Protein AF-0000000078267651 (afdb_homodimer)

Sequence (854 aa):
MSHHSHRSGYSELTDRLNRCPQGAPPSESLYRILKILFSEREAELIAVLPIKPFTAEKAAEIWKMDLARTRNILDDLAGRAMLVDIEGEDGQTTYVLPPPMAGFFEFSMMRTRGDIDQKALGELFYQYLNVEEDFIKALFVDGETQLGRVFVQEPMLSRENAVHVLDYERASEVIRTASHRAISTCYCRHKMEHVGRDCDAPKDICMTFNTSAAALARHGHARPVDTAECLDLLDQAQEHGLVQFGENVRERVNFICNCCGCCCEAMIAARKFGNLHPVHTTNFLPVVDEGVCNGCGKCAAACPVEAMSIVSANDPKQPKRKKARVDENICLGCGVCVRACPEKAMLLKSREKRVITPLNSVHRTVVMALERGKLQHLFFDNRVLWNHRALAAVLGVILKLPPVKQIMATDQVKSRFMEYLVRKFPVMSHHSHRSGYSELTDRLNRCPQGAPPSESLYRILKILFSEREAELIAVLPIKPFTAEKAAEIWKMDLARTRNILDDLAGRAMLVDIEGEDGQTTYVLPPPMAGFFEFSMMRTRGDIDQKALGELFYQYLNVEEDFIKALFVDGETQLGRVFVQEPMLSRENAVHVLDYERASEVIRTASHRAISTCYCRHKMEHVGRDCDAPKDICMTFNTSAAALARHGHARPVDTAECLDLLDQAQEHGLVQFGENVRERVNFICNCCGCCCEAMIAARKFGNLHPVHTTNFLPVVDEGVCNGCGKCAAACPVEAMSIVSANDPKQPKRKKARVDENICLGCGVCVRACPEKAMLLKSREKRVITPLNSVHRTVVMALERGKLQHLFFDNRVLWNHRALAAVLGVILKLPPVKQIMATDQVKSRFMEYLVRKFPV

Solvent-accessible surface area (backbone atoms only — not comparable to full-atom values): 44038 Å² total; per-residue (Å²): 129,84,76,70,76,73,75,50,31,59,55,46,26,42,54,44,42,51,44,41,63,44,41,54,71,86,47,73,46,49,54,52,47,48,57,68,76,35,54,57,67,54,26,44,57,57,34,72,51,50,70,54,72,40,38,51,64,57,50,9,61,75,69,71,45,57,56,69,61,35,41,53,53,53,49,50,39,30,53,65,40,55,27,44,50,44,77,44,94,88,66,49,55,31,35,29,62,53,39,49,65,88,27,34,59,45,52,64,40,17,50,91,66,85,88,52,65,59,52,62,46,20,45,37,47,46,44,39,44,70,66,66,32,59,43,45,43,55,56,35,47,49,62,87,64,40,64,30,23,38,28,40,45,67,89,58,45,46,76,78,54,51,74,69,56,53,62,65,51,32,61,67,47,54,54,66,70,40,85,26,41,18,39,21,34,28,31,40,44,49,33,26,48,52,68,73,49,32,51,85,68,82,41,82,56,25,36,29,14,27,69,56,16,49,33,33,35,75,52,66,53,22,46,71,52,54,58,67,59,52,52,50,49,50,52,52,35,50,74,70,53,30,43,43,36,24,46,36,28,53,40,82,47,41,36,38,37,60,36,43,30,52,43,23,66,66,32,41,44,29,44,76,41,18,92,60,53,24,51,36,52,34,59,32,36,73,43,72,39,71,91,60,36,72,34,85,42,52,27,10,23,48,25,48,45,51,23,28,25,25,21,28,53,50,34,38,90,41,61,72,40,30,24,68,44,71,42,76,78,51,43,46,25,37,45,50,33,48,73,48,34,89,73,61,27,46,44,58,39,78,47,80,81,80,75,88,70,30,57,24,67,66,50,36,51,50,53,38,8,47,66,67,75,28,44,42,40,74,69,59,26,54,92,61,86,80,59,71,64,64,52,45,54,53,47,50,50,44,70,67,39,57,67,74,54,30,50,52,44,43,52,46,35,46,54,46,47,49,45,46,45,39,68,73,50,69,127,128,84,78,70,76,74,72,50,30,58,54,46,26,44,54,44,43,50,43,41,63,44,43,53,68,88,47,72,46,50,54,54,47,48,58,68,76,34,53,58,68,54,25,44,56,57,32,73,50,58,70,56,72,40,39,50,65,56,50,10,62,74,69,71,44,56,54,70,60,35,42,52,52,51,47,49,37,28,52,65,41,56,26,43,49,43,78,43,94,85,67,51,56,31,34,29,62,53,39,49,67,87,27,33,58,41,53,65,40,15,50,92,67,85,89,51,63,58,52,63,46,19,45,36,47,46,45,38,45,70,67,66,32,59,42,47,43,54,57,34,47,49,62,89,65,39,64,31,24,38,28,40,45,69,90,58,44,45,76,78,54,51,74,70,56,54,62,64,52,30,60,68,47,52,55,66,69,41,84,27,41,17,40,22,34,27,32,40,44,49,31,26,48,52,68,73,48,32,52,84,67,83,41,82,56,24,36,29,13,28,71,55,14,48,34,34,35,72,50,66,54,22,46,72,50,54,58,68,59,52,52,50,50,51,51,51,36,50,74,69,54,29,43,43,36,24,45,36,28,53,40,80,49,41,37,38,38,61,37,45,28,54,41,24,65,68,32,40,43,29,44,76,40,17,91,60,53,25,51,37,53,34,60,32,34,75,44,70,38,71,90,61,38,73,35,85,42,52,27,10,23,48,25,48,44,51,24,28,23,26,21,28,52,51,33,37,89,40,61,73,39,30,23,67,45,71,40,76,77,50,44,45,27,37,44,51,33,48,72,48,33,88,73,62,26,46,44,58,39,77,47,79,84,82,75,88,70,30,58,24,67,67,49,36,49,50,54,38,8,47,64,66,74,29,43,42,43,74,64,52,32,45,94,56,89,71,59,71,64,63,51,46,54,52,45,50,49,44,72,67,39,58,68,72,52,30,50,51,44,43,50,48,37,43,54,45,44,46,46,46,44,38,68,74,50,69,125

Radius of gyration: 34.77 Å; Cα contacts (8 Å, |Δi|>4): 1629; chains: 2; bounding box: 72×106×83 Å

Foldseek 3Di:
DPPPVPQFLQNLLLVQLVLFLLHADDDPLSSVLCVQLDPSVLSNLVSQDFQDWDALVVSCVRVVHDSVVSVVSQVVCLLQQQWFWFQDPVRGIIIHGDHCPVGDVLLNQQDDDDSGDLLSNLVSCCCRCPVVVPSLCSQQQFFDFAFKAFAAPLVQADPVVNVVDDLLSHPLSLLQPFPWKWWTFGSQQRSVVSVPQHDDQDGRQWIFTHRLRVSCVVSPSTHTDHSVVNVVSVVSLLVVLFIWMFGQARPNTTTTGGHALRGDSQNVCLQVVLLSPRHHADQKDKDFQFVQFQQPCQLQVSQSNNQKDKDAPCDPVDRRTIGIDGNPSSDRQRCSSCVRDPSNRIGIDGHPDDDDGHHDDLLSRLNSCLSSLSNQCQQCVDPPDDDPVSVVVSVVSLVPDPPVSVVSSCCSNCVVVVVVCCVVPPD/DPPPVPQFLQNLLLVQLVLFLLHADDDPLSSVLCVQLDPSVLSNLVSQDFQDWDALVRSCVRVVHDSVVSVVSQVVCLLQQQWFWFQDPVRGIIIHGDHCPVGDVLLNQQDDDDSGDLLSNLVSCCCRCPVVPPSLCSQQQFFDFAFKAFAAPLVQADPVVNVVDDLLSHPLSLLQPFPWKWWTFGSQQRSVVSVPQHDDQDGRQWMFTHRLRVSCVVSPSTHTDHSVVNVVSVVSLLVVLFIWMFGQARPNTTTTGGHALRGDSQNVCLQVVLLSPRHHADQKDKDFQFVQFQQPCQLQVSQSNNQKDKDAPCDPVDRRTIGIDGNPSSDRQRCSSCVRDPSNRIGIDGHPDDDDGHHDDLLSSLNSCLSSLSNQCQQPRPCPDDDPVSNVVSVVSLVPDPPVSVVSSCCSNCVVVVVVCCVVPPD

Nearest PDB structures (foldseek):
  3fm5-assembly3_D  TM=4.710E-01  e=2.000E-01  Rhodococcus jostii RHA1
  3eco-assembly1_A  TM=4.041E-01  e=2.701E-01  Staphylococcus aureus subsp. aureus Mu50
  2xub-assembly1_A  TM=2.617E-01  e=3.471E-01  Homo sapiens
  5afq-assembly2_B  TM=2.357E-01  e=3.837E-01  Homo sapiens
  7ast-assembly1_X  TM=2.630E-01  e=8.140E-01  Homo sapiens

Structure (mmCIF, N/CA/C/O backbone):
data_AF-0000000078267651-model_v1
#
loop_
_entity.id
_entity.type
_entity.pdbx_description
1 polymer '4Fe-4S dicluster domain-containing protein'
#
loop_
_atom_site.group_PDB
_atom_site.id
_atom_site.type_symbol
_atom_site.label_atom_id
_atom_site.label_alt_id
_atom_site.label_comp_id
_atom_site.label_asym_id
_atom_site.label_entity_id
_atom_site.label_seq_id
_atom_site.pdbx_PDB_ins_code
_atom_site.Cartn_x
_atom_site.Cartn_y
_atom_site.Cartn_z
_atom_site.occupancy
_atom_site.B_iso_or_equiv
_atom_site.auth_seq_id
_atom_site.auth_comp_id
_atom_site.auth_asym_id
_atom_site.auth_atom_id
_atom_site.pdbx_PDB_model_num
ATOM 1 N N . MET A 1 1 ? 36.781 -22.281 -41.531 1 25.05 1 MET A N 1
ATOM 2 C CA . MET A 1 1 ? 36.125 -23.453 -40.969 1 25.05 1 MET A CA 1
ATOM 3 C C . MET A 1 1 ? 34.969 -23.031 -40.062 1 25.05 1 MET A C 1
ATOM 5 O O . MET A 1 1 ? 35.156 -22.281 -39.125 1 25.05 1 MET A O 1
ATOM 9 N N . SER A 1 2 ? 33.844 -22.578 -40.594 1 29.52 2 SER A N 1
ATOM 10 C CA . SER A 1 2 ? 32.719 -21.812 -40.062 1 29.52 2 SER A CA 1
ATOM 11 C C . SER A 1 2 ? 32.125 -22.469 -38.812 1 29.52 2 SER A C 1
ATOM 13 O O . SER A 1 2 ? 31.766 -23.641 -38.844 1 29.52 2 SER A O 1
ATOM 15 N N . HIS A 1 3 ? 32.875 -22.375 -37.719 1 29.8 3 HIS A N 1
ATOM 16 C CA . HIS A 1 3 ? 32.5 -22.859 -36.406 1 29.8 3 HIS A CA 1
ATOM 17 C C . HIS A 1 3 ? 31.031 -22.641 -36.125 1 29.8 3 HIS A C 1
ATOM 19 O O . HIS A 1 3 ? 30.609 -21.531 -35.75 1 29.8 3 HIS A O 1
ATOM 25 N N . HIS A 1 4 ? 30.109 -23.062 -36.938 1 38.09 4 HIS A N 1
ATOM 26 C CA . HIS A 1 4 ? 28.688 -23.141 -36.625 1 38.09 4 HIS A CA 1
ATOM 27 C C . HIS A 1 4 ? 28.484 -23.641 -35.188 1 38.09 4 HIS A C 1
ATOM 29 O O . HIS A 1 4 ? 28.844 -24.781 -34.875 1 38.09 4 HIS A O 1
ATOM 35 N N . SER A 1 5 ? 28.75 -22.922 -34.156 1 43.56 5 SER A N 1
ATOM 36 C CA . SER A 1 5 ? 28.531 -23.188 -32.75 1 43.56 5 SER A CA 1
ATOM 37 C C . SER A 1 5 ? 27.281 -24.016 -32.5 1 43.56 5 SER A C 1
ATOM 39 O O . SER A 1 5 ? 26.188 -23.609 -32.906 1 43.56 5 SER A O 1
ATOM 41 N N . HIS A 1 6 ? 27.234 -25.266 -32.781 1 49.44 6 HIS A N 1
ATOM 42 C CA . HIS A 1 6 ? 26.172 -26.266 -32.656 1 49.44 6 HIS A CA 1
ATOM 43 C C . HIS A 1 6 ? 25.344 -26.016 -31.391 1 49.44 6 HIS A C 1
ATOM 45 O O . HIS A 1 6 ? 25.859 -26.094 -30.281 1 49.44 6 HIS A O 1
ATOM 51 N N . ARG A 1 7 ? 24.375 -25.359 -31.5 1 70.81 7 ARG A N 1
ATOM 52 C CA . ARG A 1 7 ? 23.422 -25.141 -30.406 1 70.81 7 ARG A CA 1
ATOM 53 C C . ARG A 1 7 ? 23.016 -26.469 -29.781 1 70.81 7 ARG A C 1
ATOM 55 O O . ARG A 1 7 ? 22.656 -27.422 -30.484 1 70.81 7 ARG A O 1
ATOM 62 N N . SER A 1 8 ? 23.203 -26.812 -28.531 1 87.5 8 SER A N 1
ATOM 63 C CA . SER A 1 8 ? 22.859 -28.031 -27.812 1 87.5 8 SER A CA 1
ATOM 64 C C . SER A 1 8 ? 21.375 -28.312 -27.891 1 87.5 8 SER A C 1
ATOM 66 O O . SER A 1 8 ? 20.578 -27.422 -28.172 1 87.5 8 SER A O 1
ATOM 68 N N . GLY A 1 9 ? 20.922 -29.625 -27.953 1 93.94 9 GLY A N 1
ATOM 69 C CA . GLY A 1 9 ? 19.531 -30.031 -27.875 1 93.94 9 GLY A CA 1
ATOM 70 C C . GLY A 1 9 ? 18.75 -29.281 -26.812 1 93.94 9 GLY A C 1
ATOM 71 O O . GLY A 1 9 ? 17.578 -28.938 -27.016 1 93.94 9 GLY A O 1
ATOM 72 N N . TYR A 1 10 ? 19.469 -28.922 -25.812 1 96.81 10 TYR A N 1
ATOM 73 C CA . TYR A 1 10 ? 18.812 -28.219 -24.703 1 96.81 10 TYR A CA 1
ATOM 74 C C . TYR A 1 10 ? 18.531 -26.766 -25.062 1 96.81 10 TYR A C 1
ATOM 76 O O . TYR A 1 10 ? 17.531 -26.203 -24.641 1 96.81 10 TYR A O 1
ATOM 84 N N . SER A 1 11 ? 19.375 -26.156 -25.828 1 96 11 SER A N 1
ATOM 85 C CA . SER A 1 11 ? 19.125 -24.812 -26.312 1 96 11 SER A CA 1
ATOM 86 C C . SER A 1 11 ? 17.938 -24.766 -27.25 1 96 11 SER A C 1
ATOM 88 O O . SER A 1 11 ? 17.109 -23.844 -27.188 1 96 11 SER A O 1
ATOM 90 N N . GLU A 1 12 ? 17.891 -25.766 -28.094 1 95 12 GLU A N 1
ATOM 91 C CA . GLU A 1 12 ? 16.75 -25.844 -29.016 1 95 12 GLU A CA 1
ATOM 92 C C . GLU A 1 12 ? 15.445 -26.047 -28.266 1 95 12 GLU A C 1
ATOM 94 O O . GLU A 1 12 ? 14.414 -25.469 -28.625 1 95 12 GLU A O 1
ATOM 99 N N . LEU A 1 13 ? 15.5 -26.875 -27.281 1 96.88 13 LEU A N 1
ATOM 100 C CA . LEU A 1 13 ? 14.305 -27.094 -26.469 1 96.88 13 LEU A CA 1
ATOM 101 C C . LEU A 1 13 ? 13.891 -25.812 -25.75 1 96.88 13 LEU A C 1
ATOM 103 O O . LEU A 1 13 ? 12.703 -25.484 -25.688 1 96.88 13 LEU A O 1
ATOM 107 N N . THR A 1 14 ? 14.875 -25.078 -25.203 1 97.12 14 THR A N 1
ATOM 108 C CA . THR A 1 14 ? 14.578 -23.828 -24.531 1 97.12 14 THR A CA 1
ATOM 109 C C . THR A 1 14 ? 13.891 -22.859 -25.5 1 97.12 14 THR A C 1
ATOM 111 O O . THR A 1 14 ? 12.922 -22.188 -25.125 1 97.12 14 THR A O 1
ATOM 114 N N . ASP A 1 15 ? 14.383 -22.797 -26.688 1 94.31 15 ASP A N 1
ATOM 115 C CA . ASP A 1 15 ? 13.766 -21.953 -27.703 1 94.31 15 ASP A CA 1
ATOM 116 C C . ASP A 1 15 ? 12.32 -22.391 -27.953 1 94.31 15 ASP A C 1
ATOM 118 O O . ASP A 1 15 ? 11.43 -21.547 -28.078 1 94.31 15 ASP A O 1
ATOM 122 N N . ARG A 1 16 ? 12.141 -23.672 -28.031 1 94.06 16 ARG A N 1
ATOM 123 C CA . ARG A 1 16 ? 10.805 -24.219 -28.25 1 94.06 16 ARG A CA 1
ATOM 124 C C . ARG A 1 16 ? 9.875 -23.859 -27.094 1 94.06 16 ARG A C 1
ATOM 126 O O . ARG A 1 16 ? 8.711 -23.5 -27.328 1 94.06 16 ARG A O 1
ATOM 133 N N . LEU A 1 17 ? 10.32 -23.984 -25.922 1 95.75 17 LEU A N 1
ATOM 134 C CA . LEU A 1 17 ? 9.531 -23.656 -24.734 1 95.75 17 LEU A CA 1
ATOM 135 C C . LEU A 1 17 ? 9.102 -22.188 -24.766 1 95.75 17 LEU A C 1
ATOM 137 O O . LEU A 1 17 ? 7.98 -21.859 -24.359 1 95.75 17 LEU A O 1
ATOM 141 N N . ASN A 1 18 ? 9.922 -21.344 -25.266 1 94.88 18 ASN A N 1
ATOM 142 C CA . ASN A 1 18 ? 9.688 -19.906 -25.203 1 94.88 18 ASN A CA 1
ATOM 143 C C . ASN A 1 18 ? 8.82 -19.422 -26.359 1 94.88 18 ASN A C 1
ATOM 145 O O . ASN A 1 18 ? 8.516 -18.234 -26.469 1 94.88 18 ASN A O 1
ATOM 149 N N . ARG A 1 19 ? 8.383 -20.344 -27.141 1 90.06 19 ARG A N 1
ATOM 150 C CA . ARG A 1 19 ? 7.355 -20.031 -28.125 1 90.06 19 ARG A CA 1
ATOM 151 C C . ARG A 1 19 ? 5.965 -20.031 -27.5 1 90.06 19 ARG A C 1
ATOM 153 O O . ARG A 1 19 ? 5.023 -19.453 -28.047 1 90.06 19 ARG A O 1
ATOM 160 N N . CYS A 1 20 ? 5.836 -20.672 -26.391 1 90.62 20 CYS A N 1
ATOM 161 C CA . CYS A 1 20 ? 4.605 -20.656 -25.609 1 90.62 20 CYS A CA 1
ATOM 162 C C . CYS A 1 20 ? 4.566 -19.438 -24.688 1 90.62 20 CYS A C 1
ATOM 164 O O . CYS A 1 20 ? 5.609 -18.969 -24.219 1 90.62 20 CYS A O 1
ATOM 166 N N . PRO A 1 21 ? 3.365 -18.906 -24.453 1 90.38 21 PRO A N 1
ATOM 167 C CA . PRO A 1 21 ? 3.285 -17.75 -23.562 1 90.38 21 PRO A CA 1
ATOM 168 C C . PRO A 1 21 ? 3.793 -18.047 -22.156 1 90.38 21 PRO A C 1
ATOM 170 O O . PRO A 1 21 ? 4.328 -17.156 -21.484 1 90.38 21 PRO A O 1
ATOM 173 N N . GLN A 1 22 ? 3.633 -19.234 -21.75 1 94 22 GLN A N 1
ATOM 174 C CA . GLN A 1 22 ? 4.227 -19.672 -20.484 1 94 22 GLN A CA 1
ATOM 175 C C . GLN A 1 22 ? 5.598 -20.297 -20.719 1 94 22 GLN A C 1
ATOM 177 O O . GLN A 1 22 ? 5.781 -21.5 -20.484 1 94 22 GLN A O 1
ATOM 182 N N . GLY A 1 23 ? 6.527 -19.469 -21.078 1 94.88 23 GLY A N 1
ATOM 183 C CA . GLY A 1 23 ? 7.859 -19.938 -21.422 1 94.88 23 GLY A CA 1
ATOM 184 C C . GLY A 1 23 ? 8.773 -20.094 -20.219 1 94.88 23 GLY A C 1
ATOM 185 O O . GLY A 1 23 ? 8.312 -20.25 -19.094 1 94.88 23 GLY A O 1
ATOM 186 N N . ALA A 1 24 ? 10.102 -20.203 -20.531 1 97.19 24 ALA A N 1
ATOM 187 C CA . ALA A 1 24 ? 11.156 -20.359 -19.531 1 97.19 24 ALA A CA 1
ATOM 188 C C . ALA A 1 24 ? 12.406 -19.578 -19.922 1 97.19 24 ALA A C 1
ATOM 190 O O . ALA A 1 24 ? 13.211 -20.047 -20.734 1 97.19 24 ALA A O 1
ATOM 191 N N . PRO A 1 25 ? 12.586 -18.453 -19.281 1 96.81 25 PRO A N 1
ATOM 192 C CA . PRO A 1 25 ? 13.789 -17.688 -19.609 1 96.81 25 PRO A CA 1
ATOM 193 C C . PRO A 1 25 ? 15.07 -18.484 -19.438 1 96.81 25 PRO A C 1
ATOM 195 O O . PRO A 1 25 ? 15.211 -19.219 -18.438 1 96.81 25 PRO A O 1
ATOM 198 N N . PRO A 1 26 ? 15.992 -18.297 -20.359 1 97.12 26 PRO A N 1
ATOM 199 C CA . PRO A 1 26 ? 17.219 -19.109 -20.297 1 97.12 26 PRO A CA 1
ATOM 200 C C . PRO A 1 26 ? 18.109 -18.734 -19.109 1 97.12 26 PRO A C 1
ATOM 202 O O . PRO A 1 26 ? 18.172 -17.562 -18.734 1 97.12 26 PRO A O 1
ATOM 205 N N . SER A 1 27 ? 18.719 -19.719 -18.578 1 97.56 27 SER A N 1
ATOM 206 C CA . SER A 1 27 ? 19.672 -19.609 -17.469 1 97.56 27 SER A CA 1
ATOM 207 C C . SER A 1 27 ? 20.5 -20.891 -17.328 1 97.56 27 SER A C 1
ATOM 209 O O . SER A 1 27 ? 20.141 -21.922 -17.891 1 97.56 27 SER A O 1
ATOM 211 N N . GLU A 1 28 ? 21.594 -20.766 -16.625 1 97.69 28 GLU A N 1
ATOM 212 C CA . GLU A 1 28 ? 22.375 -21.953 -16.328 1 97.69 28 GLU A CA 1
ATOM 213 C C . GLU A 1 28 ? 21.547 -22.969 -15.516 1 97.69 28 GLU A C 1
ATOM 215 O O . GLU A 1 28 ? 21.656 -24.172 -15.727 1 97.69 28 GLU A O 1
ATOM 220 N N . SER A 1 29 ? 20.766 -22.469 -14.633 1 98.19 29 SER A N 1
ATOM 221 C CA . SER A 1 29 ? 19.922 -23.344 -13.828 1 98.19 29 SER A CA 1
ATOM 222 C C . SER A 1 29 ? 18.906 -24.094 -14.703 1 98.19 29 SER A C 1
ATOM 224 O O . SER A 1 29 ? 18.688 -25.281 -14.508 1 98.19 29 SER A O 1
ATOM 226 N N . LEU A 1 30 ? 18.312 -23.406 -15.656 1 98.31 30 LEU A N 1
ATOM 227 C CA . LEU A 1 30 ? 17.375 -24.078 -16.547 1 98.31 30 LEU A CA 1
ATOM 228 C C . LEU A 1 30 ? 18.078 -25.172 -17.344 1 98.31 30 LEU A C 1
ATOM 230 O O . LEU A 1 30 ? 17.531 -26.266 -17.516 1 98.31 30 LEU A O 1
ATOM 234 N N . TYR A 1 31 ? 19.281 -24.812 -17.828 1 98 31 TYR A N 1
ATOM 235 C CA . TYR A 1 31 ? 20.062 -25.797 -18.578 1 98 31 TYR A CA 1
ATOM 236 C C . TYR A 1 31 ? 20.266 -27.062 -17.766 1 98 31 TYR A C 1
ATOM 238 O O . TYR A 1 31 ? 20.047 -28.172 -18.266 1 98 31 TYR A O 1
ATOM 246 N N . ARG A 1 32 ? 20.578 -26.906 -16.547 1 98.19 32 ARG A N 1
ATOM 247 C CA . ARG A 1 32 ? 20.844 -28.047 -15.656 1 98.19 32 ARG A CA 1
ATOM 248 C C . ARG A 1 32 ? 19.547 -28.781 -15.328 1 98.19 32 ARG A C 1
ATOM 250 O O . ARG A 1 32 ? 19.547 -30 -15.195 1 98.19 32 ARG A O 1
ATOM 257 N N . ILE A 1 33 ? 18.469 -28.109 -15.164 1 98.44 33 ILE A N 1
ATOM 258 C CA . ILE A 1 33 ? 17.172 -28.703 -14.93 1 98.44 33 ILE A CA 1
ATOM 259 C C . ILE A 1 33 ? 16.797 -29.594 -16.109 1 98.44 33 ILE A C 1
ATOM 261 O O . ILE A 1 33 ? 16.422 -30.766 -15.922 1 98.44 33 ILE A O 1
ATOM 265 N N . LEU A 1 34 ? 16.922 -29.062 -17.328 1 98.12 34 LEU A N 1
ATOM 266 C CA . LEU A 1 34 ? 16.562 -29.812 -18.531 1 98.12 34 LEU A CA 1
ATOM 267 C C . LEU A 1 34 ? 17.453 -31.047 -18.688 1 98.12 34 LEU A C 1
ATOM 269 O O . LEU A 1 34 ? 16.984 -32.094 -19.141 1 98.12 34 LEU A O 1
ATOM 273 N N . LYS A 1 35 ? 18.641 -30.953 -18.281 1 97.44 35 LYS A N 1
ATOM 274 C CA . LYS A 1 35 ? 19.578 -32.062 -18.375 1 97.44 35 LYS A CA 1
ATOM 275 C C . LYS A 1 35 ? 19.172 -33.219 -17.453 1 97.44 35 LYS A C 1
ATOM 277 O O . LYS A 1 35 ? 19.438 -34.375 -17.75 1 97.44 35 LYS A O 1
ATOM 282 N N . ILE A 1 36 ? 18.547 -32.875 -16.375 1 97.38 36 ILE A N 1
ATOM 283 C CA . ILE A 1 36 ? 18.078 -33.906 -15.438 1 97.38 36 ILE A CA 1
ATOM 284 C C . ILE A 1 36 ? 16.797 -34.531 -15.984 1 97.38 36 ILE A C 1
ATOM 286 O O . ILE A 1 36 ? 16.609 -35.75 -15.867 1 97.38 36 ILE A O 1
ATOM 290 N N . LEU A 1 37 ? 15.992 -33.812 -16.672 1 96.81 37 LEU A N 1
ATOM 291 C CA . LEU A 1 37 ? 14.641 -34.25 -17.031 1 96.81 37 LEU A CA 1
ATOM 292 C C . LEU A 1 37 ? 14.641 -34.938 -18.375 1 96.81 37 LEU A C 1
ATOM 294 O O . LEU A 1 37 ? 13.789 -35.812 -18.641 1 96.81 37 LEU A O 1
ATOM 298 N N . PHE A 1 38 ? 15.625 -34.562 -19.219 1 96.44 38 PHE A N 1
ATOM 299 C CA . PHE A 1 38 ? 15.664 -35.094 -20.578 1 96.44 38 PHE A CA 1
ATOM 300 C C . PHE A 1 38 ? 17.078 -35.531 -20.938 1 96.44 38 PHE A C 1
ATOM 302 O O . PHE A 1 38 ? 18.062 -34.906 -20.531 1 96.44 38 PHE A O 1
ATOM 309 N N . SER A 1 39 ? 17.125 -36.531 -21.766 1 96.31 39 SER A N 1
ATOM 310 C CA . SER A 1 39 ? 18.375 -36.75 -22.5 1 96.31 39 SER A CA 1
ATOM 311 C C . SER A 1 39 ? 18.531 -35.688 -23.609 1 96.31 39 SER A C 1
ATOM 313 O O . SER A 1 39 ? 17.562 -35.062 -24.031 1 96.31 39 SER A O 1
ATOM 315 N N . GLU A 1 40 ? 19.719 -35.531 -24.047 1 96.5 40 GLU A N 1
ATOM 316 C CA . GLU A 1 40 ? 19.938 -34.562 -25.109 1 96.5 40 GLU A CA 1
ATOM 317 C C . GLU A 1 40 ? 19.172 -34.938 -26.375 1 96.5 40 GLU A C 1
ATOM 319 O O . GLU A 1 40 ? 18.641 -34.062 -27.062 1 96.5 40 GLU A O 1
ATOM 324 N N . ARG A 1 41 ? 19.156 -36.188 -26.656 1 96.5 41 ARG A N 1
ATOM 325 C CA . ARG A 1 41 ? 18.422 -36.656 -27.812 1 96.5 41 ARG A CA 1
ATOM 326 C C . ARG A 1 41 ? 16.922 -36.344 -27.672 1 96.5 41 ARG A C 1
ATOM 328 O O . ARG A 1 41 ? 16.281 -35.906 -28.641 1 96.5 41 ARG A O 1
ATOM 335 N N . GLU A 1 42 ? 16.391 -36.656 -26.562 1 96.88 42 GLU A N 1
ATOM 336 C CA . GLU A 1 42 ? 14.984 -36.344 -26.312 1 96.88 42 GLU A CA 1
ATOM 337 C C . GLU A 1 42 ? 14.711 -34.844 -26.484 1 96.88 42 GLU A C 1
ATOM 339 O O . GLU A 1 42 ? 13.695 -34.438 -27.062 1 96.88 42 GLU A O 1
ATOM 344 N N . ALA A 1 43 ? 15.625 -34.062 -25.922 1 97.56 43 ALA A N 1
ATOM 345 C CA . ALA A 1 43 ? 15.484 -32.625 -26.047 1 97.56 43 ALA A CA 1
ATOM 346 C C . ALA A 1 43 ? 15.422 -32.188 -27.5 1 97.56 43 ALA A C 1
ATOM 348 O O . ALA A 1 43 ? 14.602 -31.359 -27.891 1 97.56 43 ALA A O 1
ATOM 349 N N . GLU A 1 44 ? 16.25 -32.75 -28.297 1 96.38 44 GLU A N 1
ATOM 350 C CA . GLU A 1 44 ? 16.281 -32.469 -29.719 1 96.38 44 GLU A CA 1
ATOM 351 C C . GLU A 1 44 ? 14.969 -32.844 -30.406 1 96.38 44 GLU A C 1
ATOM 353 O O . GLU A 1 44 ? 14.445 -32.125 -31.234 1 96.38 44 GLU A O 1
ATOM 358 N N . LEU A 1 45 ? 14.492 -33.969 -30.031 1 96.88 45 LEU A N 1
ATOM 359 C CA . LEU A 1 45 ? 13.273 -34.5 -30.641 1 96.88 45 LEU A CA 1
ATOM 360 C C . LEU A 1 45 ? 12.07 -33.625 -30.281 1 96.88 45 LEU A C 1
ATOM 362 O O . LEU A 1 45 ? 11.266 -33.281 -31.141 1 96.88 45 LEU A O 1
ATOM 366 N N . ILE A 1 46 ? 11.953 -33.25 -29.031 1 96.44 46 ILE A N 1
ATOM 367 C CA . ILE A 1 46 ? 10.812 -32.5 -28.547 1 96.44 46 ILE A CA 1
ATOM 368 C C . ILE A 1 46 ? 10.844 -31.094 -29.109 1 96.44 46 ILE A C 1
ATOM 370 O O . ILE A 1 46 ? 9.797 -30.516 -29.422 1 96.44 46 ILE A O 1
ATOM 374 N N . ALA A 1 47 ? 11.992 -30.594 -29.328 1 95.25 47 ALA A N 1
ATOM 375 C CA . ALA A 1 47 ? 12.188 -29.203 -29.766 1 95.25 47 ALA A CA 1
ATOM 376 C C . ALA A 1 47 ? 11.516 -28.953 -31.109 1 95.25 47 ALA A C 1
ATOM 378 O O . ALA A 1 47 ? 11.148 -27.828 -31.438 1 95.25 47 ALA A O 1
ATOM 379 N N . VAL A 1 48 ? 11.344 -30 -31.844 1 93 48 VAL A N 1
ATOM 380 C CA . VAL A 1 48 ? 10.859 -29.781 -33.219 1 93 48 VAL A CA 1
ATOM 381 C C . VAL A 1 48 ? 9.398 -30.188 -33.312 1 93 48 VAL A C 1
ATOM 383 O O . VAL A 1 48 ? 8.789 -30.125 -34.375 1 93 48 VAL A O 1
ATOM 386 N N . LEU A 1 49 ? 8.828 -30.625 -32.219 1 92.56 49 LEU A N 1
ATOM 387 C CA . LEU A 1 49 ? 7.422 -31.016 -32.219 1 92.56 49 LEU A CA 1
ATOM 388 C C . LEU A 1 49 ? 6.523 -29.781 -32.156 1 92.56 49 LEU A C 1
ATOM 390 O O . LEU A 1 49 ? 6.945 -28.719 -31.703 1 92.56 49 LEU A O 1
ATOM 394 N N . PRO A 1 50 ? 5.254 -29.891 -32.5 1 86.62 50 PRO A N 1
ATOM 395 C CA . PRO A 1 50 ? 4.312 -28.766 -32.5 1 86.62 50 PRO A CA 1
ATOM 396 C C . PRO A 1 50 ? 3.973 -28.297 -31.094 1 86.62 50 PRO A C 1
ATOM 398 O O . PRO A 1 50 ? 4.031 -29.078 -30.141 1 86.62 50 PRO A O 1
ATOM 401 N N . ILE A 1 51 ? 3.566 -27.078 -31.031 1 85.94 51 ILE A N 1
ATOM 402 C CA . ILE A 1 51 ? 3.107 -26.516 -29.766 1 85.94 51 ILE A CA 1
ATOM 403 C C . ILE A 1 51 ? 1.728 -27.062 -29.422 1 85.94 51 ILE A C 1
ATOM 405 O O . ILE A 1 51 ? 1.439 -27.344 -28.25 1 85.94 51 ILE A O 1
ATOM 409 N N . LYS A 1 52 ? 0.931 -27.266 -30.469 1 83.19 52 LYS A N 1
ATOM 410 C CA . LYS A 1 52 ? -0.408 -27.828 -30.328 1 83.19 52 LYS A CA 1
ATOM 411 C C . LYS A 1 52 ? -0.35 -29.344 -30.141 1 83.19 52 LYS A C 1
ATOM 413 O O . LYS A 1 52 ? 0.654 -29.969 -30.469 1 83.19 52 LYS A O 1
ATOM 418 N N . PRO A 1 53 ? -1.42 -29.844 -29.609 1 88.44 53 PRO A N 1
ATOM 419 C CA . PRO A 1 53 ? -1.448 -31.312 -29.531 1 88.44 53 PRO A CA 1
ATOM 420 C C . PRO A 1 53 ? -1.229 -31.969 -30.891 1 88.44 53 PRO A C 1
ATOM 422 O O . PRO A 1 53 ? -1.722 -31.484 -31.906 1 88.44 53 PRO A O 1
ATOM 425 N N . PHE A 1 54 ? -0.527 -33.094 -30.938 1 91.06 54 PHE A N 1
ATOM 426 C CA . PHE A 1 54 ? -0.152 -33.812 -32.156 1 91.06 54 PHE A CA 1
ATOM 427 C C . PHE A 1 54 ? -0.324 -35.312 -32 1 91.06 54 PHE A C 1
ATOM 429 O O . PHE A 1 54 ? -0.319 -35.812 -30.891 1 91.06 54 PHE A O 1
ATOM 436 N N . THR A 1 55 ? -0.404 -35.938 -33.125 1 94.12 55 THR A N 1
ATOM 437 C CA . THR A 1 55 ? -0.544 -37.406 -33.125 1 94.12 55 THR A CA 1
ATOM 438 C C . THR A 1 55 ? 0.821 -38.062 -33.219 1 94.12 55 THR A C 1
ATOM 440 O O . THR A 1 55 ? 1.819 -37.438 -33.531 1 94.12 55 THR A O 1
ATOM 443 N N . ALA A 1 56 ? 0.763 -39.375 -32.969 1 96.69 56 ALA A N 1
ATOM 444 C CA . ALA A 1 56 ? 1.986 -40.156 -33.156 1 96.69 56 ALA A CA 1
ATOM 445 C C . ALA A 1 56 ? 2.426 -40.125 -34.625 1 96.69 56 ALA A C 1
ATOM 447 O O . ALA A 1 56 ? 3.623 -40.125 -34.906 1 96.69 56 ALA A O 1
ATOM 448 N N . GLU A 1 57 ? 1.475 -40.094 -35.5 1 95.62 57 GLU A N 1
ATOM 449 C CA . GLU A 1 57 ? 1.769 -40.031 -36.938 1 95.62 57 GLU A CA 1
ATOM 450 C C . GLU A 1 57 ? 2.492 -38.75 -37.312 1 95.62 57 GLU A C 1
ATOM 452 O O . GLU A 1 57 ? 3.479 -38.781 -38.062 1 95.62 57 GLU A O 1
ATOM 457 N N . LYS A 1 58 ? 1.997 -37.688 -36.781 1 93.62 58 LYS A N 1
ATOM 458 C CA . LYS A 1 58 ? 2.617 -36.406 -37.062 1 93.62 58 LYS A CA 1
ATOM 459 C C . LYS A 1 58 ? 4.043 -36.344 -36.531 1 93.62 58 LYS A C 1
ATOM 461 O O . LYS A 1 58 ? 4.949 -35.844 -37.188 1 93.62 58 LYS A O 1
ATOM 466 N N . ALA A 1 59 ? 4.23 -36.844 -35.375 1 96.69 59 ALA A N 1
ATOM 467 C CA . ALA A 1 59 ? 5.574 -36.875 -34.781 1 96.69 59 ALA A CA 1
ATOM 468 C C . ALA A 1 59 ? 6.504 -37.75 -35.625 1 96.69 59 ALA A C 1
ATOM 470 O O . ALA A 1 59 ? 7.668 -37.406 -35.844 1 96.69 59 ALA A O 1
ATOM 471 N N . ALA A 1 60 ? 5.973 -38.844 -36.031 1 97.25 60 ALA A N 1
ATOM 472 C CA . ALA A 1 60 ? 6.758 -39.781 -36.875 1 97.25 60 ALA A CA 1
ATOM 473 C C . ALA A 1 60 ? 7.219 -39.094 -38.156 1 97.25 60 ALA A C 1
ATOM 475 O O . ALA A 1 60 ? 8.352 -39.281 -38.594 1 97.25 60 ALA A O 1
ATOM 476 N N . GLU A 1 61 ? 6.355 -38.344 -38.719 1 95.5 61 GLU A N 1
ATOM 477 C CA . GLU A 1 61 ? 6.684 -37.594 -39.938 1 95.5 61 GLU A CA 1
ATOM 478 C C . GLU A 1 61 ? 7.785 -36.594 -39.656 1 95.5 61 GLU A C 1
ATOM 480 O O . GLU A 1 61 ? 8.75 -36.469 -40.438 1 95.5 61 GLU A O 1
ATOM 485 N N . ILE A 1 62 ? 7.695 -35.844 -38.594 1 93.88 62 ILE A N 1
ATOM 486 C CA . ILE A 1 62 ? 8.633 -34.781 -38.25 1 93.88 62 ILE A CA 1
ATOM 487 C C . ILE A 1 62 ? 9.992 -35.406 -37.906 1 93.88 62 ILE A C 1
ATOM 489 O O . ILE A 1 62 ? 11.031 -34.875 -38.344 1 93.88 62 ILE A O 1
ATOM 493 N N . TRP A 1 63 ? 9.945 -36.469 -37.188 1 96.38 63 TRP A N 1
ATOM 494 C CA . TRP A 1 63 ? 11.172 -37.094 -36.688 1 96.38 63 TRP A CA 1
ATOM 495 C C . TRP A 1 63 ? 11.773 -38 -37.781 1 96.38 63 TRP A C 1
ATOM 497 O O . TRP A 1 63 ? 12.906 -38.469 -37.625 1 96.38 63 TRP A O 1
ATOM 507 N N . LYS A 1 64 ? 11.023 -38.25 -38.844 1 95.94 64 LYS A N 1
ATOM 508 C CA . LYS A 1 64 ? 11.438 -39.188 -39.875 1 95.94 64 LYS A CA 1
ATOM 509 C C . LYS A 1 64 ? 11.781 -40.562 -39.281 1 95.94 64 LYS A C 1
ATOM 511 O O . LYS A 1 64 ? 12.852 -41.094 -39.562 1 95.94 64 LYS A O 1
ATOM 516 N N . MET A 1 65 ? 10.844 -41 -38.5 1 96.94 65 MET A N 1
ATOM 517 C CA . MET A 1 65 ? 10.977 -42.281 -37.781 1 96.94 65 MET A CA 1
ATOM 518 C C . MET A 1 65 ? 9.742 -43.156 -38.031 1 96.94 65 MET A C 1
ATOM 520 O O . MET A 1 65 ? 8.688 -42.656 -38.406 1 96.94 65 MET A O 1
ATOM 524 N N . ASP A 1 66 ? 9.953 -44.406 -37.875 1 97.06 66 ASP A N 1
ATOM 525 C CA . ASP A 1 66 ? 8.797 -45.281 -38 1 97.06 66 ASP A CA 1
ATOM 526 C C . ASP A 1 66 ? 7.816 -45.062 -36.844 1 97.06 66 ASP A C 1
ATOM 528 O O . ASP A 1 66 ? 8.211 -44.656 -35.75 1 97.06 66 ASP A O 1
ATOM 532 N N . LEU A 1 67 ? 6.609 -45.438 -37.156 1 97.5 67 LEU A N 1
ATOM 533 C CA . LEU A 1 67 ? 5.512 -45.125 -36.25 1 97.5 67 LEU A CA 1
ATOM 534 C C . LEU A 1 67 ? 5.668 -45.875 -34.906 1 97.5 67 LEU A C 1
ATOM 536 O O . LEU A 1 67 ? 5.367 -45.344 -33.844 1 97.5 67 LEU A O 1
ATOM 540 N N . ALA A 1 68 ? 6.086 -47.094 -34.969 1 97.5 68 ALA A N 1
ATOM 541 C CA . ALA A 1 68 ? 6.223 -47.906 -33.781 1 97.5 68 ALA A CA 1
ATOM 542 C C . ALA A 1 68 ? 7.273 -47.312 -32.844 1 97.5 68 ALA A C 1
ATOM 544 O O . ALA A 1 68 ? 7.043 -47.219 -31.625 1 97.5 68 ALA A O 1
ATOM 545 N N . ARG A 1 69 ? 8.328 -46.969 -33.406 1 97.38 69 ARG A N 1
ATOM 546 C CA . ARG A 1 69 ? 9.398 -46.375 -32.625 1 97.38 69 ARG A CA 1
ATOM 547 C C . ARG A 1 69 ? 8.969 -45.031 -32.062 1 97.38 69 ARG A C 1
ATOM 549 O O . ARG A 1 69 ? 9.258 -44.719 -30.922 1 97.38 69 ARG A O 1
ATOM 556 N N . THR A 1 70 ? 8.336 -44.281 -32.906 1 98.06 70 THR A N 1
ATOM 557 C CA . THR A 1 70 ? 7.824 -43 -32.5 1 98.06 70 THR A CA 1
ATOM 558 C C . THR A 1 70 ? 6.883 -43.125 -31.297 1 98.06 70 THR A C 1
ATOM 560 O O . THR A 1 70 ? 7.012 -42.406 -30.312 1 98.06 70 THR A O 1
ATOM 563 N N . ARG A 1 71 ? 5.996 -44 -31.359 1 97.38 71 ARG A N 1
ATOM 564 C CA . ARG A 1 71 ? 5.027 -44.219 -30.281 1 97.38 71 ARG A CA 1
ATOM 565 C C . ARG A 1 71 ? 5.723 -44.625 -28.984 1 97.38 71 ARG A C 1
ATOM 567 O O . ARG A 1 71 ? 5.312 -44.219 -27.906 1 97.38 71 ARG A O 1
ATOM 574 N N . ASN A 1 72 ? 6.711 -45.438 -29.141 1 97.5 72 ASN A N 1
ATOM 575 C CA . ASN A 1 72 ? 7.453 -45.875 -27.953 1 97.5 72 ASN A CA 1
ATOM 576 C C . ASN A 1 72 ? 8.102 -44.688 -27.25 1 97.5 72 ASN A C 1
ATOM 578 O O . ASN A 1 72 ? 8.078 -44.594 -26.016 1 97.5 72 ASN A O 1
ATOM 582 N N . ILE A 1 73 ? 8.688 -43.812 -28.016 1 97.56 73 ILE A N 1
ATOM 583 C CA . ILE A 1 73 ? 9.344 -42.625 -27.453 1 97.56 73 ILE A CA 1
ATOM 584 C C . ILE A 1 73 ? 8.297 -41.719 -26.797 1 97.56 73 ILE A C 1
ATOM 586 O O . ILE A 1 73 ? 8.484 -41.25 -25.672 1 97.56 73 ILE A O 1
ATOM 590 N N . LEU A 1 74 ? 7.191 -41.5 -27.516 1 97.88 74 LEU A N 1
ATOM 591 C CA . LEU A 1 74 ? 6.129 -40.656 -27 1 97.88 74 LEU A CA 1
ATOM 592 C C . LEU A 1 74 ? 5.527 -41.219 -25.719 1 97.88 74 LEU A C 1
ATOM 594 O O . LEU A 1 74 ? 5.277 -40.5 -24.766 1 97.88 74 LEU A O 1
ATOM 598 N N . ASP A 1 75 ? 5.367 -42.5 -25.703 1 95.88 75 ASP A N 1
ATOM 599 C CA . ASP A 1 75 ? 4.797 -43.156 -24.547 1 95.88 75 ASP A CA 1
ATOM 600 C C . ASP A 1 75 ? 5.754 -43.094 -23.344 1 95.88 75 ASP A C 1
ATOM 602 O O . ASP A 1 75 ? 5.32 -42.969 -22.203 1 95.88 75 ASP A O 1
ATOM 606 N N . ASP A 1 76 ? 6.945 -43.219 -23.641 1 95.94 76 ASP A N 1
ATOM 607 C CA . ASP A 1 76 ? 7.941 -43.094 -22.578 1 95.94 76 ASP A CA 1
ATOM 608 C C . ASP A 1 76 ? 7.93 -41.688 -21.984 1 95.94 76 ASP A C 1
ATOM 610 O O . ASP A 1 76 ? 7.949 -41.531 -20.75 1 95.94 76 ASP A O 1
ATOM 614 N N . LEU A 1 77 ? 7.945 -40.719 -22.859 1 96.56 77 LEU A N 1
ATOM 615 C CA . LEU A 1 77 ? 7.91 -39.344 -22.406 1 96.56 77 LEU A CA 1
ATOM 616 C C . LEU A 1 77 ? 6.629 -39.031 -21.625 1 96.56 77 LEU A C 1
ATOM 618 O O . LEU A 1 77 ? 6.656 -38.344 -20.609 1 96.56 77 LEU A O 1
ATOM 622 N N . ALA A 1 78 ? 5.508 -39.562 -22.062 1 95.44 78 ALA A N 1
ATOM 623 C CA . ALA A 1 78 ? 4.238 -39.406 -21.359 1 95.44 78 ALA A CA 1
ATOM 624 C C . ALA A 1 78 ? 4.262 -40.188 -20.031 1 95.44 78 ALA A C 1
ATOM 626 O O . ALA A 1 78 ? 3.723 -39.688 -19.031 1 95.44 78 ALA A O 1
ATOM 627 N N . GLY A 1 79 ? 4.871 -41.344 -20.031 1 94.06 79 GLY A N 1
ATOM 628 C CA . GLY A 1 79 ? 4.988 -42.156 -18.828 1 94.06 79 GLY A CA 1
ATOM 629 C C . GLY A 1 79 ? 5.77 -41.469 -17.719 1 94.06 79 GLY A C 1
ATOM 630 O O . GLY A 1 79 ? 5.559 -41.75 -16.547 1 94.06 79 GLY A O 1
ATOM 631 N N . ARG A 1 80 ? 6.605 -40.562 -18.109 1 94.12 80 ARG A N 1
ATOM 632 C CA . ARG A 1 80 ? 7.391 -39.812 -17.125 1 94.12 80 ARG A CA 1
ATOM 633 C C . ARG A 1 80 ? 6.785 -38.438 -16.906 1 94.12 80 ARG A C 1
ATOM 635 O O . ARG A 1 80 ? 7.398 -37.594 -16.25 1 94.12 80 ARG A O 1
ATOM 642 N N . ALA A 1 81 ? 5.656 -38.156 -17.484 1 93.19 81 ALA A N 1
ATOM 643 C CA . ALA A 1 81 ? 4.871 -36.938 -17.344 1 93.19 81 ALA A C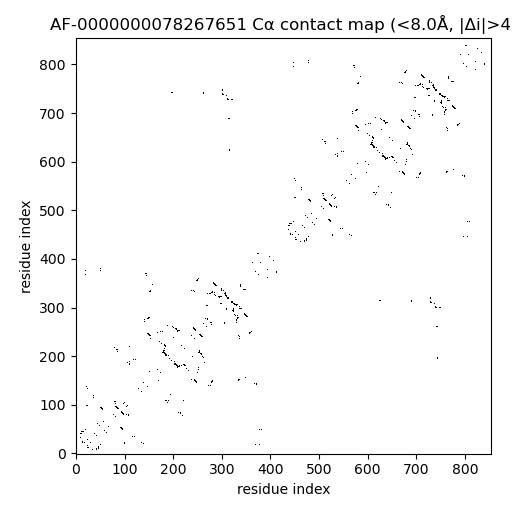A 1
ATOM 644 C C . ALA A 1 81 ? 5.609 -35.719 -17.953 1 93.19 81 ALA A C 1
ATOM 646 O O . ALA A 1 81 ? 5.465 -34.594 -17.469 1 93.19 81 ALA A O 1
ATOM 647 N N . MET A 1 82 ? 6.449 -36 -18.938 1 94.62 82 MET A N 1
ATOM 648 C CA . MET A 1 82 ? 7.086 -34.938 -19.688 1 94.62 82 MET A CA 1
ATOM 649 C C . MET A 1 82 ? 6.18 -34.438 -20.812 1 94.62 82 MET A C 1
ATOM 651 O O . MET A 1 82 ? 6.254 -33.281 -21.219 1 94.62 82 MET A O 1
ATOM 655 N N . LEU A 1 83 ? 5.391 -35.344 -21.281 1 95.69 83 LEU A N 1
ATOM 656 C CA . LEU A 1 83 ? 4.277 -35.062 -22.188 1 95.69 83 LEU A CA 1
ATOM 657 C C . LEU A 1 83 ? 2.949 -35.469 -21.547 1 95.69 83 LEU A C 1
ATOM 659 O O . LEU A 1 83 ? 2.924 -36.25 -20.609 1 95.69 83 LEU A O 1
ATOM 663 N N . VAL A 1 84 ? 1.926 -34.844 -22.016 1 95.06 84 VAL A N 1
ATOM 664 C CA . VAL A 1 84 ? 0.575 -35.25 -21.641 1 95.06 84 VAL A CA 1
ATOM 665 C C . VAL A 1 84 ? -0.097 -35.969 -22.828 1 95.06 84 VAL A C 1
ATOM 667 O O . VAL A 1 84 ? -0.175 -35.375 -23.922 1 95.06 84 VAL A O 1
ATOM 670 N N . ASP A 1 85 ? -0.433 -37.125 -22.609 1 95.25 85 ASP A N 1
ATOM 671 C CA . ASP A 1 85 ? -1.185 -37.844 -23.641 1 95.25 85 ASP A CA 1
ATOM 672 C C . ASP A 1 85 ? -2.689 -37.719 -23.422 1 95.25 85 ASP A C 1
ATOM 674 O O . ASP A 1 85 ? -3.168 -37.875 -22.297 1 95.25 85 ASP A O 1
ATOM 678 N N . ILE A 1 86 ? -3.387 -37.438 -24.391 1 93.56 86 ILE A N 1
ATOM 679 C CA . ILE A 1 86 ? -4.824 -37.188 -24.328 1 93.56 86 ILE A CA 1
ATOM 680 C C . ILE A 1 86 ? -5.551 -38.219 -25.188 1 93.56 86 ILE A C 1
ATOM 682 O O . ILE A 1 86 ? -5.32 -38.312 -26.406 1 93.56 86 ILE A O 1
ATOM 686 N N . GLU A 1 87 ? -6.379 -38.906 -24.578 1 91.19 87 GLU A N 1
ATOM 687 C CA . GLU A 1 87 ? -7.176 -39.906 -25.312 1 91.19 87 GLU A CA 1
ATOM 688 C C . GLU A 1 87 ? -8.469 -39.281 -25.828 1 91.19 87 GLU A C 1
ATOM 690 O O . GLU A 1 87 ? -9.312 -38.844 -25.031 1 91.19 87 GLU A O 1
ATOM 695 N N . GLY A 1 88 ? -8.609 -39.281 -27.141 1 86.81 88 GLY A N 1
ATOM 696 C CA . GLY A 1 88 ? -9.812 -38.75 -27.75 1 86.81 88 GLY A CA 1
ATOM 697 C C . GLY A 1 88 ? -10.977 -39.719 -27.734 1 86.81 88 GLY A C 1
ATOM 698 O O . GLY A 1 88 ? -10.805 -40.906 -27.438 1 86.81 88 GLY A O 1
ATOM 699 N N . GLU A 1 89 ? -12.148 -39.25 -28.062 1 83.12 89 GLU A N 1
ATOM 700 C CA . GLU A 1 89 ? -13.352 -40.062 -28.141 1 83.12 89 GLU A CA 1
ATOM 701 C C . GLU A 1 89 ? -13.234 -41.094 -29.281 1 83.12 89 GLU A C 1
ATOM 703 O O . GLU A 1 89 ? -13.828 -42.188 -29.203 1 83.12 89 GLU A O 1
ATOM 708 N N . ASP A 1 90 ? -12.5 -40.75 -30.25 1 85.62 90 ASP A N 1
ATOM 709 C CA . ASP A 1 90 ? -12.328 -41.625 -31.406 1 85.62 90 ASP A CA 1
ATOM 710 C C . ASP A 1 90 ? -11.281 -42.688 -31.141 1 85.62 90 ASP A C 1
ATOM 712 O O . ASP A 1 90 ? -10.984 -43.5 -32.031 1 85.62 90 ASP A O 1
ATOM 716 N N . GLY A 1 91 ? -10.727 -42.625 -30 1 85.06 91 GLY A N 1
ATOM 717 C CA . GLY A 1 91 ? -9.727 -43.594 -29.656 1 85.06 91 GLY A CA 1
ATOM 718 C C . GLY A 1 91 ? -8.312 -43.188 -30.016 1 85.06 91 GLY A C 1
ATOM 719 O O . GLY A 1 91 ? -7.344 -43.844 -29.672 1 85.06 91 GLY A O 1
ATOM 720 N N . GLN A 1 92 ? -8.227 -42.125 -30.672 1 90.19 92 GLN A N 1
ATOM 721 C CA . GLN A 1 92 ? -6.906 -41.625 -31.047 1 90.19 92 GLN A CA 1
ATOM 722 C C . GLN A 1 92 ? -6.258 -40.844 -29.906 1 90.19 92 GLN A C 1
ATOM 724 O O . GLN A 1 92 ? -6.914 -40.031 -29.25 1 90.19 92 GLN A O 1
ATOM 729 N N . THR A 1 93 ? -5.004 -41.188 -29.719 1 94.06 93 THR A N 1
ATOM 730 C CA . THR A 1 93 ? -4.246 -40.469 -28.688 1 94.06 93 THR A CA 1
ATOM 731 C C . THR A 1 93 ? -3.453 -39.312 -29.281 1 94.06 93 THR A C 1
ATOM 733 O O . THR A 1 93 ? -2.795 -39.469 -30.312 1 94.06 93 THR A O 1
ATOM 736 N N . THR A 1 94 ? -3.594 -38.188 -28.672 1 94.44 94 THR A N 1
ATOM 737 C CA . THR A 1 94 ? -2.744 -37.031 -29 1 94.44 94 THR A CA 1
ATOM 738 C C . THR A 1 94 ? -1.821 -36.688 -27.844 1 94.44 94 THR A C 1
ATOM 740 O O . THR A 1 94 ? -2.045 -37.156 -26.703 1 94.44 94 THR A O 1
ATOM 743 N N . TYR A 1 95 ? -0.736 -36.031 -28.172 1 95.19 95 TYR A N 1
ATOM 744 C CA . TYR A 1 95 ? 0.272 -35.656 -27.203 1 95.19 95 TYR A CA 1
ATOM 745 C C . TYR A 1 95 ? 0.489 -34.156 -27.188 1 95.19 95 TYR A C 1
ATOM 747 O O . TYR A 1 95 ? 0.302 -33.5 -28.203 1 95.19 95 TYR A O 1
ATOM 755 N N . VAL A 1 96 ? 0.84 -33.656 -26.047 1 93.5 96 VAL A N 1
ATOM 756 C CA . VAL A 1 96 ? 1.181 -32.219 -25.953 1 93.5 96 VAL A CA 1
ATOM 757 C C . VAL A 1 96 ? 2.293 -32.031 -24.922 1 93.5 96 VAL A C 1
ATOM 759 O O . VAL A 1 96 ? 2.342 -32.719 -23.906 1 93.5 96 VAL A O 1
ATOM 762 N N . LEU A 1 97 ? 3.223 -31.172 -25.281 1 94.31 97 LEU A N 1
ATOM 763 C CA . LEU A 1 97 ? 4.188 -30.719 -24.297 1 94.31 97 LEU A CA 1
ATOM 764 C C . LEU A 1 97 ? 3.578 -29.641 -23.391 1 94.31 97 LEU A C 1
ATOM 766 O O . LEU A 1 97 ? 3.293 -28.531 -23.844 1 94.31 97 LEU A O 1
ATOM 770 N N . PRO A 1 98 ? 3.367 -30.031 -22.141 1 94.62 98 PRO A N 1
ATOM 771 C CA . PRO A 1 98 ? 2.873 -28.969 -21.25 1 94.62 98 PRO A CA 1
ATOM 772 C C . PRO A 1 98 ? 3.908 -27.875 -21 1 94.62 98 PRO A C 1
ATOM 774 O O . PRO A 1 98 ? 5.105 -28.094 -21.203 1 94.62 98 PRO A O 1
ATOM 777 N N . PRO A 1 99 ? 3.414 -26.672 -20.672 1 95.06 99 PRO A N 1
ATOM 778 C CA . PRO A 1 99 ? 4.387 -25.641 -20.312 1 95.06 99 PRO A CA 1
ATOM 779 C C . PRO A 1 99 ? 5.242 -26.031 -19.109 1 95.06 99 PRO A C 1
ATOM 781 O O . PRO A 1 99 ? 4.934 -27 -18.422 1 95.06 99 PRO A O 1
ATOM 784 N N . PRO A 1 100 ? 6.336 -25.281 -18.922 1 96.81 100 PRO A N 1
ATOM 785 C CA . PRO A 1 100 ? 7.113 -25.562 -17.719 1 96.81 100 PRO A CA 1
ATOM 786 C C . PRO A 1 100 ? 6.285 -25.453 -16.438 1 96.81 100 PRO A C 1
ATOM 788 O O . PRO A 1 100 ? 6.23 -26.391 -15.648 1 96.81 100 PRO A O 1
ATOM 791 N N . MET A 1 101 ? 5.59 -24.359 -16.297 1 94.31 101 MET A N 1
ATOM 792 C CA . MET A 1 101 ? 4.66 -24.125 -15.195 1 94.31 101 MET A CA 1
ATOM 793 C C . MET A 1 101 ? 3.428 -23.359 -15.672 1 94.31 101 MET A C 1
ATOM 795 O O . MET A 1 101 ? 3.549 -22.281 -16.25 1 94.31 101 MET A O 1
ATOM 799 N N . ALA A 1 102 ? 2.396 -24.031 -15.383 1 89.62 102 ALA A N 1
ATOM 800 C CA . ALA A 1 102 ? 1.951 -25.25 -14.703 1 89.62 102 ALA A CA 1
ATOM 801 C C . ALA A 1 102 ? 2.035 -26.453 -15.633 1 89.62 102 ALA A C 1
ATOM 803 O O . ALA A 1 102 ? 1.185 -26.641 -16.516 1 89.62 102 ALA A O 1
ATOM 804 N N . GLY A 1 103 ? 3.02 -27.219 -15.406 1 94.56 103 GLY A N 1
ATOM 805 C CA . GLY A 1 103 ? 3.24 -28.359 -16.281 1 94.56 103 GLY A CA 1
ATOM 806 C C . GLY A 1 103 ? 4.344 -29.281 -15.797 1 94.56 103 GLY A C 1
ATOM 807 O O . GLY A 1 103 ? 4.309 -29.75 -14.656 1 94.56 103 GLY A O 1
ATOM 808 N N . PHE A 1 104 ? 5.289 -29.453 -16.703 1 94.81 104 PHE A N 1
ATOM 809 C CA . PHE A 1 104 ? 6.168 -30.594 -16.484 1 94.81 104 PHE A CA 1
ATOM 810 C C . PHE A 1 104 ? 7.152 -30.312 -15.352 1 94.81 104 PHE A C 1
ATOM 812 O O . PHE A 1 104 ? 7.734 -31.234 -14.781 1 94.81 104 PHE A O 1
ATOM 819 N N . PHE A 1 105 ? 7.344 -28.969 -14.922 1 96.44 105 PHE A N 1
ATOM 820 C CA . PHE A 1 105 ? 8.109 -28.703 -13.711 1 96.44 105 PHE A CA 1
ATOM 821 C C . PHE A 1 105 ? 7.418 -29.312 -12.492 1 96.44 105 PHE A C 1
ATOM 823 O O . PHE A 1 105 ? 8.031 -30.078 -11.75 1 96.44 105 PHE A O 1
ATOM 830 N N . GLU A 1 106 ? 6.184 -29.031 -12.367 1 95 106 GLU A N 1
ATOM 831 C CA . GLU A 1 106 ? 5.43 -29.531 -11.227 1 95 106 GLU A CA 1
ATOM 832 C C . GLU A 1 106 ? 5.277 -31.047 -11.281 1 95 106 GLU A C 1
ATOM 834 O O . GLU A 1 106 ? 5.461 -31.734 -10.273 1 95 106 GLU A O 1
ATOM 839 N N . PHE A 1 107 ? 5.02 -31.547 -12.453 1 95.19 107 PHE A N 1
ATOM 840 C CA . PHE A 1 107 ? 4.789 -32.969 -12.617 1 95.19 107 PHE A CA 1
ATOM 841 C C . PHE A 1 107 ? 6.02 -33.781 -12.195 1 95.19 107 PHE A C 1
ATOM 843 O O . PHE A 1 107 ? 5.902 -34.906 -11.711 1 95.19 107 PHE A O 1
ATOM 850 N N . SER A 1 108 ? 7.109 -33.188 -12.352 1 93.44 108 SER A N 1
ATOM 851 C CA . SER A 1 108 ? 8.352 -33.906 -12.055 1 93.44 108 SER A CA 1
ATOM 852 C C . SER A 1 108 ? 8.539 -34.094 -10.555 1 93.44 108 SER A C 1
ATOM 854 O O . SER A 1 108 ? 9.328 -34.938 -10.133 1 93.44 108 SER A O 1
ATOM 856 N N . MET A 1 109 ? 7.793 -33.312 -9.766 1 93.56 109 MET A N 1
ATOM 857 C CA . MET A 1 109 ? 8.016 -33.344 -8.328 1 93.56 109 MET A CA 1
ATOM 858 C C . MET A 1 109 ? 6.75 -33.781 -7.59 1 93.56 109 MET A C 1
ATOM 860 O O . MET A 1 109 ? 6.73 -33.812 -6.359 1 93.56 109 MET A O 1
ATOM 864 N N . MET A 1 110 ? 5.703 -34.094 -8.289 1 93.31 110 MET A N 1
ATOM 865 C CA . MET A 1 110 ? 4.414 -34.344 -7.664 1 93.31 110 MET A CA 1
ATOM 866 C C . MET A 1 110 ? 4.324 -35.812 -7.219 1 93.31 110 MET A C 1
ATOM 868 O O . MET A 1 110 ? 3.23 -36.375 -7.148 1 93.31 110 MET A O 1
ATOM 872 N N . ARG A 1 111 ? 5.43 -36.406 -7.102 1 89.75 111 ARG A N 1
ATOM 873 C CA . ARG A 1 111 ? 5.613 -37.75 -6.57 1 89.75 111 ARG A CA 1
ATOM 874 C C . ARG A 1 111 ? 7.074 -38.031 -6.219 1 89.75 111 ARG A C 1
ATOM 876 O O . ARG A 1 111 ? 7.961 -37.281 -6.637 1 89.75 111 ARG A O 1
ATOM 883 N N . THR A 1 112 ? 7.199 -39.125 -5.426 1 85.5 112 THR A N 1
ATOM 884 C CA . THR A 1 112 ? 8.562 -39.594 -5.254 1 85.5 112 THR A CA 1
ATOM 885 C C . THR A 1 112 ? 8.945 -40.562 -6.375 1 85.5 112 THR A C 1
ATOM 887 O O . THR A 1 112 ? 8.18 -41.469 -6.699 1 85.5 112 THR A O 1
ATOM 890 N N . ARG A 1 113 ? 10.016 -40.25 -6.938 1 83.81 113 ARG A N 1
ATOM 891 C CA . ARG A 1 113 ? 10.445 -41.094 -8.055 1 83.81 113 ARG A CA 1
ATOM 892 C C . ARG A 1 113 ? 11.914 -41.469 -7.906 1 83.81 113 ARG A C 1
ATOM 894 O O . ARG A 1 113 ? 12.672 -40.812 -7.215 1 83.81 113 ARG A O 1
ATOM 901 N N . GLY A 1 114 ? 12.273 -42.562 -8.477 1 81.25 114 GLY A N 1
ATOM 902 C CA . GLY A 1 114 ? 13.617 -43.062 -8.328 1 81.25 114 GLY A CA 1
ATOM 903 C C . GLY A 1 114 ? 14.461 -42.906 -9.578 1 81.25 114 GLY A C 1
ATOM 904 O O . GLY A 1 114 ? 15.672 -43.156 -9.547 1 81.25 114 GLY A O 1
ATOM 905 N N . ASP A 1 115 ? 13.844 -42.344 -10.602 1 87.12 115 ASP A N 1
ATOM 906 C CA . ASP A 1 115 ? 14.555 -42.344 -11.883 1 87.12 115 ASP A CA 1
ATOM 907 C C . ASP A 1 115 ? 15.391 -41.062 -12.031 1 87.12 115 ASP A C 1
ATOM 909 O O . ASP A 1 115 ? 16.25 -41 -12.914 1 87.12 115 ASP A O 1
ATOM 913 N N . ILE A 1 116 ? 15.117 -40.094 -11.203 1 91.56 116 ILE A N 1
ATOM 914 C CA . ILE A 1 116 ? 15.898 -38.844 -11.273 1 91.56 116 ILE A CA 1
ATOM 915 C C . ILE A 1 116 ? 16.297 -38.406 -9.867 1 91.56 116 ILE A C 1
ATOM 917 O O . ILE A 1 116 ? 15.711 -38.844 -8.875 1 91.56 116 ILE A O 1
ATOM 921 N N . ASP A 1 117 ? 17.344 -37.594 -9.797 1 95.12 117 ASP A N 1
ATOM 922 C CA . ASP A 1 117 ? 17.781 -36.969 -8.547 1 95.12 117 ASP A CA 1
ATOM 923 C C . ASP A 1 117 ? 16.875 -35.812 -8.164 1 95.12 117 ASP A C 1
ATOM 925 O O . ASP A 1 117 ? 17.156 -34.656 -8.516 1 95.12 117 ASP A O 1
ATOM 929 N N . GLN A 1 118 ? 15.906 -36.094 -7.355 1 95.06 118 GLN A N 1
ATOM 930 C CA . GLN A 1 118 ? 14.906 -35.062 -7.035 1 95.06 118 GLN A CA 1
ATOM 931 C C . GLN A 1 118 ? 15.469 -34.031 -6.059 1 95.06 118 GLN A C 1
ATOM 933 O O . GLN A 1 118 ? 14.992 -32.906 -6.016 1 95.06 118 GLN A O 1
ATOM 938 N N . LYS A 1 119 ? 16.453 -34.5 -5.273 1 96.88 119 LYS A N 1
ATOM 939 C CA . LYS A 1 119 ? 17.109 -33.531 -4.422 1 96.88 119 LYS A CA 1
ATOM 940 C C . LYS A 1 119 ? 17.797 -32.438 -5.254 1 96.88 119 LYS A C 1
ATOM 942 O O . LYS A 1 119 ? 17.578 -31.25 -5.047 1 96.88 119 LYS A O 1
ATOM 947 N N . ALA A 1 120 ? 18.609 -32.938 -6.23 1 97.81 120 ALA A N 1
ATOM 948 C CA . ALA A 1 120 ? 19.297 -32 -7.117 1 97.81 120 ALA A CA 1
ATOM 949 C C . ALA A 1 120 ? 18.312 -31.141 -7.895 1 97.81 120 ALA A C 1
ATOM 951 O O . ALA A 1 120 ? 18.5 -29.938 -8.055 1 97.81 120 ALA A O 1
ATOM 952 N N . LEU A 1 121 ? 17.266 -31.734 -8.328 1 97.94 121 LEU A N 1
ATOM 953 C CA . LEU A 1 121 ? 16.25 -31.031 -9.094 1 97.94 121 LEU A CA 1
ATOM 954 C C . LEU A 1 121 ? 15.57 -29.969 -8.234 1 97.94 121 LEU A C 1
ATOM 956 O O . LEU A 1 121 ? 15.367 -28.844 -8.68 1 97.94 121 LEU A O 1
ATOM 960 N N . GLY A 1 122 ? 15.188 -30.344 -7.004 1 97.88 122 GLY A N 1
ATOM 961 C CA . GLY A 1 122 ? 14.578 -29.391 -6.082 1 97.88 122 GLY A CA 1
ATOM 962 C C . GLY A 1 122 ? 15.445 -28.172 -5.812 1 97.88 122 GLY A C 1
ATOM 963 O O . GLY A 1 122 ? 14.953 -27.047 -5.793 1 97.88 122 GLY A O 1
ATOM 964 N N . GLU A 1 123 ? 16.719 -28.391 -5.645 1 98.44 123 GLU A N 1
ATOM 965 C CA . GLU A 1 123 ? 17.656 -27.297 -5.418 1 98.44 123 GLU A CA 1
ATOM 966 C C . GLU A 1 123 ? 17.75 -26.391 -6.637 1 98.44 123 GLU A C 1
ATOM 968 O O . GLU A 1 123 ? 17.812 -25.156 -6.5 1 98.44 123 GLU A O 1
ATOM 973 N N . LEU A 1 124 ? 17.75 -27.016 -7.785 1 98.5 124 LEU A N 1
ATOM 974 C CA . LEU A 1 124 ? 17.828 -26.234 -9.016 1 98.5 124 LEU A CA 1
ATOM 975 C C . LEU A 1 124 ? 16.547 -25.438 -9.234 1 98.5 124 LEU A C 1
ATOM 977 O O . LEU A 1 124 ? 16.594 -24.297 -9.695 1 98.5 124 LEU A O 1
ATOM 981 N N . PHE A 1 125 ? 15.422 -26.062 -8.922 1 98.5 125 PHE A N 1
ATOM 982 C CA . PHE A 1 125 ? 14.164 -25.328 -9.008 1 98.5 125 PHE A CA 1
ATOM 983 C C . PHE A 1 125 ? 14.172 -24.125 -8.078 1 98.5 125 PHE A C 1
ATOM 985 O O . PHE A 1 125 ? 13.766 -23.031 -8.461 1 98.5 125 PHE A O 1
ATOM 992 N N . TYR A 1 126 ? 14.648 -24.328 -6.859 1 98.31 126 TYR A N 1
ATOM 993 C CA . TYR A 1 126 ? 14.727 -23.234 -5.91 1 98.31 126 TYR A CA 1
ATOM 994 C C . TYR A 1 126 ? 15.602 -22.109 -6.457 1 98.31 126 TYR A C 1
ATOM 996 O O . TYR A 1 126 ? 15.219 -20.938 -6.391 1 98.31 126 TYR A O 1
ATOM 1004 N N . GLN A 1 127 ? 16.734 -22.453 -7.047 1 98.25 127 GLN A N 1
ATOM 1005 C CA . GLN A 1 127 ? 17.641 -21.469 -7.633 1 98.25 127 GLN A CA 1
ATOM 1006 C C . GLN A 1 127 ? 16.984 -20.719 -8.781 1 98.25 127 GLN A C 1
ATOM 1008 O O . GLN A 1 127 ? 17 -19.484 -8.82 1 98.25 127 GLN A O 1
ATOM 1013 N N . TYR A 1 128 ? 16.328 -21.391 -9.633 1 98.06 128 TYR A N 1
ATOM 1014 C CA . TYR A 1 128 ? 15.781 -20.859 -10.867 1 98.06 128 TYR A CA 1
ATOM 1015 C C . TYR A 1 128 ? 14.531 -20.016 -10.586 1 98.06 128 TYR A C 1
ATOM 1017 O O . TYR A 1 128 ? 14.352 -18.953 -11.172 1 98.06 128 TYR A O 1
ATOM 1025 N N . LEU A 1 129 ? 13.695 -20.484 -9.68 1 97.88 129 LEU A N 1
ATOM 1026 C CA . LEU A 1 129 ? 12.383 -19.875 -9.477 1 97.88 129 LEU A CA 1
ATOM 1027 C C . LEU A 1 129 ? 12.43 -18.844 -8.359 1 97.88 129 LEU A C 1
ATOM 1029 O O . LEU A 1 129 ? 11.812 -17.781 -8.469 1 97.88 129 LEU A O 1
ATOM 1033 N N . ASN A 1 130 ? 13.242 -19.047 -7.293 1 97.06 130 ASN A N 1
ATOM 1034 C CA . ASN A 1 130 ? 13.109 -18.25 -6.074 1 97.06 130 ASN A CA 1
ATOM 1035 C C . ASN A 1 130 ? 14.312 -17.328 -5.871 1 97.06 130 ASN A C 1
ATOM 1037 O O . ASN A 1 130 ? 14.195 -16.281 -5.242 1 97.06 130 ASN A O 1
ATOM 1041 N N . VAL A 1 131 ? 15.43 -17.719 -6.418 1 97.12 131 VAL A N 1
ATOM 1042 C CA . VAL A 1 131 ? 16.625 -16.891 -6.258 1 97.12 131 VAL A CA 1
ATOM 1043 C C . VAL A 1 131 ? 16.766 -15.969 -7.469 1 97.12 131 VAL A C 1
ATOM 1045 O O . VAL A 1 131 ? 16.828 -14.75 -7.324 1 97.12 131 VAL A O 1
ATOM 1048 N N . GLU A 1 132 ? 16.75 -16.547 -8.727 1 96.12 132 GLU A N 1
ATOM 1049 C CA . GLU A 1 132 ? 16.891 -15.75 -9.938 1 96.12 132 GLU A CA 1
ATOM 1050 C C . GLU A 1 132 ? 15.633 -14.945 -10.219 1 96.12 132 GLU A C 1
ATOM 1052 O O . GLU A 1 132 ? 15.711 -13.773 -10.586 1 96.12 132 GLU A O 1
ATOM 1057 N N . GLU A 1 133 ? 14.5 -15.406 -10.086 1 91.69 133 GLU A N 1
ATOM 1058 C CA . GLU A 1 133 ? 13.148 -14.844 -10.055 1 91.69 133 GLU A CA 1
ATOM 1059 C C . GLU A 1 133 ? 12.695 -14.43 -11.453 1 91.69 133 GLU A C 1
ATOM 1061 O O . GLU A 1 133 ? 11.555 -14.008 -11.633 1 91.69 133 GLU A O 1
ATOM 1066 N N . ASP A 1 134 ? 13.594 -14.492 -12.516 1 94.94 134 ASP A N 1
ATOM 1067 C CA . ASP A 1 134 ? 13.18 -14.102 -13.867 1 94.94 134 ASP A CA 1
ATOM 1068 C C . ASP A 1 134 ? 12.016 -14.961 -14.352 1 94.94 134 ASP A C 1
ATOM 1070 O O . ASP A 1 134 ? 11.102 -14.453 -15.008 1 94.94 134 ASP A O 1
ATOM 1074 N N . PHE A 1 135 ? 12.109 -16.203 -14.078 1 97.12 135 PHE A N 1
ATOM 1075 C CA . PHE A 1 135 ? 11.062 -17.125 -14.5 1 97.12 135 PHE A CA 1
ATOM 1076 C C . PHE A 1 135 ? 9.727 -16.75 -13.859 1 97.12 135 PHE A C 1
ATOM 1078 O O . PHE A 1 135 ? 8.711 -16.641 -14.555 1 97.12 135 PHE A O 1
ATOM 1085 N N . ILE A 1 136 ? 9.734 -16.547 -12.586 1 96.25 136 ILE A N 1
ATOM 1086 C CA . ILE A 1 136 ? 8.508 -16.266 -11.844 1 96.25 136 ILE A CA 1
ATOM 1087 C C . ILE A 1 136 ? 7.93 -14.93 -12.289 1 96.25 136 ILE A C 1
ATOM 1089 O O . ILE A 1 136 ? 6.711 -14.789 -12.422 1 96.25 136 ILE A O 1
ATOM 1093 N N . LYS A 1 137 ? 8.766 -13.961 -12.508 1 94.44 137 LYS A N 1
ATOM 1094 C CA . LYS A 1 137 ? 8.305 -12.664 -12.984 1 94.44 137 LYS A CA 1
ATOM 1095 C C . LYS A 1 137 ? 7.652 -12.781 -14.359 1 94.44 137 LYS A C 1
ATOM 1097 O O . LYS A 1 137 ? 6.574 -12.234 -14.594 1 94.44 137 LYS A O 1
ATOM 1102 N N . ALA A 1 138 ? 8.258 -13.539 -15.195 1 94.38 138 ALA A N 1
ATOM 1103 C CA . ALA A 1 138 ? 7.719 -13.734 -16.547 1 94.38 138 ALA A CA 1
ATOM 1104 C C . ALA A 1 138 ? 6.371 -14.445 -16.484 1 9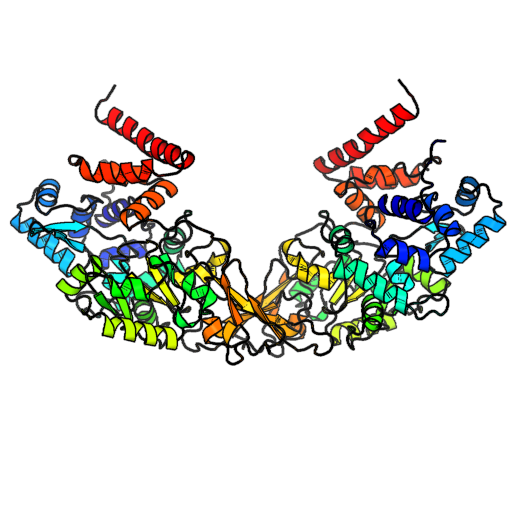4.38 138 ALA A C 1
ATOM 1106 O O . ALA A 1 138 ? 5.469 -14.141 -17.281 1 94.38 138 ALA A O 1
ATOM 1107 N N . LEU A 1 139 ? 6.266 -15.312 -15.625 1 95.06 139 LEU A N 1
ATOM 1108 C CA . LEU A 1 139 ? 5.074 -16.156 -15.539 1 95.06 139 LEU A CA 1
ATOM 1109 C C . LEU A 1 139 ? 3.92 -15.398 -14.891 1 95.06 139 LEU A C 1
ATOM 1111 O O . LEU A 1 139 ? 2.789 -15.438 -15.383 1 95.06 139 LEU A O 1
ATOM 1115 N N . PHE A 1 140 ? 4.215 -14.609 -13.859 1 94.06 140 PHE A N 1
ATOM 1116 C CA . PHE A 1 140 ? 3.133 -14.125 -13.008 1 94.06 140 PHE A CA 1
ATOM 1117 C C . PHE A 1 140 ? 2.92 -12.625 -13.211 1 94.06 140 PHE A C 1
ATOM 1119 O O . PHE A 1 140 ? 1.859 -12.094 -12.875 1 94.06 140 PHE A O 1
ATOM 1126 N N . VAL A 1 141 ? 3.871 -11.953 -13.688 1 90.88 141 VAL A N 1
ATOM 1127 C CA . VAL A 1 141 ? 3.807 -10.492 -13.656 1 90.88 141 VAL A CA 1
ATOM 1128 C C . VAL A 1 141 ? 3.59 -9.961 -15.07 1 90.88 141 VAL A C 1
ATOM 1130 O O . VAL A 1 141 ? 3.012 -8.883 -15.25 1 90.88 141 VAL A O 1
ATOM 1133 N N . ASP A 1 142 ? 3.932 -10.688 -16.016 1 88.25 142 ASP A N 1
ATOM 1134 C CA . ASP A 1 142 ? 3.826 -10.211 -17.391 1 88.25 142 ASP A CA 1
ATOM 1135 C C . ASP A 1 142 ? 2.41 -10.398 -17.922 1 88.25 142 ASP A C 1
ATOM 1137 O O . ASP A 1 142 ? 1.816 -11.469 -17.766 1 88.25 142 ASP A O 1
ATOM 1141 N N . GLY A 1 143 ? 1.885 -9.305 -18.453 1 83.44 143 GLY A N 1
ATOM 1142 C CA . GLY A 1 143 ? 0.565 -9.359 -19.062 1 83.44 143 GLY A CA 1
ATOM 1143 C C . GLY A 1 143 ? -0.557 -9.078 -18.078 1 83.44 143 GLY A C 1
ATOM 1144 O O . GLY A 1 143 ? -0.322 -8.961 -16.875 1 83.44 143 GLY A O 1
ATOM 1145 N N . GLU A 1 144 ? -1.788 -9.094 -18.641 1 83.69 144 GLU A N 1
ATOM 1146 C CA . GLU A 1 144 ? -2.957 -8.758 -17.844 1 83.69 144 GLU A CA 1
ATOM 1147 C C . GLU A 1 144 ? -3.707 -10.016 -17.406 1 83.69 144 GLU A C 1
ATOM 1149 O O . GLU A 1 144 ? -4.438 -9.992 -16.406 1 83.69 144 GLU A O 1
ATOM 1154 N N . THR A 1 145 ? -3.525 -11.055 -18.172 1 88.31 145 THR A N 1
ATOM 1155 C CA . THR A 1 145 ? -4.215 -12.297 -17.844 1 88.31 145 THR A CA 1
ATOM 1156 C C . THR A 1 145 ? -3.338 -13.188 -16.969 1 88.31 145 THR A C 1
ATOM 1158 O O . THR A 1 145 ? -2.246 -13.586 -17.375 1 88.31 145 THR A O 1
ATOM 1161 N N . GLN A 1 146 ? -3.896 -13.477 -15.844 1 93.19 146 GLN A N 1
ATOM 1162 C CA . GLN A 1 146 ? -3.145 -14.297 -14.898 1 93.19 146 GLN A CA 1
ATOM 1163 C C . GLN A 1 146 ? -3.305 -15.781 -15.203 1 93.19 146 GLN A C 1
ATOM 1165 O O . GLN A 1 146 ? -4.359 -16.219 -15.68 1 93.19 146 GLN A O 1
ATOM 1170 N N . LEU A 1 147 ? -2.26 -16.5 -14.867 1 93.88 147 LEU A N 1
ATOM 1171 C CA . LEU A 1 147 ? -2.26 -17.938 -15.062 1 93.88 147 LEU A CA 1
ATOM 1172 C C . LEU A 1 147 ? -3.264 -18.625 -14.141 1 93.88 147 LEU A C 1
ATOM 1174 O O . LEU A 1 147 ? -3.908 -19.594 -14.523 1 93.88 147 LEU A O 1
ATOM 1178 N N . GLY A 1 148 ? -3.262 -18.094 -12.992 1 96.5 148 GLY A N 1
ATOM 1179 C CA . GLY A 1 148 ? -4.105 -18.719 -11.984 1 96.5 148 GLY A CA 1
ATOM 1180 C C . GLY A 1 148 ? -4.961 -17.719 -11.227 1 96.5 148 GLY A C 1
ATOM 1181 O O . GLY A 1 148 ? -4.73 -16.516 -11.305 1 96.5 148 GLY A O 1
ATOM 1182 N N . ARG A 1 149 ? -5.941 -18.297 -10.555 1 96.38 149 ARG A N 1
ATOM 1183 C CA . ARG A 1 149 ? -6.859 -17.5 -9.75 1 96.38 149 ARG A CA 1
ATOM 1184 C C . ARG A 1 149 ? -7.059 -18.109 -8.375 1 96.38 149 ARG A C 1
ATOM 1186 O O . ARG A 1 149 ? -6.836 -19.312 -8.188 1 96.38 149 ARG A O 1
ATOM 1193 N N . VAL A 1 150 ? -7.52 -17.234 -7.5 1 97.5 150 VAL A N 1
ATOM 1194 C CA . VAL A 1 150 ? -7.875 -17.688 -6.16 1 97.5 150 VAL A CA 1
ATOM 1195 C C . VAL A 1 150 ? -9.375 -17.953 -6.09 1 97.5 150 VAL A C 1
ATOM 1197 O O . VAL A 1 150 ? -10.172 -17.219 -6.668 1 97.5 150 VAL A O 1
ATOM 1200 N N . PHE A 1 151 ? -9.711 -19.031 -5.398 1 97.31 151 PHE A N 1
ATOM 1201 C CA . PHE A 1 151 ? -11.109 -19.328 -5.105 1 97.31 151 PHE A CA 1
ATOM 1202 C C . PHE A 1 151 ? -11.477 -18.891 -3.695 1 97.31 151 PHE A C 1
ATOM 1204 O O . PHE A 1 151 ? -10.688 -19.047 -2.762 1 97.31 151 PHE A O 1
ATOM 1211 N N . VAL A 1 152 ? -12.633 -18.328 -3.58 1 95.75 152 VAL A N 1
ATOM 1212 C CA . VAL A 1 152 ? -13.102 -17.906 -2.264 1 95.75 152 VAL A CA 1
ATOM 1213 C C . VAL A 1 152 ? -13.438 -19.141 -1.421 1 95.75 152 VAL A C 1
ATOM 1215 O O . VAL A 1 152 ? -13.938 -20.125 -1.94 1 95.75 152 VAL A O 1
ATOM 1218 N N . GLN A 1 153 ? -13.102 -19.078 -0.143 1 96.94 153 GLN A N 1
ATOM 1219 C CA . GLN A 1 153 ? -13.562 -20.141 0.755 1 96.94 153 GLN A CA 1
ATOM 1220 C C . GLN A 1 153 ? -15.055 -20.016 1.026 1 96.94 153 GLN A C 1
ATOM 1222 O O . GLN A 1 153 ? -15.477 -19.219 1.872 1 96.94 153 GLN A O 1
ATOM 1227 N N . GLU A 1 154 ? -15.766 -20.859 0.44 1 94.5 154 GLU A N 1
ATOM 1228 C CA . GLU A 1 154 ? -17.219 -20.766 0.345 1 94.5 154 GLU A CA 1
ATOM 1229 C C . GLU A 1 154 ? -17.859 -20.719 1.729 1 94.5 154 GLU A C 1
ATOM 1231 O O . GLU A 1 154 ? -18.797 -19.953 1.965 1 94.5 154 GLU A O 1
ATOM 1236 N N . PRO A 1 155 ? -17.359 -21.453 2.736 1 94.5 155 PRO A N 1
ATOM 1237 C CA . PRO A 1 155 ? -18.016 -21.438 4.047 1 94.5 155 PRO A CA 1
ATOM 1238 C C . PRO A 1 155 ? -17.906 -20.078 4.746 1 94.5 155 PRO A C 1
ATOM 1240 O O . PRO A 1 155 ? -18.625 -19.828 5.719 1 94.5 155 PRO A O 1
ATOM 1243 N N . MET A 1 156 ? -17.031 -19.188 4.254 1 94 156 MET A N 1
ATOM 1244 C CA . MET A 1 156 ? -16.828 -17.891 4.906 1 94 156 MET A CA 1
ATOM 1245 C C . MET A 1 156 ? -17.734 -16.828 4.312 1 94 156 MET A C 1
ATOM 1247 O O . MET A 1 156 ? -17.781 -15.703 4.801 1 94 156 MET A O 1
ATOM 1251 N N . LEU A 1 157 ? -18.484 -17.172 3.32 1 93.94 157 LEU A N 1
ATOM 1252 C CA . LEU A 1 157 ? -19.422 -16.25 2.713 1 93.94 157 LEU A CA 1
ATOM 1253 C C . LEU A 1 157 ? -20.719 -16.172 3.533 1 93.94 157 LEU A C 1
ATOM 1255 O O . LEU A 1 157 ? -21.188 -17.188 4.055 1 93.94 157 LEU A O 1
ATOM 1259 N N . SER A 1 158 ? -21.188 -14.945 3.609 1 91.12 158 SER A N 1
ATOM 1260 C CA . SER A 1 158 ? -22.531 -14.836 4.148 1 91.12 158 SER A CA 1
ATOM 1261 C C . SER A 1 158 ? -23.562 -15.453 3.205 1 91.12 158 SER A C 1
ATOM 1263 O O . SER A 1 158 ? -23.266 -15.727 2.041 1 91.12 158 SER A O 1
ATOM 1265 N N . ARG A 1 159 ? -24.797 -15.648 3.662 1 87.75 159 ARG A N 1
ATOM 1266 C CA . ARG A 1 159 ? -25.875 -16.188 2.834 1 87.75 159 ARG A CA 1
ATOM 1267 C C . ARG A 1 159 ? -26.188 -15.258 1.664 1 87.75 159 ARG A C 1
ATOM 1269 O O . ARG A 1 159 ? -26.406 -15.719 0.543 1 87.75 159 ARG A O 1
ATOM 1276 N N . GLU A 1 160 ? -26.094 -13.969 1.956 1 86.06 160 GLU A N 1
ATOM 1277 C CA . GLU A 1 160 ? -26.391 -12.969 0.938 1 86.06 160 GLU A CA 1
ATOM 1278 C C . GLU A 1 160 ? -25.328 -12.977 -0.161 1 86.06 160 GLU A C 1
ATOM 1280 O O . GLU A 1 160 ? -25.656 -12.883 -1.347 1 86.06 160 GLU A O 1
ATOM 1285 N N . ASN A 1 161 ? -24.156 -13.18 0.244 1 86.19 161 ASN A N 1
ATOM 1286 C CA . ASN A 1 161 ? -23.062 -13.148 -0.719 1 86.19 161 ASN A CA 1
ATOM 1287 C C . ASN A 1 161 ? -22.922 -14.469 -1.466 1 86.19 161 ASN A C 1
ATOM 1289 O O . ASN A 1 161 ? -22.5 -14.492 -2.621 1 86.19 161 ASN A O 1
ATOM 1293 N N . ALA A 1 162 ? -23.328 -15.547 -0.843 1 86.38 162 ALA A N 1
ATOM 1294 C CA . ALA A 1 162 ? -23.156 -16.891 -1.416 1 86.38 162 ALA A CA 1
ATOM 1295 C C . ALA A 1 162 ? -24 -17.047 -2.678 1 86.38 162 ALA A C 1
ATOM 1297 O O . ALA A 1 162 ? -23.625 -17.766 -3.604 1 86.38 162 ALA A O 1
ATOM 1298 N N . VAL A 1 163 ? -25.109 -16.359 -2.742 1 82.88 163 VAL A N 1
ATOM 1299 C CA . VAL A 1 163 ? -26.016 -16.5 -3.871 1 82.88 163 VAL A CA 1
ATOM 1300 C C . VAL A 1 163 ? -25.438 -15.797 -5.094 1 82.88 163 VAL A C 1
ATOM 1302 O O . VAL A 1 163 ? -25.844 -16.078 -6.227 1 82.88 163 VAL A O 1
ATOM 1305 N N . HIS A 1 164 ? -24.5 -14.938 -4.836 1 81 164 HIS A N 1
ATOM 1306 C CA . HIS A 1 164 ? -23.969 -14.141 -5.934 1 81 164 HIS A CA 1
ATOM 1307 C C . HIS A 1 164 ? -22.688 -14.75 -6.484 1 81 164 HIS A C 1
ATOM 1309 O O . HIS A 1 164 ? -22.141 -14.258 -7.477 1 81 164 HIS A O 1
ATOM 1315 N N . VAL A 1 165 ? -22.297 -15.828 -5.902 1 86.12 165 VAL A N 1
ATOM 1316 C CA . VAL A 1 165 ? -21.078 -16.469 -6.379 1 86.12 165 VAL A CA 1
ATOM 1317 C C . VAL A 1 165 ? -21.406 -17.359 -7.582 1 86.12 165 VAL A C 1
ATOM 1319 O O . VAL A 1 165 ? -22.266 -18.234 -7.504 1 86.12 165 VAL A O 1
ATOM 1322 N N . LEU A 1 166 ? -20.688 -17.109 -8.664 1 85.56 166 LEU A N 1
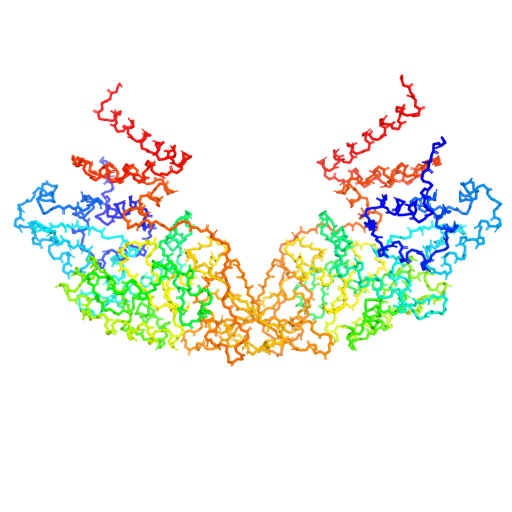ATOM 1323 C CA . LEU A 1 166 ? -20.891 -17.906 -9.867 1 85.56 166 LEU A CA 1
ATOM 1324 C C . LEU A 1 166 ? -20.312 -19.312 -9.703 1 85.56 166 LEU A C 1
ATOM 1326 O O . LEU A 1 166 ? -19.391 -19.5 -8.906 1 85.56 166 LEU A O 1
ATOM 1330 N N . ASP A 1 167 ? -20.734 -20.25 -10.422 1 88.62 167 ASP A N 1
ATOM 1331 C CA . ASP A 1 167 ? -20.328 -21.656 -10.312 1 88.62 167 ASP A CA 1
ATOM 1332 C C . ASP 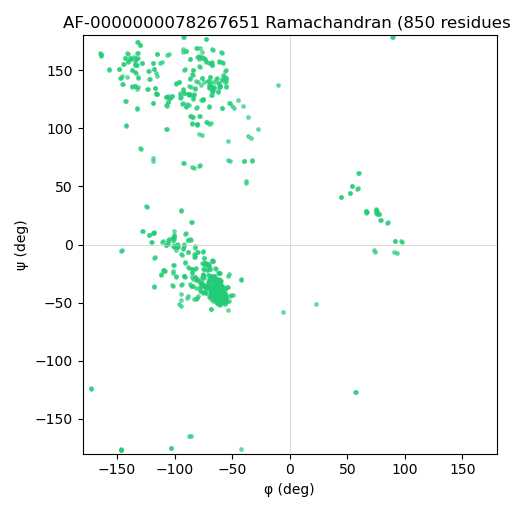A 1 167 ? -18.828 -21.812 -10.531 1 88.62 167 ASP A C 1
ATOM 1334 O O . ASP A 1 167 ? -18.156 -22.5 -9.766 1 88.62 167 ASP A O 1
ATOM 1338 N N . TYR A 1 168 ? -18.344 -21.141 -11.484 1 90.38 168 TYR A N 1
ATOM 1339 C CA . TYR A 1 168 ? -16.938 -21.344 -11.812 1 90.38 168 TYR A CA 1
ATOM 1340 C C . TYR A 1 168 ? -16.031 -20.672 -10.789 1 90.38 168 TYR A C 1
ATOM 1342 O O . TYR A 1 168 ? -14.82 -20.875 -10.805 1 90.38 168 TYR A O 1
ATOM 1350 N N . GLU A 1 169 ? -16.656 -19.922 -9.859 1 91.62 169 GLU A N 1
ATOM 1351 C CA . GLU A 1 169 ? -15.898 -19.281 -8.797 1 91.62 169 GLU A CA 1
ATOM 1352 C C . GLU A 1 169 ? -15.812 -20.172 -7.559 1 91.62 169 GLU A C 1
ATOM 1354 O O . GLU A 1 169 ? -15.148 -19.812 -6.578 1 91.62 169 GLU A O 1
ATOM 1359 N N . ARG A 1 170 ? -16.438 -21.344 -7.641 1 95 170 ARG A N 1
ATOM 1360 C CA . ARG A 1 170 ? -16.5 -22.266 -6.52 1 95 170 ARG A CA 1
ATOM 1361 C C . ARG A 1 170 ? -15.555 -23.453 -6.734 1 95 170 ARG A C 1
ATOM 1363 O O . ARG A 1 170 ? -15.711 -24.203 -7.699 1 95 170 ARG A O 1
ATOM 1370 N N . ALA A 1 171 ? -14.664 -23.594 -5.75 1 98.12 171 ALA A N 1
ATOM 1371 C CA . ALA A 1 171 ? -13.789 -24.75 -5.812 1 98.12 171 ALA A CA 1
ATOM 1372 C C . ALA A 1 171 ? -14.602 -26.047 -5.762 1 98.12 171 ALA A C 1
ATOM 1374 O O . ALA A 1 171 ? -14.281 -27.016 -6.457 1 98.12 171 ALA A O 1
ATOM 1375 N N . SER A 1 172 ? -15.641 -26.047 -4.984 1 97.94 172 SER A N 1
ATOM 1376 C CA . SER A 1 172 ? -16.484 -27.219 -4.855 1 97.94 172 SER A CA 1
ATOM 1377 C C . SER A 1 172 ? -17.125 -27.594 -6.191 1 97.94 172 SER A C 1
ATOM 1379 O O . SER A 1 172 ? -17.219 -28.781 -6.52 1 97.94 172 SER A O 1
ATOM 1381 N N . GLU A 1 173 ? -17.516 -26.578 -6.926 1 97.19 173 GLU A N 1
ATOM 1382 C CA . GLU A 1 173 ? -18.125 -26.844 -8.227 1 97.19 173 GLU A CA 1
ATOM 1383 C C . GLU A 1 173 ? -17.109 -27.406 -9.211 1 97.19 173 GLU A C 1
ATOM 1385 O O . GLU A 1 173 ? -17.438 -28.281 -10.016 1 97.19 173 GLU A O 1
ATOM 1390 N N . VAL A 1 174 ? -15.906 -26.922 -9.18 1 97.94 174 VAL A N 1
ATOM 1391 C CA . VAL A 1 174 ? -14.844 -27.484 -10.016 1 97.94 174 VAL A CA 1
ATOM 1392 C C . VAL A 1 174 ? -14.664 -28.969 -9.719 1 97.94 174 VAL A C 1
ATOM 1394 O O . VAL A 1 174 ? -14.586 -29.781 -10.633 1 97.94 174 VAL A O 1
ATOM 1397 N N . ILE A 1 175 ? -14.664 -29.328 -8.469 1 98.62 175 ILE A N 1
ATOM 1398 C CA . ILE A 1 175 ? -14.484 -30.703 -8.023 1 98.62 175 ILE A CA 1
ATOM 1399 C C . ILE A 1 175 ? -15.656 -31.562 -8.5 1 98.62 175 ILE A C 1
ATOM 1401 O O . ILE A 1 175 ? -15.461 -32.625 -9.07 1 98.62 175 ILE A O 1
ATOM 1405 N N . ARG A 1 176 ? -16.828 -31.078 -8.359 1 98.25 176 ARG A N 1
ATOM 1406 C CA . ARG A 1 176 ? -18.031 -31.859 -8.641 1 98.25 176 ARG A CA 1
ATOM 1407 C C . ARG A 1 176 ? -18.188 -32.094 -10.133 1 98.25 176 ARG A C 1
ATOM 1409 O O . ARG A 1 176 ? -18.688 -33.156 -10.547 1 98.25 176 ARG A O 1
ATOM 1416 N N . THR A 1 177 ? -17.734 -31.141 -10.945 1 97.19 177 THR A N 1
ATOM 1417 C CA . THR A 1 177 ? -18.062 -31.219 -12.367 1 97.19 177 THR A CA 1
ATOM 1418 C C . THR A 1 177 ? -16.875 -31.781 -13.156 1 97.19 177 THR A C 1
ATOM 1420 O O . THR A 1 177 ? -17 -32.031 -14.359 1 97.19 177 THR A O 1
ATOM 1423 N N . ALA A 1 178 ? -15.781 -32.062 -12.523 1 98 178 ALA A N 1
ATOM 1424 C CA . ALA A 1 178 ? -14.609 -32.594 -13.211 1 98 178 ALA A CA 1
ATOM 1425 C C . ALA A 1 178 ? -14.867 -34 -13.711 1 98 178 ALA A C 1
ATOM 1427 O O . ALA A 1 178 ? -15.492 -34.812 -13.023 1 98 178 ALA A O 1
ATOM 1428 N N . SER A 1 179 ? -14.383 -34.312 -14.914 1 97.06 179 SER A N 1
ATOM 1429 C CA . SER A 1 179 ? -14.508 -35.656 -15.469 1 97.06 179 SER A CA 1
ATOM 1430 C C . SER A 1 179 ? -13.562 -36.625 -14.773 1 97.06 179 SER A C 1
ATOM 1432 O O . SER A 1 179 ? -13.883 -37.812 -14.617 1 97.06 179 SER A O 1
ATOM 1434 N N . HIS A 1 180 ? -12.438 -36.188 -14.438 1 97.88 180 HIS A N 1
ATOM 1435 C CA . HIS A 1 180 ? -11.43 -36.938 -13.695 1 97.88 180 HIS A CA 1
ATOM 1436 C C . HIS A 1 180 ? -10.867 -36.125 -12.539 1 97.88 180 HIS A C 1
ATOM 1438 O O . HIS A 1 180 ? -10.789 -34.906 -12.633 1 97.88 180 HIS A O 1
ATOM 1444 N N . ARG A 1 181 ? -10.594 -36.781 -11.461 1 98.62 181 ARG A N 1
ATOM 1445 C CA . ARG A 1 181 ? -9.977 -36.188 -10.281 1 98.62 181 ARG A CA 1
ATOM 1446 C C . ARG A 1 181 ? -8.812 -37.062 -9.789 1 98.62 181 ARG A C 1
ATOM 1448 O O . ARG A 1 181 ? -8.906 -38.281 -9.734 1 98.62 181 ARG A O 1
ATOM 1455 N N . ALA A 1 182 ? -7.727 -36.406 -9.477 1 98.56 182 ALA A N 1
ATOM 1456 C CA . ALA A 1 182 ? -6.578 -37.125 -8.938 1 98.56 182 ALA A CA 1
ATOM 1457 C C . ALA A 1 182 ? -5.781 -36.281 -7.973 1 98.56 182 ALA A C 1
ATOM 1459 O O . ALA A 1 182 ? -5.824 -35.031 -8.055 1 98.56 182 ALA A O 1
ATOM 1460 N N . ILE A 1 183 ? -5.137 -36.906 -7.012 1 98.56 183 ILE A N 1
ATOM 1461 C CA . ILE A 1 183 ? -4.391 -36.219 -5.965 1 98.56 183 ILE A CA 1
ATOM 1462 C C . ILE A 1 183 ? -2.912 -36.594 -6.055 1 98.56 183 ILE A C 1
ATOM 1464 O O . ILE A 1 183 ? -2.568 -37.75 -6.25 1 98.56 183 ILE A O 1
ATOM 1468 N N . SER A 1 184 ? -2.084 -35.625 -5.953 1 97.56 184 SER A N 1
ATOM 1469 C CA . SER A 1 184 ? -0.639 -35.844 -5.949 1 97.56 184 SER A CA 1
ATOM 1470 C C . SER A 1 184 ? 0.025 -35.062 -4.812 1 97.56 184 SER A C 1
ATOM 1472 O O . SER A 1 184 ? -0.644 -34.344 -4.074 1 97.56 184 SER A O 1
ATOM 1474 N N . THR A 1 185 ? 1.313 -35.281 -4.648 1 97.25 185 THR A N 1
ATOM 1475 C CA . THR A 1 185 ? 2.119 -34.531 -3.689 1 97.25 185 THR A CA 1
ATOM 1476 C C . THR A 1 185 ? 2.26 -33.094 -4.117 1 97.25 185 THR A C 1
ATOM 1478 O O . THR A 1 185 ? 2.457 -32.781 -5.301 1 97.25 185 THR A O 1
ATOM 1481 N N . CYS A 1 186 ? 2.092 -32.219 -3.168 1 97.12 186 CYS A N 1
ATOM 1482 C CA . CYS A 1 186 ? 2.271 -30.812 -3.447 1 97.12 186 CYS A CA 1
ATOM 1483 C C . CYS A 1 186 ? 3.682 -30.531 -3.951 1 97.12 186 CYS A C 1
ATOM 1485 O O . CYS A 1 186 ? 4.656 -30.703 -3.217 1 97.12 186 CYS A O 1
ATOM 1487 N N . TYR A 1 187 ? 3.791 -30.062 -5.16 1 96.62 187 TYR A N 1
ATOM 1488 C CA . TYR A 1 187 ? 5.074 -29.766 -5.789 1 96.62 187 TYR A CA 1
ATOM 1489 C C . TYR A 1 187 ? 5.855 -28.734 -4.973 1 96.62 187 TYR A C 1
ATOM 1491 O O . TYR A 1 187 ? 7.047 -28.922 -4.707 1 96.62 187 TYR A O 1
ATOM 1499 N N . CYS A 1 188 ? 5.211 -27.703 -4.559 1 97.75 188 CYS A N 1
ATOM 1500 C CA . CYS A 1 188 ? 5.887 -26.578 -3.926 1 97.75 188 CYS A CA 1
ATOM 1501 C C . CYS A 1 188 ? 6.5 -26.984 -2.594 1 97.75 188 CYS A C 1
ATOM 1503 O O . CYS A 1 188 ? 7.672 -26.703 -2.33 1 97.75 188 CYS A O 1
ATOM 1505 N N . ARG A 1 189 ? 5.723 -27.688 -1.788 1 97.94 189 ARG A N 1
ATOM 1506 C CA . ARG A 1 189 ? 6.234 -28.094 -0.486 1 97.94 189 ARG A CA 1
ATOM 1507 C C . ARG A 1 189 ? 7.297 -29.188 -0.635 1 97.94 189 ARG A C 1
ATOM 1509 O O . ARG A 1 189 ? 8.25 -29.234 0.143 1 97.94 189 ARG A O 1
ATOM 1516 N N . HIS A 1 190 ? 7.094 -30.047 -1.608 1 97.69 190 HIS A N 1
ATOM 1517 C CA . HIS A 1 190 ? 8.094 -31.062 -1.883 1 97.69 190 HIS A CA 1
ATOM 1518 C C . HIS A 1 190 ? 9.406 -30.438 -2.346 1 97.69 190 HIS A C 1
ATOM 1520 O O . HIS A 1 190 ? 10.484 -30.828 -1.885 1 97.69 190 HIS A O 1
ATOM 1526 N N . LYS A 1 191 ? 9.336 -29.516 -3.254 1 97.69 191 LYS A N 1
ATOM 1527 C CA . LYS A 1 191 ? 10.523 -28.781 -3.689 1 97.69 191 LYS A CA 1
ATOM 1528 C C . LYS A 1 191 ? 11.227 -28.125 -2.508 1 97.69 191 LYS A C 1
ATOM 1530 O O . LYS A 1 191 ? 12.438 -28.266 -2.338 1 97.69 191 LYS A O 1
ATOM 1535 N N . MET A 1 192 ? 10.453 -27.516 -1.692 1 98.06 192 MET A N 1
ATOM 1536 C CA . MET A 1 192 ? 11.023 -26.781 -0.563 1 98.06 192 MET A CA 1
ATOM 1537 C C . MET A 1 192 ? 11.609 -27.734 0.467 1 98.06 192 MET A C 1
ATOM 1539 O O . MET A 1 192 ? 12.562 -27.406 1.173 1 98.06 192 MET A O 1
ATOM 1543 N N . GLU A 1 193 ? 11.07 -28.922 0.586 1 97.31 193 GLU A N 1
ATOM 1544 C CA . GLU A 1 193 ? 11.617 -29.953 1.461 1 97.31 193 GLU A CA 1
ATOM 1545 C C . GLU A 1 193 ? 13.078 -30.234 1.121 1 97.31 193 GLU A C 1
ATOM 1547 O O . GLU A 1 193 ? 13.906 -30.438 2.018 1 97.31 193 GLU A O 1
ATOM 1552 N N . HIS A 1 194 ? 13.398 -30.219 -0.114 1 97.12 194 HIS A N 1
ATOM 1553 C CA . HIS A 1 194 ? 14.734 -30.578 -0.578 1 97.12 194 HIS A CA 1
ATOM 1554 C C . HIS A 1 194 ? 15.734 -29.469 -0.269 1 97.12 194 HIS A C 1
ATOM 1556 O O . HIS A 1 194 ? 16.953 -29.672 -0.363 1 97.12 194 HIS A O 1
ATOM 1562 N N . VAL A 1 195 ? 15.258 -28.297 0.124 1 97 195 VAL A N 1
ATOM 1563 C CA . VAL A 1 195 ? 16.156 -27.234 0.531 1 97 195 VAL A CA 1
ATOM 1564 C C . VAL A 1 195 ? 15.914 -26.875 1.994 1 97 195 VAL A C 1
ATOM 1566 O O . VAL A 1 195 ? 16.359 -25.828 2.465 1 97 195 VAL A O 1
ATOM 1569 N N . GLY A 1 196 ? 15.148 -27.672 2.639 1 96.62 196 GLY A N 1
ATOM 1570 C CA . GLY A 1 196 ? 14.953 -27.531 4.07 1 96.62 196 GLY A CA 1
ATOM 1571 C C . GLY A 1 196 ? 14.055 -26.359 4.438 1 96.62 196 GLY A C 1
ATOM 1572 O O . GLY A 1 196 ? 14.195 -25.781 5.516 1 96.62 196 GLY A O 1
ATOM 1573 N N . ARG A 1 197 ? 13.07 -25.969 3.58 1 96.75 197 ARG A N 1
ATOM 1574 C CA . ARG A 1 197 ? 12.266 -24.781 3.807 1 96.75 197 ARG A CA 1
ATOM 1575 C C . ARG A 1 197 ? 10.773 -25.109 3.73 1 96.75 197 ARG A C 1
ATOM 1577 O O . ARG A 1 197 ? 9.945 -24.203 3.633 1 96.75 197 ARG A O 1
ATOM 1584 N N . ASP A 1 198 ? 10.406 -26.391 3.721 1 97.31 198 ASP A N 1
ATOM 1585 C CA . ASP A 1 198 ? 8.992 -26.75 3.641 1 97.31 198 ASP A CA 1
ATOM 1586 C C . ASP A 1 198 ? 8.297 -26.547 4.984 1 97.31 198 ASP A C 1
ATOM 1588 O O . ASP A 1 198 ? 8.961 -26.391 6.016 1 97.31 198 ASP A O 1
ATOM 1592 N N . CYS A 1 199 ? 7.02 -26.453 4.973 1 97.44 199 CYS A N 1
ATOM 1593 C CA . CYS A 1 199 ? 6.195 -26.422 6.176 1 97.44 199 CYS A CA 1
ATOM 1594 C C . CYS A 1 199 ? 5.52 -27.75 6.426 1 97.44 199 CYS A C 1
ATOM 1596 O O . CYS A 1 199 ? 5.738 -28.719 5.68 1 97.44 199 CYS A O 1
ATOM 1598 N N . ASP A 1 200 ? 4.648 -27.797 7.465 1 96.44 200 ASP A N 1
ATOM 1599 C CA . ASP A 1 200 ? 4.07 -29.062 7.891 1 96.44 200 ASP A CA 1
ATOM 1600 C C . ASP A 1 200 ? 2.652 -29.234 7.344 1 96.44 200 ASP A C 1
ATOM 1602 O O . ASP A 1 200 ? 1.925 -30.141 7.758 1 96.44 200 ASP A O 1
ATOM 1606 N N . ALA A 1 201 ? 2.252 -28.328 6.484 1 97.12 201 ALA A N 1
ATOM 1607 C CA . ALA A 1 201 ? 0.943 -28.531 5.863 1 97.12 201 ALA A CA 1
ATOM 1608 C C . ALA A 1 201 ? 0.903 -29.828 5.055 1 97.12 201 ALA A C 1
ATOM 1610 O O . ALA A 1 201 ? 1.943 -30.328 4.629 1 97.12 201 ALA A O 1
ATOM 1611 N N . PRO A 1 202 ? -0.273 -30.328 4.848 1 97.56 202 PRO A N 1
ATOM 1612 C CA . PRO A 1 202 ? -0.373 -31.594 4.129 1 97.56 202 PRO A CA 1
ATOM 1613 C C . PRO A 1 202 ? 0.231 -31.531 2.729 1 97.56 202 PRO A C 1
ATOM 1615 O O . PRO A 1 202 ? 0.083 -30.531 2.035 1 97.56 202 PRO A O 1
ATOM 1618 N N . LYS A 1 203 ? 0.875 -32.625 2.377 1 97.06 203 LYS A N 1
ATOM 1619 C CA . LYS A 1 203 ? 1.51 -32.656 1.062 1 97.06 203 LYS A CA 1
ATOM 1620 C C . LYS A 1 203 ? 0.665 -33.438 0.063 1 97.06 203 LYS A C 1
ATOM 1622 O O . LYS A 1 203 ? 0.658 -33.156 -1.13 1 97.06 203 LYS A O 1
ATOM 1627 N N . ASP A 1 204 ? -0.01 -34.5 0.466 1 96.69 204 ASP A N 1
ATOM 1628 C CA . ASP A 1 204 ? -0.891 -35.25 -0.424 1 96.69 204 ASP A CA 1
ATOM 1629 C C . ASP A 1 204 ? -2.225 -34.531 -0.613 1 96.69 204 ASP A C 1
ATOM 1631 O O . ASP A 1 204 ? -3.271 -35.031 -0.209 1 96.69 204 ASP A O 1
ATOM 1635 N N . ILE A 1 205 ? -2.152 -33.375 -1.312 1 97.5 205 ILE A N 1
ATOM 1636 C CA . ILE A 1 205 ? -3.324 -32.5 -1.267 1 97.5 205 ILE A CA 1
ATOM 1637 C C . ILE A 1 205 ? -3.479 -31.766 -2.602 1 97.5 205 ILE A C 1
ATOM 1639 O O . ILE A 1 205 ? -4.457 -31.047 -2.814 1 97.5 205 ILE A O 1
ATOM 1643 N N . CYS A 1 206 ? -2.51 -31.922 -3.551 1 97.44 206 CYS A N 1
ATOM 1644 C CA . CYS A 1 206 ? -2.562 -31.219 -4.828 1 97.44 206 CYS A CA 1
ATOM 1645 C C . CYS A 1 206 ? -3.594 -31.844 -5.754 1 97.44 206 CYS A C 1
ATOM 1647 O O . CYS A 1 206 ? -3.516 -33.031 -6.059 1 97.44 206 CYS A O 1
ATOM 1649 N N . MET A 1 207 ? -4.504 -31.047 -6.211 1 98.62 207 MET A N 1
ATOM 1650 C CA . MET A 1 207 ? -5.633 -31.578 -6.969 1 98.62 207 MET A CA 1
ATOM 1651 C C . MET A 1 207 ? -5.461 -31.312 -8.461 1 98.62 207 MET A C 1
ATOM 1653 O O . MET A 1 207 ? -5.207 -30.172 -8.867 1 98.62 207 MET A O 1
ATOM 1657 N N . THR A 1 208 ? -5.543 -32.312 -9.203 1 98.12 208 THR A N 1
ATOM 1658 C CA . THR A 1 208 ? -5.574 -32.25 -10.664 1 98.12 208 THR A CA 1
ATOM 1659 C C . THR A 1 208 ? -6.906 -32.75 -11.203 1 98.12 208 THR A C 1
ATOM 1661 O O . THR A 1 208 ? -7.488 -33.688 -10.656 1 98.12 208 THR A O 1
ATOM 1664 N N . PHE A 1 209 ? -7.355 -32.094 -12.328 1 98.25 209 PHE A N 1
ATOM 1665 C CA . PHE A 1 209 ? -8.688 -32.406 -12.828 1 98.25 209 PHE A CA 1
ATOM 1666 C C . PHE A 1 209 ? -8.664 -32.656 -14.336 1 98.25 209 PHE A C 1
ATOM 1668 O O . PHE A 1 209 ? -7.664 -32.344 -14.992 1 98.25 209 PHE A O 1
ATOM 1675 N N . ASN A 1 210 ? -9.695 -33.312 -14.82 1 96.44 210 ASN A N 1
ATOM 1676 C CA . ASN A 1 210 ? -10.016 -33.438 -16.234 1 96.44 210 ASN A CA 1
ATOM 1677 C C . ASN A 1 210 ? -8.852 -34.062 -17.016 1 96.44 210 ASN A C 1
ATOM 1679 O O . ASN A 1 210 ? -8.359 -35.125 -16.641 1 96.44 210 ASN A O 1
ATOM 1683 N N . THR A 1 211 ? -8.438 -33.406 -18.062 1 92.75 211 THR A N 1
ATOM 1684 C CA . THR A 1 211 ? -7.48 -34 -18.984 1 92.75 211 THR A CA 1
ATOM 1685 C C . THR A 1 211 ? -6.156 -34.281 -18.281 1 92.75 211 THR A C 1
ATOM 1687 O O . THR A 1 211 ? -5.562 -35.344 -18.453 1 92.75 211 THR A O 1
ATOM 1690 N N . SER A 1 212 ? -5.773 -33.375 -17.516 1 94.25 212 SER A N 1
ATOM 1691 C CA . SER A 1 212 ? -4.512 -33.562 -16.812 1 94.25 212 SER A CA 1
ATOM 1692 C C . SER A 1 212 ? -4.59 -34.719 -15.805 1 94.25 212 SER A C 1
ATOM 1694 O O . SER A 1 212 ? -3.668 -35.531 -15.719 1 94.25 212 SER A O 1
ATOM 1696 N N . ALA A 1 213 ? -5.668 -34.781 -15.117 1 97.06 213 ALA A N 1
ATOM 1697 C CA . ALA A 1 213 ? -5.852 -35.844 -14.133 1 97.06 213 ALA A CA 1
ATOM 1698 C C . ALA A 1 213 ? -5.875 -37.219 -14.805 1 97.06 213 ALA A C 1
ATOM 1700 O O . ALA A 1 213 ? -5.277 -38.156 -14.305 1 97.06 213 ALA A O 1
ATOM 1701 N N . ALA A 1 214 ? -6.566 -37.281 -15.906 1 96.25 214 ALA A N 1
ATOM 1702 C CA . ALA A 1 214 ? -6.645 -38.562 -16.641 1 96.25 214 ALA A CA 1
ATOM 1703 C C . ALA A 1 214 ? -5.254 -39.031 -17.047 1 96.25 214 ALA A C 1
ATOM 1705 O O . ALA A 1 214 ? -4.914 -40.188 -16.844 1 96.25 214 ALA A O 1
ATOM 1706 N N . ALA A 1 215 ? -4.508 -38.125 -17.562 1 94.69 215 ALA A N 1
ATOM 1707 C CA . ALA A 1 215 ? -3.178 -38.469 -18.047 1 94.69 215 ALA A CA 1
ATOM 1708 C C . ALA A 1 215 ? -2.254 -38.875 -16.891 1 94.69 215 ALA A C 1
ATOM 1710 O O . ALA A 1 215 ? -1.591 -39.906 -16.953 1 94.69 215 ALA A O 1
ATOM 1711 N N . LEU A 1 216 ? -2.229 -38.094 -15.859 1 95.25 216 LEU A N 1
ATOM 1712 C CA . LEU A 1 216 ? -1.333 -38.344 -14.734 1 95.25 216 LEU A CA 1
ATOM 1713 C C . LEU A 1 216 ? -1.722 -39.625 -14.008 1 95.25 216 LEU A C 1
ATOM 1715 O O . LEU A 1 216 ? -0.853 -40.406 -13.57 1 95.25 216 LEU A O 1
ATOM 1719 N N . ALA A 1 217 ? -2.979 -39.844 -13.859 1 95.88 217 ALA A N 1
ATOM 1720 C CA . ALA A 1 217 ? -3.455 -41.062 -13.203 1 95.88 217 ALA A CA 1
ATOM 1721 C C . ALA A 1 217 ? -3.115 -42.281 -14.031 1 95.88 217 ALA A C 1
ATOM 1723 O O . ALA A 1 217 ? -2.746 -43.344 -13.477 1 95.88 217 ALA A O 1
ATOM 1724 N N . ARG A 1 218 ? -3.221 -42.156 -15.305 1 94.44 218 ARG A N 1
ATOM 1725 C CA . ARG A 1 218 ? -2.949 -43.281 -16.203 1 94.44 218 ARG A CA 1
ATOM 1726 C C . ARG A 1 218 ? -1.522 -43.781 -16.031 1 94.44 218 ARG A C 1
ATOM 1728 O O . ARG A 1 218 ? -1.275 -45 -16.109 1 94.44 218 ARG A O 1
ATOM 1735 N N . HIS A 1 219 ? -0.66 -42.875 -15.82 1 92.44 219 HIS A N 1
ATOM 1736 C CA . HIS A 1 219 ? 0.75 -43.25 -15.75 1 92.44 219 HIS A CA 1
ATOM 1737 C C . HIS A 1 219 ? 1.226 -43.344 -14.305 1 92.44 219 HIS A C 1
ATOM 1739 O O . HIS A 1 219 ? 2.43 -43.406 -14.047 1 92.44 219 HIS A O 1
ATOM 1745 N N . GLY A 1 220 ? 0.31 -43.219 -13.359 1 90.12 220 GLY A N 1
ATOM 1746 C CA . GLY A 1 220 ? 0.629 -43.469 -11.961 1 90.12 220 GLY A CA 1
ATOM 1747 C C . GLY A 1 220 ? 1.242 -42.25 -11.266 1 90.12 220 GLY A C 1
ATOM 1748 O O . GLY A 1 220 ? 1.895 -42.406 -10.227 1 90.12 220 GLY A O 1
ATOM 1749 N N . HIS A 1 221 ? 1.085 -41.094 -11.797 1 91.31 221 HIS A N 1
ATOM 1750 C CA . HIS A 1 221 ? 1.679 -39.906 -11.219 1 91.31 221 HIS A CA 1
ATOM 1751 C C . HIS A 1 221 ? 0.699 -39.188 -10.289 1 91.31 221 HIS A C 1
ATOM 1753 O O . HIS A 1 221 ? 1.074 -38.25 -9.578 1 91.31 221 HIS A O 1
ATOM 1759 N N . ALA A 1 222 ? -0.514 -39.594 -10.266 1 95.94 222 ALA A N 1
ATOM 1760 C CA . ALA A 1 222 ? -1.562 -39.062 -9.398 1 95.94 222 ALA A CA 1
ATOM 1761 C C . ALA A 1 222 ? -2.545 -40.156 -9 1 95.94 222 ALA A C 1
ATOM 1763 O O . ALA A 1 222 ? -2.811 -41.094 -9.773 1 95.94 222 ALA A O 1
ATOM 1764 N N . ARG A 1 223 ? -3 -40.125 -7.875 1 97.69 223 ARG A N 1
ATOM 1765 C CA . ARG A 1 223 ? -3.953 -41.125 -7.371 1 97.69 223 ARG A CA 1
ATOM 1766 C C . ARG A 1 223 ? -5.387 -40.688 -7.672 1 97.69 223 ARG A C 1
ATOM 1768 O O . ARG A 1 223 ? -5.848 -39.656 -7.18 1 97.69 223 ARG A O 1
ATOM 1775 N N . PRO A 1 224 ? -6.086 -41.531 -8.406 1 98.25 224 PRO A N 1
ATOM 1776 C CA . PRO A 1 224 ? -7.488 -41.188 -8.648 1 98.25 224 PRO A CA 1
ATOM 1777 C C . PRO A 1 224 ? -8.32 -41.156 -7.371 1 98.25 224 PRO A C 1
ATOM 1779 O O . PRO A 1 224 ? -8.109 -41.969 -6.477 1 98.25 224 PRO A O 1
ATOM 1782 N N . VAL A 1 225 ? -9.242 -40.219 -7.312 1 98.56 225 VAL A N 1
ATOM 1783 C CA . VAL A 1 225 ? -10.156 -40.094 -6.18 1 98.56 225 VAL A CA 1
ATOM 1784 C C . VAL A 1 225 ? -11.562 -39.781 -6.68 1 98.56 225 VAL A C 1
ATOM 1786 O O . VAL A 1 225 ? -11.734 -39.312 -7.809 1 98.56 225 VAL A O 1
ATOM 1789 N N . ASP A 1 226 ? -12.539 -40.031 -5.891 1 98.25 226 ASP A N 1
ATOM 1790 C CA . ASP A 1 226 ? -13.898 -39.656 -6.246 1 98.25 226 ASP A CA 1
ATOM 1791 C C . ASP A 1 226 ? -14.242 -38.25 -5.707 1 98.25 226 ASP A C 1
ATOM 1793 O O . ASP A 1 226 ? -13.398 -37.594 -5.094 1 98.25 226 ASP A O 1
ATOM 1797 N N . THR A 1 227 ? -15.438 -37.844 -6.012 1 98.56 227 THR A N 1
ATOM 1798 C CA . THR A 1 227 ? -15.875 -36.5 -5.648 1 98.56 227 THR A CA 1
ATOM 1799 C C . THR A 1 227 ? -15.852 -36.312 -4.137 1 98.56 227 THR A C 1
ATOM 1801 O O . THR A 1 227 ? -15.367 -35.312 -3.635 1 98.56 227 THR A O 1
ATOM 1804 N N . ALA A 1 228 ? -16.312 -37.281 -3.393 1 98.56 228 ALA A N 1
ATOM 1805 C CA . ALA A 1 228 ? -16.422 -37.156 -1.938 1 98.56 228 ALA A CA 1
ATOM 1806 C C . ALA A 1 228 ? -15.047 -37 -1.294 1 98.56 228 ALA A C 1
ATOM 1808 O O . ALA A 1 228 ? -14.852 -36.125 -0.445 1 98.56 228 ALA A O 1
ATOM 1809 N N . GLU A 1 229 ? -14.172 -37.875 -1.683 1 98.56 229 GLU A N 1
ATOM 1810 C CA . GLU A 1 229 ? -12.828 -37.781 -1.126 1 98.56 229 GLU A CA 1
ATOM 1811 C C . GLU A 1 229 ? -12.18 -36.438 -1.464 1 98.56 229 GLU A C 1
ATOM 1813 O O . GLU A 1 229 ? -11.492 -35.844 -0.625 1 98.56 229 GLU A O 1
ATOM 1818 N N . CYS A 1 230 ? -12.352 -36 -2.67 1 98.69 230 CYS A N 1
ATOM 1819 C CA . CYS A 1 230 ? -11.75 -34.719 -3.08 1 98.69 230 CYS A CA 1
ATOM 1820 C C . CYS A 1 230 ? -12.328 -33.562 -2.279 1 98.69 230 CYS A C 1
ATOM 1822 O O . CYS A 1 230 ? -11.602 -32.656 -1.883 1 98.69 230 CYS A O 1
ATOM 1824 N N . LEU A 1 231 ? -13.594 -33.562 -2.02 1 98.69 231 LEU A N 1
ATOM 1825 C CA . LEU A 1 231 ? -14.234 -32.531 -1.213 1 98.69 231 LEU A CA 1
ATOM 1826 C C . LEU A 1 231 ? -13.734 -32.594 0.228 1 98.69 231 LEU A C 1
ATOM 1828 O O . LEU A 1 231 ? -13.578 -31.547 0.873 1 98.69 231 LEU A O 1
ATOM 1832 N N . ASP A 1 232 ? -13.5 -33.75 0.739 1 98.5 232 ASP A N 1
ATOM 1833 C CA . ASP A 1 232 ? -12.93 -33.906 2.074 1 98.5 232 ASP A CA 1
ATOM 1834 C C . ASP A 1 232 ? -11.539 -33.25 2.154 1 98.5 232 ASP A C 1
ATOM 1836 O O . ASP A 1 232 ? -11.203 -32.625 3.152 1 98.5 232 ASP A O 1
ATOM 1840 N N . LEU A 1 233 ? -10.766 -33.5 1.134 1 98.56 233 LEU A N 1
ATOM 1841 C CA . LEU A 1 233 ? -9.43 -32.906 1.089 1 98.56 233 LEU A CA 1
ATOM 1842 C C . LEU A 1 233 ? -9.5 -31.391 1.001 1 98.56 233 LEU A C 1
ATOM 1844 O O . LEU A 1 233 ? -8.656 -30.703 1.568 1 98.56 233 LEU A O 1
ATOM 1848 N N . LEU A 1 234 ? -10.508 -30.891 0.285 1 98.56 234 LEU A N 1
ATOM 1849 C CA . LEU A 1 234 ? -10.734 -29.438 0.255 1 98.56 234 LEU A CA 1
ATOM 1850 C C . LEU A 1 234 ? -11.008 -28.906 1.656 1 98.56 234 LEU A C 1
ATOM 1852 O O . LEU A 1 234 ? -10.43 -27.906 2.066 1 98.56 234 LEU A O 1
ATOM 1856 N N . ASP A 1 235 ? -11.828 -29.578 2.363 1 98.12 235 ASP A N 1
ATOM 1857 C CA . ASP A 1 235 ? -12.156 -29.188 3.73 1 98.12 235 ASP A CA 1
ATOM 1858 C C . ASP A 1 235 ? -10.914 -29.219 4.621 1 98.12 235 ASP A C 1
ATOM 1860 O O . ASP A 1 235 ? -10.688 -28.312 5.418 1 98.12 235 ASP A O 1
ATOM 1864 N N . GLN A 1 236 ? -10.172 -30.266 4.465 1 98.12 236 GLN A N 1
ATOM 1865 C CA . GLN A 1 236 ? -8.93 -30.391 5.227 1 98.12 236 GLN A CA 1
ATOM 1866 C C . GLN A 1 236 ? -7.984 -29.234 4.934 1 98.12 236 GLN A C 1
ATOM 1868 O O . GLN A 1 236 ? -7.379 -28.672 5.848 1 98.12 236 GLN A O 1
ATOM 1873 N N . ALA A 1 237 ? -7.824 -28.922 3.67 1 98.5 237 ALA A N 1
ATOM 1874 C CA . ALA A 1 237 ? -6.953 -27.828 3.26 1 98.5 237 ALA A CA 1
ATOM 1875 C C . ALA A 1 237 ? -7.402 -26.5 3.879 1 98.5 237 ALA A C 1
ATOM 1877 O O . ALA A 1 237 ? -6.582 -25.75 4.422 1 98.5 237 ALA A O 1
ATOM 1878 N N . GLN A 1 238 ? -8.664 -26.234 3.811 1 97.81 238 GLN A N 1
ATOM 1879 C CA . GLN A 1 238 ? -9.211 -24.984 4.344 1 97.81 238 GLN A CA 1
ATOM 1880 C C . GLN A 1 238 ? -9.047 -24.922 5.859 1 97.81 238 GLN A C 1
ATOM 1882 O O . GLN A 1 238 ? -8.758 -23.859 6.414 1 97.81 238 GLN A O 1
ATOM 1887 N N . GLU A 1 239 ? -9.18 -26.047 6.551 1 96.5 239 GLU A N 1
ATOM 1888 C CA . GLU A 1 239 ? -8.992 -26.109 7.996 1 96.5 239 GLU A CA 1
ATOM 1889 C C . GLU A 1 239 ? -7.547 -25.828 8.383 1 96.5 239 GLU A C 1
ATOM 1891 O O . GLU A 1 239 ? -7.277 -25.312 9.477 1 96.5 239 GLU A O 1
ATOM 1896 N N . HIS A 1 240 ? -6.672 -26.141 7.441 1 96.88 240 HIS A N 1
ATOM 1897 C CA . HIS A 1 240 ? -5.258 -25.875 7.691 1 96.88 240 HIS A CA 1
ATOM 1898 C C . HIS A 1 240 ? -4.867 -24.469 7.266 1 96.88 240 HIS A C 1
ATOM 1900 O O . HIS A 1 240 ? -3.682 -24.125 7.238 1 96.88 240 HIS A O 1
ATOM 1906 N N . GLY A 1 241 ? -5.844 -23.672 6.816 1 96.75 241 GLY A N 1
ATOM 1907 C CA . GLY A 1 241 ? -5.586 -22.281 6.445 1 96.75 241 GLY A CA 1
ATOM 1908 C C . GLY A 1 241 ? -4.957 -22.141 5.074 1 96.75 241 GLY A C 1
ATOM 1909 O O . GLY A 1 241 ? -4.297 -21.141 4.789 1 96.75 241 GLY A O 1
ATOM 1910 N N . LEU A 1 242 ? -5.102 -23.156 4.219 1 98.44 242 LEU A N 1
ATOM 1911 C CA . LEU A 1 242 ? -4.512 -23.109 2.885 1 98.44 242 LEU A CA 1
ATOM 1912 C C . LEU A 1 242 ? -5.453 -22.422 1.9 1 98.44 242 LEU A C 1
ATOM 1914 O O . LEU A 1 242 ? -6.672 -22.578 1.985 1 98.44 242 LEU A O 1
ATOM 1918 N N . VAL A 1 243 ? -4.879 -21.641 0.988 1 98.62 243 VAL A N 1
ATOM 1919 C CA . VAL A 1 243 ? -5.625 -20.938 -0.048 1 98.62 243 VAL A CA 1
ATOM 1920 C C . VAL A 1 243 ? -5.832 -21.844 -1.253 1 98.62 243 VAL A C 1
ATOM 1922 O O . VAL A 1 243 ? -4.918 -22.578 -1.654 1 98.62 243 VAL A O 1
ATOM 1925 N N . GLN A 1 244 ? -7.027 -21.859 -1.785 1 98.75 244 GLN A N 1
ATOM 1926 C CA . GLN A 1 244 ? -7.285 -22.562 -3.033 1 98.75 244 GLN A CA 1
ATOM 1927 C C . GLN A 1 244 ? -6.93 -21.703 -4.242 1 98.75 244 GLN A C 1
ATOM 1929 O O . GLN A 1 244 ? -7.582 -20.688 -4.504 1 98.75 244 GLN A O 1
ATOM 1934 N N . PHE A 1 245 ? -5.914 -22.094 -4.875 1 98.44 245 PHE A N 1
ATOM 1935 C CA . PHE A 1 245 ? -5.41 -21.453 -6.094 1 98.44 245 PHE A CA 1
ATOM 1936 C C . PHE A 1 245 ? -5.52 -22.406 -7.281 1 98.44 245 PHE A C 1
ATOM 1938 O O . PHE A 1 245 ? -5.047 -23.547 -7.219 1 98.44 245 PHE A O 1
ATOM 1945 N N . GLY A 1 246 ? -6.105 -21.938 -8.398 1 97.94 246 GLY A N 1
ATOM 1946 C CA . GLY A 1 246 ? -6.297 -22.828 -9.531 1 97.94 246 GLY A CA 1
ATOM 1947 C C . GLY A 1 246 ? -6.188 -22.125 -10.867 1 97.94 246 GLY A C 1
ATOM 1948 O O . GLY A 1 246 ? -5.863 -20.938 -10.93 1 97.94 246 GLY A O 1
ATOM 1949 N N . GLU A 1 247 ? -6.422 -22.938 -11.844 1 97 247 GLU A N 1
ATOM 1950 C CA . GLU A 1 247 ? -6.355 -22.422 -13.211 1 97 247 GLU A CA 1
ATOM 1951 C C . GLU A 1 247 ? -7.383 -21.312 -13.43 1 97 247 GLU A C 1
ATOM 1953 O O . GLU A 1 247 ? -8.531 -21.438 -13 1 97 247 GLU A O 1
ATOM 1958 N N . ASN A 1 248 ? -6.941 -20.25 -14.094 1 95.06 248 ASN A N 1
ATOM 1959 C CA . ASN A 1 248 ? -7.789 -19.078 -14.32 1 95.06 248 ASN A CA 1
ATOM 1960 C C . ASN A 1 248 ? -8.672 -19.266 -15.555 1 95.06 248 ASN A C 1
ATOM 1962 O O . ASN A 1 248 ? -8.523 -18.547 -16.547 1 95.06 248 ASN A O 1
ATOM 1966 N N . VAL A 1 249 ? -9.617 -20.219 -15.461 1 93.31 249 VAL A N 1
ATOM 1967 C CA . VAL A 1 249 ? -10.57 -20.453 -16.547 1 93.31 249 VAL A CA 1
ATOM 1968 C C . VAL A 1 249 ? -11.93 -20.812 -15.961 1 93.31 249 VAL A C 1
ATOM 1970 O O . VAL A 1 249 ? -12.023 -21.297 -14.836 1 93.31 249 VAL A O 1
ATOM 1973 N N . ARG A 1 250 ? -12.969 -20.672 -16.719 1 91.19 250 ARG A N 1
ATOM 1974 C CA . ARG A 1 250 ? -14.336 -20.922 -16.25 1 91.19 250 ARG A CA 1
ATOM 1975 C C . ARG A 1 250 ? -14.695 -22.391 -16.359 1 91.19 250 ARG A C 1
ATOM 1977 O O . ARG A 1 250 ? -15.367 -22.938 -15.484 1 91.19 250 ARG A O 1
ATOM 1984 N N . GLU A 1 251 ? -14.18 -23.016 -17.406 1 92.88 251 GLU A N 1
ATOM 1985 C CA . GLU A 1 251 ? -14.594 -24.391 -17.688 1 92.88 251 GLU A CA 1
ATOM 1986 C C . GLU A 1 251 ? -13.391 -25.328 -17.719 1 92.88 251 GLU A C 1
ATOM 1988 O O . GLU A 1 251 ? -12.312 -24.938 -18.172 1 92.88 251 GLU A O 1
ATOM 1993 N N . ARG A 1 252 ? -13.594 -26.516 -17.203 1 93.88 252 ARG A N 1
ATOM 1994 C CA . ARG A 1 252 ? -12.633 -27.609 -17.281 1 93.88 252 ARG A CA 1
ATOM 1995 C C . ARG A 1 252 ? -11.312 -27.234 -16.641 1 93.88 252 ARG A C 1
ATOM 1997 O O . ARG A 1 252 ? -10.25 -27.359 -17.25 1 93.88 252 ARG A O 1
ATOM 2004 N N . VAL A 1 253 ? -11.484 -26.719 -15.5 1 96.56 253 VAL A N 1
ATOM 2005 C CA . VAL A 1 253 ? -10.32 -26.375 -14.688 1 96.56 253 VAL A CA 1
ATOM 2006 C C . VAL A 1 253 ? -9.43 -27.609 -14.508 1 96.56 253 VAL A C 1
ATOM 2008 O O . VAL A 1 253 ? -9.922 -28.688 -14.18 1 96.56 253 VAL A O 1
ATOM 2011 N N . ASN A 1 254 ? -8.117 -27.422 -14.664 1 96.62 254 ASN A N 1
ATOM 2012 C CA . ASN A 1 254 ? -7.234 -28.578 -14.672 1 96.62 254 ASN A CA 1
ATOM 2013 C C . ASN A 1 254 ? -6.543 -28.766 -13.328 1 96.62 254 ASN A C 1
ATOM 2015 O O . ASN A 1 254 ? -5.992 -29.828 -13.047 1 96.62 254 ASN A O 1
ATOM 2019 N N . PHE A 1 255 ? -6.555 -27.75 -12.555 1 97.5 255 PHE A N 1
ATOM 2020 C CA . PHE A 1 255 ? -5.887 -27.953 -11.273 1 97.5 255 PHE A CA 1
ATOM 2021 C C . PHE A 1 255 ? -6.402 -26.969 -10.227 1 97.5 255 PHE A C 1
ATOM 2023 O O . PHE A 1 255 ? -6.871 -25.891 -10.57 1 97.5 255 PHE A O 1
ATOM 2030 N N . ILE A 1 256 ? -6.41 -27.297 -9.008 1 98.38 256 ILE A N 1
ATOM 2031 C CA . ILE A 1 256 ? -6.523 -26.469 -7.812 1 98.38 256 ILE A CA 1
ATOM 2032 C C . ILE A 1 256 ? -5.457 -26.875 -6.801 1 98.38 256 ILE A C 1
ATOM 2034 O O . ILE A 1 256 ? -5.449 -28 -6.316 1 98.38 256 ILE A O 1
ATOM 2038 N N . CYS A 1 257 ? -4.637 -25.953 -6.559 1 97.31 257 CYS A N 1
ATOM 2039 C CA . CYS A 1 257 ? -3.629 -26.141 -5.523 1 97.31 257 CYS A CA 1
ATOM 2040 C C . CYS A 1 257 ? -4.129 -25.641 -4.176 1 97.31 257 CYS A C 1
ATOM 2042 O O . CYS A 1 257 ? -5.031 -24.797 -4.121 1 97.31 257 CYS A O 1
ATOM 2044 N N . ASN A 1 258 ? -3.666 -26.219 -3.148 1 98.56 258 ASN A N 1
ATOM 2045 C CA . ASN A 1 258 ? -3.912 -25.781 -1.779 1 98.56 258 ASN A CA 1
ATOM 2046 C C . ASN A 1 258 ? -2.664 -25.156 -1.161 1 98.56 258 ASN A C 1
ATOM 2048 O O . ASN A 1 258 ? -1.807 -25.859 -0.631 1 98.56 258 ASN A O 1
ATOM 2052 N N . CYS A 1 259 ? -2.645 -23.875 -1.168 1 98.31 259 CYS A N 1
ATOM 2053 C CA . CYS A 1 259 ? -1.392 -23.125 -1.17 1 98.31 259 CYS A CA 1
ATOM 2054 C C . CYS A 1 259 ? -1.122 -22.516 0.197 1 98.31 259 CYS A C 1
ATOM 2056 O O . CYS A 1 259 ? -1.995 -21.859 0.77 1 98.31 259 CYS A O 1
ATOM 2058 N N . CYS A 1 260 ? 0.045 -22.766 0.731 1 98.06 260 CYS A N 1
ATOM 2059 C CA . CYS A 1 260 ? 0.585 -22.031 1.865 1 98.06 260 CYS A CA 1
ATOM 2060 C C . CYS A 1 260 ? 1.336 -20.781 1.397 1 98.06 260 CYS A C 1
ATOM 2062 O O . CYS A 1 260 ? 1.742 -20.703 0.238 1 98.06 260 CYS A O 1
ATOM 2064 N N . GLY A 1 261 ? 1.503 -19.859 2.287 1 97.06 261 GLY A N 1
ATOM 2065 C CA . GLY A 1 261 ? 2.229 -18.656 1.958 1 97.06 261 GLY A CA 1
ATOM 2066 C C . GLY A 1 261 ? 3.73 -18.859 1.877 1 97.06 261 GLY A C 1
ATOM 2067 O O . GLY A 1 261 ? 4.422 -18.125 1.156 1 97.06 261 GLY A O 1
ATOM 2068 N N . CYS A 1 262 ? 4.289 -19.844 2.457 1 97.06 262 CYS A N 1
ATOM 2069 C CA . CYS A 1 262 ? 5.727 -19.984 2.66 1 97.06 262 CYS A CA 1
ATOM 2070 C C . CYS A 1 262 ? 6.363 -20.75 1.505 1 97.06 262 CYS A C 1
ATOM 2072 O O . CYS A 1 262 ? 7.523 -20.516 1.165 1 97.06 262 CYS A O 1
ATOM 2074 N N . CYS A 1 263 ? 5.598 -21.641 0.821 1 97.94 263 CYS A N 1
ATOM 2075 C CA . CYS A 1 263 ? 6.23 -22.547 -0.139 1 97.94 263 CYS A CA 1
ATOM 2076 C C . CYS A 1 263 ? 5.695 -22.297 -1.545 1 97.94 263 CYS A C 1
ATOM 2078 O O . CYS A 1 263 ? 6.434 -22.422 -2.523 1 97.94 263 CYS A O 1
ATOM 2080 N N . CYS A 1 264 ? 4.461 -21.984 -1.674 1 97.5 264 CYS A N 1
ATOM 2081 C CA . CYS A 1 264 ? 3.779 -21.938 -2.963 1 97.5 264 CYS A CA 1
ATOM 2082 C C . CYS A 1 264 ? 4.332 -20.812 -3.832 1 97.5 264 CYS A C 1
ATOM 2084 O O . CYS A 1 264 ? 4.422 -19.672 -3.389 1 97.5 264 CYS A O 1
ATOM 2086 N N . GLU A 1 265 ? 4.613 -21.156 -5.047 1 97.62 265 GLU A N 1
ATOM 2087 C CA . GLU A 1 265 ? 5.195 -20.172 -5.969 1 97.62 265 GLU A CA 1
ATOM 2088 C C . GLU A 1 265 ? 4.25 -19 -6.188 1 97.62 265 GLU A C 1
ATOM 2090 O O . GLU A 1 265 ? 4.684 -17.844 -6.195 1 97.62 265 GLU A O 1
ATOM 2095 N N . ALA A 1 266 ? 3.004 -19.266 -6.324 1 97.5 266 ALA A N 1
ATOM 2096 C CA . ALA A 1 266 ? 2.029 -18.219 -6.605 1 97.5 266 ALA A CA 1
ATOM 2097 C C . ALA A 1 266 ? 1.876 -17.281 -5.414 1 97.5 266 ALA A C 1
ATOM 2099 O O . ALA A 1 266 ? 1.791 -16.062 -5.578 1 97.5 266 ALA A O 1
ATOM 2100 N N . MET A 1 267 ? 1.834 -17.812 -4.227 1 98 267 MET A N 1
ATOM 2101 C CA . MET A 1 267 ? 1.679 -16.984 -3.037 1 98 267 MET A CA 1
ATOM 2102 C C . MET A 1 267 ? 2.932 -16.141 -2.791 1 98 267 MET A C 1
ATOM 2104 O O . MET A 1 267 ? 2.838 -14.977 -2.402 1 98 267 MET A O 1
ATOM 2108 N N . ILE A 1 268 ? 4.059 -16.766 -3 1 97.44 268 ILE A N 1
ATOM 2109 C CA . ILE A 1 268 ? 5.305 -16.016 -2.871 1 97.44 268 ILE A CA 1
ATOM 2110 C C . ILE A 1 268 ? 5.324 -14.883 -3.889 1 97.44 268 ILE A C 1
ATOM 2112 O O . ILE A 1 268 ? 5.688 -13.75 -3.555 1 97.44 268 ILE A O 1
ATOM 2116 N N . ALA A 1 269 ? 4.926 -15.172 -5.121 1 96.5 269 ALA A N 1
ATOM 2117 C CA . ALA A 1 269 ? 4.848 -14.133 -6.145 1 96.5 269 ALA A CA 1
ATOM 2118 C C . ALA A 1 269 ? 3.871 -13.031 -5.738 1 96.5 269 ALA A C 1
ATOM 2120 O O . ALA A 1 269 ? 4.16 -11.844 -5.902 1 96.5 269 ALA A O 1
ATOM 2121 N N . ALA A 1 270 ? 2.768 -13.43 -5.199 1 96.56 270 ALA A N 1
ATOM 2122 C CA . ALA A 1 270 ? 1.754 -12.469 -4.773 1 96.56 270 ALA A CA 1
ATOM 2123 C C . ALA A 1 270 ? 2.275 -11.586 -3.641 1 96.56 270 ALA A C 1
ATOM 2125 O O . ALA A 1 270 ? 1.947 -10.398 -3.566 1 96.56 270 ALA A O 1
ATOM 2126 N N . ARG A 1 271 ? 2.992 -12.141 -2.801 1 94.44 271 ARG A N 1
ATOM 2127 C CA . ARG A 1 271 ? 3.559 -11.391 -1.688 1 94.44 271 ARG A CA 1
ATOM 2128 C C . ARG A 1 271 ? 4.637 -10.422 -2.172 1 94.44 271 ARG A C 1
ATOM 2130 O O . ARG A 1 271 ? 4.66 -9.258 -1.77 1 94.44 271 ARG A O 1
ATOM 2137 N N . LYS A 1 272 ? 5.5 -10.867 -3.02 1 93.31 272 LYS A N 1
ATOM 2138 C CA . LYS A 1 272 ? 6.652 -10.086 -3.467 1 93.31 272 LYS A CA 1
ATOM 2139 C C . LYS A 1 272 ? 6.238 -9.031 -4.488 1 93.31 272 LYS A C 1
ATOM 2141 O O . LYS A 1 272 ? 6.773 -7.918 -4.488 1 93.31 272 LYS A O 1
ATOM 2146 N N . PHE A 1 273 ? 5.273 -9.391 -5.316 1 93.25 273 PHE A N 1
ATOM 2147 C CA . PHE A 1 273 ? 4.934 -8.539 -6.445 1 93.25 273 PHE A CA 1
ATOM 2148 C C . PHE A 1 273 ? 3.451 -8.18 -6.43 1 93.25 273 PHE A C 1
ATOM 2150 O O . PHE A 1 273 ? 2.836 -8.008 -7.48 1 93.25 273 PHE A O 1
ATOM 2157 N N . GLY A 1 274 ? 2.912 -8.062 -5.27 1 89.94 274 GLY A N 1
ATOM 2158 C CA . GLY A 1 274 ? 1.484 -7.855 -5.094 1 89.94 274 GLY A CA 1
ATOM 2159 C C . GLY A 1 274 ? 0.953 -6.668 -5.875 1 89.94 274 GLY A C 1
ATOM 2160 O O . GLY A 1 274 ? -0.135 -6.734 -6.453 1 89.94 274 GLY A O 1
ATOM 2161 N N . ASN A 1 275 ? 1.71 -5.617 -5.973 1 86.81 275 ASN A N 1
ATOM 2162 C CA . ASN A 1 275 ? 1.271 -4.391 -6.633 1 86.81 275 ASN A CA 1
ATOM 2163 C C . ASN A 1 275 ? 1.083 -4.598 -8.133 1 86.81 275 ASN A C 1
ATOM 2165 O O . ASN A 1 275 ? 0.407 -3.807 -8.797 1 86.81 275 ASN A O 1
ATOM 2169 N N . LEU A 1 276 ? 1.605 -5.672 -8.57 1 85.62 276 LEU A N 1
ATOM 2170 C CA . LEU A 1 276 ? 1.502 -5.961 -9.992 1 85.62 276 LEU A CA 1
ATOM 2171 C C . LEU A 1 276 ? 0.4 -6.98 -10.266 1 85.62 276 LEU A C 1
ATOM 2173 O O . LEU A 1 276 ? 0.217 -7.414 -11.406 1 85.62 276 LEU A O 1
ATOM 2177 N N . HIS A 1 277 ? -0.268 -7.469 -9.273 1 89.56 277 HIS A N 1
ATOM 2178 C CA . HIS A 1 277 ? -1.438 -8.336 -9.336 1 89.56 277 HIS A CA 1
ATOM 2179 C C . HIS A 1 277 ? -1.12 -9.641 -10.07 1 89.56 277 HIS A C 1
ATOM 2181 O O . HIS A 1 277 ? -1.796 -9.992 -11.039 1 89.56 277 HIS A O 1
ATOM 2187 N N . PRO A 1 278 ? -0.224 -10.391 -9.555 1 93.94 278 PRO A N 1
ATOM 2188 C CA . PRO A 1 278 ? 0.243 -11.609 -10.211 1 93.94 278 PRO A CA 1
ATOM 2189 C C . PRO A 1 278 ? -0.813 -12.711 -10.234 1 93.94 278 PRO A C 1
ATOM 2191 O O . PRO A 1 278 ? -0.728 -13.641 -11.039 1 93.94 278 PRO A O 1
ATOM 2194 N N . VAL A 1 279 ? -1.76 -12.641 -9.367 1 94.69 279 VAL A N 1
ATOM 2195 C CA . VAL A 1 279 ? -2.783 -13.664 -9.195 1 94.69 279 VAL A CA 1
ATOM 2196 C C . VAL A 1 279 ? -4.168 -13.047 -9.359 1 94.69 279 VAL A C 1
ATOM 2198 O O . VAL A 1 279 ? -4.43 -11.953 -8.844 1 94.69 279 VAL A O 1
ATOM 2201 N N . HIS A 1 280 ? -5.004 -13.719 -10.117 1 93.69 280 HIS A N 1
ATOM 2202 C CA . HIS A 1 280 ? -6.383 -13.258 -10.242 1 93.69 280 HIS A CA 1
ATOM 2203 C C . HIS A 1 280 ? -7.141 -13.43 -8.93 1 93.69 280 HIS A C 1
ATOM 2205 O O . HIS A 1 280 ? -7.145 -14.516 -8.344 1 93.69 280 HIS A O 1
ATOM 2211 N N . THR A 1 281 ? -7.766 -12.352 -8.492 1 94.19 281 THR A N 1
ATOM 2212 C CA . THR A 1 281 ? -8.391 -12.344 -7.168 1 94.19 281 THR A CA 1
ATOM 2213 C C . THR A 1 281 ? -9.836 -12.82 -7.25 1 94.19 281 THR A C 1
ATOM 2215 O O . THR A 1 281 ? -10.398 -12.93 -8.344 1 94.19 281 THR A O 1
ATOM 2218 N N . THR A 1 282 ? -10.398 -13.117 -6.137 1 94.75 282 THR A N 1
ATOM 2219 C CA . THR A 1 282 ? -11.844 -13.336 -6.043 1 94.75 282 THR A CA 1
ATOM 2220 C C . THR A 1 282 ? -12.594 -12.016 -6.168 1 94.75 282 THR A C 1
ATOM 2222 O O . THR A 1 282 ? -11.984 -10.945 -6.246 1 94.75 282 THR A O 1
ATOM 2225 N N . ASN A 1 283 ? -13.914 -12.148 -6.156 1 91.44 283 ASN A N 1
ATOM 2226 C CA . ASN A 1 283 ? -14.758 -10.961 -6.203 1 91.44 283 ASN A CA 1
ATOM 2227 C C . ASN A 1 283 ? -15.164 -10.508 -4.801 1 91.44 283 ASN A C 1
ATOM 2229 O O . ASN A 1 283 ? -16.234 -9.93 -4.617 1 91.44 283 ASN A O 1
ATOM 2233 N N . PHE A 1 284 ? -14.297 -10.797 -3.84 1 93.88 284 PHE A N 1
ATOM 2234 C CA . PHE A 1 284 ? -14.641 -10.461 -2.461 1 93.88 284 PHE A CA 1
ATOM 2235 C C . PHE A 1 284 ? -13.469 -9.789 -1.758 1 93.88 284 PHE A C 1
ATOM 2237 O O . PHE A 1 284 ? -12.32 -9.93 -2.182 1 93.88 284 PHE A O 1
ATOM 2244 N N . LEU A 1 285 ? -13.812 -9.023 -0.765 1 95.19 285 LEU A N 1
ATOM 2245 C CA . LEU A 1 285 ? -12.852 -8.398 0.137 1 95.19 285 LEU A CA 1
ATOM 2246 C C . LEU A 1 285 ? -13.289 -8.555 1.59 1 95.19 285 LEU A C 1
ATOM 2248 O O . LEU A 1 285 ? -14.477 -8.414 1.904 1 95.19 285 LEU A O 1
ATOM 2252 N N . PRO A 1 286 ? -12.344 -8.891 2.438 1 97.38 286 PRO A N 1
ATOM 2253 C CA . PRO A 1 286 ? -12.711 -8.859 3.855 1 97.38 286 PRO A CA 1
ATOM 2254 C C . PRO A 1 286 ? -12.922 -7.441 4.379 1 97.38 286 PRO A C 1
ATOM 2256 O O . PRO A 1 286 ? -12.188 -6.523 4 1 97.38 286 PRO A O 1
ATOM 2259 N N . VAL A 1 287 ? -13.914 -7.273 5.129 1 96.81 287 VAL A N 1
ATOM 2260 C CA . VAL A 1 287 ? -14.188 -6.012 5.805 1 96.81 287 VAL A CA 1
ATOM 2261 C C . VAL A 1 287 ? -14.102 -6.203 7.316 1 96.81 287 VAL A C 1
ATOM 2263 O O . VAL A 1 287 ? -14.727 -7.109 7.871 1 96.81 287 VAL A O 1
ATOM 2266 N N . VAL A 1 288 ? -13.359 -5.348 7.969 1 97.56 288 VAL A N 1
ATOM 2267 C CA . VAL A 1 288 ? -13.125 -5.457 9.406 1 97.56 288 VAL A CA 1
ATOM 2268 C C . VAL A 1 288 ? -14.125 -4.586 10.156 1 97.56 288 VAL A C 1
ATOM 2270 O O . VAL A 1 288 ? -14.305 -3.41 9.828 1 97.56 288 VAL A O 1
ATOM 2273 N N . ASP A 1 289 ? -14.805 -5.137 11.062 1 97.25 289 ASP A N 1
ATOM 2274 C CA . ASP A 1 289 ? -15.562 -4.375 12.047 1 97.25 289 ASP A CA 1
ATOM 2275 C C . ASP A 1 289 ? -14.656 -3.873 13.172 1 97.25 289 ASP A C 1
ATOM 2277 O O . ASP A 1 289 ? -14.367 -4.609 14.117 1 97.25 289 ASP A O 1
ATOM 2281 N N . GLU A 1 290 ? -14.328 -2.646 13.141 1 94.75 290 GLU A N 1
ATOM 2282 C CA . GLU A 1 290 ? -13.352 -2.078 14.062 1 94.75 290 GLU A CA 1
ATOM 2283 C C . GLU A 1 290 ? -13.875 -2.084 15.5 1 94.75 290 GLU A C 1
ATOM 2285 O O . GLU A 1 290 ? -13.094 -2.096 16.453 1 94.75 290 GLU A O 1
ATOM 2290 N N . GLY A 1 291 ? -15.188 -2.021 15.656 1 95.25 291 GLY A N 1
ATOM 2291 C CA . GLY A 1 291 ? -15.781 -2.049 16.984 1 95.25 291 GLY A CA 1
ATOM 2292 C C . GLY A 1 291 ? -15.625 -3.389 17.688 1 95.25 291 GLY A C 1
ATOM 2293 O O . GLY A 1 291 ? -15.594 -3.457 18.906 1 95.25 291 GLY A O 1
ATOM 2294 N N . VAL A 1 292 ? -15.523 -4.469 16.875 1 96.56 292 VAL A N 1
ATOM 2295 C CA . VAL A 1 292 ? -15.453 -5.824 17.406 1 96.56 292 VAL A CA 1
ATOM 2296 C C . VAL A 1 292 ? -14 -6.293 17.438 1 96.56 292 VAL A C 1
ATOM 2298 O O . VAL A 1 292 ? -13.602 -7.059 18.312 1 96.56 292 VAL A O 1
ATOM 2301 N N . CYS A 1 293 ? -13.172 -5.75 16.531 1 97.62 293 CYS A N 1
ATOM 2302 C CA . CYS A 1 293 ? -11.781 -6.156 16.406 1 97.62 293 CYS A CA 1
ATOM 2303 C C . CYS A 1 293 ? -10.977 -5.746 17.641 1 97.62 293 CYS A C 1
ATOM 2305 O O . CYS A 1 293 ? -11.07 -4.605 18.094 1 97.62 293 CYS A O 1
ATOM 2307 N N . ASN A 1 294 ? -10.203 -6.645 18.141 1 96.25 294 ASN A N 1
ATOM 2308 C CA . ASN A 1 294 ? -9.391 -6.32 19.312 1 96.25 294 ASN A CA 1
ATOM 2309 C C . ASN A 1 294 ? -7.902 -6.27 18.953 1 96.25 294 ASN A C 1
ATOM 2311 O O . ASN A 1 294 ? -7.055 -6.195 19.844 1 96.25 294 ASN A O 1
ATOM 2315 N N . GLY A 1 295 ? -7.562 -6.465 17.703 1 96.69 295 GLY A N 1
ATOM 2316 C CA . GLY A 1 295 ? -6.195 -6.301 17.25 1 96.69 295 GLY A CA 1
ATOM 2317 C C . GLY A 1 295 ? -5.301 -7.469 17.609 1 96.69 295 GLY A C 1
ATOM 2318 O O . GLY A 1 295 ? -4.078 -7.324 17.672 1 96.69 295 GLY A O 1
ATOM 2319 N N . CYS A 1 296 ? -5.785 -8.703 17.797 1 96.25 296 CYS A N 1
ATOM 2320 C CA . CYS A 1 296 ? -5.016 -9.844 18.297 1 96.25 296 CYS A CA 1
ATOM 2321 C C . CYS A 1 296 ? -4.016 -10.32 17.25 1 96.25 296 CYS A C 1
ATOM 2323 O O . CYS A 1 296 ? -3.027 -10.977 17.578 1 96.25 296 CYS A O 1
ATOM 2325 N N . GLY A 1 297 ? -4.301 -10.078 15.953 1 97.19 297 GLY A N 1
ATOM 2326 C CA . GLY A 1 297 ? -3.314 -10.32 14.914 1 97.19 297 GLY A CA 1
ATOM 2327 C C . GLY A 1 297 ? -3.398 -11.719 14.328 1 97.19 297 GLY A C 1
ATOM 2328 O O . GLY A 1 297 ? -2.625 -12.07 13.43 1 97.19 297 GLY A O 1
ATOM 2329 N N . LYS A 1 298 ? -4.336 -12.586 14.703 1 97.88 298 LYS A N 1
ATOM 2330 C CA . LYS A 1 298 ? -4.441 -13.938 14.172 1 97.88 298 LYS A CA 1
ATOM 2331 C C . LYS A 1 298 ? -4.742 -13.922 12.68 1 97.88 298 LYS A C 1
ATOM 2333 O O . LYS A 1 298 ? -4.223 -14.758 11.93 1 97.88 298 LYS A O 1
ATOM 2338 N N . CYS A 1 299 ? -5.578 -12.961 12.289 1 98.19 299 CYS A N 1
ATOM 2339 C CA . CYS A 1 299 ? -5.898 -12.82 10.867 1 98.19 299 CYS A CA 1
ATOM 2340 C C . CYS A 1 299 ? -4.66 -12.445 10.062 1 98.19 299 CYS A C 1
ATOM 2342 O O . CYS A 1 299 ? -4.445 -12.969 8.969 1 98.19 299 CYS A O 1
ATOM 2344 N N . ALA A 1 300 ? -3.867 -11.531 10.656 1 98.25 300 ALA A N 1
ATOM 2345 C CA . ALA A 1 300 ? -2.633 -11.133 9.984 1 98.25 300 ALA A CA 1
ATOM 2346 C C . ALA A 1 300 ? -1.665 -12.305 9.867 1 98.25 300 ALA A C 1
ATOM 2348 O O . ALA A 1 300 ? -1.048 -12.508 8.82 1 98.25 300 ALA A O 1
ATOM 2349 N N . ALA A 1 301 ? -1.52 -13.102 10.852 1 97.81 301 ALA A N 1
ATOM 2350 C CA . ALA A 1 301 ? -0.631 -14.258 10.852 1 97.81 301 ALA A CA 1
ATOM 2351 C C . ALA A 1 301 ? -1.059 -15.281 9.805 1 97.81 301 ALA A C 1
ATOM 2353 O O . ALA A 1 301 ? -0.219 -15.969 9.219 1 97.81 301 ALA A O 1
ATOM 2354 N N . ALA A 1 302 ? -2.322 -15.328 9.547 1 97.88 302 ALA A N 1
ATOM 2355 C CA . ALA A 1 302 ? -2.879 -16.359 8.672 1 97.88 302 ALA A CA 1
ATOM 2356 C C . ALA A 1 302 ? -2.762 -15.945 7.203 1 97.88 302 ALA A C 1
ATOM 2358 O O . ALA A 1 302 ? -2.885 -16.781 6.305 1 97.88 302 ALA A O 1
ATOM 2359 N N . CYS A 1 303 ? -2.621 -14.688 6.918 1 98.31 303 CYS A N 1
ATOM 2360 C CA . CYS A 1 303 ? -2.654 -14.195 5.547 1 98.31 303 CYS A CA 1
ATOM 2361 C C . CYS A 1 303 ? -1.412 -14.633 4.777 1 98.31 303 CYS A C 1
ATOM 2363 O O . CYS A 1 303 ? -0.297 -14.227 5.109 1 98.31 303 CYS A O 1
ATOM 2365 N N . PRO A 1 304 ? -1.587 -15.391 3.736 1 97.5 304 PRO A N 1
ATOM 2366 C CA . PRO A 1 304 ? -0.419 -15.93 3.037 1 97.5 304 PRO A CA 1
ATOM 2367 C C . PRO A 1 304 ? 0.335 -14.867 2.24 1 97.5 304 PRO A C 1
ATOM 2369 O O . PRO A 1 304 ? 1.485 -15.086 1.851 1 97.5 304 PRO A O 1
ATOM 2372 N N . VAL A 1 305 ? -0.29 -13.703 1.992 1 97.94 305 VAL A N 1
ATOM 2373 C CA . VAL A 1 305 ? 0.332 -12.758 1.07 1 97.94 305 VAL A CA 1
ATOM 2374 C C . VAL A 1 305 ? 0.561 -11.422 1.774 1 97.94 305 VAL A C 1
ATOM 2376 O O . VAL A 1 305 ? 0.795 -10.406 1.123 1 97.94 305 VAL A O 1
ATOM 2379 N N . GLU A 1 306 ? 0.349 -11.375 3.061 1 97.5 306 GLU A N 1
ATOM 2380 C CA . GLU A 1 306 ? 0.632 -10.211 3.895 1 97.5 306 GLU A CA 1
ATOM 2381 C C . GLU A 1 306 ? -0.282 -9.039 3.537 1 97.5 306 GLU A C 1
ATOM 2383 O O . GLU A 1 306 ? 0.122 -7.879 3.629 1 97.5 306 GLU A O 1
ATOM 2388 N N . ALA A 1 307 ? -1.472 -9.344 3.045 1 97.75 307 ALA A N 1
ATOM 2389 C CA . ALA A 1 307 ? -2.457 -8.305 2.74 1 97.75 307 ALA A CA 1
ATOM 2390 C C . ALA A 1 307 ? -3.186 -7.855 4.004 1 97.75 307 ALA A C 1
ATOM 2392 O O . ALA A 1 307 ? -3.662 -6.723 4.078 1 97.75 307 ALA A O 1
ATOM 2393 N N . MET A 1 308 ? -3.324 -8.734 4.934 1 98.25 308 MET A N 1
ATOM 2394 C CA . MET A 1 308 ? -3.91 -8.43 6.234 1 98.25 308 MET A CA 1
ATOM 2395 C C . MET A 1 308 ? -2.832 -8.039 7.238 1 98.25 308 MET A C 1
ATOM 2397 O O . MET A 1 308 ? -1.819 -8.734 7.371 1 98.25 308 MET A O 1
ATOM 2401 N N . SER A 1 309 ? -3.008 -6.906 7.965 1 98.38 309 SER A N 1
ATOM 2402 C CA . SER A 1 309 ? -2.012 -6.43 8.922 1 98.38 309 SER A CA 1
ATOM 2403 C C . SER A 1 309 ? -2.674 -5.863 10.172 1 98.38 309 SER A C 1
ATOM 2405 O O . SER A 1 309 ? -3.896 -5.711 10.219 1 98.38 309 SER A O 1
ATOM 2407 N N . ILE A 1 310 ? -1.881 -5.695 11.203 1 98.56 310 ILE A N 1
ATOM 2408 C CA . ILE A 1 310 ? -2.311 -5.039 12.438 1 98.56 310 ILE A CA 1
ATOM 2409 C C . ILE A 1 310 ? -1.663 -3.66 12.539 1 98.56 310 ILE A C 1
ATOM 2411 O O . ILE A 1 310 ? -0.448 -3.523 12.375 1 98.56 310 ILE A O 1
ATOM 2415 N N . VAL A 1 311 ? -2.49 -2.645 12.734 1 98 311 VAL A N 1
ATOM 2416 C CA . VAL A 1 311 ? -2.031 -1.266 12.859 1 98 311 VAL A CA 1
ATOM 2417 C C . VAL A 1 311 ? -2.635 -0.626 14.102 1 98 311 VAL A C 1
ATOM 2419 O O . VAL A 1 311 ? -3.486 -1.223 14.766 1 98 311 VAL A O 1
ATOM 2422 N N . SER A 1 312 ? -2.133 0.576 14.406 1 97.44 312 SER A N 1
ATOM 2423 C CA . SER A 1 312 ? -2.738 1.327 15.5 1 97.44 312 SER A CA 1
ATOM 2424 C C . SER A 1 312 ? -4.199 1.646 15.203 1 97.44 312 SER A C 1
ATOM 2426 O O . SER A 1 312 ? -4.555 1.985 14.078 1 97.44 312 SER A O 1
ATOM 2428 N N . ALA A 1 313 ? -5.008 1.517 16.219 1 95.88 313 ALA A N 1
ATOM 2429 C CA . ALA A 1 313 ? -6.391 1.954 16.062 1 95.88 313 ALA A CA 1
ATOM 2430 C C . ALA A 1 313 ? -6.512 3.467 16.219 1 95.88 313 ALA A C 1
ATOM 2432 O O . ALA A 1 313 ? -7.566 4.043 15.945 1 95.88 313 ALA A O 1
ATOM 2433 N N . ASN A 1 314 ? -5.395 4.133 16.609 1 94.56 314 ASN A N 1
ATOM 2434 C CA . ASN A 1 314 ? -5.383 5.566 16.891 1 94.56 314 ASN A CA 1
ATOM 2435 C C . ASN A 1 314 ? -6.582 5.98 17.734 1 94.56 314 ASN A C 1
ATOM 2437 O O . ASN A 1 314 ? -7.25 6.969 17.438 1 94.56 314 ASN A O 1
ATOM 2441 N N . ASP A 1 315 ? -6.91 5.141 18.719 1 93.44 315 ASP A N 1
ATOM 2442 C CA . ASP A 1 315 ? -7.953 5.402 19.703 1 93.44 315 ASP A CA 1
ATOM 2443 C C . ASP A 1 315 ? -7.445 6.316 20.828 1 93.44 315 ASP A C 1
ATOM 2445 O O . ASP A 1 315 ? -6.527 5.953 21.562 1 93.44 315 ASP A O 1
ATOM 2449 N N . PRO A 1 316 ? -8.055 7.5 20.953 1 94.31 316 PRO A N 1
ATOM 2450 C CA . PRO A 1 316 ? -7.547 8.438 21.953 1 94.31 316 PRO A CA 1
ATOM 2451 C C . PRO A 1 316 ? -7.699 7.91 23.391 1 94.31 316 PRO A C 1
ATOM 2453 O O . PRO A 1 316 ? -6.898 8.25 24.266 1 94.31 316 PRO A O 1
ATOM 2456 N N . LYS A 1 317 ? -8.664 7.148 23.641 1 93.88 317 LYS A N 1
ATOM 2457 C CA . LYS A 1 317 ? -8.914 6.645 24.984 1 93.88 317 LYS A CA 1
ATOM 2458 C C . LYS A 1 317 ? -8.094 5.391 25.266 1 93.88 317 LYS A C 1
ATOM 2460 O O . LYS A 1 317 ? -7.859 5.047 26.438 1 93.88 317 LYS A O 1
ATOM 2465 N N . GLN A 1 318 ? -7.711 4.699 24.203 1 93.75 318 GLN A N 1
ATOM 2466 C CA . GLN A 1 318 ? -6.867 3.512 24.297 1 93.75 318 GLN A CA 1
ATOM 2467 C C . GLN A 1 318 ? -5.684 3.6 23.344 1 93.75 318 GLN A C 1
ATOM 2469 O O . GLN A 1 318 ? -5.684 2.969 22.297 1 93.75 318 GLN A O 1
ATOM 2474 N N . PRO A 1 319 ? -4.641 4.262 23.719 1 91.44 319 PRO A N 1
ATOM 2475 C CA . PRO A 1 319 ? -3.537 4.59 22.812 1 91.44 319 PRO A CA 1
ATOM 2476 C C . PRO A 1 319 ? -2.793 3.354 22.312 1 91.44 319 PRO A C 1
ATOM 2478 O O . PRO A 1 319 ? -2.127 3.406 21.281 1 91.44 319 PRO A O 1
ATOM 2481 N N . LYS A 1 320 ? -2.9 2.221 23 1 92.69 320 LYS A N 1
ATOM 2482 C CA . LYS A 1 320 ? -2.164 1.022 22.594 1 92.69 320 LYS A CA 1
ATOM 2483 C C . LYS A 1 320 ? -3.051 0.066 21.812 1 92.69 320 LYS A C 1
ATOM 2485 O O . LYS A 1 320 ? -2.594 -0.989 21.359 1 92.69 320 LYS A O 1
ATOM 2490 N N . ARG A 1 321 ? -4.324 0.462 21.672 1 95.25 321 ARG A N 1
ATOM 2491 C CA . ARG A 1 321 ? -5.258 -0.397 20.953 1 95.25 321 ARG A CA 1
ATOM 2492 C C . ARG A 1 321 ? -4.867 -0.51 19.469 1 95.25 321 ARG A C 1
ATOM 2494 O O . ARG A 1 321 ? -4.5 0.485 18.844 1 95.25 321 ARG A O 1
ATOM 2501 N N . LYS A 1 322 ? -4.93 -1.807 18.984 1 97.31 322 LYS A N 1
ATOM 2502 C CA . LYS A 1 322 ? -4.637 -2.09 17.578 1 97.31 322 LYS A CA 1
ATOM 2503 C C . LYS A 1 322 ? -5.875 -2.609 16.859 1 97.31 322 LYS A C 1
ATOM 2505 O O . LYS A 1 322 ? -6.891 -2.91 17.484 1 97.31 322 LYS A O 1
ATOM 2510 N N . LYS A 1 323 ? -5.809 -2.578 15.539 1 97.94 323 LYS A N 1
ATOM 2511 C CA . LYS A 1 323 ? -6.875 -3.104 14.695 1 97.94 323 LYS A CA 1
ATOM 2512 C C . LYS A 1 323 ? -6.309 -3.734 13.422 1 97.94 323 LYS A C 1
ATOM 2514 O O . LYS A 1 323 ? -5.184 -3.438 13.023 1 97.94 323 LYS A O 1
ATOM 2519 N N . ALA A 1 324 ? -7.113 -4.633 12.914 1 98.31 324 ALA A N 1
ATOM 2520 C CA . ALA A 1 324 ? -6.75 -5.23 11.633 1 98.31 324 ALA A CA 1
ATOM 2521 C C . ALA A 1 324 ? -7.023 -4.266 10.484 1 98.31 324 ALA A C 1
ATOM 2523 O O . ALA A 1 324 ? -7.977 -3.486 10.531 1 98.31 324 ALA A O 1
ATOM 2524 N N . ARG A 1 325 ? -6.18 -4.289 9.539 1 97.44 325 ARG A N 1
ATOM 2525 C CA . ARG A 1 325 ? -6.332 -3.479 8.336 1 97.44 325 ARG A CA 1
ATOM 2526 C C . ARG A 1 325 ? -5.996 -4.289 7.082 1 97.44 325 ARG A C 1
ATOM 2528 O O . ARG A 1 325 ? -4.988 -4.992 7.047 1 97.44 325 ARG A O 1
ATOM 2535 N N . VAL A 1 326 ? -6.836 -4.141 6.062 1 97 326 VAL A N 1
ATOM 2536 C CA . VAL A 1 326 ? -6.652 -4.883 4.816 1 97 326 VAL A CA 1
ATOM 2537 C C . VAL A 1 326 ? -6.043 -3.967 3.756 1 97 326 VAL A C 1
ATOM 2539 O O . VAL A 1 326 ? -6.492 -2.832 3.574 1 97 326 VAL A O 1
ATOM 2542 N N . ASP A 1 327 ? -5 -4.371 3.16 1 95.38 327 ASP A N 1
ATOM 2543 C CA . ASP A 1 327 ? -4.543 -3.75 1.921 1 95.38 327 ASP A CA 1
ATOM 2544 C C . ASP A 1 327 ? -5.332 -4.27 0.722 1 95.38 327 ASP A C 1
ATOM 2546 O O . ASP A 1 327 ? -5.047 -5.355 0.21 1 95.38 327 ASP A O 1
ATOM 2550 N N . GLU A 1 328 ? -6.223 -3.516 0.241 1 92.81 328 GLU A N 1
ATOM 2551 C CA . GLU A 1 328 ? -7.16 -3.957 -0.786 1 92.81 328 GLU A CA 1
ATOM 2552 C C . GLU A 1 328 ? -6.461 -4.152 -2.127 1 92.81 328 GLU A C 1
ATOM 2554 O O . GLU A 1 328 ? -6.961 -4.871 -2.994 1 92.81 328 GLU A O 1
ATOM 2559 N N . ASN A 1 329 ? -5.324 -3.578 -2.279 1 89.94 329 ASN A N 1
ATOM 2560 C CA . ASN A 1 329 ? -4.621 -3.664 -3.555 1 89.94 329 ASN A CA 1
ATOM 2561 C C . ASN A 1 329 ? -3.982 -5.035 -3.75 1 89.94 329 ASN A C 1
ATOM 2563 O O . ASN A 1 329 ? -3.814 -5.492 -4.883 1 89.94 329 ASN A O 1
ATOM 2567 N N . ILE A 1 330 ? -3.658 -5.703 -2.693 1 94.06 330 ILE A N 1
ATOM 2568 C CA . ILE A 1 330 ? -2.916 -6.949 -2.854 1 94.06 330 ILE A CA 1
ATOM 2569 C C . ILE A 1 330 ? -3.746 -8.117 -2.326 1 94.06 330 ILE A C 1
ATOM 2571 O O . ILE A 1 330 ? -3.422 -9.281 -2.578 1 94.06 330 ILE A O 1
ATOM 2575 N N . CYS A 1 331 ? -4.852 -7.824 -1.625 1 96.56 331 CYS A N 1
ATOM 2576 C CA . CYS A 1 331 ? -5.695 -8.859 -1.047 1 96.56 331 CYS A CA 1
ATOM 2577 C C . CYS A 1 331 ? -6.258 -9.773 -2.131 1 96.56 331 CYS A C 1
ATOM 2579 O O . CYS A 1 331 ? -6.762 -9.297 -3.15 1 96.56 331 CYS A O 1
ATOM 2581 N N . LEU A 1 332 ? -6.219 -11.039 -1.837 1 96.81 332 LEU A N 1
ATOM 2582 C CA . LEU A 1 332 ? -6.691 -12.023 -2.807 1 96.81 332 LEU A CA 1
ATOM 2583 C C . LEU A 1 332 ? -8.188 -12.273 -2.65 1 96.81 332 LEU A C 1
ATOM 2585 O O . LEU A 1 332 ? -8.82 -12.836 -3.539 1 96.81 332 LEU A O 1
ATOM 2589 N N . GLY A 1 333 ? -8.75 -11.93 -1.511 1 96.56 333 GLY A N 1
ATOM 2590 C CA . GLY A 1 333 ? -10.164 -12.156 -1.242 1 96.56 333 GLY A CA 1
ATOM 2591 C C . GLY A 1 333 ? -10.492 -13.602 -0.95 1 96.56 333 GLY A C 1
ATOM 2592 O O . GLY A 1 333 ? -11.625 -14.039 -1.14 1 96.56 333 GLY A O 1
ATOM 2593 N N . CYS A 1 334 ? -9.602 -14.383 -0.453 1 97.62 334 CYS A N 1
ATOM 2594 C CA . CYS A 1 334 ? -9.75 -15.828 -0.322 1 97.62 334 CYS A CA 1
ATOM 2595 C C . CYS A 1 334 ? -10.578 -16.188 0.908 1 97.62 334 CYS A C 1
ATOM 2597 O O . CYS A 1 334 ? -11.18 -17.25 0.965 1 97.62 334 CYS A O 1
ATOM 2599 N N . GLY A 1 335 ? -10.5 -15.344 1.948 1 97.75 335 GLY A N 1
ATOM 2600 C CA . GLY A 1 335 ? -11.312 -15.586 3.131 1 97.75 335 GLY A CA 1
ATOM 2601 C C . GLY A 1 335 ? -10.555 -16.297 4.238 1 97.75 335 GLY A C 1
ATOM 2602 O O . GLY A 1 335 ? -11.117 -16.578 5.301 1 97.75 335 GLY A O 1
ATOM 2603 N N . VAL A 1 336 ? -9.281 -16.594 4.098 1 98.38 336 VAL A N 1
ATOM 2604 C CA . VAL A 1 336 ? -8.484 -17.281 5.102 1 98.38 336 VAL A CA 1
ATOM 2605 C C . VAL A 1 336 ? -8.477 -16.484 6.398 1 98.38 336 VAL A C 1
ATOM 2607 O O . VAL A 1 336 ? -8.609 -17.047 7.488 1 98.38 336 VAL A O 1
ATOM 2610 N N . CYS A 1 337 ? -8.375 -15.164 6.309 1 98.25 337 CYS A N 1
ATOM 2611 C CA . CYS A 1 337 ? -8.312 -14.297 7.477 1 98.25 337 CYS A CA 1
ATOM 2612 C C . CYS A 1 337 ? -9.641 -14.297 8.227 1 98.25 337 CYS A C 1
ATOM 2614 O O . CYS A 1 337 ? -9.664 -14.242 9.461 1 98.25 337 CYS A O 1
ATOM 2616 N N . VAL A 1 338 ? -10.758 -14.359 7.477 1 98.19 338 VAL A N 1
ATOM 2617 C CA . VAL A 1 338 ? -12.078 -14.406 8.086 1 98.19 338 VAL A CA 1
ATOM 2618 C C . VAL A 1 338 ? -12.219 -15.672 8.93 1 98.19 338 VAL A C 1
ATOM 2620 O O . VAL A 1 338 ? -12.695 -15.617 10.062 1 98.19 338 VAL A O 1
ATOM 2623 N N . ARG A 1 339 ? -11.734 -16.766 8.398 1 96.81 339 ARG A N 1
ATOM 2624 C CA . ARG A 1 339 ? -11.781 -18.047 9.102 1 96.81 339 ARG A CA 1
ATOM 2625 C C . ARG A 1 339 ? -10.914 -18 10.359 1 96.81 339 ARG A C 1
ATOM 2627 O O . ARG A 1 339 ? -11.266 -18.609 11.375 1 96.81 339 ARG A O 1
ATOM 2634 N N . ALA A 1 340 ? -9.852 -17.281 10.344 1 97.38 340 ALA A N 1
ATOM 2635 C CA . ALA A 1 340 ? -8.852 -17.266 11.414 1 97.38 340 ALA A CA 1
ATOM 2636 C C . ALA A 1 340 ? -9.281 -16.328 12.547 1 97.38 340 ALA A C 1
ATOM 2638 O O . ALA A 1 340 ? -8.656 -16.312 13.609 1 97.38 340 ALA A O 1
ATOM 2639 N N . CYS A 1 341 ? -10.352 -15.539 12.398 1 97.69 341 CYS A N 1
ATOM 2640 C CA . CYS A 1 341 ? -10.734 -14.531 13.375 1 97.69 341 CYS A CA 1
ATOM 2641 C C . CYS A 1 341 ? -11.609 -15.125 14.469 1 97.69 341 CYS A C 1
ATOM 2643 O O . CYS A 1 341 ? -12.789 -15.414 14.234 1 97.69 341 CYS A O 1
ATOM 2645 N N . PRO A 1 342 ? -11.094 -15.227 15.664 1 96.94 342 PRO A N 1
ATOM 2646 C CA . PRO A 1 342 ? -11.906 -15.82 16.734 1 96.94 342 PRO A CA 1
ATOM 2647 C C . PRO A 1 342 ? -13.039 -14.906 17.188 1 96.94 342 PRO A C 1
ATOM 2649 O O . PRO A 1 342 ? -14.062 -15.383 17.688 1 96.94 342 PRO A O 1
ATOM 2652 N N . GLU A 1 343 ? -12.914 -13.578 16.938 1 96.31 343 GLU A N 1
ATOM 2653 C CA . GLU A 1 343 ? -13.914 -12.609 17.375 1 96.31 343 GLU A CA 1
ATOM 2654 C C . GLU A 1 343 ? -15.016 -12.445 16.328 1 96.31 343 GLU A C 1
ATOM 2656 O O . GLU A 1 343 ? -16 -11.742 16.562 1 96.31 343 GLU A O 1
ATOM 2661 N N . LYS A 1 344 ? -14.797 -13.094 15.18 1 96.19 344 LYS A N 1
ATOM 2662 C CA . LYS A 1 344 ? -15.734 -12.93 14.07 1 96.19 344 LYS A CA 1
ATOM 2663 C C . LYS A 1 344 ? -15.961 -11.461 13.75 1 96.19 344 LYS A C 1
ATOM 2665 O O . LYS A 1 344 ? -17.109 -11.016 13.594 1 96.19 344 LYS A O 1
ATOM 2670 N N . ALA A 1 345 ? -14.836 -10.742 13.734 1 97.38 345 ALA A N 1
ATOM 2671 C CA . ALA A 1 345 ? -14.883 -9.297 13.516 1 97.38 345 ALA A CA 1
ATOM 2672 C C . ALA A 1 345 ? -14.773 -8.961 12.031 1 97.38 345 ALA A C 1
ATOM 2674 O O . ALA A 1 345 ? -14.57 -7.801 11.664 1 97.38 345 ALA A O 1
ATOM 2675 N N . MET A 1 346 ? -14.844 -9.945 11.141 1 96.69 346 MET A N 1
ATOM 2676 C CA . MET A 1 346 ? -14.68 -9.703 9.711 1 96.69 346 MET A CA 1
ATOM 2677 C C . MET A 1 346 ? -15.719 -10.477 8.906 1 96.69 346 MET A C 1
ATOM 2679 O O . MET A 1 346 ? -16.156 -11.555 9.32 1 96.69 346 MET A O 1
ATOM 2683 N N . LEU A 1 347 ? -16.062 -9.93 7.824 1 96.62 347 LEU A N 1
ATOM 2684 C CA . LEU A 1 347 ? -16.922 -10.586 6.848 1 96.62 347 LEU A CA 1
ATOM 2685 C C . LEU A 1 347 ? -16.453 -10.289 5.426 1 96.62 347 LEU A C 1
ATOM 2687 O O . LEU A 1 347 ? -15.719 -9.328 5.195 1 96.62 347 LEU A O 1
ATOM 2691 N N . LEU A 1 348 ? -16.828 -11.148 4.504 1 96.31 348 LEU A N 1
ATOM 2692 C CA . LEU A 1 348 ? -16.516 -10.922 3.098 1 96.31 348 LEU A CA 1
ATOM 2693 C C . LEU A 1 348 ? -17.609 -10.094 2.428 1 96.31 348 LEU A C 1
ATOM 2695 O O . LEU A 1 348 ? -18.797 -10.383 2.58 1 96.31 348 LEU A O 1
ATOM 2699 N N . LYS A 1 349 ? -17.125 -9.07 1.779 1 94.31 349 LYS A N 1
ATOM 2700 C CA . LYS A 1 349 ? -18.031 -8.242 0.979 1 94.31 349 LYS A CA 1
ATOM 2701 C C . LYS A 1 349 ? -17.641 -8.289 -0.499 1 94.31 349 LYS A C 1
ATOM 2703 O O . LYS A 1 349 ? -16.469 -8.398 -0.837 1 94.31 349 LYS A O 1
ATOM 2708 N N . SER A 1 350 ? -18.641 -8.125 -1.345 1 90.62 350 SER A N 1
ATOM 2709 C CA . SER A 1 350 ? -18.406 -8.141 -2.785 1 90.62 350 SER A CA 1
ATOM 2710 C C . SER A 1 350 ? -17.641 -6.895 -3.232 1 90.62 350 SER A C 1
ATOM 2712 O O . SER A 1 350 ? -17.891 -5.797 -2.734 1 90.62 350 SER A O 1
ATOM 2714 N N . ARG A 1 351 ? -16.734 -7.043 -4.008 1 86.56 351 ARG A N 1
ATOM 2715 C CA . ARG A 1 351 ? -16.062 -5.902 -4.617 1 86.56 351 ARG A CA 1
ATOM 2716 C C . ARG A 1 351 ? -16.453 -5.746 -6.082 1 86.56 351 ARG A C 1
ATOM 2718 O O . ARG A 1 351 ? -17.109 -6.625 -6.648 1 86.56 351 ARG A O 1
ATOM 2725 N N . GLU A 1 352 ? -16.156 -4.535 -6.586 1 73.5 352 GLU A N 1
ATOM 2726 C CA . GLU A 1 352 ? -16.438 -4.332 -8.008 1 73.5 352 GLU A CA 1
ATOM 2727 C C . GLU A 1 352 ? -15.602 -5.273 -8.867 1 73.5 352 GLU A C 1
ATOM 2729 O O . GLU A 1 352 ? -14.438 -5.551 -8.555 1 73.5 352 GLU A O 1
ATOM 2734 N N . LYS A 1 353 ? -16.328 -5.863 -9.742 1 64.19 353 LYS A N 1
ATOM 2735 C CA . LYS A 1 353 ? -15.727 -6.855 -10.633 1 64.19 353 LYS A CA 1
ATOM 2736 C C . LYS A 1 353 ? -14.492 -6.293 -11.328 1 64.19 353 LYS A C 1
ATOM 2738 O O . LYS A 1 353 ? -14.531 -5.195 -11.891 1 64.19 353 LYS A O 1
ATOM 2743 N N . ARG A 1 354 ? -13.406 -7.004 -11.086 1 59.59 354 ARG A N 1
ATOM 2744 C CA . ARG A 1 354 ? -12.188 -6.453 -11.656 1 59.59 354 ARG A CA 1
ATOM 2745 C C . ARG A 1 354 ? -11.891 -7.07 -13.016 1 59.59 354 ARG A C 1
ATOM 2747 O O . ARG A 1 354 ? -11.391 -6.395 -13.914 1 59.59 354 ARG A O 1
ATOM 2754 N N . VAL A 1 355 ? -11.953 -8.477 -13.141 1 60.88 355 VAL A N 1
ATOM 2755 C CA . VAL A 1 355 ? -11.312 -8.938 -14.367 1 60.88 355 VAL A CA 1
ATOM 2756 C C . VAL A 1 355 ? -12.117 -10.086 -14.977 1 60.88 355 VAL A C 1
ATOM 2758 O O . VAL A 1 355 ? -12.758 -10.852 -14.25 1 60.88 355 VAL A O 1
ATOM 2761 N N . ILE A 1 356 ? -12.18 -10.148 -16.25 1 72.62 356 ILE A N 1
ATOM 2762 C CA . ILE A 1 356 ? -12.836 -11.188 -17.031 1 72.62 356 ILE A CA 1
ATOM 2763 C C . ILE A 1 356 ? -11.992 -12.453 -17.016 1 72.62 356 ILE A C 1
ATOM 2765 O O . ILE A 1 356 ? -10.789 -12.414 -17.312 1 72.62 356 ILE A O 1
ATOM 2769 N N . THR A 1 357 ? -12.594 -13.594 -16.609 1 82.94 357 THR A N 1
ATOM 2770 C CA . THR A 1 357 ? -11.945 -14.898 -16.578 1 82.94 357 THR A CA 1
ATOM 2771 C C . THR A 1 357 ? -12.086 -15.594 -17.922 1 82.94 357 THR A C 1
ATOM 2773 O O . THR A 1 357 ? -13.195 -15.703 -18.469 1 82.94 357 THR A O 1
ATOM 2776 N N . PRO A 1 358 ? -11.016 -16.094 -18.5 1 81.62 358 PRO A N 1
ATOM 2777 C CA . PRO A 1 358 ? -11.094 -16.828 -19.766 1 81.62 358 PRO A CA 1
ATOM 2778 C C . PRO A 1 358 ? -12.016 -18.047 -19.688 1 81.62 358 PRO A C 1
ATOM 2780 O O . PRO A 1 358 ? -12.234 -18.578 -18.609 1 81.62 358 PRO A O 1
ATOM 2783 N N . LEU A 1 359 ? -12.508 -18.453 -20.844 1 82.38 359 LEU A N 1
ATOM 2784 C CA . LEU A 1 359 ? -13.484 -19.531 -20.922 1 82.38 359 LEU A CA 1
ATOM 2785 C C . LEU A 1 359 ? -12.859 -20.859 -20.531 1 82.38 359 LEU A C 1
ATOM 2787 O O . LEU A 1 359 ? -13.375 -21.578 -19.672 1 82.38 359 LEU A O 1
ATOM 2791 N N . ASN A 1 360 ? -11.836 -21.172 -21.188 1 85.75 360 ASN A N 1
ATOM 2792 C CA . ASN A 1 360 ? -11.109 -22.422 -20.969 1 85.75 360 ASN A CA 1
ATOM 2793 C C . ASN A 1 360 ? -9.609 -22.25 -21.203 1 85.75 360 ASN A C 1
ATOM 2795 O O . ASN A 1 360 ? -9.141 -21.125 -21.438 1 85.75 360 ASN A O 1
ATOM 2799 N N . SER A 1 361 ? -8.922 -23.359 -21.094 1 86.69 361 SER A N 1
ATOM 2800 C CA . SER A 1 361 ? -7.465 -23.312 -21.141 1 86.69 361 SER A CA 1
ATOM 2801 C C . SER A 1 361 ? -6.98 -22.766 -22.484 1 86.69 361 SER A C 1
ATOM 2803 O O . SER A 1 361 ? -5.996 -22.016 -22.547 1 86.69 361 SER A O 1
ATOM 2805 N N . VAL A 1 362 ? -7.582 -23.172 -23.531 1 80.25 362 VAL A N 1
ATOM 2806 C CA . VAL A 1 362 ? -7.203 -22.703 -24.859 1 80.25 362 VAL A CA 1
ATOM 2807 C C . VAL A 1 362 ? -7.402 -21.188 -24.953 1 80.25 362 VAL A C 1
ATOM 2809 O O . VAL A 1 362 ? -6.512 -20.469 -25.391 1 80.25 362 VAL A O 1
ATOM 2812 N N . HIS A 1 363 ? -8.586 -20.766 -24.547 1 82 363 HIS A N 1
ATOM 2813 C CA . HIS A 1 363 ? -8.891 -19.344 -24.531 1 82 363 HIS A CA 1
ATOM 2814 C C . HIS A 1 363 ? -7.855 -18.562 -23.734 1 82 363 HIS A C 1
ATOM 2816 O O . HIS A 1 363 ? -7.34 -17.547 -24.203 1 82 363 HIS A O 1
ATOM 2822 N N . ARG A 1 364 ? -7.531 -18.969 -22.578 1 87 364 ARG A N 1
ATOM 2823 C CA . ARG A 1 364 ? -6.535 -18.312 -21.734 1 87 364 ARG A CA 1
ATOM 2824 C C . ARG A 1 364 ? -5.184 -18.25 -22.438 1 87 364 ARG A C 1
ATOM 2826 O O . ARG A 1 364 ? -4.535 -17.203 -22.438 1 87 364 ARG A O 1
ATOM 2833 N N . THR A 1 365 ? -4.793 -19.375 -23.016 1 87.75 365 THR A N 1
ATOM 2834 C CA . THR A 1 365 ? -3.5 -19.453 -23.688 1 87.75 365 THR A CA 1
ATOM 2835 C C . THR A 1 365 ? -3.432 -18.453 -24.844 1 87.75 365 THR A C 1
ATOM 2837 O O . THR A 1 365 ? -2.42 -17.781 -25.031 1 87.75 365 THR A O 1
ATOM 2840 N N . VAL A 1 366 ? -4.445 -18.359 -25.547 1 81.88 366 VAL A N 1
ATOM 2841 C CA . VAL A 1 366 ? -4.492 -17.469 -26.703 1 81.88 366 VAL A CA 1
ATOM 2842 C C . VAL A 1 366 ? -4.387 -16.016 -26.234 1 81.88 366 VAL A C 1
ATOM 2844 O O . VAL A 1 366 ? -3.607 -15.234 -26.781 1 81.88 366 VAL A O 1
ATOM 2847 N N . VAL A 1 367 ? -5.137 -15.695 -25.25 1 83.19 367 VAL A N 1
ATOM 2848 C CA . VAL A 1 367 ? -5.133 -14.32 -24.75 1 83.19 367 VAL A CA 1
ATOM 2849 C C . VAL A 1 367 ? -3.762 -13.977 -24.172 1 83.19 367 VAL A C 1
ATOM 2851 O O . VAL A 1 367 ? -3.23 -12.898 -24.406 1 83.19 367 VAL A O 1
ATOM 2854 N N . MET A 1 368 ? -3.188 -14.891 -23.469 1 87.62 368 MET A N 1
ATOM 2855 C CA . MET A 1 368 ? -1.85 -14.672 -22.922 1 87.62 368 MET A CA 1
ATOM 2856 C C . MET A 1 368 ? -0.829 -14.5 -24.031 1 87.62 368 MET A C 1
ATOM 2858 O O . MET A 1 368 ? 0.064 -13.656 -23.938 1 87.62 368 MET A O 1
ATOM 2862 N N . ALA A 1 369 ? -0.995 -15.344 -25.047 1 87.19 369 ALA A N 1
ATOM 2863 C CA . ALA A 1 369 ? -0.085 -15.242 -26.188 1 87.19 369 ALA A CA 1
ATOM 2864 C C . ALA A 1 369 ? -0.188 -13.875 -26.859 1 87.19 369 ALA A C 1
ATOM 2866 O O . ALA A 1 369 ? 0.826 -13.289 -27.234 1 87.19 369 ALA A O 1
ATOM 2867 N N . LEU A 1 370 ? -1.364 -13.406 -27.016 1 81.12 370 LEU A N 1
ATOM 2868 C CA . LEU A 1 370 ? -1.599 -12.086 -27.594 1 81.12 370 LEU A CA 1
ATOM 2869 C C . LEU A 1 370 ? -0.927 -11.008 -26.766 1 81.12 370 LEU A C 1
ATOM 2871 O O . LEU A 1 370 ? -0.206 -10.164 -27.297 1 81.12 370 LEU A O 1
ATOM 2875 N N . GLU A 1 371 ? -1.092 -11.07 -25.453 1 82.31 371 GLU A N 1
ATOM 2876 C CA . GLU A 1 371 ? -0.571 -10.055 -24.547 1 82.31 371 GLU A CA 1
ATOM 2877 C C . GLU A 1 371 ? 0.955 -10.07 -24.516 1 82.31 371 GLU A C 1
ATOM 2879 O O . GLU A 1 371 ? 1.585 -9.031 -24.281 1 82.31 371 GLU A O 1
ATOM 2884 N N . ARG A 1 372 ? 1.515 -11.258 -24.812 1 85.62 372 ARG A N 1
ATOM 2885 C CA . ARG A 1 372 ? 2.955 -11.438 -24.656 1 85.62 372 ARG A CA 1
ATOM 2886 C C . ARG A 1 372 ? 3.652 -11.453 -26.016 1 85.62 372 ARG A C 1
ATOM 2888 O O . ARG A 1 372 ? 4.84 -11.766 -26.109 1 85.62 372 ARG A O 1
ATOM 2895 N N . GLY A 1 373 ? 2.934 -11.227 -27.094 1 81.19 373 GLY A N 1
ATOM 2896 C CA . GLY A 1 373 ? 3.502 -11.117 -28.438 1 81.19 373 GLY A CA 1
ATOM 2897 C C . GLY A 1 373 ? 3.904 -12.461 -29.016 1 81.19 373 GLY A C 1
ATOM 2898 O O . GLY A 1 373 ? 4.902 -12.555 -29.734 1 81.19 373 GLY A O 1
ATOM 2899 N N . LYS A 1 374 ? 3.238 -13.523 -28.625 1 85.38 374 LYS A N 1
ATOM 2900 C CA . LYS A 1 374 ? 3.615 -14.867 -29.031 1 85.38 374 LYS A CA 1
ATOM 2901 C C . LYS A 1 374 ? 2.5 -15.539 -29.828 1 85.38 374 LYS A C 1
ATOM 2903 O O . LYS A 1 374 ? 2.535 -16.75 -30.078 1 85.38 374 LYS A O 1
ATOM 2908 N N . LEU A 1 375 ? 1.483 -14.797 -30.203 1 81.56 375 LEU A N 1
ATOM 2909 C CA . LEU A 1 375 ? 0.307 -15.367 -30.844 1 81.56 375 LEU A CA 1
ATOM 2910 C C . LEU A 1 375 ? 0.688 -16.062 -32.156 1 81.56 375 LEU A C 1
ATOM 2912 O O . LEU A 1 375 ? 0.101 -17.078 -32.5 1 81.56 375 LEU A O 1
ATOM 2916 N N . GLN A 1 376 ? 1.68 -15.578 -32.844 1 77.44 376 GLN A N 1
ATOM 2917 C CA . GLN A 1 376 ? 2.107 -16.125 -34.125 1 77.44 376 GLN A CA 1
ATOM 2918 C C . GLN A 1 376 ? 2.584 -17.562 -33.969 1 77.44 376 GLN A C 1
ATOM 2920 O O . GLN A 1 376 ? 2.443 -18.359 -34.906 1 77.44 376 GLN A O 1
ATOM 2925 N N . HIS A 1 377 ? 3.117 -17.906 -32.875 1 78.75 377 HIS A N 1
ATOM 2926 C CA . HIS A 1 377 ? 3.66 -19.234 -32.688 1 78.75 377 HIS A CA 1
ATOM 2927 C C . HIS A 1 377 ? 2.547 -20.266 -32.5 1 78.75 377 HIS A C 1
ATOM 2929 O O . HIS A 1 377 ? 2.764 -21.469 -32.688 1 78.75 377 HIS A O 1
ATOM 2935 N N . LEU A 1 378 ? 1.407 -19.766 -32 1 76.06 378 LEU A N 1
ATOM 2936 C CA . LEU A 1 378 ? 0.269 -20.656 -31.859 1 76.06 378 LEU A CA 1
ATOM 2937 C C . LEU A 1 378 ? -0.373 -20.953 -33.219 1 76.06 378 LEU A C 1
ATOM 2939 O O . LEU A 1 378 ? -1.017 -21.984 -33.375 1 76.06 378 LEU A O 1
ATOM 2943 N N . PHE A 1 379 ? -0.179 -19.969 -34 1 66.31 379 PHE A N 1
ATOM 2944 C CA . PHE A 1 379 ? -0.816 -20.078 -35.312 1 66.31 379 PHE A CA 1
ATOM 2945 C C . PHE A 1 379 ? 0.102 -20.781 -36.281 1 66.31 379 PHE A C 1
ATOM 2947 O O . PHE A 1 379 ? -0.353 -21.578 -37.094 1 66.31 379 PHE A O 1
ATOM 2954 N N . PHE A 1 380 ? 1.314 -20.297 -36.156 1 61.72 380 PHE A N 1
ATOM 2955 C CA . PHE A 1 380 ? 2.225 -20.734 -37.219 1 61.72 380 PHE A CA 1
ATOM 2956 C C . PHE A 1 380 ? 3.129 -21.859 -36.688 1 61.72 380 PHE A C 1
ATOM 2958 O O . PHE A 1 380 ? 4.191 -22.109 -37.281 1 61.72 380 PHE A O 1
ATOM 2965 N N . ASP A 1 381 ? 2.664 -22.109 -35.344 1 52.69 381 ASP A N 1
ATOM 2966 C CA . ASP A 1 381 ? 3.535 -23.125 -34.781 1 52.69 381 ASP A CA 1
ATOM 2967 C C . ASP A 1 381 ? 3.828 -24.234 -35.812 1 52.69 381 ASP A C 1
ATOM 2969 O O . ASP A 1 381 ? 3.086 -24.391 -36.781 1 52.69 381 ASP A O 1
ATOM 2973 N N . ASN A 1 382 ? 4.395 -25.156 -35.656 1 45.75 382 ASN A N 1
ATOM 2974 C CA . ASN A 1 382 ? 4.891 -26.016 -36.719 1 45.75 382 ASN A CA 1
ATOM 2975 C C . ASN A 1 382 ? 4.305 -25.625 -38.094 1 45.75 382 ASN A C 1
ATOM 2977 O O . ASN A 1 382 ? 3.115 -25.328 -38.188 1 45.75 382 ASN A O 1
ATOM 2981 N N . ARG A 1 383 ? 5.238 -25.609 -39.219 1 45.09 383 ARG A N 1
ATOM 2982 C CA . ARG A 1 383 ? 5.965 -26.047 -40.406 1 45.09 383 ARG A CA 1
ATOM 2983 C C . ARG A 1 383 ? 5.18 -27.125 -41.156 1 45.09 383 ARG A C 1
ATOM 2985 O O . ARG A 1 383 ? 5.605 -27.578 -42.219 1 45.09 383 ARG A O 1
ATOM 2992 N N . VAL A 1 384 ? 4.824 -28.156 -40.188 1 37.06 384 VAL A N 1
ATOM 2993 C CA . VAL A 1 384 ? 3.918 -29 -40.969 1 37.06 384 VAL A CA 1
ATOM 2994 C C . VAL A 1 384 ? 2.543 -28.344 -41.062 1 37.06 384 VAL A C 1
ATOM 2996 O O . VAL A 1 384 ? 2.199 -27.5 -40.219 1 37.06 384 VAL A O 1
ATOM 2999 N N . LEU A 1 385 ? 1.572 -28.766 -41.875 1 37.69 385 LEU A N 1
ATOM 3000 C CA . LEU A 1 385 ? 0.357 -28.328 -42.562 1 37.69 385 LEU A CA 1
ATOM 3001 C C . LEU A 1 385 ? -0.75 -28.047 -41.531 1 37.69 385 LEU A C 1
ATOM 3003 O O . LEU A 1 385 ? -0.993 -28.859 -40.656 1 37.69 385 LEU A O 1
ATOM 3007 N N . TRP A 1 386 ? -1.171 -26.734 -41.125 1 40.34 386 TRP A N 1
ATOM 3008 C CA . TRP A 1 386 ? -2.27 -26.094 -40.438 1 40.34 386 TRP A CA 1
ATOM 3009 C C . TRP A 1 386 ? -3.564 -26.891 -40.594 1 40.34 386 TRP A C 1
ATOM 3011 O O . TRP A 1 386 ? -3.965 -27.203 -41.719 1 40.34 386 TRP A O 1
ATOM 3021 N N . ASN A 1 387 ? -3.879 -27.672 -39.562 1 44.66 387 ASN A N 1
ATOM 3022 C CA . ASN A 1 387 ? -5.25 -28.125 -39.75 1 44.66 387 ASN A CA 1
ATOM 3023 C C . ASN A 1 387 ? -6.258 -27.031 -39.406 1 44.66 387 ASN A C 1
ATOM 3025 O O . ASN A 1 387 ? -5.961 -26.125 -38.625 1 44.66 387 ASN A O 1
ATOM 3029 N N . HIS A 1 388 ? -7.266 -26.844 -40.156 1 49.72 388 HI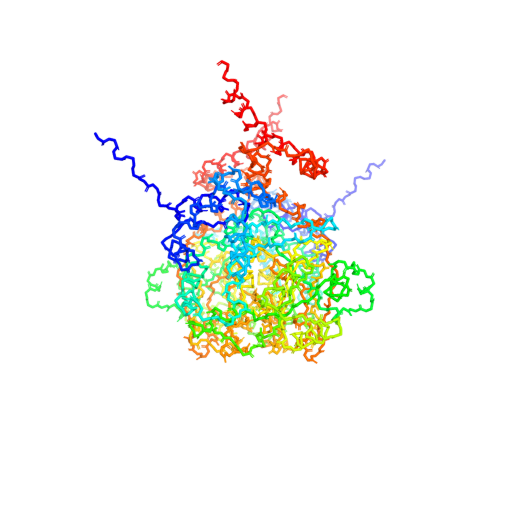S A N 1
ATOM 3030 C CA . HIS A 1 388 ? -8.352 -25.875 -40.25 1 49.72 388 HIS A CA 1
ATOM 3031 C C . HIS A 1 388 ? -9.078 -25.719 -38.938 1 49.72 388 HIS A C 1
ATOM 3033 O O . HIS A 1 388 ? -9.523 -24.625 -38.594 1 49.72 388 HIS A O 1
ATOM 3039 N N . ARG A 1 389 ? -9.094 -26.656 -38.062 1 51.47 389 ARG A N 1
ATOM 3040 C CA . ARG A 1 389 ? -9.914 -26.609 -36.875 1 51.47 389 ARG A CA 1
ATOM 3041 C C . ARG A 1 389 ? -9.227 -25.797 -35.781 1 51.47 389 ARG A C 1
ATOM 3043 O O . ARG A 1 389 ? -9.859 -25 -35.094 1 51.47 389 ARG A O 1
ATOM 3050 N N . ALA A 1 390 ? -7.941 -26.078 -35.562 1 51.75 390 ALA A N 1
ATOM 3051 C CA . ALA A 1 390 ? -7.203 -25.344 -34.562 1 51.75 390 ALA A CA 1
ATOM 3052 C C . ALA A 1 390 ? -7.164 -23.844 -34.875 1 51.75 390 ALA A C 1
ATOM 3054 O O . ALA A 1 390 ? -7.359 -23 -34 1 51.75 390 ALA A O 1
ATOM 3055 N N . LEU A 1 391 ? -7.105 -23.578 -36.125 1 54.69 391 LEU A N 1
ATOM 3056 C CA . LEU A 1 391 ? -7.121 -22.188 -36.562 1 54.69 391 LEU A CA 1
ATOM 3057 C C . LEU A 1 391 ? -8.469 -21.531 -36.281 1 54.69 391 LEU A C 1
ATOM 3059 O O . LEU A 1 391 ? -8.523 -20.391 -35.844 1 54.69 391 LEU A O 1
ATOM 3063 N N . ALA A 1 392 ? -9.43 -22.422 -36.375 1 55.66 392 ALA A N 1
ATOM 3064 C CA . ALA A 1 392 ? -10.773 -21.906 -36.125 1 55.66 392 ALA A CA 1
ATOM 3065 C C . ALA A 1 392 ? -10.945 -21.547 -34.625 1 55.66 392 ALA A C 1
ATOM 3067 O O . ALA A 1 392 ? -11.562 -20.531 -34.312 1 55.66 392 ALA A O 1
ATOM 3068 N N . ALA A 1 393 ? -10.352 -22.359 -33.812 1 59.75 393 ALA A N 1
ATOM 3069 C CA . ALA A 1 393 ? -10.477 -22.094 -32.375 1 59.75 393 ALA A CA 1
ATOM 3070 C C . ALA A 1 393 ? -9.734 -20.828 -31.969 1 59.75 393 ALA A C 1
ATOM 3072 O O . ALA A 1 393 ? -10.266 -20 -31.234 1 59.75 393 ALA A O 1
ATOM 3073 N N . VAL A 1 394 ? -8.633 -20.672 -32.5 1 63.53 394 VAL A N 1
ATOM 3074 C CA . VAL A 1 394 ? -7.824 -19.5 -32.219 1 63.53 394 VAL A CA 1
ATOM 3075 C C . VAL A 1 394 ? -8.508 -18.25 -32.781 1 63.53 394 VAL A C 1
ATOM 3077 O O . VAL A 1 394 ? -8.625 -17.234 -32.094 1 63.53 394 VAL A O 1
ATOM 3080 N N . LEU A 1 395 ? -8.961 -18.469 -33.969 1 61.84 395 LEU A N 1
ATOM 3081 C CA . LEU A 1 395 ? -9.641 -17.359 -34.625 1 61.84 395 LEU A CA 1
ATOM 3082 C C . LEU A 1 395 ? -10.922 -17 -33.875 1 61.84 395 LEU A C 1
ATOM 3084 O O . LEU A 1 395 ? -11.273 -15.82 -33.781 1 61.84 395 LEU A O 1
ATOM 3088 N N . GLY A 1 396 ? -11.508 -18 -33.406 1 62.25 396 GLY A N 1
ATOM 3089 C CA . GLY A 1 396 ? -12.711 -17.766 -32.625 1 62.25 396 GLY A CA 1
ATOM 3090 C C . GLY A 1 396 ? -12.461 -16.906 -31.391 1 62.25 396 GLY A C 1
ATOM 3091 O O . GLY A 1 396 ? -13.258 -16.031 -31.062 1 62.25 396 GLY A O 1
ATOM 3092 N N . VAL A 1 397 ? -11.359 -17.188 -30.828 1 67.88 397 VAL A N 1
ATOM 3093 C CA . VAL A 1 397 ? -11.008 -16.406 -29.656 1 67.88 397 VAL A CA 1
ATOM 3094 C C . VAL A 1 397 ? -10.695 -14.969 -30.062 1 67.88 397 VAL A C 1
ATOM 3096 O O . VAL A 1 397 ? -11.172 -14.023 -29.438 1 67.88 397 VAL A O 1
ATOM 3099 N N . ILE A 1 398 ? -9.977 -14.836 -31.078 1 67.25 398 ILE A N 1
ATOM 3100 C CA . ILE A 1 398 ? -9.539 -13.523 -31.531 1 67.25 398 ILE A CA 1
ATOM 3101 C C . ILE A 1 398 ? -10.75 -12.68 -31.906 1 67.25 398 ILE A C 1
ATOM 3103 O O . ILE A 1 398 ? -10.82 -11.484 -31.594 1 67.25 398 ILE A O 1
ATOM 3107 N N . LEU A 1 399 ? -11.68 -13.328 -32.5 1 61.53 399 LEU A N 1
ATOM 3108 C CA . LEU A 1 399 ? -12.852 -12.609 -33 1 61.53 399 LEU A CA 1
ATOM 3109 C C . LEU A 1 399 ? -13.727 -12.148 -31.828 1 61.53 399 LEU A C 1
ATOM 3111 O O . LEU A 1 399 ? -14.547 -11.242 -31.984 1 61.53 399 LEU A O 1
ATOM 3115 N N . LYS A 1 400 ? -13.453 -12.758 -30.75 1 65.44 400 LYS A N 1
ATOM 3116 C CA . LYS A 1 400 ? -14.281 -12.414 -29.594 1 65.44 400 LYS A CA 1
ATOM 3117 C C . LYS A 1 400 ? -13.578 -11.398 -28.703 1 65.44 400 LYS A C 1
ATOM 3119 O O . LYS A 1 400 ? -14.156 -10.922 -27.719 1 65.44 400 LYS A O 1
ATOM 3124 N N . LEU A 1 401 ? -12.406 -11.07 -29.078 1 69 401 LEU A N 1
ATOM 3125 C CA . LEU A 1 401 ? -11.664 -10.086 -28.312 1 69 401 LEU A CA 1
ATOM 3126 C C . LEU A 1 401 ? -12.156 -8.672 -28.625 1 69 401 LEU A C 1
ATOM 3128 O O . LEU A 1 401 ? -12.727 -8.43 -29.688 1 69 401 LEU A O 1
ATOM 3132 N N . PRO A 1 402 ? -11.992 -7.793 -27.672 1 68.75 402 PRO A N 1
ATOM 3133 C CA . PRO A 1 402 ? -12.266 -6.391 -28 1 68.75 402 PRO A CA 1
ATOM 3134 C C . PRO A 1 402 ? -11.453 -5.898 -29.188 1 68.75 402 PRO A C 1
ATOM 3136 O O . PRO A 1 402 ? -10.375 -6.422 -29.469 1 68.75 402 PRO A O 1
ATOM 3139 N N . PRO A 1 403 ? -12.086 -4.953 -29.891 1 60.56 403 PRO A N 1
ATOM 3140 C CA . PRO A 1 403 ? -11.508 -4.508 -31.156 1 60.56 403 PRO A CA 1
ATOM 3141 C C . PRO A 1 403 ? -10.023 -4.152 -31.047 1 60.56 403 PRO A C 1
ATOM 3143 O O . PRO A 1 403 ? -9.227 -4.52 -31.906 1 60.56 403 PRO A O 1
ATOM 3146 N N . VAL A 1 404 ? -9.742 -3.475 -30 1 63.81 404 VAL A N 1
ATOM 3147 C CA . VAL A 1 404 ? -8.344 -3.064 -29.859 1 63.81 404 VAL A CA 1
ATOM 3148 C C . VAL A 1 404 ? -7.453 -4.297 -29.766 1 63.81 404 VAL A C 1
ATOM 3150 O O . VAL A 1 404 ? -6.363 -4.324 -30.344 1 63.81 404 VAL A O 1
ATOM 3153 N N . LYS A 1 405 ? -7.887 -5.297 -29.156 1 67.62 405 LYS A N 1
ATOM 3154 C CA . LYS A 1 405 ? -7.113 -6.527 -29.016 1 67.62 405 LYS A CA 1
ATOM 3155 C C . LYS A 1 405 ? -7.129 -7.336 -30.312 1 67.62 405 LYS A C 1
ATOM 3157 O O . LYS A 1 405 ? -6.164 -8.031 -30.625 1 67.62 405 LYS A O 1
ATOM 3162 N N . GLN A 1 406 ? -8.227 -7.156 -30.953 1 64.81 406 GLN A N 1
ATOM 3163 C CA . GLN A 1 406 ? -8.289 -7.805 -32.25 1 64.81 406 GLN A CA 1
ATOM 3164 C C . GLN A 1 406 ? -7.234 -7.242 -33.188 1 64.81 406 GLN A C 1
ATOM 3166 O O . GLN A 1 406 ? -6.566 -7.992 -33.906 1 64.81 406 GLN A O 1
ATOM 3171 N N . ILE A 1 407 ? -7.129 -5.992 -33.094 1 57.56 407 ILE A N 1
ATOM 3172 C CA . ILE A 1 407 ? -6.133 -5.336 -33.938 1 57.56 407 ILE A CA 1
ATOM 3173 C C . ILE A 1 407 ? -4.734 -5.801 -33.531 1 57.56 407 ILE A C 1
ATOM 3175 O O . ILE A 1 407 ? -3.91 -6.117 -34.406 1 57.56 407 ILE A O 1
ATOM 3179 N N . MET A 1 408 ? -4.535 -5.938 -32.312 1 63.78 408 MET A N 1
ATOM 3180 C CA . MET A 1 408 ? -3.238 -6.402 -31.828 1 63.78 408 MET A CA 1
ATOM 3181 C C . MET A 1 408 ? -2.961 -7.828 -32.312 1 63.78 408 MET A C 1
ATOM 3183 O O . MET A 1 408 ? -1.846 -8.141 -32.719 1 63.78 408 MET A O 1
ATOM 3187 N N . ALA A 1 409 ? -3.98 -8.531 -32.188 1 67.44 409 ALA A N 1
ATOM 3188 C CA . ALA A 1 409 ? -3.863 -9.914 -32.656 1 67.44 409 ALA A CA 1
ATOM 3189 C C . ALA A 1 409 ? -3.543 -9.984 -34.125 1 67.44 409 ALA A C 1
ATOM 3191 O O . ALA A 1 409 ? -2.689 -10.766 -34.562 1 67.44 409 ALA A O 1
ATOM 3192 N N . THR A 1 410 ? -4.281 -9.117 -34.812 1 56.84 410 THR A N 1
ATOM 3193 C CA . THR A 1 410 ? -4.09 -9.086 -36.25 1 56.84 410 THR A CA 1
ATOM 3194 C C . THR A 1 410 ? -2.676 -8.633 -36.594 1 56.84 410 THR A C 1
ATOM 3196 O O . THR A 1 410 ? -2.031 -9.219 -37.469 1 56.84 410 THR A O 1
ATOM 3199 N N . ASP A 1 411 ? -2.178 -7.703 -35.938 1 56.84 411 ASP A N 1
ATOM 3200 C CA . ASP A 1 411 ? -0.838 -7.188 -36.188 1 56.84 411 ASP A CA 1
ATOM 3201 C C . ASP A 1 411 ? 0.223 -8.25 -35.938 1 56.84 411 ASP A C 1
ATOM 3203 O O . ASP A 1 411 ? 1.212 -8.352 -36.656 1 56.84 411 ASP A O 1
ATOM 3207 N N . GLN A 1 412 ? -0.057 -8.969 -35 1 58.16 412 GLN A N 1
ATOM 3208 C CA . GLN A 1 412 ? 0.894 -10.031 -34.688 1 58.16 412 GLN A CA 1
ATOM 3209 C C . GLN A 1 412 ? 0.882 -11.133 -35.719 1 58.16 412 GLN A C 1
ATOM 3211 O O . GLN A 1 412 ? 1.93 -11.688 -36.062 1 58.16 412 GLN A O 1
ATOM 3216 N N . VAL A 1 413 ? -0.35 -11.32 -36.156 1 59.44 413 VAL A N 1
ATOM 3217 C CA . VAL A 1 413 ? -0.519 -12.406 -37.094 1 59.44 413 VAL A CA 1
ATOM 3218 C C . VAL A 1 413 ? -0.116 -11.938 -38.5 1 59.44 413 VAL A C 1
ATOM 3220 O O . VAL A 1 413 ? 0.54 -12.672 -39.25 1 59.44 413 VAL A O 1
ATOM 3223 N N . LYS A 1 414 ? -0.635 -10.703 -38.875 1 49.47 414 LYS A N 1
ATOM 3224 C CA . LYS A 1 414 ? -0.318 -10.148 -40.188 1 49.47 414 LYS A CA 1
ATOM 3225 C C . LYS A 1 414 ? 1.191 -10.047 -40.375 1 49.47 414 LYS A C 1
ATOM 3227 O O . LYS A 1 414 ? 1.705 -10.398 -41.438 1 49.47 414 LYS A O 1
ATOM 3232 N N . SER A 1 415 ? 1.721 -9.492 -39.281 1 48.25 415 SER A N 1
ATOM 3233 C CA . SER A 1 415 ? 3.152 -9.32 -39.5 1 48.25 415 SER A CA 1
ATOM 3234 C C . SER A 1 415 ? 3.824 -10.641 -39.844 1 48.25 415 SER A C 1
ATOM 3236 O O . SER A 1 415 ? 4.59 -10.727 -40.812 1 48.25 415 SER A O 1
ATOM 3238 N N . ARG A 1 416 ? 3.561 -11.648 -39.281 1 49.78 416 ARG A N 1
ATOM 3239 C CA . ARG A 1 416 ? 4.266 -12.898 -39.531 1 49.78 416 ARG A CA 1
ATOM 3240 C C . ARG A 1 416 ? 3.633 -13.656 -40.719 1 49.78 416 ARG A C 1
ATOM 3242 O O . ARG A 1 416 ? 4.328 -14.344 -41.469 1 49.78 416 ARG A O 1
ATOM 3249 N N . PHE A 1 417 ? 2.18 -13.469 -40.781 1 48.81 417 PHE A N 1
ATOM 3250 C CA . PHE A 1 417 ? 1.534 -14.047 -41.938 1 48.81 417 PHE A CA 1
ATOM 3251 C C . PHE A 1 417 ? 2.141 -13.484 -43.219 1 48.81 417 PHE A C 1
ATOM 3253 O O . PHE A 1 417 ? 2.447 -14.234 -44.156 1 48.81 417 PHE A O 1
ATOM 3260 N N . MET A 1 418 ? 2.227 -12.195 -43.188 1 47.44 418 MET A N 1
ATOM 3261 C CA . MET A 1 418 ? 2.879 -11.57 -44.344 1 47.44 418 MET A CA 1
ATOM 3262 C C . MET A 1 418 ? 4.316 -12.055 -44.5 1 47.44 418 MET A C 1
ATOM 3264 O O . MET A 1 418 ? 4.766 -12.359 -45.594 1 47.44 418 MET A O 1
ATOM 3268 N N . GLU A 1 419 ? 4.938 -12.094 -43.312 1 45.16 419 GLU A N 1
ATOM 3269 C CA . GLU A 1 419 ? 6.293 -12.633 -43.375 1 45.16 419 GLU A CA 1
ATOM 3270 C C . GLU A 1 419 ? 6.297 -14.07 -43.875 1 45.16 419 GLU A C 1
ATOM 3272 O O . GLU A 1 419 ? 7.145 -14.445 -44.688 1 45.16 419 GLU A O 1
ATOM 3277 N N . TYR A 1 420 ? 5.434 -14.812 -43.375 1 43.25 420 TYR A N 1
ATOM 3278 C CA . TYR A 1 420 ? 5.281 -16.188 -43.844 1 43.25 420 TYR A CA 1
ATOM 3279 C C . TYR A 1 420 ? 4.965 -16.219 -45.344 1 43.25 420 TYR A C 1
ATOM 3281 O O . TYR A 1 420 ? 5.57 -16.984 -46.094 1 43.25 420 TYR A O 1
ATOM 3289 N N . LEU A 1 421 ? 3.982 -15.414 -45.688 1 42.97 421 LEU A N 1
ATOM 3290 C CA . LEU A 1 421 ? 3.639 -15.344 -47.094 1 42.97 421 LEU A CA 1
ATOM 3291 C C . LEU A 1 421 ? 4.84 -14.906 -47.938 1 42.97 421 LEU A C 1
ATOM 3293 O O . LEU A 1 421 ? 5.105 -15.477 -49 1 42.97 421 LEU A O 1
ATOM 3297 N N . VAL A 1 422 ? 5.504 -13.961 -47.406 1 41.44 422 VAL A N 1
ATOM 3298 C CA . VAL A 1 422 ? 6.656 -13.469 -48.125 1 41.44 422 VAL A CA 1
ATOM 3299 C C . VAL A 1 422 ? 7.742 -14.547 -48.188 1 41.44 422 VAL A C 1
ATOM 3301 O O . VAL A 1 422 ? 8.414 -14.711 -49.188 1 41.44 422 VAL A O 1
ATOM 3304 N N . ARG A 1 423 ? 7.879 -15.242 -47.156 1 43.62 423 ARG A N 1
ATOM 3305 C CA . ARG A 1 423 ? 8.906 -16.281 -47.062 1 43.62 423 ARG A CA 1
ATOM 3306 C C . ARG A 1 423 ? 8.516 -17.484 -47.938 1 43.62 423 ARG A C 1
ATOM 3308 O O . ARG A 1 423 ? 9.375 -18.109 -48.562 1 43.62 423 ARG A O 1
ATOM 3315 N N . LYS A 1 424 ? 7.301 -17.766 -47.844 1 42.16 424 LYS A N 1
ATOM 3316 C CA . LYS A 1 424 ? 6.855 -18.922 -48.625 1 42.16 424 LYS A CA 1
ATOM 3317 C C . LYS A 1 424 ? 6.672 -18.562 -50.094 1 42.16 424 LYS A C 1
ATOM 3319 O O . LYS A 1 424 ? 6.852 -19.406 -50.969 1 42.16 424 LYS A O 1
ATOM 3324 N N . PHE A 1 425 ? 6.16 -17.328 -50.344 1 33.84 425 PHE A N 1
ATOM 3325 C CA . PHE A 1 425 ? 6.039 -16.844 -51.719 1 33.84 425 PHE A CA 1
ATOM 3326 C C . PHE A 1 425 ? 6.887 -15.594 -51.906 1 33.84 425 PHE A C 1
ATOM 3328 O O . PHE A 1 425 ? 6.402 -14.477 -51.719 1 33.84 425 PHE A O 1
ATOM 3335 N N . PRO A 1 426 ? 8.148 -15.836 -51.969 1 38.12 426 PRO A N 1
ATOM 3336 C CA . PRO A 1 426 ? 9.031 -14.695 -52.25 1 38.12 426 PRO A CA 1
ATOM 3337 C C . PRO A 1 426 ? 8.516 -13.805 -53.375 1 38.12 426 PRO A C 1
ATOM 3339 O O . PRO A 1 426 ? 8.047 -14.305 -54.406 1 38.12 426 PRO A O 1
ATOM 3342 N N . VAL A 1 427 ? 8.336 -12.516 -53.156 1 31.41 427 VAL A N 1
ATOM 3343 C CA . VAL A 1 427 ? 8.109 -11.578 -54.25 1 31.41 427 VAL A CA 1
ATOM 3344 C C . VAL A 1 427 ? 9.445 -11.102 -54.812 1 31.41 427 VAL A C 1
ATOM 3346 O O . VAL A 1 427 ? 10.391 -10.852 -54.062 1 31.41 427 VAL A O 1
ATOM 3349 N N . MET B 1 1 ? -36 46.656 -9.266 1 24.62 1 MET B N 1
ATOM 3350 C CA . MET B 1 1 ? -35.406 46.906 -7.961 1 24.62 1 MET B CA 1
ATOM 3351 C C . MET B 1 1 ? -34.281 45.906 -7.684 1 24.62 1 MET B C 1
ATOM 3353 O O . MET B 1 1 ? -34.531 44.719 -7.641 1 24.62 1 MET B O 1
ATOM 3357 N N . SER B 1 2 ? -33.125 46 -8.359 1 28.83 2 SER B N 1
ATOM 3358 C CA . SER B 1 2 ? -32 45.094 -8.57 1 28.83 2 SER B CA 1
ATOM 3359 C C . SER B 1 2 ? -31.484 44.562 -7.242 1 28.83 2 SER B C 1
ATOM 3361 O O . SER B 1 2 ? -31.125 45.344 -6.355 1 28.83 2 SER B O 1
ATOM 3363 N N . HIS B 1 3 ? -32.25 43.688 -6.613 1 29.72 3 HIS B N 1
ATOM 3364 C CA . HIS B 1 3 ? -31.922 43 -5.371 1 29.72 3 HIS B CA 1
ATOM 3365 C C . HIS B 1 3 ? -30.453 42.625 -5.324 1 29.72 3 HIS B C 1
ATOM 3367 O O . HIS B 1 3 ? -30.031 41.625 -5.926 1 29.72 3 HIS B O 1
ATOM 3373 N N . HIS B 1 4 ? -29.516 43.5 -5.492 1 37.28 4 HIS B N 1
ATOM 3374 C CA . HIS B 1 4 ? -28.094 43.281 -5.188 1 37.28 4 HIS B CA 1
ATOM 3375 C C . HIS B 1 4 ? -27.938 42.5 -3.898 1 37.28 4 HIS B C 1
ATOM 3377 O O . HIS B 1 4 ? -28.312 42.969 -2.824 1 37.28 4 HIS B O 1
ATOM 3383 N N . SER B 1 5 ? -28.234 41.25 -3.832 1 43.09 5 SER B N 1
ATOM 3384 C CA . SER B 1 5 ? -28.047 40.312 -2.732 1 43.09 5 SER B CA 1
ATOM 3385 C C . SER B 1 5 ? -26.812 40.625 -1.92 1 43.09 5 SER B C 1
ATOM 3387 O O . SER B 1 5 ? -25.703 40.688 -2.459 1 43.09 5 SER B O 1
ATOM 3389 N N . HIS B 1 6 ? -26.766 41.656 -1.129 1 48.78 6 HIS B N 1
ATOM 3390 C CA . HIS B 1 6 ? -25.719 42.156 -0.249 1 48.78 6 HIS B CA 1
ATOM 3391 C C . HIS B 1 6 ? -24.906 41 0.35 1 48.78 6 HIS B C 1
ATOM 3393 O O . HIS B 1 6 ? -25.422 40.188 1.117 1 48.78 6 HIS B O 1
ATOM 3399 N N . ARG B 1 7 ? -23.938 40.656 -0.236 1 70.31 7 ARG B N 1
ATOM 3400 C CA . ARG B 1 7 ? -23 39.688 0.293 1 70.31 7 ARG B CA 1
ATOM 3401 C C . ARG B 1 7 ? -22.594 40 1.724 1 70.31 7 ARG B C 1
ATOM 3403 O O . ARG B 1 7 ? -22.234 41.156 2.018 1 70.31 7 ARG B O 1
ATOM 3410 N N . SER B 1 8 ? -22.812 39.25 2.76 1 87.44 8 SER B N 1
ATOM 3411 C CA . SER B 1 8 ? -22.484 39.469 4.168 1 87.44 8 SER B CA 1
ATOM 3412 C C . SER B 1 8 ? -20.984 39.688 4.359 1 87.44 8 SER B C 1
ATOM 3414 O O . SER B 1 8 ? -20.188 39.344 3.486 1 87.44 8 SER B O 1
ATOM 3416 N N . GLY B 1 9 ? -20.547 40.562 5.344 1 93.94 9 GLY B N 1
ATOM 3417 C CA . GLY B 1 9 ? -19.156 40.75 5.715 1 93.94 9 GLY B CA 1
ATOM 3418 C C . GLY B 1 9 ? -18.391 39.438 5.809 1 93.94 9 GLY B C 1
ATOM 3419 O O . GLY B 1 9 ? -17.219 39.375 5.43 1 93.94 9 GLY B O 1
ATOM 3420 N N . TYR B 1 10 ? -19.094 38.438 6.148 1 96.81 10 TYR B N 1
ATOM 3421 C CA . TYR B 1 10 ? -18.453 37.125 6.305 1 96.81 10 TYR B CA 1
ATOM 3422 C C . TYR B 1 10 ? -18.172 36.5 4.949 1 96.81 10 TYR B C 1
ATOM 3424 O O . TYR B 1 10 ? -17.172 35.812 4.785 1 96.81 10 TYR B O 1
ATOM 3432 N N . SER B 1 11 ? -19 36.719 3.988 1 96.06 11 SER B N 1
ATOM 3433 C CA . SER B 1 11 ? -18.75 36.25 2.631 1 96.06 11 SER B CA 1
ATOM 3434 C C . SER B 1 11 ? -17.547 36.938 2.021 1 96.06 11 SER B C 1
ATOM 3436 O O . SER B 1 11 ? -16.719 36.312 1.362 1 96.06 11 SER B O 1
ATOM 3438 N N . GLU B 1 12 ? -17.484 38.219 2.287 1 95.06 12 GLU B N 1
ATOM 3439 C CA . GLU B 1 12 ? -16.344 38.969 1.788 1 95.06 12 GLU B CA 1
ATOM 3440 C C . GLU B 1 12 ? -15.039 38.5 2.432 1 95.06 12 GLU B C 1
ATOM 3442 O O . GLU B 1 12 ? -14.008 38.438 1.764 1 95.06 12 GLU B O 1
ATOM 3447 N N . LEU B 1 13 ? -15.109 38.281 3.688 1 96.94 13 LEU B N 1
ATOM 3448 C CA . LEU B 1 13 ? -13.93 37.75 4.379 1 96.94 13 LEU B CA 1
ATOM 3449 C C . LEU B 1 13 ? -13.516 36.406 3.836 1 96.94 13 LEU B C 1
ATOM 3451 O O . LEU B 1 13 ? -12.328 36.125 3.646 1 96.94 13 LEU B O 1
ATOM 3455 N N . THR B 1 14 ? -14.508 35.531 3.602 1 97.12 14 THR B N 1
ATOM 3456 C CA . THR B 1 14 ? -14.219 34.219 3.037 1 97.12 14 THR B CA 1
ATOM 3457 C C . THR B 1 14 ? -13.508 34.344 1.691 1 97.12 14 THR B C 1
ATOM 3459 O O . THR B 1 14 ? -12.547 33.625 1.417 1 97.12 14 THR B O 1
ATOM 3462 N N . ASP B 1 15 ? -13.984 35.25 0.9 1 94.38 15 ASP B N 1
ATOM 3463 C CA . ASP B 1 15 ? -13.344 35.5 -0.386 1 94.38 15 ASP B CA 1
ATOM 3464 C C . ASP B 1 15 ? -11.898 35.969 -0.199 1 94.38 15 ASP B C 1
ATOM 3466 O O . ASP B 1 15 ? -11.008 35.531 -0.928 1 94.38 15 ASP B O 1
ATOM 3470 N N . ARG B 1 16 ? -11.727 36.844 0.752 1 94.06 16 ARG B N 1
ATOM 3471 C CA . ARG B 1 16 ? -10.398 37.344 1.058 1 94.06 16 ARG B CA 1
ATOM 3472 C C . ARG B 1 16 ? -9.477 36.219 1.505 1 94.06 16 ARG B C 1
ATOM 3474 O O . ARG B 1 16 ? -8.305 36.156 1.105 1 94.06 16 ARG B O 1
ATOM 3481 N N . LEU B 1 17 ? -9.93 35.375 2.344 1 95.81 17 LEU B N 1
ATOM 3482 C CA . LEU B 1 17 ? -9.148 34.25 2.836 1 95.81 17 LEU B CA 1
ATOM 3483 C C . LEU B 1 17 ? -8.711 33.344 1.686 1 95.81 17 LEU B C 1
ATOM 3485 O O . LEU B 1 17 ? -7.602 32.812 1.696 1 95.81 17 LEU B O 1
ATOM 3489 N N . ASN B 1 18 ? -9.531 33.219 0.7 1 94.94 18 ASN B N 1
ATOM 3490 C CA . ASN B 1 18 ? -9.289 32.25 -0.379 1 94.94 18 ASN B CA 1
ATOM 3491 C C . ASN B 1 18 ? -8.406 32.875 -1.469 1 94.94 18 ASN B C 1
ATOM 3493 O O . ASN B 1 18 ? -8.102 32.188 -2.461 1 94.94 18 ASN B O 1
ATOM 3497 N N . ARG B 1 19 ? -7.969 34.031 -1.227 1 90.12 19 ARG B N 1
ATOM 3498 C CA . ARG B 1 19 ? -6.934 34.594 -2.084 1 90.12 19 ARG B CA 1
ATOM 3499 C C . ARG B 1 19 ? -5.551 34.094 -1.669 1 90.12 19 ARG B C 1
ATOM 3501 O O . ARG B 1 19 ? -4.598 34.188 -2.451 1 90.12 19 ARG B O 1
ATOM 3508 N N . CYS B 1 20 ? -5.43 33.656 -0.477 1 90.62 20 CYS B N 1
ATOM 3509 C CA . CYS B 1 20 ? -4.211 33.031 0.013 1 90.62 20 CYS B CA 1
ATOM 3510 C C . CYS B 1 20 ? -4.176 31.547 -0.357 1 90.62 20 CYS B C 1
ATOM 3512 O O . CYS B 1 20 ? -5.223 30.891 -0.448 1 90.62 20 CYS B O 1
ATOM 3514 N N . PRO B 1 21 ? -2.963 31.016 -0.627 1 90.44 21 PRO B N 1
ATOM 3515 C CA . PRO B 1 21 ? -2.891 29.594 -0.97 1 90.44 21 PRO B CA 1
ATOM 3516 C C . PRO B 1 21 ? -3.418 28.703 0.142 1 90.44 21 PRO B C 1
ATOM 3518 O O . PRO B 1 21 ? -3.955 27.625 -0.135 1 90.44 21 PRO B O 1
ATOM 3521 N N . GLN B 1 22 ? -3.271 29.094 1.326 1 94.06 22 GLN B N 1
ATOM 3522 C CA . GLN B 1 22 ? -3.883 28.406 2.451 1 94.06 22 GLN B CA 1
ATOM 3523 C C . GLN B 1 22 ? -5.25 28.984 2.785 1 94.06 22 GLN B C 1
ATOM 3525 O O . GLN B 1 22 ? -5.441 29.562 3.859 1 94.06 22 GLN B O 1
ATOM 3530 N N . GLY B 1 23 ? -6.176 28.734 1.918 1 94.94 23 GLY B N 1
ATOM 3531 C CA . GLY B 1 23 ? -7.504 29.312 2.043 1 94.94 23 GLY B CA 1
ATOM 3532 C C . GLY B 1 23 ? -8.438 28.484 2.902 1 94.94 23 GLY B C 1
ATOM 3533 O O . GLY B 1 23 ? -7.984 27.703 3.746 1 94.94 23 GLY B O 1
ATOM 3534 N N . ALA B 1 24 ? -9.758 28.797 2.781 1 97.25 24 ALA B N 1
ATOM 3535 C CA . ALA B 1 24 ? -10.82 28.125 3.518 1 97.25 24 ALA B CA 1
ATOM 3536 C C . ALA B 1 24 ? -12.062 27.938 2.648 1 97.25 24 ALA B C 1
ATOM 3538 O O . ALA B 1 24 ? -12.859 28.875 2.496 1 97.25 24 ALA B O 1
ATOM 3539 N N . PRO B 1 25 ? -12.242 26.75 2.164 1 96.88 25 PRO B N 1
ATOM 3540 C CA . PRO B 1 25 ? -13.438 26.531 1.347 1 96.88 25 PRO B CA 1
ATOM 3541 C C . PRO B 1 25 ? -14.727 26.906 2.076 1 96.88 25 PRO B C 1
ATOM 3543 O O . PRO B 1 25 ? -14.891 26.594 3.258 1 96.88 25 PRO B O 1
ATOM 3546 N N . PRO B 1 26 ? -15.641 27.516 1.329 1 97.12 26 PRO B N 1
ATOM 3547 C CA . PRO B 1 26 ? -16.875 27.984 1.979 1 97.12 26 PRO B CA 1
ATOM 3548 C C . PRO B 1 26 ? -17.766 26.828 2.428 1 97.12 26 PRO B C 1
ATOM 3550 O O . PRO B 1 26 ? -17.844 25.797 1.75 1 97.12 26 PRO B O 1
ATOM 3553 N N . SER B 1 27 ? -18.391 27.016 3.527 1 97.56 27 SER B N 1
ATOM 3554 C CA . SER B 1 27 ? -19.375 26.109 4.117 1 97.56 27 SER B CA 1
ATOM 3555 C C . SER B 1 27 ? -20.203 26.797 5.188 1 97.56 27 SER B C 1
ATOM 3557 O O . SER B 1 27 ? -19.844 27.875 5.656 1 97.56 27 SER B O 1
ATOM 3559 N N . GLU B 1 28 ? -21.297 26.172 5.523 1 97.69 28 GLU B N 1
ATOM 3560 C CA . GLU B 1 28 ? -22.094 26.703 6.637 1 97.69 28 GLU B CA 1
ATOM 3561 C C . GLU B 1 28 ? -21.281 26.688 7.934 1 97.69 28 GLU B C 1
ATOM 3563 O O . GLU B 1 28 ? -21.406 27.609 8.742 1 97.69 28 GLU B O 1
ATOM 3568 N N . SER B 1 29 ? -20.516 25.688 8.109 1 98.19 29 SER B N 1
ATOM 3569 C CA . SER B 1 29 ? -19.672 25.594 9.297 1 98.19 29 SER B CA 1
ATOM 3570 C C . SER B 1 29 ? -18.656 26.734 9.352 1 98.19 29 SER B C 1
ATOM 3572 O O . SER B 1 29 ? -18.438 27.328 10.406 1 98.19 29 SER B O 1
ATOM 3574 N N . LEU B 1 30 ? -18.047 27.047 8.219 1 98.38 30 LEU B N 1
ATOM 3575 C CA . LEU B 1 30 ? -17.109 28.172 8.195 1 98.38 30 LEU B CA 1
ATOM 3576 C C . LEU B 1 30 ? -17.797 29.484 8.539 1 98.38 30 LEU B C 1
ATOM 3578 O O . LEU B 1 30 ? -17.266 30.297 9.289 1 98.38 30 LEU B O 1
ATOM 3582 N N . TYR B 1 31 ? -19 29.641 7.945 1 98 31 TYR B N 1
ATOM 3583 C CA . TYR B 1 31 ? -19.766 30.844 8.234 1 98 31 TYR B CA 1
ATOM 3584 C C . TYR B 1 31 ? -20 31 9.727 1 98 31 TYR B C 1
ATOM 3586 O O . TYR B 1 31 ? -19.781 32.094 10.281 1 98 31 TYR B O 1
ATOM 3594 N N . ARG B 1 32 ? -20.312 29.953 10.367 1 98.19 32 ARG B N 1
ATOM 3595 C CA . ARG B 1 32 ? -20.594 29.984 11.805 1 98.19 32 ARG B CA 1
ATOM 3596 C C . ARG B 1 32 ? -19.312 30.188 12.602 1 98.19 32 ARG B C 1
ATOM 3598 O O . ARG B 1 32 ? -19.312 30.844 13.641 1 98.19 32 ARG B O 1
ATOM 3605 N N . ILE B 1 33 ? -18.25 29.609 12.188 1 98.44 33 ILE B N 1
ATOM 3606 C CA . ILE B 1 33 ? -16.938 29.797 12.82 1 98.44 33 ILE B CA 1
ATOM 3607 C C . ILE B 1 33 ? -16.562 31.281 12.781 1 98.44 33 ILE B C 1
ATOM 3609 O O . ILE B 1 33 ? -16.188 31.859 13.805 1 98.44 33 ILE B O 1
ATOM 3613 N N . LEU B 1 34 ? -16.672 31.906 11.586 1 98.19 34 LEU B N 1
ATOM 3614 C CA . LEU B 1 34 ? -16.297 33.312 11.43 1 98.19 34 LEU B CA 1
ATOM 3615 C C . LEU B 1 34 ? -17.188 34.219 12.273 1 98.19 34 LEU B C 1
ATOM 3617 O O . LEU B 1 34 ? -16.719 35.219 12.812 1 98.19 34 LEU B O 1
ATOM 3621 N N . LYS B 1 35 ? -18.391 33.844 12.445 1 97.44 35 LYS B N 1
ATOM 3622 C CA . LYS B 1 35 ? -19.328 34.625 13.242 1 97.44 35 LYS B CA 1
ATOM 3623 C C . LYS B 1 35 ? -18.938 34.625 14.719 1 97.44 35 LYS B C 1
ATOM 3625 O O . LYS B 1 35 ? -19.203 35.594 15.438 1 97.44 35 LYS B O 1
ATOM 3630 N N . ILE B 1 36 ? -18.312 33.562 15.148 1 97.38 36 ILE B N 1
ATOM 3631 C CA . ILE B 1 36 ? -17.859 33.469 16.531 1 97.38 36 ILE B CA 1
ATOM 3632 C C . ILE B 1 36 ? -16.578 34.281 16.703 1 97.38 36 ILE B C 1
ATOM 3634 O O . ILE 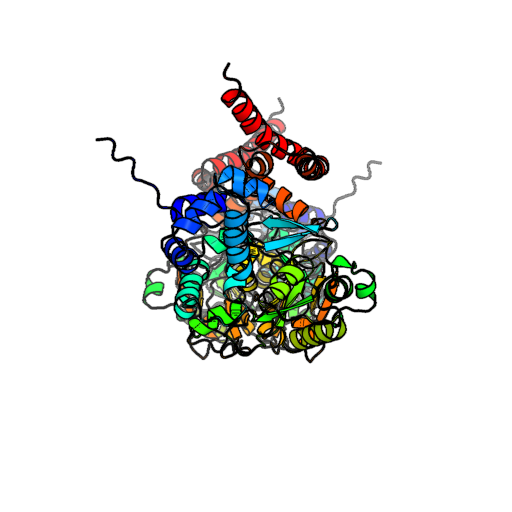B 1 36 ? -16.391 34.938 17.734 1 97.38 36 ILE B O 1
ATOM 3638 N N . LEU B 1 37 ? -15.766 34.344 15.719 1 96.81 37 LEU B N 1
ATOM 3639 C CA . LEU B 1 37 ? -14.414 34.906 15.852 1 96.81 37 LEU B CA 1
ATOM 3640 C C . LEU B 1 37 ? -14.406 36.375 15.555 1 96.81 37 LEU B C 1
ATOM 3642 O O . LEU B 1 37 ? -13.555 37.125 16.062 1 96.81 37 LEU B O 1
ATOM 3646 N N . PHE B 1 38 ? -15.359 36.812 14.711 1 96.44 38 PHE B N 1
ATOM 3647 C CA . PHE B 1 38 ? -15.391 38.188 14.273 1 96.44 38 PHE B CA 1
ATOM 3648 C C . PHE B 1 38 ? -16.797 38.781 14.367 1 96.44 38 PHE B C 1
ATOM 3650 O O . PHE B 1 38 ? -17.781 38.062 14.133 1 96.44 38 PHE B O 1
ATOM 3657 N N . SER B 1 39 ? -16.844 40.062 14.648 1 96.31 39 SER B N 1
ATOM 3658 C CA . SER B 1 39 ? -18.078 40.75 14.328 1 96.31 39 SER B CA 1
ATOM 3659 C C . SER B 1 39 ? -18.219 40.969 12.82 1 96.31 39 SER B C 1
ATOM 3661 O O . SER B 1 39 ? -17.234 40.906 12.086 1 96.31 39 SER B O 1
ATOM 3663 N N . GLU B 1 40 ? -19.406 41.188 12.406 1 96.56 40 GLU B N 1
ATOM 3664 C CA . GLU B 1 40 ? -19.625 41.406 10.977 1 96.56 40 GLU B CA 1
ATOM 3665 C C . GLU B 1 40 ? -18.844 42.625 10.484 1 96.56 40 GLU B C 1
ATOM 3667 O O . GLU B 1 40 ? -18.297 42.625 9.375 1 96.56 40 GLU B O 1
ATOM 3672 N N . ARG B 1 41 ? -18.828 43.625 11.273 1 96.44 41 ARG B N 1
ATOM 3673 C CA . ARG B 1 41 ? -18.062 44.844 10.93 1 96.44 41 ARG B CA 1
ATOM 3674 C C . ARG B 1 41 ? -16.578 44.531 10.797 1 96.44 41 ARG B C 1
ATOM 3676 O O . ARG B 1 41 ? -15.93 45 9.867 1 96.44 41 ARG B O 1
ATOM 3683 N N . GLU B 1 42 ? -16.047 43.844 11.734 1 96.88 42 GLU B N 1
ATOM 3684 C CA . GLU B 1 42 ? -14.648 43.438 11.656 1 96.88 42 GLU B CA 1
ATOM 3685 C C . GLU B 1 42 ? -14.367 42.625 10.391 1 96.88 42 GLU B C 1
ATOM 3687 O O . GLU B 1 42 ? -13.352 42.844 9.734 1 96.88 42 GLU B O 1
ATOM 3692 N N . ALA B 1 43 ? -15.289 41.75 10.141 1 97.62 43 ALA B N 1
ATOM 3693 C CA . ALA B 1 43 ? -15.141 40.938 8.938 1 97.62 43 ALA B CA 1
ATOM 3694 C C . ALA B 1 43 ? -15.062 41.812 7.691 1 97.62 43 ALA B C 1
ATOM 3696 O O . ALA B 1 43 ? -14.234 41.562 6.805 1 97.62 43 ALA B O 1
ATOM 3697 N N . GLU B 1 44 ? -15.875 42.781 7.621 1 96.44 44 GLU B N 1
ATOM 3698 C CA . GLU B 1 44 ? -15.891 43.688 6.5 1 96.44 44 GLU B CA 1
ATOM 3699 C C . GLU B 1 44 ? -14.57 44.469 6.398 1 96.44 44 GLU B C 1
ATOM 3701 O O . GLU B 1 44 ? -14.039 44.656 5.301 1 96.44 44 GLU B O 1
ATOM 3706 N N . LEU B 1 45 ? -14.109 44.875 7.5 1 96.94 45 LEU B N 1
ATOM 3707 C CA . LEU B 1 45 ? -12.883 45.656 7.531 1 96.94 45 LEU B CA 1
ATOM 3708 C C . LEU B 1 45 ? -11.688 44.812 7.105 1 96.94 45 LEU B C 1
ATOM 3710 O O . LEU B 1 45 ? -10.859 45.281 6.305 1 96.94 45 LEU B O 1
ATOM 3714 N N . ILE B 1 46 ? -11.578 43.625 7.605 1 96.5 46 ILE B N 1
ATOM 3715 C CA . ILE B 1 46 ? -10.438 42.781 7.336 1 96.5 46 ILE B CA 1
ATOM 3716 C C . ILE B 1 46 ? -10.453 42.344 5.875 1 96.5 46 ILE B C 1
ATOM 3718 O O . ILE B 1 46 ? -9.398 42.188 5.246 1 96.5 46 ILE B O 1
ATOM 3722 N N . ALA B 1 47 ? -11.594 42.188 5.336 1 95.38 47 ALA B N 1
ATOM 3723 C CA . ALA B 1 47 ? -11.773 41.656 3.986 1 95.38 47 ALA B CA 1
ATOM 3724 C C . ALA B 1 47 ? -11.086 42.562 2.955 1 95.38 47 ALA B C 1
ATOM 3726 O O . ALA B 1 47 ? -10.703 42.094 1.881 1 95.38 47 ALA B O 1
ATOM 3727 N N . VAL B 1 48 ? -10.922 43.781 3.297 1 93.06 48 VAL B N 1
ATOM 3728 C CA . VAL B 1 48 ? -10.422 44.688 2.287 1 93.06 48 VAL B CA 1
ATOM 3729 C C . VAL B 1 48 ? -8.953 45.031 2.562 1 93.06 48 VAL B C 1
ATOM 3731 O O . VAL B 1 48 ? -8.336 45.812 1.835 1 93.06 48 VAL B O 1
ATOM 3734 N N . LEU B 1 49 ? -8.406 44.438 3.584 1 92.75 49 LEU B N 1
ATOM 3735 C CA . LEU B 1 49 ? -7.004 44.688 3.9 1 92.75 49 LEU B CA 1
ATOM 3736 C C . LEU B 1 49 ? -6.098 43.844 2.99 1 92.75 49 LEU B C 1
ATOM 3738 O O . LEU B 1 49 ? -6.52 42.844 2.443 1 92.75 49 LEU B O 1
ATOM 3742 N N . PRO B 1 50 ? -4.828 44.188 2.863 1 86.81 50 PRO B N 1
ATOM 3743 C CA . PRO B 1 50 ? -3.885 43.469 2.006 1 86.81 50 PRO B CA 1
ATOM 3744 C C . PRO B 1 50 ? -3.561 42.062 2.529 1 86.81 50 PRO B C 1
ATOM 3746 O O . PRO B 1 50 ? -3.625 41.812 3.738 1 86.81 50 PRO B O 1
ATOM 3749 N N . ILE B 1 51 ? -3.15 41.25 1.623 1 86.19 51 ILE B N 1
ATOM 3750 C CA . ILE B 1 51 ? -2.703 39.906 1.977 1 86.19 51 ILE B CA 1
ATOM 3751 C C . ILE B 1 51 ? -1.33 39.969 2.641 1 86.19 51 ILE B C 1
ATOM 3753 O O . ILE B 1 51 ? -1.055 39.25 3.592 1 86.19 51 ILE B O 1
ATOM 3757 N N . LYS B 1 52 ? -0.525 40.906 2.137 1 83.25 52 LYS B N 1
ATOM 3758 C CA . LYS B 1 52 ? 0.809 41.125 2.686 1 83.25 52 LYS B CA 1
ATOM 3759 C C . LYS B 1 52 ? 0.743 4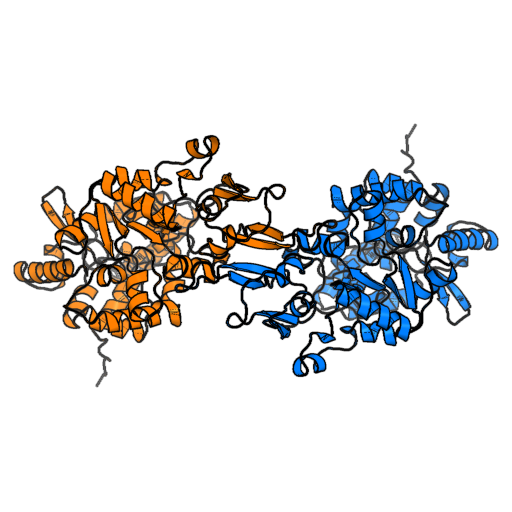1.938 3.977 1 83.25 52 LYS B C 1
ATOM 3761 O O . LYS B 1 52 ? -0.261 42.625 4.25 1 83.25 52 LYS B O 1
ATOM 3766 N N . PRO B 1 53 ? 1.81 41.844 4.707 1 88.38 53 PRO B N 1
ATOM 3767 C CA . PRO B 1 53 ? 1.831 42.719 5.898 1 88.38 53 PRO B CA 1
ATOM 3768 C C . PRO B 1 53 ? 1.624 44.188 5.57 1 88.38 53 PRO B C 1
ATOM 3770 O O . PRO B 1 53 ? 2.129 44.688 4.555 1 88.38 53 PRO B O 1
ATOM 3773 N N . PHE B 1 54 ? 0.919 44.938 6.422 1 91.19 54 PHE B N 1
ATOM 3774 C CA . PHE B 1 54 ? 0.555 46.312 6.188 1 91.19 54 PHE B CA 1
ATOM 3775 C C . PHE B 1 54 ? 0.719 47.156 7.457 1 91.19 54 PHE B C 1
ATOM 3777 O O . PHE B 1 54 ? 0.698 46.594 8.562 1 91.19 54 PHE B O 1
ATOM 3784 N N . THR B 1 55 ? 0.807 48.406 7.254 1 94.12 55 THR B N 1
ATOM 3785 C CA . THR B 1 55 ? 0.943 49.344 8.383 1 94.12 55 THR B CA 1
ATOM 3786 C C . THR B 1 55 ? -0.421 49.844 8.836 1 94.12 55 THR B C 1
ATOM 3788 O O . THR B 1 55 ? -1.414 49.688 8.117 1 94.12 55 THR B O 1
ATOM 3791 N N . ALA B 1 56 ? -0.365 50.438 10.023 1 96.75 56 ALA B N 1
ATOM 3792 C CA . ALA B 1 56 ? -1.588 51.094 10.492 1 96.75 56 ALA B CA 1
ATOM 3793 C C . ALA B 1 56 ? -2.01 52.219 9.555 1 96.75 56 ALA B C 1
ATOM 3795 O O . ALA B 1 56 ? -3.203 52.438 9.352 1 96.75 56 ALA B O 1
ATOM 3796 N N . GLU B 1 57 ? -1.052 52.875 8.961 1 95.69 57 GLU B N 1
ATOM 3797 C CA . GLU B 1 57 ? -1.328 53.969 8.031 1 95.69 57 GLU B CA 1
ATOM 3798 C C . GLU B 1 57 ? -2.043 53.469 6.781 1 95.69 57 GLU B C 1
ATOM 3800 O O . GLU B 1 57 ? -3.021 54.062 6.332 1 95.69 57 GLU B O 1
ATOM 3805 N N . LYS B 1 58 ? -1.558 52.375 6.301 1 93.62 58 LYS B N 1
ATOM 3806 C CA . LYS B 1 58 ? -2.17 51.781 5.113 1 93.62 58 LYS B CA 1
ATOM 3807 C C . LYS B 1 58 ? -3.604 51.344 5.395 1 93.62 58 LYS B C 1
ATOM 3809 O O . LYS B 1 58 ? -4.496 51.562 4.574 1 93.62 58 LYS B O 1
ATOM 3814 N N . ALA B 1 59 ? -3.801 50.75 6.5 1 96.75 59 ALA B N 1
ATOM 3815 C CA . ALA B 1 59 ? -5.148 50.312 6.883 1 96.75 59 ALA B CA 1
ATOM 3816 C C . ALA B 1 59 ? -6.07 51.531 7.031 1 96.75 59 ALA B C 1
ATOM 3818 O O . ALA B 1 59 ? -7.234 51.469 6.625 1 96.75 59 ALA B O 1
ATOM 3819 N N . ALA B 1 60 ? -5.543 52.531 7.633 1 97.25 60 ALA B N 1
ATOM 3820 C CA . ALA B 1 60 ? -6.32 53.781 7.812 1 97.25 60 ALA B CA 1
ATOM 3821 C C . ALA B 1 60 ? -6.762 54.344 6.469 1 97.25 60 ALA B C 1
ATOM 3823 O O . ALA B 1 60 ? -7.891 54.812 6.332 1 97.25 60 ALA B O 1
ATOM 3824 N N . GLU B 1 61 ? -5.887 54.312 5.543 1 95.56 61 GLU B N 1
ATOM 3825 C CA . GLU B 1 61 ? -6.199 54.812 4.199 1 95.56 61 GLU B CA 1
ATOM 3826 C C . GLU B 1 61 ? -7.305 53.969 3.561 1 95.56 61 GLU B C 1
ATOM 3828 O O . GLU B 1 61 ? -8.258 54.5 2.996 1 95.56 61 GLU B O 1
ATOM 3833 N N . ILE B 1 62 ? -7.219 52.688 3.67 1 94 62 ILE B N 1
ATOM 3834 C CA . ILE B 1 62 ? -8.156 51.75 3.043 1 94 62 ILE B CA 1
ATOM 3835 C C . ILE B 1 62 ? -9.523 51.875 3.715 1 94 62 ILE B C 1
ATOM 3837 O O . ILE B 1 62 ? -10.555 51.875 3.039 1 94 62 ILE B O 1
ATOM 3841 N N . TRP B 1 63 ? -9.492 51.969 5.02 1 96.38 63 TRP B N 1
ATOM 3842 C CA . TRP B 1 63 ? -10.727 52 5.797 1 96.38 63 TRP B CA 1
ATOM 3843 C C . TRP B 1 63 ? -11.32 53.406 5.816 1 96.38 63 TRP B C 1
ATOM 3845 O O . TRP B 1 63 ? -12.461 53.625 6.25 1 96.38 63 TRP B O 1
ATOM 3855 N N . LYS B 1 64 ? -10.555 54.406 5.352 1 96 64 LYS B N 1
ATOM 3856 C CA . LYS B 1 64 ? -10.961 55.812 5.43 1 96 64 LYS B CA 1
ATOM 3857 C C . LYS B 1 64 ? -11.32 56.188 6.859 1 96 64 LYS B C 1
ATOM 3859 O O . LYS B 1 64 ? -12.391 56.75 7.109 1 96 64 LYS B O 1
ATOM 3864 N N . MET B 1 65 ? -10.398 55.844 7.723 1 97 65 MET B N 1
ATOM 3865 C CA . MET B 1 65 ? -10.539 56.094 9.148 1 97 65 MET B CA 1
ATOM 3866 C C . MET B 1 65 ? -9.305 56.812 9.695 1 97 65 MET B C 1
ATOM 3868 O O . MET B 1 65 ? -8.242 56.781 9.07 1 97 65 MET B O 1
ATOM 3872 N N . ASP B 1 66 ? -9.523 57.469 10.758 1 97.06 66 ASP B N 1
ATOM 3873 C CA . ASP B 1 66 ? -8.367 58.125 11.375 1 97.06 66 ASP B CA 1
ATOM 3874 C C . ASP B 1 66 ? -7.398 57.094 11.938 1 97.06 66 ASP B C 1
ATOM 3876 O O . ASP B 1 66 ? -7.805 55.969 12.297 1 97.06 66 ASP B O 1
ATOM 3880 N N . LEU B 1 67 ? -6.195 57.531 12.047 1 97.56 67 LEU B N 1
ATOM 3881 C CA . LEU B 1 67 ? -5.105 56.625 12.383 1 97.56 67 LEU B CA 1
ATOM 3882 C C . LEU B 1 67 ? -5.273 56.062 13.797 1 97.56 67 LEU B C 1
ATOM 3884 O O . LEU B 1 67 ? -4.977 54.906 14.047 1 97.56 67 LEU B O 1
ATOM 3888 N N . ALA B 1 68 ? -5.699 56.875 14.695 1 97.5 68 ALA B N 1
ATOM 3889 C CA . ALA B 1 68 ? -5.852 56.469 16.078 1 97.5 68 ALA B CA 1
ATOM 3890 C C . ALA B 1 68 ? -6.91 55.375 16.203 1 97.5 68 ALA B C 1
ATOM 3892 O O . ALA B 1 68 ? -6.691 54.344 16.875 1 97.5 68 ALA B O 1
ATOM 3893 N N . ARG B 1 69 ? -7.961 55.625 15.57 1 97.38 69 ARG B N 1
ATOM 3894 C CA . ARG B 1 69 ? -9.039 54.625 15.578 1 97.38 69 ARG B CA 1
ATOM 3895 C C . ARG B 1 69 ? -8.602 53.344 14.883 1 97.38 69 ARG B C 1
ATOM 3897 O O . ARG B 1 69 ? -8.906 52.25 15.352 1 97.38 69 ARG B O 1
ATOM 3904 N N . THR B 1 70 ? -7.969 53.531 13.789 1 98.06 70 THR B N 1
ATOM 3905 C CA . THR B 1 70 ? -7.457 52.406 13.047 1 98.06 70 THR B CA 1
ATOM 3906 C C . THR B 1 70 ? -6.527 51.562 13.914 1 98.06 70 THR B C 1
ATOM 3908 O O . THR B 1 70 ? -6.66 50.344 13.969 1 98.06 70 THR B O 1
ATOM 3911 N N . ARG B 1 71 ? -5.645 52.156 14.57 1 97.44 71 ARG B N 1
ATOM 3912 C CA . ARG B 1 71 ? -4.688 51.438 15.422 1 97.44 71 ARG B CA 1
ATOM 3913 C C . ARG B 1 71 ? -5.398 50.688 16.547 1 97.44 71 ARG B C 1
ATOM 3915 O O . ARG B 1 71 ? -4.984 49.594 16.922 1 97.44 71 ARG B O 1
ATOM 3922 N N . ASN B 1 72 ? -6.387 51.312 17.062 1 97.5 72 ASN B N 1
ATOM 3923 C CA . ASN B 1 72 ? -7.145 50.656 18.125 1 97.5 72 ASN B CA 1
ATOM 3924 C C . ASN B 1 72 ? -7.797 49.375 17.641 1 97.5 72 ASN B C 1
ATOM 3926 O O . ASN B 1 72 ? -7.785 48.344 18.344 1 97.5 72 ASN B O 1
ATOM 3930 N N . ILE B 1 73 ? -8.367 49.438 16.469 1 97.62 73 ILE B N 1
ATOM 3931 C CA . ILE B 1 73 ? -9.023 48.25 15.898 1 97.62 73 ILE B CA 1
ATOM 3932 C C . ILE B 1 73 ? -7.984 47.156 15.617 1 97.62 73 ILE B C 1
ATOM 3934 O O . ILE B 1 73 ? -8.188 46 15.961 1 97.62 73 ILE B O 1
ATOM 3938 N N . LEU B 1 74 ? -6.871 47.594 15.023 1 97.94 74 LEU B N 1
ATOM 3939 C CA . LEU B 1 74 ? -5.812 46.656 14.688 1 97.94 74 LEU B CA 1
ATOM 3940 C C . LEU B 1 74 ? -5.227 46 15.945 1 97.94 74 LEU B C 1
ATOM 3942 O O . LEU B 1 74 ? -4.977 44.812 15.977 1 97.94 74 LEU B O 1
ATOM 3946 N N . ASP B 1 75 ? -5.066 46.781 16.938 1 95.88 75 ASP B N 1
ATOM 3947 C CA . ASP B 1 75 ? -4.516 46.281 18.188 1 95.88 75 ASP B CA 1
ATOM 3948 C C . ASP B 1 75 ? -5.488 45.312 18.875 1 95.88 75 ASP B C 1
ATOM 3950 O O . ASP B 1 75 ? -5.066 44.344 19.5 1 95.88 75 ASP B O 1
ATOM 3954 N N . ASP B 1 76 ? -6.676 45.625 18.781 1 95.94 76 ASP B N 1
ATOM 3955 C CA . ASP B 1 76 ? -7.684 44.719 19.328 1 95.94 76 ASP B CA 1
ATOM 3956 C C . ASP B 1 76 ? -7.672 43.375 18.625 1 95.94 76 ASP B C 1
ATOM 3958 O O . ASP B 1 76 ? -7.703 42.344 19.266 1 95.94 76 ASP B O 1
ATOM 3962 N N . LEU B 1 77 ? -7.676 43.438 17.312 1 96.5 77 LEU B N 1
ATOM 3963 C CA . LEU B 1 77 ? -7.637 42.219 16.516 1 96.5 77 LEU B CA 1
ATOM 3964 C C . LEU B 1 77 ? -6.363 41.438 16.797 1 96.5 77 LEU B C 1
ATOM 3966 O O . LEU B 1 77 ? -6.398 40.219 16.891 1 96.5 77 LEU B O 1
ATOM 3970 N N . ALA B 1 78 ? -5.242 42.094 16.938 1 95.44 78 ALA B N 1
ATOM 3971 C CA . ALA B 1 78 ? -3.982 41.438 17.281 1 95.44 78 ALA B CA 1
ATOM 3972 C C . ALA B 1 78 ? -4.023 40.906 18.703 1 95.44 78 ALA B C 1
ATOM 3974 O O . ALA B 1 78 ? -3.494 39.812 18.969 1 95.44 78 ALA B O 1
ATOM 3975 N N . GLY B 1 79 ? -4.641 41.625 19.594 1 94.06 79 GLY B N 1
ATOM 3976 C CA . GLY B 1 79 ? -4.777 41.188 20.969 1 94.06 79 GLY B CA 1
ATOM 3977 C C . GLY B 1 79 ? -5.566 39.906 21.125 1 94.06 79 GLY B C 1
ATOM 3978 O O . GLY B 1 79 ? -5.379 39.156 22.094 1 94.06 79 GLY B O 1
ATOM 3979 N N . ARG B 1 80 ? -6.391 39.656 20.172 1 94 80 ARG B N 1
ATOM 3980 C CA . ARG B 1 80 ? -7.184 38.438 20.188 1 94 80 ARG B CA 1
ATOM 3981 C C . ARG B 1 80 ? -6.578 37.375 19.266 1 94 80 ARG B C 1
ATOM 3983 O O . ARG B 1 80 ? -7.195 36.344 19 1 94 80 ARG B O 1
ATOM 3990 N N . ALA B 1 81 ? -5.441 37.656 18.703 1 93.25 81 ALA B N 1
ATOM 3991 C CA . ALA B 1 81 ? -4.652 36.781 17.844 1 93.25 81 ALA B CA 1
ATOM 3992 C C . ALA B 1 81 ? -5.375 36.5 16.531 1 93.25 81 ALA B C 1
ATOM 3994 O O . ALA B 1 81 ? -5.215 35.438 15.93 1 93.25 81 ALA B O 1
ATOM 3995 N N . MET B 1 82 ? -6.215 37.438 16.125 1 94.69 82 MET B N 1
ATOM 3996 C CA . MET B 1 82 ? -6.836 37.344 14.797 1 94.69 82 MET B CA 1
ATOM 3997 C C . MET B 1 82 ? -5.918 37.938 13.727 1 94.69 82 MET B C 1
ATOM 3999 O O . MET B 1 82 ? -5.98 37.5 12.562 1 94.69 82 MET B O 1
ATOM 4003 N N . LEU B 1 83 ? -5.125 38.844 14.125 1 95.75 83 LEU B N 1
ATOM 4004 C CA . LEU B 1 83 ? -4 39.375 13.352 1 95.75 83 LEU B CA 1
ATOM 4005 C C . LEU B 1 83 ? -2.684 39.125 14.086 1 95.75 83 LEU B C 1
ATOM 4007 O O . LEU B 1 83 ? -2.674 38.875 15.297 1 95.75 83 LEU B O 1
ATOM 4011 N N . VAL B 1 84 ? -1.658 39.094 13.336 1 95.12 84 VAL B N 1
ATOM 4012 C CA . VAL B 1 84 ? -0.314 39.062 13.906 1 95.12 84 VAL B CA 1
ATOM 4013 C C . VAL B 1 84 ? 0.369 40.406 13.711 1 95.12 84 VAL B C 1
ATOM 4015 O O . VAL B 1 84 ? 0.466 40.906 12.586 1 95.12 84 VAL B O 1
ATOM 4018 N N . ASP B 1 85 ? 0.707 40.969 14.766 1 95.31 85 ASP B N 1
ATOM 4019 C CA . ASP B 1 85 ? 1.47 42.188 14.68 1 95.31 85 ASP B CA 1
ATOM 4020 C C . ASP B 1 85 ? 2.971 41.938 14.734 1 95.31 85 ASP B C 1
ATOM 4022 O O . ASP B 1 85 ? 3.438 41.156 15.578 1 95.31 85 ASP B O 1
ATOM 4026 N N . ILE B 1 86 ? 3.674 42.531 13.906 1 93.56 86 ILE B N 1
ATOM 4027 C CA . ILE B 1 86 ? 5.113 42.312 13.773 1 93.56 86 ILE B CA 1
ATOM 4028 C C . ILE B 1 86 ? 5.848 43.625 14.047 1 93.56 86 ILE B C 1
ATOM 4030 O O . ILE B 1 86 ? 5.625 44.625 13.359 1 93.56 86 ILE B O 1
ATOM 4034 N N . GLU B 1 87 ? 6.664 43.562 14.984 1 91.19 87 GLU B N 1
ATOM 4035 C CA . GLU B 1 87 ? 7.469 44.75 15.297 1 91.19 87 GLU B CA 1
ATOM 4036 C C . GLU B 1 87 ? 8.773 44.75 14.5 1 91.19 87 GLU B C 1
ATOM 4038 O O . GLU B 1 87 ? 9.609 43.875 14.664 1 91.19 87 GLU B O 1
ATOM 4043 N N . GLY B 1 88 ? 8.922 45.781 13.695 1 86.81 88 GLY B N 1
ATOM 4044 C CA . GLY B 1 88 ? 10.141 45.906 12.906 1 86.81 88 GLY B CA 1
ATOM 4045 C C . GLY B 1 88 ? 11.305 46.5 13.688 1 86.81 88 GLY B C 1
ATOM 4046 O O . GLY B 1 88 ? 11.117 47 14.797 1 86.81 88 GLY B O 1
ATOM 4047 N N . GLU B 1 89 ? 12.484 46.438 13.117 1 83.06 89 GLU B N 1
ATOM 4048 C CA . GLU B 1 89 ? 13.68 47.031 13.727 1 83.06 89 GLU B CA 1
ATOM 4049 C C . GLU B 1 89 ? 13.578 48.531 13.812 1 83.06 89 GLU B C 1
ATOM 4051 O O . GLU B 1 89 ? 14.156 49.156 14.711 1 83.06 89 GLU B O 1
ATOM 4056 N N . ASP B 1 90 ? 12.852 49.094 12.93 1 85.69 90 ASP B N 1
ATOM 4057 C CA . ASP B 1 90 ? 12.695 50.562 12.883 1 85.69 90 ASP B CA 1
ATOM 4058 C C . ASP B 1 90 ? 11.641 51.031 13.875 1 85.69 90 ASP B C 1
ATOM 4060 O O . ASP B 1 90 ? 11.344 52.219 13.953 1 85.69 90 ASP B O 1
ATOM 4064 N N . GLY B 1 91 ? 11.078 50.062 14.484 1 85.06 91 GLY B N 1
ATOM 4065 C CA . GLY B 1 91 ? 10.07 50.438 15.469 1 85.06 91 GLY B CA 1
ATOM 4066 C C . GLY B 1 91 ? 8.664 50.469 14.898 1 85.06 91 GLY B C 1
ATOM 4067 O O . GLY B 1 91 ? 7.691 50.625 15.633 1 85.06 91 GLY B O 1
ATOM 4068 N N . GLN B 1 92 ? 8.578 50.312 13.68 1 90.31 92 GLN B N 1
ATOM 4069 C CA . GLN B 1 92 ? 7.262 50.312 13.039 1 90.31 92 GLN B CA 1
ATOM 4070 C C . GLN B 1 92 ? 6.605 48.938 13.156 1 90.31 92 GLN B C 1
ATOM 4072 O O . GLN B 1 92 ? 7.258 47.906 12.953 1 90.31 92 GLN B O 1
ATOM 4077 N N . THR B 1 93 ? 5.352 49 13.508 1 94.12 93 THR B N 1
ATOM 4078 C CA . THR B 1 93 ? 4.586 47.781 13.602 1 94.12 93 THR B CA 1
ATOM 4079 C C . THR B 1 93 ? 3.803 47.5 12.32 1 94.12 93 THR B C 1
ATOM 4081 O O . THR B 1 93 ? 3.158 48.406 11.789 1 94.12 93 THR B O 1
ATOM 4084 N N . THR B 1 94 ? 3.936 46.344 11.82 1 94.5 94 THR B N 1
ATOM 4085 C CA . THR B 1 94 ? 3.096 45.875 10.719 1 94.5 94 THR B CA 1
ATOM 4086 C C . THR B 1 94 ? 2.16 44.781 11.172 1 94.5 94 THR B C 1
ATOM 4088 O O . THR B 1 94 ? 2.369 44.156 12.227 1 94.5 94 THR B O 1
ATOM 4091 N N . TYR B 1 95 ? 1.09 44.625 10.43 1 95.19 95 TYR B N 1
ATOM 4092 C CA . TYR B 1 95 ? 0.07 43.625 10.734 1 95.19 95 TYR B CA 1
ATOM 4093 C C . TYR B 1 95 ? -0.141 42.688 9.562 1 95.19 95 TYR B C 1
ATOM 4095 O O . TYR B 1 95 ? 0.068 43.062 8.406 1 95.19 95 TYR B O 1
ATOM 4103 N N . VAL B 1 96 ? -0.507 41.469 9.891 1 93.56 96 VAL B N 1
ATOM 4104 C CA . VAL B 1 96 ? -0.842 40.5 8.836 1 93.56 96 VAL B CA 1
ATOM 4105 C C . VAL B 1 96 ? -1.963 39.594 9.312 1 93.56 96 VAL B C 1
ATOM 4107 O O . VAL B 1 96 ? -2.027 39.25 10.492 1 93.56 96 VAL B O 1
ATOM 4110 N N . LEU B 1 97 ? -2.887 39.344 8.414 1 94.5 97 LEU B N 1
ATOM 4111 C CA . LEU B 1 97 ? -3.859 38.281 8.672 1 94.5 97 LEU B CA 1
ATOM 4112 C C . LEU B 1 97 ? -3.254 36.906 8.414 1 94.5 97 LEU B C 1
ATOM 4114 O O . LEU B 1 97 ? -2.953 36.562 7.27 1 94.5 97 LEU B O 1
ATOM 4118 N N . PRO B 1 98 ? -3.057 36.156 9.492 1 94.69 98 PRO B N 1
ATOM 4119 C CA . PRO B 1 98 ? -2.566 34.812 9.234 1 94.69 98 PRO B CA 1
ATOM 4120 C C . PRO B 1 98 ? -3.596 33.938 8.523 1 94.69 98 PRO B C 1
ATOM 4122 O O . PRO B 1 98 ? -4.793 34.25 8.555 1 94.69 98 PRO B O 1
ATOM 4125 N N . PRO B 1 99 ? -3.09 32.938 7.805 1 95.12 99 PRO B N 1
ATOM 4126 C CA . PRO B 1 99 ? -4.066 32 7.215 1 95.12 99 PRO B CA 1
ATOM 4127 C C . PRO B 1 99 ? -4.938 31.328 8.266 1 95.12 99 PRO B C 1
ATOM 4129 O O . PRO B 1 99 ? -4.641 31.391 9.461 1 95.12 99 PRO B O 1
ATOM 4132 N N . PRO B 1 100 ? -6.035 30.719 7.781 1 96.88 100 PRO B N 1
ATOM 4133 C CA . PRO B 1 100 ? -6.832 29.953 8.75 1 96.88 100 PRO B CA 1
ATOM 4134 C C . PRO B 1 100 ? -6.02 28.891 9.469 1 96.88 100 PRO B C 1
ATOM 4136 O O . PRO B 1 100 ? -5.984 28.859 10.703 1 96.88 100 PRO B O 1
ATOM 4139 N N . MET B 1 101 ? -5.328 28.078 8.727 1 94.38 101 MET B N 1
ATOM 4140 C CA . MET B 1 101 ? -4.41 27.062 9.234 1 94.38 101 MET B CA 1
ATOM 4141 C C . MET B 1 101 ? -3.174 26.953 8.352 1 94.38 101 MET B C 1
ATOM 4143 O O . MET B 1 101 ? -3.289 26.719 7.148 1 94.38 101 MET B O 1
ATOM 4147 N N . ALA B 1 102 ? -2.139 27.141 9.062 1 89.88 102 ALA B N 1
ATOM 4148 C CA . ALA B 1 102 ? -1.709 27.375 10.445 1 89.88 102 ALA B CA 1
ATOM 4149 C C . ALA B 1 102 ? -1.793 28.859 10.797 1 89.88 102 ALA B C 1
ATOM 4151 O O . ALA B 1 102 ? -0.942 29.656 10.383 1 89.88 102 ALA B O 1
ATOM 4152 N N . GLY B 1 103 ? -2.779 29.172 11.531 1 94.69 103 GLY B N 1
ATOM 4153 C CA . GLY B 1 103 ? -2.998 30.562 11.867 1 94.69 103 GLY B CA 1
ATOM 4154 C C . GLY B 1 103 ? -4.109 30.766 12.883 1 94.69 103 GLY B C 1
ATOM 4155 O O . GLY B 1 103 ? -4.086 30.172 13.961 1 94.69 103 GLY B O 1
ATOM 4156 N N . PHE B 1 104 ? -5.043 31.594 12.438 1 94.88 104 PHE B N 1
ATOM 4157 C CA . PHE B 1 104 ? -5.93 32.125 13.453 1 94.88 104 PHE B CA 1
ATOM 4158 C C . PHE B 1 104 ? -6.926 31.078 13.93 1 94.88 104 PHE B C 1
ATOM 4160 O O . PHE B 1 104 ? -7.516 31.219 15 1 94.88 104 PHE B O 1
ATOM 4167 N N . PHE B 1 105 ? -7.121 29.906 13.148 1 96.44 105 PHE B N 1
ATOM 4168 C CA . PHE B 1 105 ? -7.898 28.797 13.695 1 96.44 105 PHE B CA 1
ATOM 4169 C C . PHE B 1 105 ? -7.227 28.219 14.938 1 96.44 105 PHE B C 1
ATOM 4171 O O . PHE B 1 105 ? -7.852 28.125 15.992 1 96.44 105 PHE B O 1
ATOM 4178 N N . GLU B 1 106 ? -5.992 27.938 14.805 1 95.06 106 GLU B N 1
ATOM 4179 C CA . GLU B 1 106 ? -5.254 27.359 15.922 1 95.06 106 GLU B CA 1
ATOM 4180 C C . GLU B 1 106 ? -5.109 28.344 17.062 1 95.06 106 GLU B C 1
ATOM 4182 O O . GLU B 1 106 ? -5.309 27.984 18.234 1 95.06 106 GLU B O 1
ATOM 4187 N N . PHE B 1 107 ? -4.84 29.578 16.734 1 95.25 107 PHE B N 1
ATOM 4188 C CA . PHE B 1 107 ? -4.617 30.609 17.75 1 95.25 107 PHE B CA 1
ATOM 4189 C C . PHE B 1 107 ? -5.855 30.781 18.625 1 95.25 107 PHE B C 1
ATOM 4191 O O . PHE B 1 107 ? -5.75 31.109 19.812 1 95.25 107 PHE B O 1
ATOM 4198 N N . SER B 1 108 ? -6.945 30.547 18.062 1 93.62 108 SER B N 1
ATOM 4199 C CA . SER B 1 108 ? -8.195 30.766 18.781 1 93.62 108 SER B CA 1
ATOM 4200 C C . SER B 1 108 ? -8.398 29.719 19.859 1 93.62 108 SER B C 1
ATOM 4202 O O . SER B 1 108 ? -9.195 29.922 20.781 1 93.62 108 SER B O 1
ATOM 4204 N N . MET B 1 109 ? -7.648 28.609 19.75 1 93.69 109 MET B N 1
ATOM 4205 C CA . MET B 1 109 ? -7.887 27.5 20.672 1 93.69 109 MET B CA 1
ATOM 4206 C C . MET B 1 109 ? -6.629 27.188 21.484 1 93.69 109 MET B C 1
ATOM 4208 O O . MET B 1 109 ? -6.625 26.266 22.297 1 93.69 109 MET B O 1
ATOM 4212 N N . MET B 1 110 ? -5.582 27.922 21.297 1 93.31 110 MET B N 1
ATOM 4213 C CA . MET B 1 110 ? -4.297 27.594 21.922 1 93.31 110 MET B CA 1
ATOM 4214 C C . MET B 1 110 ? -4.223 28.156 23.328 1 93.31 110 MET B C 1
ATOM 4216 O O . MET B 1 110 ? -3.135 28.453 23.844 1 93.31 110 MET B O 1
ATOM 4220 N N . ARG B 1 111 ? -5.328 28.453 23.875 1 89.62 111 ARG B N 1
ATOM 4221 C CA . ARG B 1 111 ? -5.523 28.891 25.25 1 89.62 111 ARG B CA 1
ATOM 4222 C C . ARG B 1 111 ? -6.988 28.781 25.656 1 89.62 111 ARG B C 1
ATOM 4224 O O . ARG B 1 111 ? -7.867 28.641 24.797 1 89.62 111 ARG B O 1
ATOM 4231 N N . THR B 1 112 ? -7.125 28.828 27 1 85.38 112 THR B N 1
ATOM 4232 C CA . THR B 1 112 ? -8.492 29.016 27.484 1 85.38 112 THR B CA 1
ATOM 4233 C C . THR B 1 112 ? -8.859 30.484 27.516 1 85.38 112 THR B C 1
ATOM 4235 O O . THR B 1 112 ? -8.086 31.312 28.031 1 85.38 112 THR B O 1
ATOM 4238 N N . ARG B 1 113 ? -9.938 30.75 26.938 1 83.62 113 ARG B N 1
ATOM 4239 C CA . ARG B 1 113 ? -10.359 32.156 26.875 1 83.62 113 ARG B CA 1
ATOM 4240 C C . ARG B 1 113 ? -11.828 32.281 27.25 1 83.62 113 ARG B C 1
ATOM 4242 O O . ARG B 1 113 ? -12.594 31.328 27.156 1 83.62 113 ARG B O 1
ATOM 4249 N N . GLY B 1 114 ? -12.172 33.438 27.719 1 81.19 114 GLY B N 1
ATOM 4250 C CA . GLY B 1 114 ? -13.531 33.656 28.203 1 81.19 114 GLY B CA 1
ATOM 4251 C C . GLY B 1 114 ? -14.352 34.531 27.281 1 81.19 114 GLY B C 1
ATOM 4252 O O . GLY B 1 114 ? -15.57 34.656 27.453 1 81.19 114 GLY B O 1
ATOM 4253 N N . ASP B 1 115 ? -13.727 34.969 26.203 1 86.94 115 ASP B N 1
ATOM 4254 C CA . ASP B 1 115 ? -14.414 35.969 25.391 1 86.94 115 ASP B CA 1
ATOM 4255 C C . ASP B 1 115 ? -15.25 35.281 24.297 1 86.94 115 ASP B C 1
ATOM 4257 O O . ASP B 1 115 ? -16.094 35.938 23.672 1 86.94 115 ASP B O 1
ATOM 4261 N N . ILE B 1 116 ? -14.984 34.031 24.047 1 91.62 116 ILE B N 1
ATOM 4262 C CA . ILE B 1 116 ? -15.766 33.312 23.031 1 91.62 116 ILE B CA 1
ATOM 4263 C C . ILE B 1 116 ? -16.188 31.953 23.578 1 91.62 116 ILE B C 1
ATOM 4265 O O . ILE B 1 116 ? -15.609 31.453 24.547 1 91.62 116 ILE B O 1
ATOM 4269 N N . ASP B 1 117 ? -17.219 31.391 22.953 1 95.12 117 ASP B N 1
ATOM 4270 C CA . ASP B 1 117 ? -17.656 30.031 23.266 1 95.12 117 ASP B CA 1
ATOM 4271 C C . ASP B 1 117 ? -16.766 28.984 22.594 1 95.12 117 ASP B C 1
ATOM 4273 O O . ASP B 1 117 ? -17.062 28.516 21.5 1 95.12 117 ASP B O 1
ATOM 4277 N N . GLN B 1 118 ? -15.805 28.531 23.328 1 95.12 118 GLN B N 1
ATOM 4278 C CA . GLN B 1 118 ? -14.805 27.641 22.75 1 95.12 118 GLN B CA 1
ATOM 4279 C C . GLN B 1 118 ? -15.367 26.234 22.547 1 95.12 118 GLN B C 1
ATOM 4281 O O . GLN B 1 118 ? -14.898 25.484 21.703 1 95.12 118 GLN B O 1
ATOM 4286 N N . LYS B 1 119 ? -16.359 25.922 23.391 1 96.88 119 LYS B N 1
ATOM 4287 C CA . LYS B 1 119 ? -17.031 24.641 23.156 1 96.88 119 LYS B CA 1
ATOM 4288 C C . LYS B 1 119 ? -17.703 24.625 21.797 1 96.88 119 LYS B C 1
ATOM 4290 O O . LYS B 1 119 ? -17.484 23.719 21 1 96.88 119 LYS B O 1
ATOM 4295 N N . ALA B 1 120 ? -18.516 25.688 21.547 1 97.75 120 ALA B N 1
ATOM 4296 C CA . ALA B 1 120 ? -19.188 25.797 20.25 1 97.75 120 ALA B CA 1
ATOM 4297 C C . ALA B 1 120 ? -18.172 25.859 19.109 1 97.75 120 ALA B C 1
ATOM 4299 O O . ALA B 1 120 ? -18.375 25.234 18.062 1 97.75 120 ALA B O 1
ATOM 4300 N N . LEU B 1 121 ? -17.141 26.562 19.312 1 98 121 LEU B N 1
ATOM 4301 C CA . LEU B 1 121 ? -16.109 26.703 18.297 1 98 121 LEU B CA 1
ATOM 4302 C C . LEU B 1 121 ? -15.438 25.359 18.016 1 98 121 LEU B C 1
ATOM 4304 O O . LEU B 1 121 ? -15.211 25.016 16.859 1 98 121 LEU B O 1
ATOM 4308 N N . GLY B 1 122 ? -15.07 24.641 19.094 1 97.88 122 GLY B N 1
ATOM 4309 C CA . GLY B 1 122 ? -14.469 23.328 18.938 1 97.88 122 GLY B CA 1
ATOM 4310 C C . GLY B 1 122 ? -15.336 22.359 18.156 1 97.88 122 GLY B C 1
ATOM 4311 O O . GLY B 1 122 ? -14.836 21.625 17.297 1 97.88 122 GLY B O 1
ATOM 4312 N N . GLU B 1 123 ? -16.609 22.375 18.406 1 98.44 123 GLU B N 1
ATOM 4313 C CA . GLU B 1 123 ? -17.547 21.516 17.688 1 98.44 123 GLU B CA 1
ATOM 4314 C C . GLU B 1 123 ? -17.625 21.891 16.219 1 98.44 123 GLU B C 1
ATOM 4316 O O . GLU B 1 123 ? -17.688 21.016 15.344 1 98.44 123 GLU B O 1
ATOM 4321 N N . LEU B 1 124 ? -17.609 23.172 15.984 1 98.5 124 LEU B N 1
ATOM 4322 C CA . LEU B 1 124 ? -17.656 23.656 14.602 1 98.5 124 LEU B CA 1
ATOM 4323 C C . LEU B 1 124 ? -16.375 23.312 13.859 1 98.5 124 LEU B C 1
ATOM 4325 O O . LEU B 1 124 ? -16.406 22.953 12.68 1 98.5 124 LEU B O 1
ATOM 4329 N N . PHE B 1 125 ? -15.258 23.453 14.555 1 98.5 125 PHE B N 1
ATOM 4330 C CA . PHE B 1 125 ? -14 23.047 13.945 1 98.5 125 PHE B CA 1
ATOM 4331 C C . PHE B 1 125 ? -14.016 21.562 13.594 1 98.5 125 PHE B C 1
ATOM 4333 O O . PHE B 1 125 ? -13.602 21.172 12.5 1 98.5 125 PHE B O 1
ATOM 4340 N N . TYR B 1 126 ? -14.508 20.75 14.508 1 98.31 126 TYR B N 1
ATOM 4341 C CA . TYR B 1 126 ? -14.594 19.328 14.242 1 98.31 126 TYR B CA 1
ATOM 4342 C C . TYR B 1 126 ? -15.453 19.047 13.016 1 98.31 126 TYR B C 1
ATOM 4344 O O . TYR B 1 126 ? -15.078 18.25 12.156 1 98.31 126 TYR B O 1
ATOM 4352 N N . GLN B 1 127 ? -16.578 19.734 12.906 1 98.25 127 GLN B N 1
ATOM 4353 C CA . GLN B 1 127 ? -17.484 19.594 11.766 1 98.25 127 GLN B CA 1
ATOM 4354 C C . GLN B 1 127 ? -16.797 20 10.461 1 98.25 127 GLN B C 1
ATOM 4356 O O . GLN B 1 127 ? -16.812 19.266 9.477 1 98.25 127 GLN B O 1
ATOM 4361 N N . TYR B 1 128 ? -16.141 21.078 10.461 1 98.06 128 TYR B N 1
ATOM 4362 C CA . TYR B 1 128 ? -15.57 21.703 9.273 1 98.06 128 TYR B CA 1
ATOM 4363 C C . TYR B 1 128 ? -14.328 20.953 8.812 1 98.06 128 TYR B C 1
ATOM 4365 O O . TYR B 1 128 ? -14.133 20.734 7.613 1 98.06 128 TYR B O 1
ATOM 4373 N N . LEU B 1 129 ? -13.5 20.547 9.758 1 97.88 129 LEU B N 1
ATOM 4374 C CA . LEU B 1 129 ? -12.195 20 9.422 1 97.88 129 LEU B CA 1
ATOM 4375 C C . LEU B 1 129 ? -12.25 18.469 9.32 1 97.88 129 LEU B C 1
ATOM 4377 O O . LEU B 1 129 ? -11.617 17.875 8.438 1 97.88 129 LEU B O 1
ATOM 4381 N N . ASN B 1 130 ? -13.078 17.766 10.133 1 97.06 130 ASN B N 1
ATOM 4382 C CA . ASN B 1 130 ? -12.953 16.328 10.281 1 97.06 130 ASN B CA 1
ATOM 4383 C C . ASN B 1 130 ? -14.156 15.594 9.68 1 97.06 130 ASN B C 1
ATOM 4385 O O . ASN B 1 130 ? -14.039 14.445 9.25 1 97.06 130 ASN B O 1
ATOM 4389 N N . VAL B 1 131 ? -15.266 16.281 9.625 1 97.12 131 VAL B N 1
ATOM 4390 C CA . VAL B 1 131 ? -16.453 15.633 9.062 1 97.12 131 VAL B CA 1
ATOM 4391 C C . VAL B 1 131 ? -16.594 16 7.59 1 97.12 131 VAL B C 1
ATOM 4393 O O . VAL B 1 131 ? -16.641 15.125 6.727 1 97.12 131 VAL B O 1
ATOM 4396 N N . GLU B 1 132 ? -16.547 17.344 7.262 1 96.12 132 GLU B N 1
ATOM 4397 C CA . GLU B 1 132 ? -16.672 17.781 5.879 1 96.12 132 GLU B CA 1
ATOM 4398 C C . GLU B 1 132 ? -15.398 17.5 5.086 1 96.12 132 GLU B C 1
ATOM 4400 O O . GLU B 1 132 ? -15.461 17.047 3.941 1 96.12 132 GLU B O 1
ATOM 4405 N N . GLU B 1 133 ? -14.281 17.672 5.539 1 91.69 133 GLU B N 1
ATOM 4406 C CA . GLU B 1 133 ? -12.93 17.297 5.137 1 91.69 133 GLU B CA 1
ATOM 4407 C C . GLU B 1 133 ? -12.453 18.109 3.943 1 91.69 133 GLU B C 1
ATOM 4409 O O . GLU B 1 133 ? -11.305 17.984 3.516 1 91.69 133 GLU B O 1
ATOM 4414 N N . ASP B 1 134 ? -13.328 19 3.316 1 94.94 134 ASP B N 1
ATOM 4415 C CA . ASP B 1 134 ? -12.898 19.797 2.178 1 94.94 134 ASP B CA 1
ATOM 4416 C C . ASP B 1 134 ? -11.727 20.703 2.555 1 94.94 134 ASP B C 1
ATOM 4418 O O . ASP B 1 134 ? -10.812 20.906 1.758 1 94.94 134 ASP B O 1
ATOM 4422 N N . PHE B 1 135 ? -11.836 21.281 3.689 1 97.12 135 PHE B N 1
ATOM 4423 C CA . PHE B 1 135 ? -10.789 22.172 4.152 1 97.12 135 PHE B CA 1
ATOM 4424 C C . PHE B 1 135 ? -9.461 21.438 4.285 1 97.12 135 PHE B C 1
ATOM 4426 O O . PHE B 1 135 ? -8.438 21.906 3.785 1 97.12 135 PHE B O 1
ATOM 4433 N N . ILE B 1 136 ? -9.484 20.312 4.914 1 96.25 136 ILE B N 1
ATOM 4434 C CA . ILE B 1 136 ? -8.266 19.562 5.184 1 96.25 136 ILE B CA 1
ATOM 4435 C C . ILE B 1 136 ? -7.668 19.062 3.867 1 96.25 136 ILE B C 1
ATOM 4437 O O . ILE B 1 136 ? -6.449 19.062 3.693 1 96.25 136 ILE B O 1
ATOM 4441 N N . LYS B 1 137 ? -8.5 18.625 2.969 1 94.44 137 LYS B N 1
ATOM 4442 C CA . LYS B 1 137 ? -8.023 18.188 1.664 1 94.44 137 LYS B CA 1
ATOM 4443 C C . LYS B 1 137 ? -7.352 19.328 0.905 1 94.44 137 LYS B C 1
ATOM 4445 O O . LYS B 1 137 ? -6.27 19.156 0.341 1 94.44 137 LYS B O 1
ATOM 4450 N N . ALA B 1 138 ? -7.965 20.453 0.957 1 94.44 138 ALA B N 1
ATOM 4451 C CA . ALA B 1 138 ? -7.41 21.609 0.272 1 94.44 138 ALA B CA 1
ATOM 4452 C C . ALA B 1 138 ? -6.066 22.016 0.874 1 94.44 138 ALA B C 1
ATOM 4454 O O . ALA B 1 138 ? -5.164 22.453 0.155 1 94.44 138 ALA B O 1
ATOM 4455 N N . LEU B 1 139 ? -5.973 21.891 2.09 1 95.19 139 LEU B N 1
ATOM 4456 C CA . LEU B 1 139 ? -4.785 22.344 2.809 1 95.19 139 LEU B CA 1
ATOM 4457 C C . LEU B 1 139 ? -3.635 21.344 2.635 1 95.19 139 LEU B C 1
ATOM 4459 O O . LEU B 1 139 ? -2.498 21.75 2.383 1 95.19 139 LEU B O 1
ATOM 4463 N N . PHE B 1 140 ? -3.934 20.062 2.674 1 94.19 140 PHE B N 1
ATOM 4464 C CA . PHE B 1 140 ? -2.861 19.078 2.838 1 94.19 140 PHE B CA 1
ATOM 4465 C C . PHE B 1 140 ? -2.639 18.297 1.549 1 94.19 140 PHE B C 1
ATOM 4467 O O . PHE B 1 140 ? -1.577 17.703 1.354 1 94.19 140 PHE B O 1
ATOM 4474 N N . VAL B 1 141 ? -3.584 18.25 0.711 1 90.88 141 VAL B N 1
ATOM 4475 C CA . VAL B 1 141 ? -3.512 17.312 -0.406 1 90.88 141 VAL B CA 1
ATOM 4476 C C . VAL B 1 141 ? -3.273 18.078 -1.706 1 90.88 141 VAL B C 1
ATOM 4478 O O . VAL B 1 141 ? -2.691 17.547 -2.65 1 90.88 141 VAL B O 1
ATOM 4481 N N . ASP B 1 142 ? -3.611 19.281 -1.72 1 88.19 142 ASP B N 1
ATOM 4482 C CA . ASP B 1 142 ? -3.488 20.047 -2.951 1 88.19 142 ASP B CA 1
ATOM 4483 C C . ASP B 1 142 ? -2.064 20.578 -3.133 1 88.19 142 ASP B C 1
ATOM 4485 O O . ASP B 1 142 ? -1.473 21.109 -2.195 1 88.19 142 ASP B O 1
ATOM 4489 N N . GLY B 1 143 ? -1.532 20.312 -4.32 1 83.38 143 GLY B N 1
ATOM 4490 C CA . GLY B 1 143 ? -0.207 20.812 -4.648 1 83.38 143 GLY B CA 1
ATOM 4491 C C . GLY B 1 143 ? 0.906 19.859 -4.25 1 83.38 143 GLY B C 1
ATOM 4492 O O . GLY B 1 143 ? 0.656 18.828 -3.613 1 83.38 143 GLY B O 1
ATOM 4493 N N . GLU B 1 144 ? 2.148 20.297 -4.578 1 83.81 144 GLU B N 1
ATOM 4494 C CA . GLU B 1 144 ? 3.311 19.453 -4.324 1 83.81 144 GLU B CA 1
ATOM 4495 C C . GLU B 1 144 ? 4.055 19.906 -3.068 1 83.81 144 GLU B C 1
ATOM 4497 O O . GLU B 1 144 ? 4.785 19.109 -2.461 1 83.81 144 GLU B O 1
ATOM 4502 N N . THR B 1 145 ? 3.863 21.141 -2.729 1 88.38 145 THR B N 1
ATOM 4503 C CA . THR B 1 145 ? 4.543 21.672 -1.547 1 88.38 145 THR B CA 1
ATOM 4504 C C . THR B 1 145 ? 3.654 21.547 -0.314 1 88.38 145 THR B C 1
ATOM 4506 O O . THR B 1 145 ? 2.564 22.125 -0.271 1 88.38 145 THR B O 1
ATOM 4509 N N . GLN B 1 146 ? 4.199 20.844 0.618 1 93.25 146 GLN B N 1
ATOM 4510 C CA . GLN B 1 146 ? 3.436 20.625 1.841 1 93.25 146 GLN B CA 1
ATOM 4511 C C . GLN B 1 146 ? 3.592 21.797 2.807 1 93.25 146 GLN B C 1
ATOM 4513 O O . GLN B 1 146 ? 4.652 22.422 2.863 1 93.25 146 GLN B O 1
ATOM 4518 N N . LEU B 1 147 ? 2.543 21.984 3.57 1 93.94 147 LEU B N 1
ATOM 4519 C CA . LEU B 1 147 ? 2.539 23.047 4.57 1 93.94 147 LEU B CA 1
ATOM 4520 C C . LEU B 1 147 ? 3.527 22.75 5.691 1 93.94 147 LEU B C 1
ATOM 4522 O O . LEU B 1 147 ? 4.168 23.656 6.223 1 93.94 147 LEU B O 1
ATOM 4526 N N . GLY B 1 148 ? 3.518 21.516 5.996 1 96.56 148 GLY B N 1
ATOM 4527 C CA . GLY B 1 148 ? 4.344 21.125 7.121 1 96.56 148 GLY B CA 1
ATOM 4528 C C . GLY B 1 148 ? 5.199 19.891 6.832 1 96.56 148 GLY B C 1
ATOM 4529 O O . GLY B 1 148 ? 4.973 19.203 5.84 1 96.56 148 GLY B O 1
ATOM 4530 N N . ARG B 1 149 ? 6.164 19.734 7.711 1 96.5 149 ARG B N 1
ATOM 4531 C CA . ARG B 1 149 ? 7.074 18.594 7.605 1 96.5 149 ARG B CA 1
ATOM 4532 C C . ARG B 1 149 ? 7.258 17.906 8.953 1 96.5 149 ARG B C 1
ATOM 4534 O O . ARG B 1 149 ? 7.027 18.516 10 1 96.5 149 ARG B O 1
ATOM 4541 N N . VAL B 1 150 ? 7.715 16.672 8.828 1 97.56 150 VAL B N 1
ATOM 4542 C CA . VAL B 1 150 ? 8.055 15.906 10.023 1 97.56 150 VAL B CA 1
ATOM 4543 C C . VAL B 1 150 ? 9.547 16.016 10.297 1 97.56 150 VAL B C 1
ATOM 4545 O O . VAL B 1 150 ? 10.359 16.016 9.367 1 97.56 150 VAL B O 1
ATOM 4548 N N . PHE B 1 151 ? 9.867 16.141 11.562 1 97.38 151 PHE B N 1
ATOM 4549 C CA . PHE B 1 151 ? 11.258 16.094 12.008 1 97.38 151 PHE B CA 1
ATOM 4550 C C . PHE B 1 151 ? 11.609 14.719 12.539 1 97.38 151 PHE B C 1
ATOM 4552 O O . PHE B 1 151 ? 10.812 14.094 13.242 1 97.38 151 PHE B O 1
ATOM 4559 N N . VAL B 1 152 ? 12.773 14.266 12.195 1 95.81 152 VAL B N 1
ATOM 4560 C CA . VAL B 1 152 ? 13.227 12.977 12.703 1 95.81 152 VAL B CA 1
ATOM 4561 C C . VAL B 1 152 ? 13.547 13.086 14.188 1 95.81 152 VAL B C 1
ATOM 4563 O O . VAL B 1 152 ? 14.047 14.117 14.648 1 95.81 152 VAL B O 1
ATOM 4566 N N . GLN B 1 153 ? 13.195 12.055 14.938 1 96.94 153 GLN B N 1
ATOM 4567 C CA . GLN B 1 153 ? 13.641 12.016 16.328 1 96.94 153 GLN B CA 1
ATOM 4568 C C . GLN B 1 153 ? 15.141 11.719 16.422 1 96.94 153 GLN B C 1
ATOM 4570 O O . GLN B 1 153 ? 15.555 10.562 16.328 1 96.94 153 GLN B O 1
ATOM 4575 N N . GLU B 1 154 ? 15.852 12.703 16.719 1 94.5 154 GLU B N 1
ATOM 4576 C CA . GLU B 1 154 ? 17.312 12.711 16.609 1 94.5 154 GLU B CA 1
ATOM 4577 C C . GLU B 1 154 ? 17.938 11.602 17.438 1 94.5 154 GLU B C 1
ATOM 4579 O O . GLU B 1 154 ? 18.859 10.93 17 1 94.5 154 GLU B O 1
ATOM 4584 N N . PRO B 1 155 ? 17.406 11.273 18.625 1 94.44 155 PRO B N 1
ATOM 4585 C CA . PRO B 1 155 ? 18.047 10.242 19.453 1 94.44 155 PRO B CA 1
ATOM 4586 C C . PRO B 1 155 ? 17.953 8.852 18.828 1 94.44 155 PRO B C 1
ATOM 4588 O O . PRO B 1 155 ? 18.656 7.93 19.25 1 94.44 155 PRO B O 1
ATOM 4591 N N . MET B 1 156 ? 17.094 8.672 17.812 1 93.94 156 MET B N 1
ATOM 4592 C CA . MET B 1 156 ? 16.875 7.355 17.219 1 93.94 156 MET B CA 1
ATOM 4593 C C . MET B 1 156 ? 17.797 7.145 16.031 1 93.94 156 MET B C 1
ATOM 4595 O O . MET B 1 156 ? 17.844 6.055 15.453 1 93.94 156 MET B O 1
ATOM 4599 N N . LEU B 1 157 ? 18.547 8.133 15.672 1 93.94 157 LEU B N 1
ATOM 4600 C CA . LEU B 1 157 ? 19.5 8.023 14.586 1 93.94 157 LEU B CA 1
ATOM 4601 C C . LEU B 1 157 ? 20.781 7.32 15.047 1 93.94 157 LEU B C 1
ATOM 4603 O O . LEU B 1 157 ? 21.234 7.539 16.172 1 93.94 157 LEU B O 1
ATOM 4607 N N . SER B 1 158 ? 21.25 6.484 14.156 1 91.19 158 SER B N 1
ATOM 4608 C CA . SER B 1 158 ? 22.594 5.98 14.414 1 91.19 158 SER B CA 1
ATOM 4609 C C . SER B 1 158 ? 23.641 7.098 14.32 1 91.19 158 SER B C 1
ATOM 4611 O O . SER B 1 158 ? 23.344 8.18 13.805 1 91.19 158 SER B O 1
ATOM 4613 N N . ARG B 1 159 ? 24.875 6.859 14.773 1 88 159 ARG B N 1
ATOM 4614 C CA . ARG B 1 159 ? 25.969 7.832 14.688 1 88 159 ARG B CA 1
ATOM 4615 C C . ARG B 1 159 ? 26.281 8.164 13.234 1 88 159 ARG B C 1
ATOM 4617 O O . ARG B 1 159 ? 26.531 9.32 12.898 1 88 159 ARG B O 1
ATOM 4624 N N . GLU B 1 160 ? 26.188 7.129 12.414 1 86.25 160 GLU B N 1
ATOM 4625 C CA . GLU B 1 160 ? 26.5 7.293 10.992 1 86.25 160 GLU B CA 1
ATOM 4626 C C . GLU B 1 160 ? 25.453 8.164 10.297 1 86.25 160 GLU B C 1
ATOM 4628 O O . GLU B 1 160 ? 25.797 9.023 9.492 1 86.25 160 GLU B O 1
ATOM 4633 N N . ASN B 1 161 ? 24.281 7.984 10.695 1 86.38 161 ASN B N 1
ATOM 4634 C CA . ASN B 1 161 ? 23.188 8.719 10.047 1 86.38 161 ASN B CA 1
ATOM 4635 C C . ASN B 1 161 ? 23.062 10.133 10.609 1 86.38 161 ASN B C 1
ATOM 4637 O O . ASN B 1 161 ? 22.656 11.055 9.898 1 86.38 161 ASN B O 1
ATOM 4641 N N . ALA B 1 162 ? 23.453 10.32 11.844 1 86.5 162 ALA B N 1
ATOM 4642 C CA . ALA B 1 162 ? 23.297 11.609 12.523 1 86.5 162 ALA B CA 1
ATOM 4643 C C . ALA B 1 162 ? 24.156 12.688 11.867 1 86.5 162 ALA B C 1
ATOM 4645 O O . ALA B 1 162 ? 23.766 13.859 11.844 1 86.5 162 ALA B O 1
ATOM 4646 N N . VAL B 1 163 ? 25.25 12.289 11.297 1 82.88 163 VAL B N 1
ATOM 4647 C CA . VAL B 1 163 ? 26.172 13.258 10.719 1 82.88 163 VAL B CA 1
ATOM 4648 C C . VAL B 1 163 ? 25.625 13.773 9.391 1 82.88 163 VAL B C 1
ATOM 4650 O O . VAL B 1 163 ? 26.031 14.836 8.906 1 82.88 163 VAL B O 1
ATOM 4653 N N . HIS B 1 164 ? 24.672 13.047 8.883 1 81.06 164 HIS B N 1
ATOM 4654 C CA . HIS B 1 164 ? 24.156 13.414 7.566 1 81.06 164 HIS B CA 1
ATOM 4655 C C . HIS B 1 164 ? 22.875 14.227 7.684 1 81.06 164 HIS B C 1
ATOM 4657 O O . HIS B 1 164 ? 22.344 14.703 6.68 1 81.06 164 HIS B O 1
ATOM 4663 N N . VAL B 1 165 ? 22.484 14.453 8.883 1 86.25 165 VAL B N 1
ATOM 4664 C CA . VAL B 1 165 ? 21.266 15.234 9.078 1 86.25 165 VAL B CA 1
ATOM 4665 C C . VAL B 1 165 ? 21.594 16.719 9.016 1 86.25 165 VAL B C 1
ATOM 4667 O O . VAL B 1 165 ? 22.453 17.203 9.758 1 86.25 165 VAL B O 1
ATOM 4670 N N . LEU B 1 166 ? 20.906 17.422 8.141 1 85.5 166 LEU B N 1
ATOM 4671 C CA . LEU B 1 166 ? 21.109 18.859 8.008 1 85.5 166 LEU B CA 1
ATOM 4672 C C . LEU B 1 166 ? 20.516 19.609 9.195 1 85.5 166 LEU B C 1
ATOM 4674 O O . LEU B 1 166 ? 19.594 19.125 9.836 1 85.5 166 LEU B O 1
ATOM 4678 N N . ASP B 1 167 ? 20.953 20.766 9.477 1 88.62 167 ASP B N 1
ATOM 4679 C CA . ASP B 1 167 ? 20.547 21.547 10.633 1 88.62 167 ASP B CA 1
ATOM 4680 C C . ASP B 1 167 ? 19.047 21.828 10.609 1 88.62 167 ASP B C 1
ATOM 4682 O O . ASP B 1 167 ? 18.359 21.672 11.625 1 88.62 167 ASP B O 1
ATOM 4686 N N . TYR B 1 168 ? 18.562 22.141 9.477 1 90.31 168 TYR B N 1
ATOM 4687 C CA . TYR B 1 168 ? 17.172 22.547 9.422 1 90.31 168 TYR B CA 1
ATOM 4688 C C . TYR B 1 168 ? 16.25 21.328 9.547 1 90.31 168 TYR B C 1
ATOM 4690 O O . TYR B 1 168 ? 15.039 21.469 9.68 1 90.31 168 TYR B O 1
ATOM 4698 N N . GLU B 1 169 ? 16.875 20.125 9.539 1 91.56 169 GLU B N 1
ATOM 4699 C CA . GLU B 1 169 ? 16.094 18.906 9.695 1 91.56 169 GLU B CA 1
ATOM 4700 C C . GLU B 1 169 ? 15.992 18.5 11.164 1 91.56 169 GLU B C 1
ATOM 4702 O O . GLU B 1 169 ? 15.32 17.516 11.5 1 91.56 169 GLU B O 1
ATOM 4707 N N . ARG B 1 170 ? 16.609 19.297 12.031 1 95.12 170 ARG B N 1
ATOM 4708 C CA . ARG B 1 170 ? 16.656 19 13.461 1 95.12 170 ARG B CA 1
ATOM 4709 C C . ARG B 1 170 ? 15.711 19.922 14.234 1 95.12 170 ARG B C 1
ATOM 4711 O O . ARG B 1 170 ? 15.867 21.141 14.219 1 95.12 170 ARG B O 1
ATOM 4718 N N . ALA B 1 171 ? 14.797 19.234 14.953 1 98.12 171 ALA B N 1
ATOM 4719 C CA . ALA B 1 171 ? 13.922 20.031 15.812 1 98.12 171 ALA B CA 1
ATOM 4720 C C . ALA B 1 171 ? 14.727 20.797 16.859 1 98.12 171 ALA B C 1
ATOM 4722 O O . ALA B 1 171 ? 14.406 21.953 17.172 1 98.12 171 ALA B O 1
ATOM 4723 N N . SER B 1 172 ? 15.758 20.188 17.359 1 97.94 172 SER B N 1
ATOM 4724 C CA . SER B 1 172 ? 16.609 20.812 18.359 1 97.94 172 SER B CA 1
ATOM 4725 C C . SER B 1 172 ? 17.25 22.094 17.828 1 97.94 172 SER B C 1
ATOM 4727 O O . SER B 1 172 ? 17.359 23.094 18.547 1 97.94 172 SER B O 1
ATOM 4729 N N . GLU B 1 173 ? 17.656 22.016 16.562 1 97.19 173 GLU B N 1
ATOM 4730 C CA . GLU B 1 173 ? 18.281 23.188 15.969 1 97.19 173 GLU B CA 1
ATOM 4731 C C . GLU B 1 173 ? 17.266 24.328 15.773 1 97.19 173 GLU B C 1
ATOM 4733 O O . GLU B 1 173 ? 17.609 25.5 15.938 1 97.19 173 GLU B O 1
ATOM 4738 N N . VAL B 1 174 ? 16.062 24 15.414 1 97.94 174 VAL B N 1
ATOM 4739 C CA . VAL B 1 174 ? 15.008 25 15.305 1 97.94 174 VAL B CA 1
ATOM 4740 C C . VAL B 1 174 ? 14.82 25.703 16.656 1 97.94 174 VAL B C 1
ATOM 4742 O O . VAL B 1 174 ? 14.75 26.938 16.719 1 97.94 174 VAL B O 1
ATOM 4745 N N . ILE B 1 175 ? 14.805 24.953 17.719 1 98.62 175 ILE B N 1
ATOM 4746 C CA . ILE B 1 175 ? 14.617 25.484 19.062 1 98.62 175 ILE B CA 1
ATOM 4747 C C . ILE B 1 175 ? 15.797 26.375 19.453 1 98.62 175 ILE B C 1
ATOM 4749 O O . ILE B 1 175 ? 15.602 27.5 19.922 1 98.62 175 ILE B O 1
ATOM 4753 N N . ARG B 1 176 ? 16.969 25.969 19.172 1 98.25 176 ARG B N 1
ATOM 4754 C CA . ARG B 1 176 ? 18.172 26.656 19.609 1 98.25 176 ARG B CA 1
ATOM 4755 C C . ARG B 1 176 ? 18.344 27.984 18.859 1 98.25 176 ARG B C 1
ATOM 4757 O O . ARG B 1 176 ? 18.844 28.953 19.422 1 98.25 176 ARG B O 1
ATOM 4764 N N . THR B 1 177 ? 17.906 28.016 17.609 1 97.19 177 THR B N 1
ATOM 4765 C CA . THR B 1 177 ? 18.234 29.156 16.781 1 97.19 177 THR B CA 1
ATOM 4766 C C . THR B 1 177 ? 17.078 30.141 16.719 1 97.19 177 THR B C 1
ATOM 4768 O O . THR B 1 177 ? 17.203 31.234 16.172 1 97.19 177 THR B O 1
ATOM 4771 N N . ALA B 1 178 ? 15.961 29.828 17.297 1 98 178 ALA B N 1
ATOM 4772 C CA . ALA B 1 178 ? 14.797 30.703 17.281 1 98 178 ALA B CA 1
ATOM 4773 C C . ALA B 1 178 ? 15.055 31.984 18.062 1 98 178 ALA B C 1
ATOM 4775 O O . ALA B 1 178 ? 15.672 31.938 19.141 1 98 178 ALA B O 1
ATOM 4776 N N . SER B 1 179 ? 14.586 33.094 17.562 1 97.06 179 SER B N 1
ATOM 4777 C CA . SER B 1 179 ? 14.711 34.375 18.266 1 97.06 179 SER B CA 1
ATOM 4778 C C . SER B 1 179 ? 13.758 34.469 19.453 1 97.06 179 SER B C 1
ATOM 4780 O O . SER B 1 179 ? 14.07 35.062 20.469 1 97.06 179 SER B O 1
ATOM 4782 N N . HIS B 1 180 ? 12.625 33.938 19.297 1 97.88 180 HIS B N 1
ATOM 4783 C CA . HIS B 1 180 ? 11.609 33.812 20.328 1 97.88 180 HIS B CA 1
ATOM 4784 C C . HIS B 1 180 ? 11.031 32.406 20.406 1 97.88 180 HIS B C 1
ATOM 4786 O O . HIS B 1 180 ? 10.969 31.719 19.391 1 97.88 180 HIS B O 1
ATOM 4792 N N . ARG B 1 181 ? 10.734 32 21.609 1 98.62 181 ARG B N 1
ATOM 4793 C CA . ARG B 1 181 ? 10.109 30.703 21.875 1 98.62 181 ARG B CA 1
ATOM 4794 C C . ARG B 1 181 ? 8.938 30.859 22.844 1 98.62 181 ARG B C 1
ATOM 4796 O O . ARG B 1 181 ? 9.023 31.594 23.828 1 98.62 181 ARG B O 1
ATOM 4803 N N . ALA B 1 182 ? 7.852 30.234 22.516 1 98.56 182 ALA B N 1
ATOM 4804 C CA . ALA B 1 182 ? 6.695 30.266 23.406 1 98.56 182 ALA B CA 1
ATOM 4805 C C . ALA B 1 182 ? 5.887 28.984 23.328 1 98.56 182 ALA B C 1
ATOM 4807 O O . ALA B 1 182 ? 5.938 28.281 22.312 1 98.56 182 ALA B O 1
ATOM 4808 N N . ILE B 1 183 ? 5.227 28.625 24.422 1 98.56 183 ILE B N 1
ATOM 4809 C CA . ILE B 1 183 ? 4.473 27.391 24.531 1 98.56 183 ILE B CA 1
ATOM 4810 C C . ILE B 1 183 ? 2.992 27.703 24.75 1 98.56 183 ILE B C 1
ATOM 4812 O O . ILE B 1 183 ? 2.645 28.578 25.531 1 98.56 183 ILE B O 1
ATOM 4816 N N . SER B 1 184 ? 2.164 27.031 24.047 1 97.62 184 SER B N 1
ATOM 4817 C CA . SER B 1 184 ? 0.717 27.156 24.203 1 97.62 184 SER B CA 1
ATOM 4818 C C . SER B 1 184 ? 0.044 25.797 24.312 1 97.62 184 SER B C 1
ATOM 4820 O O . SER B 1 184 ? 0.707 24.766 24.203 1 97.62 184 SER B O 1
ATOM 4822 N N . THR B 1 185 ? -1.238 25.828 24.578 1 97.25 185 THR B N 1
ATOM 4823 C CA . THR B 1 185 ? -2.053 24.609 24.578 1 97.25 185 THR B CA 1
ATOM 4824 C C . THR B 1 185 ? -2.182 24.031 23.172 1 97.25 185 THR B C 1
ATOM 4826 O O . THR B 1 185 ? -2.367 24.781 22.203 1 97.25 185 THR B O 1
ATOM 4829 N N . CYS B 1 186 ? -2.021 22.75 23.109 1 97.19 186 CYS B N 1
ATOM 4830 C CA . CYS B 1 186 ? -2.193 22.078 21.828 1 97.19 186 CYS B CA 1
ATOM 4831 C C . CYS B 1 186 ? -3.598 22.312 21.281 1 97.19 186 CYS B C 1
ATOM 4833 O O . CYS B 1 186 ? -4.578 21.844 21.875 1 97.19 186 CYS B O 1
ATOM 4835 N N . TYR B 1 187 ? -3.691 22.953 20.156 1 96.69 187 TYR B N 1
ATOM 4836 C CA . TYR B 1 187 ? -4.965 23.266 19.516 1 96.69 187 TYR B CA 1
ATOM 4837 C C . TYR B 1 187 ? -5.754 22 19.219 1 96.69 187 TYR B C 1
ATOM 4839 O O . TYR B 1 187 ? -6.945 21.922 19.516 1 96.69 187 TYR B O 1
ATOM 4847 N N . CYS B 1 188 ? -5.109 21.031 18.672 1 97.75 188 CYS B N 1
ATOM 4848 C CA . CYS B 1 188 ? -5.789 19.828 18.188 1 97.75 188 CYS B CA 1
ATOM 4849 C C . CYS B 1 188 ? -6.418 19.062 19.328 1 97.75 188 CYS B C 1
ATOM 4851 O O . CYS B 1 188 ? -7.59 18.672 19.25 1 97.75 188 CYS B O 1
ATOM 4853 N N . ARG B 1 189 ? -5.648 18.859 20.391 1 97.94 189 ARG B N 1
ATOM 4854 C CA . ARG B 1 189 ? -6.18 18.094 21.516 1 97.94 189 ARG B CA 1
ATOM 4855 C C . ARG B 1 189 ? -7.246 18.906 22.266 1 97.94 189 ARG B C 1
ATOM 4857 O O . ARG B 1 189 ? -8.211 18.328 22.781 1 97.94 189 ARG B O 1
ATOM 4864 N N . HIS B 1 190 ? -7.043 20.203 22.328 1 97.69 190 HIS B N 1
ATOM 4865 C CA . HIS B 1 190 ? -8.047 21.062 22.938 1 97.69 190 HIS B CA 1
ATOM 4866 C C . HIS B 1 190 ? -9.352 21.031 22.156 1 97.69 190 HIS B C 1
ATOM 4868 O O . HIS B 1 190 ? -10.43 20.938 22.734 1 97.69 190 HIS B O 1
ATOM 4874 N N . LYS B 1 191 ? -9.266 21.172 20.859 1 97.69 191 LYS B N 1
ATOM 4875 C CA . LYS B 1 191 ? -10.438 21.062 20 1 97.69 191 LYS B CA 1
ATOM 4876 C C . LYS B 1 191 ? -11.156 19.719 20.219 1 97.69 191 LYS B C 1
ATOM 4878 O O . LYS B 1 191 ? -12.367 19.688 20.438 1 97.69 191 LYS B O 1
ATOM 4883 N N . MET B 1 192 ? -10.391 18.703 20.25 1 98.06 192 MET B N 1
ATOM 4884 C CA . MET B 1 192 ? -10.977 17.375 20.391 1 98.06 192 MET B CA 1
ATOM 4885 C C . MET B 1 192 ? -11.57 17.172 21.781 1 98.06 192 MET B C 1
ATOM 4887 O O . MET B 1 192 ? -12.531 16.422 21.938 1 98.06 192 MET B O 1
ATOM 4891 N N . GLU B 1 193 ? -11.031 17.812 22.781 1 97.31 193 GLU B N 1
ATOM 4892 C CA . GLU B 1 193 ? -11.602 17.781 24.125 1 97.31 193 GLU B CA 1
ATOM 4893 C C . GLU B 1 193 ? -13.055 18.234 24.125 1 97.31 193 GLU B C 1
ATOM 4895 O O . GLU B 1 193 ? -13.891 17.656 24.828 1 97.31 193 GLU B O 1
ATOM 4900 N N . HIS B 1 194 ? -13.367 19.188 23.328 1 97.06 194 HIS B N 1
ATOM 4901 C CA . HIS B 1 194 ? -14.703 19.781 23.297 1 97.06 194 HIS B CA 1
ATOM 4902 C C . HIS B 1 194 ? -15.703 18.844 22.609 1 97.06 194 HIS B C 1
ATOM 4904 O O . HIS B 1 194 ? -16.922 19.062 22.719 1 97.06 194 HIS B O 1
ATOM 4910 N N . VAL B 1 195 ? -15.227 17.812 21.969 1 96.94 195 VAL B N 1
ATOM 4911 C CA . VAL B 1 195 ? -16.125 16.828 21.391 1 96.94 195 VAL B CA 1
ATOM 4912 C C . VAL B 1 195 ? -15.898 15.461 22.031 1 96.94 195 VAL B C 1
ATOM 4914 O O . VAL B 1 195 ? -16.328 14.438 21.5 1 96.94 195 VAL B O 1
ATOM 4917 N N . GLY B 1 196 ? -15.148 15.461 23.062 1 96.56 196 GLY B N 1
ATOM 4918 C CA . GLY B 1 196 ? -14.969 14.25 23.844 1 96.56 196 GLY B CA 1
ATOM 4919 C C . GLY B 1 196 ? -14.07 13.234 23.188 1 96.56 196 GLY B C 1
ATOM 4920 O O . GLY B 1 196 ? -14.219 12.031 23.391 1 96.56 196 GLY B O 1
ATOM 4921 N N . ARG B 1 197 ? -13.07 13.641 22.359 1 96.81 197 ARG B N 1
ATOM 4922 C CA . ARG B 1 197 ? -12.258 12.711 21.578 1 96.81 197 ARG B CA 1
ATOM 4923 C C . ARG B 1 197 ? -10.773 12.961 21.797 1 96.81 197 ARG B C 1
ATOM 4925 O O . ARG B 1 197 ? -9.93 12.461 21.047 1 96.81 197 ARG B O 1
ATOM 4932 N N . ASP B 1 198 ? -10.406 13.781 22.797 1 97.25 198 ASP B N 1
ATOM 4933 C CA . ASP B 1 198 ? -9 14.055 23.031 1 97.25 198 ASP B CA 1
ATOM 4934 C C . ASP B 1 198 ? -8.312 12.875 23.719 1 97.25 198 ASP B C 1
ATOM 4936 O O . ASP B 1 198 ? -8.984 11.977 24.25 1 97.25 198 ASP B O 1
ATOM 4940 N N . CYS B 1 199 ? -7.035 12.82 23.656 1 97.44 199 CYS B N 1
ATOM 4941 C CA . CYS B 1 199 ? -6.227 11.852 24.391 1 97.44 199 CYS B CA 1
ATOM 4942 C C . CYS B 1 199 ? -5.562 12.492 25.609 1 97.44 199 CYS B C 1
ATOM 4944 O O . CYS B 1 199 ? -5.785 13.672 25.891 1 97.44 199 CYS B O 1
ATOM 4946 N N . ASP B 1 200 ? -4.699 11.703 26.297 1 96.38 200 ASP B N 1
ATOM 4947 C CA . ASP B 1 200 ? -4.133 12.164 27.562 1 96.38 200 ASP B CA 1
ATOM 4948 C C . ASP B 1 200 ? -2.711 12.688 27.359 1 96.38 200 ASP B C 1
ATOM 4950 O O . ASP B 1 200 ? -1.993 12.922 28.344 1 96.38 200 ASP B O 1
ATOM 4954 N N . ALA B 1 201 ? -2.289 12.797 26.125 1 97.12 201 ALA B N 1
ATOM 4955 C CA . ALA B 1 201 ? -0.973 13.391 25.906 1 97.12 201 ALA B CA 1
ATOM 4956 C C . ALA B 1 201 ? -0.93 14.828 26.406 1 97.12 201 ALA B C 1
ATOM 4958 O O . ALA B 1 201 ? -1.968 15.484 26.516 1 97.12 201 ALA B O 1
ATOM 4959 N N . PRO B 1 202 ? 0.246 15.297 26.688 1 97.5 202 PRO B N 1
ATOM 4960 C CA . PRO B 1 202 ? 0.35 16.656 27.219 1 97.5 202 PRO B CA 1
ATOM 4961 C C . PRO B 1 202 ? -0.237 17.703 26.281 1 97.5 202 PRO B C 1
ATOM 4963 O O . PRO B 1 202 ? -0.073 17.609 25.062 1 97.5 202 PRO B O 1
ATOM 4966 N N . LYS B 1 203 ? -0.881 18.688 26.906 1 97.12 203 LYS B N 1
ATOM 4967 C CA . LYS B 1 203 ? -1.499 19.734 26.094 1 97.12 203 LYS B CA 1
ATOM 4968 C C . LYS B 1 203 ? -0.646 21 26.094 1 97.12 203 LYS B C 1
ATOM 4970 O O . LYS B 1 203 ? -0.622 21.734 25.094 1 97.12 203 LYS B O 1
ATOM 4975 N N . ASP B 1 204 ? 0.008 21.328 27.172 1 96.69 204 ASP B N 1
ATOM 4976 C CA . ASP B 1 204 ? 0.893 22.5 27.219 1 96.69 204 ASP B CA 1
ATOM 4977 C C . ASP B 1 204 ? 2.234 22.188 26.562 1 96.69 204 ASP B C 1
ATOM 4979 O O . ASP B 1 204 ? 3.275 22.188 27.219 1 96.69 204 ASP B O 1
ATOM 4983 N N . ILE B 1 205 ? 2.188 21.984 25.203 1 97.44 205 ILE B N 1
ATOM 4984 C CA . ILE B 1 205 ? 3.365 21.406 24.562 1 97.44 205 ILE B CA 1
ATOM 4985 C C . ILE B 1 205 ? 3.541 21.984 23.172 1 97.44 205 ILE B C 1
ATOM 4987 O O . ILE B 1 205 ? 4.539 21.719 22.5 1 97.44 205 ILE B O 1
ATOM 4991 N N . CYS B 1 206 ? 2.58 22.828 22.688 1 97.44 206 CYS B N 1
ATOM 4992 C CA . CYS B 1 206 ? 2.652 23.375 21.344 1 97.44 206 CYS B CA 1
ATOM 4993 C C . CYS B 1 206 ? 3.691 24.484 21.266 1 97.44 206 CYS B C 1
ATOM 4995 O O . CYS B 1 206 ? 3.609 25.469 22 1 97.44 206 CYS B O 1
ATOM 4997 N N . MET B 1 207 ? 4.609 24.344 20.359 1 98.62 207 MET B N 1
ATOM 4998 C CA . MET B 1 207 ? 5.746 25.25 20.312 1 98.62 207 MET B CA 1
ATOM 4999 C C . MET B 1 207 ? 5.59 26.25 19.172 1 98.62 207 MET B C 1
ATOM 5001 O O . MET B 1 207 ? 5.344 25.859 18.016 1 98.62 207 MET B O 1
ATOM 5005 N N . THR B 1 208 ? 5.68 27.453 19.484 1 98.12 208 THR B N 1
ATOM 5006 C CA . THR B 1 208 ? 5.73 28.547 18.5 1 98.12 208 THR B CA 1
ATOM 5007 C C . THR B 1 208 ? 7.07 29.266 18.578 1 98.12 208 THR B C 1
ATOM 5009 O O . THR B 1 208 ? 7.641 29.438 19.656 1 98.12 208 THR B O 1
ATOM 5012 N N . PHE B 1 209 ? 7.527 29.766 17.375 1 98.31 209 PHE B N 1
ATOM 5013 C CA . PHE B 1 209 ? 8.867 30.344 17.328 1 98.31 209 PHE B CA 1
ATOM 5014 C C . PHE B 1 209 ? 8.859 31.656 16.562 1 98.31 209 PHE B C 1
ATOM 5016 O O . PHE B 1 209 ? 7.871 32 15.906 1 98.31 209 PHE B O 1
ATOM 5023 N N . ASN B 1 210 ? 9.906 32.438 16.781 1 96.44 210 ASN B N 1
ATOM 5024 C CA . ASN B 1 210 ? 10.234 33.625 16 1 96.44 210 ASN B CA 1
ATOM 5025 C C . ASN B 1 210 ? 9.086 34.625 15.984 1 96.44 210 ASN B C 1
ATOM 5027 O O . ASN B 1 210 ? 8.578 35 17.047 1 96.44 210 ASN B O 1
ATOM 5031 N N . THR B 1 211 ? 8.68 35.031 14.82 1 92.69 211 THR B N 1
ATOM 5032 C CA . THR B 1 211 ? 7.73 36.125 14.695 1 92.69 211 THR B CA 1
ATOM 5033 C C . THR B 1 211 ? 6.395 35.75 15.336 1 92.69 211 THR B C 1
ATOM 5035 O O . THR B 1 211 ? 5.797 36.562 16.047 1 92.69 211 THR B O 1
ATOM 5038 N N . SER B 1 212 ? 6.008 34.594 15.109 1 94.25 212 SER B N 1
ATOM 5039 C CA . SER B 1 212 ? 4.734 34.156 15.672 1 94.25 212 SER B CA 1
ATOM 5040 C C . SER B 1 212 ? 4.793 34.094 17.188 1 94.25 212 SER B C 1
ATOM 5042 O O . SER B 1 212 ? 3.863 34.531 17.875 1 94.25 212 SER B O 1
ATOM 5044 N N . ALA B 1 213 ? 5.867 33.594 17.688 1 97.12 213 ALA B N 1
ATOM 5045 C CA . ALA B 1 213 ? 6.035 33.5 19.141 1 97.12 213 ALA B CA 1
ATOM 5046 C C . ALA B 1 213 ? 6.059 34.906 19.781 1 97.12 213 ALA B C 1
ATOM 5048 O O . ALA B 1 213 ? 5.461 35.094 20.844 1 97.12 213 ALA B O 1
ATOM 5049 N N . ALA B 1 214 ? 6.758 35.781 19.156 1 96.25 214 ALA B N 1
ATOM 5050 C CA . ALA B 1 214 ? 6.84 37.156 19.688 1 96.25 214 ALA B CA 1
ATOM 5051 C C . ALA B 1 214 ? 5.453 37.781 19.781 1 96.25 214 ALA B C 1
ATOM 5053 O O . ALA B 1 214 ? 5.109 38.375 20.812 1 96.25 214 ALA B O 1
ATOM 5054 N N . ALA B 1 215 ? 4.719 37.625 18.766 1 94.75 215 ALA B N 1
ATOM 5055 C CA . ALA B 1 215 ? 3.391 38.25 18.703 1 94.75 215 ALA B CA 1
ATOM 5056 C C . ALA B 1 215 ? 2.453 37.594 19.719 1 94.75 215 ALA B C 1
ATOM 5058 O O . ALA B 1 215 ? 1.775 38.281 20.484 1 94.75 215 ALA B O 1
ATOM 5059 N N . LEU B 1 216 ? 2.424 36.281 19.781 1 95.31 216 LEU B N 1
ATOM 5060 C CA . LEU B 1 216 ? 1.514 35.594 20.672 1 95.31 216 LEU B CA 1
ATOM 5061 C C . LEU B 1 216 ? 1.887 35.812 22.125 1 95.31 216 LEU B C 1
ATOM 5063 O O . LEU B 1 216 ? 1.01 35.969 22.984 1 95.31 216 LEU B O 1
ATOM 5067 N N . ALA B 1 217 ? 3.135 35.812 22.391 1 95.94 217 ALA B N 1
ATOM 5068 C CA . ALA B 1 217 ? 3.598 36.062 23.75 1 95.94 217 ALA B CA 1
ATOM 5069 C C . ALA B 1 217 ? 3.262 37.5 24.188 1 95.94 217 ALA B C 1
ATOM 5071 O O . ALA B 1 217 ? 2.895 37.719 25.344 1 95.94 217 ALA B O 1
ATOM 5072 N N . ARG B 1 218 ? 3.383 38.406 23.281 1 94.44 218 ARG B N 1
ATOM 5073 C CA . ARG B 1 218 ? 3.117 39.812 23.594 1 94.44 218 ARG B CA 1
ATOM 5074 C C . ARG B 1 218 ? 1.688 40 24.078 1 94.44 218 ARG B C 1
ATOM 5076 O O . ARG B 1 218 ? 1.438 40.812 24.969 1 94.44 218 ARG B O 1
ATOM 5083 N N . HIS B 1 219 ? 0.83 39.25 23.5 1 92.5 219 HIS B N 1
ATOM 5084 C CA . HIS B 1 219 ? -0.582 39.469 23.812 1 92.5 219 HIS B CA 1
ATOM 5085 C C . HIS B 1 219 ? -1.077 38.406 24.797 1 92.5 219 HIS B C 1
ATOM 5087 O O . HIS B 1 219 ? -2.285 38.25 25 1 92.5 219 HIS B O 1
ATOM 5093 N N . GLY B 1 220 ? -0.172 37.562 25.281 1 90.25 220 GLY B N 1
ATOM 5094 C CA . GLY B 1 220 ? -0.511 36.625 26.359 1 90.25 220 GLY B CA 1
ATOM 5095 C C . GLY B 1 220 ? -1.126 35.344 25.844 1 90.25 220 GLY B C 1
ATOM 5096 O O . GLY B 1 220 ? -1.785 34.625 26.594 1 90.25 220 GLY B O 1
ATOM 5097 N N . HIS B 1 221 ? -0.956 35.031 24.609 1 91.44 221 HIS B N 1
ATOM 5098 C CA . HIS B 1 221 ? -1.549 33.812 24.031 1 91.44 221 HIS B CA 1
ATOM 5099 C C . HIS B 1 221 ? -0.578 32.656 24.078 1 91.44 221 HIS B C 1
ATOM 5101 O O . HIS B 1 221 ? -0.962 31.516 23.812 1 91.44 221 HIS B O 1
ATOM 5107 N N . ALA B 1 222 ? 0.632 32.875 24.422 1 96 222 ALA B N 1
ATOM 5108 C CA . ALA B 1 222 ? 1.674 31.859 24.578 1 96 222 ALA B CA 1
ATOM 5109 C C . ALA B 1 222 ? 2.646 32.25 25.688 1 96 222 ALA B C 1
ATOM 5111 O O . ALA B 1 222 ? 2.916 33.406 25.922 1 96 222 ALA B O 1
ATOM 5112 N N . ARG B 1 223 ? 3.078 31.344 26.375 1 97.69 223 ARG B N 1
ATOM 5113 C CA . ARG B 1 223 ? 4.023 31.562 27.469 1 97.69 223 ARG B CA 1
ATOM 5114 C C . ARG B 1 223 ? 5.461 31.531 26.969 1 97.69 223 ARG B C 1
ATOM 5116 O O . ARG B 1 223 ? 5.922 30.5 26.469 1 97.69 223 ARG B O 1
ATOM 5123 N N . PRO B 1 224 ? 6.16 32.594 27.156 1 98.25 224 PRO B N 1
ATOM 5124 C CA . PRO B 1 224 ? 7.566 32.562 26.75 1 98.25 224 PRO B CA 1
ATOM 5125 C C . PRO B 1 224 ? 8.391 31.562 27.531 1 98.25 224 PRO B C 1
ATOM 5127 O O . PRO B 1 224 ? 8.18 31.391 28.734 1 98.25 224 PRO B O 1
ATOM 5130 N N . VAL B 1 225 ? 9.312 30.922 26.859 1 98.56 225 VAL B N 1
ATOM 5131 C CA . VAL B 1 225 ? 10.211 29.953 27.484 1 98.56 225 VAL B CA 1
ATOM 5132 C C . VAL B 1 225 ? 11.625 30.141 26.953 1 98.56 225 VAL B C 1
ATOM 5134 O O . VAL B 1 225 ? 11.82 30.734 25.875 1 98.56 225 VAL B O 1
ATOM 5137 N N . ASP B 1 226 ? 12.602 29.672 27.641 1 98.25 226 ASP B N 1
ATOM 5138 C CA . ASP B 1 226 ? 13.969 29.703 27.141 1 98.25 226 ASP B CA 1
ATOM 5139 C C . ASP B 1 226 ? 14.312 28.406 26.406 1 98.25 226 ASP B C 1
ATOM 5141 O O . ASP B 1 226 ? 13.461 27.531 26.25 1 98.25 226 ASP B O 1
ATOM 5145 N N . THR B 1 227 ? 15.508 28.391 25.906 1 98.56 227 THR B N 1
ATOM 5146 C CA . THR B 1 227 ? 15.945 27.266 25.094 1 98.56 227 THR B CA 1
ATOM 5147 C C . THR B 1 227 ? 15.906 25.969 25.891 1 98.56 227 THR B C 1
ATOM 5149 O O . THR B 1 227 ? 15.422 24.953 25.406 1 98.56 227 THR B O 1
ATOM 5152 N N . ALA B 1 228 ? 16.359 25.984 27.094 1 98.56 228 ALA B N 1
ATOM 5153 C CA . ALA B 1 228 ? 16.453 24.797 27.938 1 98.56 228 ALA B CA 1
ATOM 5154 C C . ALA B 1 228 ? 15.078 24.203 28.203 1 98.56 228 ALA B C 1
ATOM 5156 O O . ALA B 1 228 ? 14.883 22.984 28.062 1 98.56 228 ALA B O 1
ATOM 5157 N N . GLU B 1 229 ? 14.203 25.047 28.625 1 98.5 229 GLU B N 1
ATOM 5158 C CA . GLU B 1 229 ? 12.852 24.562 28.891 1 98.5 229 GLU B CA 1
ATOM 5159 C C . GLU B 1 229 ? 12.211 23.984 27.625 1 98.5 229 GLU B C 1
ATOM 5161 O O . GLU B 1 229 ? 11.523 22.969 27.688 1 98.5 229 GLU B O 1
ATOM 5166 N N . CYS B 1 230 ? 12.391 24.641 26.516 1 98.69 230 CYS B N 1
ATOM 5167 C CA . CYS B 1 230 ? 11.805 24.172 25.266 1 98.69 230 CYS B CA 1
ATOM 5168 C C . CYS B 1 230 ? 12.383 22.812 24.875 1 98.69 230 CYS B C 1
ATOM 5170 O O . CYS B 1 230 ? 11.656 21.938 24.391 1 98.69 230 CYS B O 1
ATOM 5172 N N . LEU B 1 231 ? 13.648 22.609 25.062 1 98.69 231 LEU B N 1
ATOM 5173 C CA . LEU B 1 231 ? 14.281 21.328 24.766 1 98.69 231 LEU B CA 1
ATOM 5174 C C . LEU B 1 231 ? 13.766 20.25 25.703 1 98.69 231 LEU B C 1
ATOM 5176 O O . LEU B 1 231 ? 13.609 19.094 25.297 1 98.69 231 LEU B O 1
ATOM 5180 N N . ASP B 1 232 ? 13.523 20.578 26.922 1 98.5 232 ASP B N 1
ATOM 5181 C CA . ASP B 1 232 ? 12.938 19.625 27.875 1 98.5 232 ASP B CA 1
ATOM 5182 C C . ASP B 1 232 ? 11.547 19.172 27.406 1 98.5 232 ASP B C 1
ATOM 5184 O O . ASP B 1 232 ? 11.203 18 27.547 1 98.5 232 ASP B O 1
ATOM 5188 N N . LEU B 1 233 ? 10.789 20.125 26.938 1 98.56 233 LEU B N 1
ATOM 5189 C CA . LEU B 1 233 ? 9.453 19.797 26.453 1 98.56 233 LEU B CA 1
ATOM 5190 C C . LEU B 1 233 ? 9.531 18.922 25.219 1 98.56 233 LEU B C 1
ATOM 5192 O O . LEU B 1 233 ? 8.68 18.047 25.016 1 98.56 233 LEU B O 1
ATOM 5196 N N . LEU B 1 234 ? 10.547 19.141 24.375 1 98.56 234 LEU B N 1
ATOM 5197 C CA . LEU B 1 234 ? 10.773 18.266 23.234 1 98.56 234 LEU B CA 1
ATOM 5198 C C . LEU B 1 234 ? 11.039 16.828 23.703 1 98.56 234 LEU B C 1
ATOM 5200 O O . LEU B 1 234 ? 10.461 15.883 23.156 1 98.56 234 LEU B O 1
ATOM 5204 N N . ASP B 1 235 ? 11.852 16.703 24.688 1 98.12 235 ASP B N 1
ATOM 5205 C CA . ASP B 1 235 ? 12.164 15.391 25.234 1 98.12 235 ASP B CA 1
ATOM 5206 C C . ASP B 1 235 ? 10.914 14.727 25.812 1 98.12 235 ASP B C 1
ATOM 5208 O O . ASP B 1 235 ? 10.68 13.531 25.609 1 98.12 235 ASP B O 1
ATOM 5212 N N . GLN B 1 236 ? 10.164 15.5 26.516 1 98.12 236 GLN B N 1
ATOM 5213 C CA . GLN B 1 236 ? 8.914 15 27.078 1 98.12 236 GLN B CA 1
ATOM 5214 C C . GLN B 1 236 ? 7.977 14.5 25.984 1 98.12 236 GLN B C 1
ATOM 5216 O O . GLN B 1 236 ? 7.359 13.445 26.109 1 98.12 236 GLN B O 1
ATOM 5221 N N . ALA B 1 237 ? 7.828 15.305 24.953 1 98.44 237 ALA B N 1
ATOM 5222 C CA . ALA B 1 237 ? 6.965 14.938 23.828 1 98.44 237 ALA B CA 1
ATOM 5223 C C . ALA B 1 237 ? 7.41 13.625 23.188 1 98.44 237 ALA B C 1
ATOM 5225 O O . ALA B 1 237 ? 6.59 12.742 22.938 1 98.44 237 ALA B O 1
ATOM 5226 N N . GLN B 1 238 ? 8.68 13.5 22.953 1 97.75 238 GLN B N 1
ATOM 5227 C CA . GLN B 1 238 ? 9.219 12.305 22.328 1 97.75 238 GLN B CA 1
ATOM 5228 C C . GLN B 1 238 ? 9.039 11.086 23.219 1 97.75 238 GLN B C 1
ATOM 5230 O O . GLN B 1 238 ? 8.75 9.984 22.734 1 97.75 238 GLN B O 1
ATOM 5235 N N . GLU B 1 239 ? 9.164 11.25 24.531 1 96.44 239 GLU B N 1
ATOM 5236 C CA . GLU B 1 239 ? 8.961 10.164 25.484 1 96.44 239 GLU B CA 1
ATOM 5237 C C . GLU B 1 239 ? 7.508 9.695 25.484 1 96.44 239 GLU B C 1
ATOM 5239 O O . GLU B 1 239 ? 7.23 8.531 25.766 1 96.44 239 GLU B O 1
ATOM 5244 N N . HIS B 1 240 ? 6.648 10.617 25.125 1 96.88 240 HIS B N 1
ATOM 5245 C CA . HIS B 1 240 ? 5.234 10.273 25.062 1 96.88 240 HIS B CA 1
ATOM 5246 C C . HIS B 1 240 ? 4.855 9.719 23.688 1 96.88 240 HIS B C 1
ATOM 5248 O O . HIS B 1 240 ? 3.674 9.547 23.391 1 96.88 240 HIS B O 1
ATOM 5254 N N . GLY B 1 241 ? 5.844 9.562 22.797 1 96.75 241 GLY B N 1
ATOM 5255 C CA . GLY B 1 241 ? 5.598 8.992 21.484 1 96.75 241 GLY B CA 1
ATOM 5256 C C . GLY B 1 241 ? 4.984 9.969 20.516 1 96.75 241 GLY B C 1
ATOM 5257 O O . GLY B 1 241 ? 4.332 9.57 19.547 1 96.75 241 GLY B O 1
ATOM 5258 N N . LEU B 1 242 ? 5.133 11.266 20.766 1 98.44 242 LEU B N 1
ATOM 5259 C CA . LEU B 1 242 ? 4.559 12.281 19.875 1 98.44 242 LEU B CA 1
ATOM 5260 C C . LEU B 1 242 ? 5.512 12.609 18.734 1 98.44 242 LEU B C 1
ATOM 5262 O O . LEU B 1 242 ? 6.73 12.633 18.922 1 98.44 242 LEU B O 1
ATOM 5266 N N . VAL B 1 243 ? 4.949 12.852 17.562 1 98.62 243 VAL B N 1
ATOM 5267 C CA . VAL B 1 243 ? 5.711 13.203 16.375 1 98.62 243 VAL B CA 1
ATOM 5268 C C . VAL B 1 243 ? 5.926 14.719 16.328 1 98.62 243 VAL B C 1
ATOM 5270 O O . VAL B 1 243 ? 5.012 15.492 16.625 1 98.62 243 VAL B O 1
ATOM 5273 N N . GLN B 1 244 ? 7.137 15.117 16 1 98.81 244 GLN B N 1
ATOM 5274 C CA . GLN B 1 244 ? 7.402 16.531 15.773 1 98.81 244 GLN B CA 1
ATOM 5275 C C . GLN B 1 244 ? 7.062 16.938 14.344 1 98.81 244 GLN B C 1
ATOM 5277 O O . GLN B 1 244 ? 7.719 16.484 13.398 1 98.81 244 GLN B O 1
ATOM 5282 N N . PHE B 1 245 ? 6.047 17.688 14.227 1 98.44 245 PHE B N 1
ATOM 5283 C CA . PHE B 1 245 ? 5.562 18.234 12.969 1 98.44 245 PHE B CA 1
ATOM 5284 C C . PHE B 1 245 ? 5.68 19.75 12.969 1 98.44 245 PHE B C 1
ATOM 5286 O O . PHE B 1 245 ? 5.203 20.422 13.883 1 98.44 245 PHE B O 1
ATOM 5293 N N . GLY B 1 246 ? 6.277 20.328 11.906 1 98 246 GLY B N 1
ATOM 5294 C CA . GLY B 1 246 ? 6.48 21.766 11.898 1 98 246 GLY B CA 1
ATOM 5295 C C . GLY B 1 246 ? 6.387 22.375 10.508 1 98 246 GLY B C 1
ATOM 5296 O O . GLY B 1 246 ? 6.066 21.672 9.539 1 98 246 GLY B O 1
ATOM 5297 N N . GLU B 1 247 ? 6.633 23.641 10.523 1 97 247 GLU B N 1
ATOM 5298 C CA . GLU B 1 247 ? 6.586 24.375 9.266 1 97 247 GLU B CA 1
ATOM 5299 C C . GLU B 1 247 ? 7.621 23.859 8.281 1 97 247 GLU B C 1
ATOM 5301 O O . GLU B 1 247 ? 8.758 23.578 8.656 1 97 247 GLU B O 1
ATOM 5306 N N . ASN B 1 248 ? 7.188 23.688 7.027 1 95.19 248 ASN B N 1
ATOM 5307 C CA . ASN B 1 248 ? 8.039 23.141 5.984 1 95.19 248 ASN B CA 1
ATOM 5308 C C . ASN B 1 248 ? 8.938 24.203 5.363 1 95.19 248 ASN B C 1
ATOM 5310 O O . ASN B 1 248 ? 8.797 24.531 4.18 1 95.19 248 ASN B O 1
ATOM 5314 N N . VAL B 1 249 ? 9.883 24.734 6.176 1 93.56 249 VAL B N 1
ATOM 5315 C CA . VAL B 1 249 ? 10.844 25.719 5.691 1 93.56 249 VAL B CA 1
ATOM 5316 C C . VAL B 1 249 ? 12.203 25.469 6.352 1 93.56 249 VAL B C 1
ATOM 5318 O O . VAL B 1 249 ? 12.281 24.891 7.438 1 93.56 249 VAL B O 1
ATOM 5321 N N . ARG B 1 250 ? 13.258 25.969 5.789 1 91.31 250 ARG B N 1
ATOM 5322 C CA . ARG B 1 250 ? 14.609 25.75 6.285 1 91.31 250 ARG B CA 1
ATOM 5323 C C . ARG B 1 250 ? 14.969 26.766 7.371 1 91.31 250 ARG B C 1
ATOM 5325 O O . ARG B 1 250 ? 15.633 26.422 8.352 1 91.31 250 ARG B O 1
ATOM 5332 N N . GLU B 1 251 ? 14.477 27.953 7.184 1 92.94 251 GLU B N 1
ATOM 5333 C CA . GLU B 1 251 ? 14.875 29.047 8.078 1 92.94 251 GLU B CA 1
ATOM 5334 C C . GLU B 1 251 ? 13.672 29.656 8.781 1 92.94 251 GLU B C 1
ATOM 5336 O O . GLU B 1 251 ? 12.594 29.781 8.18 1 92.94 251 GLU B O 1
ATOM 5341 N N . ARG B 1 252 ? 13.875 30.016 10.039 1 93.94 252 ARG B N 1
ATOM 5342 C CA . ARG B 1 252 ? 12.906 30.766 10.828 1 93.94 252 ARG B CA 1
ATOM 5343 C C . ARG B 1 252 ? 11.578 30.031 10.922 1 93.94 252 ARG B C 1
ATOM 5345 O O . ARG B 1 252 ? 10.523 30.594 10.617 1 93.94 252 ARG B O 1
ATOM 5352 N N . VAL B 1 253 ? 11.734 28.828 11.234 1 96.56 253 VAL B N 1
ATOM 5353 C CA . VAL B 1 253 ? 10.562 27.984 11.461 1 96.56 253 VAL B CA 1
ATOM 5354 C C . VAL B 1 253 ? 9.664 28.625 12.523 1 96.56 253 VAL B C 1
ATOM 5356 O O . VAL B 1 253 ? 10.141 29.031 13.578 1 96.56 253 VAL B O 1
ATOM 5359 N N . ASN B 1 254 ? 8.352 28.625 12.266 1 96.62 254 ASN B N 1
ATOM 5360 C CA . ASN B 1 254 ? 7.465 29.375 13.148 1 96.62 254 ASN B CA 1
ATOM 5361 C C . ASN B 1 254 ? 6.758 28.438 14.133 1 96.62 254 ASN B C 1
ATOM 5363 O O . ASN B 1 254 ? 6.199 28.906 15.133 1 96.62 254 ASN B O 1
ATOM 5367 N N . PHE B 1 255 ? 6.762 27.203 13.828 1 97.56 255 PHE B N 1
ATOM 5368 C CA . PHE B 1 255 ? 6.078 26.344 14.789 1 97.56 255 PHE B CA 1
ATOM 5369 C C . PHE B 1 255 ? 6.586 24.906 14.68 1 97.56 255 PHE B C 1
ATOM 5371 O O . PHE B 1 255 ? 7.062 24.484 13.625 1 97.56 255 PHE B O 1
ATOM 5378 N N . ILE B 1 256 ? 6.574 24.156 15.695 1 98.38 256 ILE B N 1
ATOM 5379 C CA . ILE B 1 256 ? 6.676 22.719 15.805 1 98.38 256 ILE B CA 1
ATOM 5380 C C . ILE B 1 256 ? 5.594 22.188 16.75 1 98.38 256 ILE B C 1
ATOM 5382 O O . ILE B 1 256 ? 5.57 22.531 17.922 1 98.38 256 ILE B O 1
ATOM 5386 N N . CYS B 1 257 ? 4.785 21.422 16.172 1 97.31 257 CYS B N 1
ATOM 5387 C CA . CYS B 1 257 ? 3.762 20.734 16.953 1 97.31 257 CYS B CA 1
ATOM 5388 C C . CYS B 1 257 ? 4.25 19.359 17.406 1 97.31 257 CYS B C 1
ATOM 5390 O O . CYS B 1 257 ? 5.152 18.781 16.797 1 97.31 257 CYS B O 1
ATOM 5392 N N . ASN B 1 258 ? 3.768 18.938 18.516 1 98.56 258 ASN B N 1
ATOM 5393 C CA . ASN B 1 258 ? 3.996 17.594 19.031 1 98.56 258 ASN B CA 1
ATOM 5394 C C . ASN B 1 258 ? 2.744 16.734 18.906 1 98.56 258 ASN B C 1
ATOM 5396 O O . ASN B 1 258 ? 1.878 16.766 19.781 1 98.56 258 ASN B O 1
ATOM 5400 N N . CYS B 1 259 ? 2.729 15.938 17.906 1 98.25 259 CYS B N 1
ATOM 5401 C CA . CYS B 1 259 ? 1.478 15.477 17.312 1 98.25 259 CYS B CA 1
ATOM 5402 C C . CYS B 1 259 ? 1.196 14.023 17.688 1 98.25 259 CYS B C 1
ATOM 5404 O O . CYS B 1 259 ? 2.068 13.164 17.562 1 98.25 259 CYS B O 1
ATOM 5406 N N . CYS B 1 260 ? 0.017 13.781 18.219 1 98.06 260 CYS B N 1
ATOM 5407 C CA . CYS B 1 260 ? -0.533 12.43 18.344 1 98.06 260 CYS B CA 1
ATOM 5408 C C . CYS B 1 260 ? -1.271 12.023 17.078 1 98.06 260 CYS B C 1
ATOM 5410 O O . CYS B 1 260 ? -1.669 12.875 16.281 1 98.06 260 CYS B O 1
ATOM 5412 N N . GLY B 1 261 ? -1.438 10.75 16.906 1 97.06 261 GLY B N 1
ATOM 5413 C CA . GLY B 1 261 ? -2.156 10.25 15.75 1 97.06 261 GLY B CA 1
ATOM 5414 C C . GLY B 1 261 ? -3.658 10.445 15.844 1 97.06 261 GLY B C 1
ATOM 5415 O O . GLY B 1 261 ? -4.34 10.562 14.82 1 97.06 261 GLY B O 1
ATOM 5416 N N . CYS B 1 262 ? -4.238 10.617 16.953 1 97 262 CYS B N 1
ATOM 5417 C CA . CYS B 1 262 ? -5.68 10.562 17.188 1 97 262 CYS B CA 1
ATOM 5418 C C . CYS B 1 262 ? -6.305 11.945 17.062 1 97 262 CYS B C 1
ATOM 5420 O O . CYS B 1 262 ? -7.465 12.07 16.656 1 97 262 CYS B O 1
ATOM 5422 N N . CYS B 1 263 ? -5.531 13.023 17.328 1 97.88 263 CYS B N 1
ATOM 5423 C CA . CYS B 1 263 ? -6.152 14.344 17.438 1 97.88 263 CYS B CA 1
ATOM 5424 C C . CYS B 1 263 ? -5.605 15.281 16.359 1 97.88 263 CYS B C 1
ATOM 5426 O O . CYS B 1 263 ? -6.336 16.125 15.836 1 97.88 263 CYS B O 1
ATOM 5428 N N . CYS B 1 264 ? -4.371 15.18 16.047 1 97.56 264 CYS B N 1
ATOM 5429 C CA . CYS B 1 264 ? -3.676 16.156 15.211 1 97.56 264 CYS B CA 1
ATOM 5430 C C . CYS B 1 264 ? -4.211 16.125 13.789 1 97.56 264 CYS B C 1
ATOM 5432 O O . CYS B 1 264 ? -4.309 15.062 13.172 1 97.56 264 CYS B O 1
ATOM 5434 N N . GLU B 1 265 ? -4.488 17.281 13.289 1 97.62 265 GLU B N 1
ATOM 5435 C CA . GLU B 1 265 ? -5.047 17.391 11.945 1 97.62 265 GLU B CA 1
ATOM 5436 C C . GLU B 1 265 ? -4.098 16.828 10.898 1 97.62 265 GLU B C 1
ATOM 5438 O O . GLU B 1 265 ? -4.527 16.109 9.984 1 97.62 265 GLU B O 1
ATOM 5443 N N . ALA B 1 266 ? -2.848 17.094 11.031 1 97.5 266 ALA B N 1
ATOM 5444 C CA . ALA B 1 266 ? -1.865 16.641 10.047 1 97.5 266 ALA B CA 1
ATOM 5445 C C . ALA B 1 266 ? -1.721 15.125 10.062 1 97.5 266 ALA B C 1
ATOM 5447 O O . ALA B 1 266 ? -1.628 14.492 9.016 1 97.5 266 ALA B O 1
ATOM 5448 N N . MET B 1 267 ? -1.694 14.539 11.227 1 98 267 MET B N 1
ATOM 5449 C CA . MET B 1 267 ? -1.548 13.094 11.328 1 98 267 MET B CA 1
ATOM 5450 C C . MET B 1 267 ? -2.799 12.383 10.812 1 98 267 MET B C 1
ATOM 5452 O O . MET B 1 267 ? -2.705 11.352 10.156 1 98 267 MET B O 1
ATOM 5456 N N . ILE B 1 268 ? -3.93 12.945 11.164 1 97.5 268 ILE B N 1
ATOM 5457 C CA . ILE B 1 268 ? -5.172 12.383 10.641 1 97.5 268 ILE B CA 1
ATOM 5458 C C . ILE B 1 268 ? -5.176 12.461 9.117 1 97.5 268 ILE B C 1
ATOM 5460 O O . ILE B 1 268 ? -5.535 11.492 8.445 1 97.5 268 ILE B O 1
ATOM 5464 N N . ALA B 1 269 ? -4.766 13.602 8.578 1 96.5 269 ALA B N 1
ATOM 5465 C CA . ALA B 1 269 ? -4.668 13.75 7.125 1 96.5 269 ALA B CA 1
ATOM 5466 C C . ALA B 1 269 ? -3.691 12.734 6.539 1 96.5 269 ALA B C 1
ATOM 5468 O O . ALA B 1 269 ? -3.973 12.117 5.508 1 96.5 269 ALA B O 1
ATOM 5469 N N . ALA B 1 270 ? -2.598 12.555 7.191 1 96.62 270 ALA B N 1
ATOM 5470 C CA . ALA B 1 270 ? -1.587 11.609 6.719 1 96.62 270 ALA B CA 1
ATOM 5471 C C . ALA B 1 270 ? -2.119 10.18 6.738 1 96.62 270 ALA B C 1
ATOM 5473 O O . ALA B 1 270 ? -1.786 9.375 5.867 1 96.62 270 ALA B O 1
ATOM 5474 N N . ARG B 1 271 ? -2.844 9.875 7.699 1 94.5 271 ARG B N 1
ATOM 5475 C CA . ARG B 1 271 ? -3.42 8.539 7.801 1 94.5 271 ARG B CA 1
ATOM 5476 C C . ARG B 1 271 ? -4.484 8.32 6.73 1 94.5 271 ARG B C 1
ATOM 5478 O O . ARG B 1 271 ? -4.516 7.27 6.086 1 94.5 271 ARG B O 1
ATOM 5485 N N . LYS B 1 272 ? -5.332 9.258 6.531 1 93.38 272 LYS B N 1
ATOM 5486 C CA . LYS B 1 272 ? -6.477 9.125 5.633 1 93.38 272 LYS B CA 1
ATOM 5487 C C . LYS B 1 272 ? -6.043 9.258 4.176 1 93.38 272 LYS B C 1
ATOM 5489 O O . LYS B 1 272 ? -6.57 8.562 3.303 1 93.38 272 LYS B O 1
ATOM 5494 N N . PHE B 1 273 ? -5.078 10.125 3.939 1 93.25 273 PHE B N 1
ATOM 5495 C CA . PHE B 1 273 ? -4.715 10.469 2.568 1 93.25 273 PHE B CA 1
ATOM 5496 C C . PHE B 1 273 ? -3.232 10.219 2.322 1 93.25 273 PHE B C 1
ATOM 5498 O O . PHE B 1 273 ? -2.605 10.922 1.528 1 93.25 273 PHE B O 1
ATOM 5505 N N . GLY B 1 274 ? -2.705 9.242 2.963 1 90.06 274 GLY B N 1
ATOM 5506 C CA . GLY B 1 274 ? -1.278 8.969 2.93 1 90.06 274 GLY B CA 1
ATOM 5507 C C . GLY B 1 274 ? -0.731 8.828 1.521 1 90.06 274 GLY B C 1
ATOM 5508 O O . GLY B 1 274 ? 0.367 9.305 1.227 1 90.06 274 GLY B O 1
ATOM 5509 N N . ASN B 1 275 ? -1.481 8.25 0.639 1 86.75 275 ASN B N 1
ATOM 5510 C CA . ASN B 1 275 ? -1.03 7.996 -0.724 1 86.75 275 ASN B CA 1
ATOM 5511 C C . ASN B 1 275 ? -0.827 9.289 -1.502 1 86.75 275 ASN B C 1
ATOM 5513 O O . ASN B 1 275 ? -0.142 9.305 -2.525 1 86.75 275 ASN B O 1
ATOM 5517 N N . LEU B 1 276 ? -1.352 10.305 -0.951 1 85.62 276 LEU B N 1
ATOM 5518 C CA . LEU B 1 276 ? -1.232 11.602 -1.618 1 85.62 276 LEU B CA 1
ATOM 5519 C C . LEU B 1 276 ? -0.133 12.445 -0.981 1 85.62 276 LEU B C 1
ATOM 5521 O O . LEU B 1 276 ? 0.063 13.602 -1.354 1 85.62 276 LEU B O 1
ATOM 5525 N N . HIS B 1 277 ? 0.525 11.969 0.027 1 89.62 277 HIS B N 1
ATOM 5526 C CA . HIS B 1 277 ? 1.691 12.555 0.678 1 89.62 277 HIS B CA 1
ATOM 5527 C C . HIS B 1 277 ? 1.375 13.938 1.229 1 89.62 277 HIS B C 1
ATOM 5529 O O . HIS B 1 277 ? 2.062 14.914 0.909 1 89.62 277 HIS B O 1
ATOM 5535 N N . PRO B 1 278 ? 0.469 14.023 2.119 1 94 278 PRO B N 1
ATOM 5536 C CA . PRO B 1 278 ? 0.003 15.305 2.652 1 94 278 PRO B CA 1
ATOM 5537 C C . PRO B 1 278 ? 1.053 16 3.514 1 94 278 PRO B C 1
ATOM 5539 O O . PRO B 1 278 ? 0.969 17.219 3.736 1 94 278 PRO B O 1
ATOM 5542 N N . VAL B 1 279 ? 1.988 15.281 4.012 1 94.69 279 VAL B N 1
ATOM 5543 C CA . VAL B 1 279 ? 3.006 15.789 4.93 1 94.69 279 VAL B CA 1
ATOM 5544 C C . VAL B 1 279 ? 4.395 15.508 4.363 1 94.69 279 VAL B C 1
ATOM 5546 O O . VAL B 1 279 ? 4.648 14.43 3.828 1 94.69 279 VAL B O 1
ATOM 5549 N N . HIS B 1 280 ? 5.234 16.531 4.414 1 93.81 280 HIS B N 1
ATOM 5550 C CA . HIS B 1 280 ? 6.617 16.328 3.992 1 93.81 280 HIS B CA 1
ATOM 5551 C C . HIS B 1 280 ? 7.355 15.406 4.957 1 93.81 280 HIS B C 1
ATOM 5553 O O . HIS B 1 280 ? 7.348 15.633 6.172 1 93.81 280 HIS B O 1
ATOM 5559 N N . THR B 1 281 ? 7.992 14.383 4.402 1 94.38 281 THR B N 1
ATOM 5560 C CA . THR B 1 281 ? 8.594 13.344 5.23 1 94.38 281 THR B CA 1
ATOM 5561 C C . THR B 1 281 ? 10.039 13.695 5.566 1 94.38 281 THR B C 1
ATOM 5563 O O . THR B 1 281 ? 10.617 14.617 4.98 1 94.38 281 THR B O 1
ATOM 5566 N N . THR B 1 282 ? 10.586 13.008 6.5 1 94.81 282 THR B N 1
ATOM 5567 C CA . THR B 1 282 ? 12.023 13.062 6.746 1 94.81 282 THR B CA 1
ATOM 5568 C C . THR B 1 282 ? 12.789 12.32 5.648 1 94.81 282 THR B C 1
ATOM 5570 O O . THR B 1 282 ? 12.188 11.719 4.762 1 94.81 282 THR B O 1
ATOM 5573 N N . ASN B 1 283 ? 14.109 12.398 5.781 1 91.5 283 ASN B N 1
ATOM 5574 C CA . ASN B 1 283 ? 14.961 11.68 4.836 1 91.5 283 ASN B CA 1
ATOM 5575 C C . ASN B 1 283 ? 15.359 10.305 5.367 1 91.5 283 ASN B C 1
ATOM 5577 O O . ASN B 1 283 ? 16.438 9.797 5.047 1 91.5 283 ASN B O 1
ATOM 5581 N N . PHE B 1 284 ? 14.477 9.742 6.18 1 93.94 284 PHE B N 1
ATOM 5582 C CA . PHE B 1 284 ? 14.805 8.461 6.789 1 93.94 284 PHE B CA 1
ATOM 5583 C C . PHE B 1 284 ? 13.633 7.496 6.699 1 93.94 284 PHE B C 1
ATOM 5585 O O . PHE B 1 284 ? 12.484 7.922 6.531 1 93.94 284 PHE B O 1
ATOM 5592 N N . LEU B 1 285 ? 13.961 6.242 6.727 1 95.31 285 LEU B N 1
ATOM 5593 C CA . LEU B 1 285 ? 12.992 5.148 6.797 1 95.31 285 LEU B CA 1
ATOM 5594 C C . LEU B 1 285 ? 13.414 4.113 7.832 1 95.31 285 LEU B C 1
ATOM 5596 O O . LEU B 1 285 ? 14.594 3.775 7.93 1 95.31 285 LEU B O 1
ATOM 5600 N N . PRO B 1 286 ? 12.453 3.674 8.617 1 97.44 286 PRO B N 1
ATOM 5601 C CA . PRO B 1 286 ? 12.805 2.547 9.484 1 97.44 286 PRO B CA 1
ATOM 5602 C C . PRO B 1 286 ? 13.016 1.249 8.703 1 97.44 286 PRO B C 1
ATOM 5604 O O . PRO B 1 286 ? 12.289 0.973 7.746 1 97.44 286 PRO B O 1
ATOM 5607 N N . VAL B 1 287 ? 14.016 0.554 9.062 1 96.94 287 VAL B N 1
ATOM 5608 C CA . VAL B 1 287 ? 14.289 -0.767 8.508 1 96.94 287 VAL B CA 1
ATOM 5609 C C . VAL B 1 287 ? 14.188 -1.822 9.609 1 96.94 287 VAL B C 1
ATOM 5611 O O . VAL B 1 287 ? 14.797 -1.688 10.664 1 96.94 287 VAL B O 1
ATOM 5614 N N . VAL B 1 288 ? 13.438 -2.867 9.336 1 97.56 288 VAL B N 1
ATOM 5615 C CA . VAL B 1 288 ? 13.188 -3.916 10.32 1 97.56 288 VAL B CA 1
ATOM 5616 C C . VAL B 1 288 ? 14.18 -5.059 10.125 1 97.56 288 VAL B C 1
ATOM 5618 O O . VAL B 1 288 ? 14.367 -5.539 9.008 1 97.56 288 VAL B O 1
ATOM 5621 N N . ASP B 1 289 ? 14.852 -5.414 11.141 1 97.31 289 ASP B N 1
ATOM 5622 C CA . ASP B 1 289 ? 15.602 -6.664 11.172 1 97.31 289 ASP B CA 1
ATOM 5623 C C . ASP B 1 289 ? 14.688 -7.848 11.477 1 97.31 289 ASP B C 1
ATOM 5625 O O . ASP B 1 289 ? 14.375 -8.125 12.633 1 97.31 289 ASP B O 1
ATOM 5629 N N . GLU B 1 290 ? 14.367 -8.586 10.492 1 94.75 290 GLU B N 1
ATOM 5630 C CA . GLU B 1 290 ? 13.383 -9.656 10.609 1 94.75 290 GLU B CA 1
ATOM 5631 C C . GLU B 1 290 ? 13.891 -10.773 11.516 1 94.75 290 GLU B C 1
ATOM 5633 O O . GLU B 1 290 ? 13.102 -11.508 12.117 1 94.75 290 GLU B O 1
ATOM 5638 N N . GLY B 1 291 ? 15.195 -10.953 11.594 1 95.31 291 GLY B N 1
ATOM 5639 C CA . GLY B 1 291 ? 15.773 -11.969 12.453 1 95.31 291 GLY B CA 1
ATOM 5640 C C . GLY B 1 291 ? 15.602 -11.672 13.93 1 95.31 291 GLY B C 1
ATOM 5641 O O . GLY B 1 291 ? 15.547 -12.586 14.75 1 95.31 291 GLY B O 1
ATOM 5642 N N . VAL B 1 292 ? 15.508 -10.367 14.266 1 96.5 292 VAL B N 1
ATOM 5643 C CA . VAL B 1 292 ? 15.422 -9.93 15.656 1 96.5 292 VAL B CA 1
ATOM 5644 C C . VAL B 1 292 ? 13.961 -9.648 16.016 1 96.5 292 VAL B C 1
ATOM 5646 O O . VAL B 1 292 ? 13.547 -9.859 17.156 1 96.5 292 VAL B O 1
ATOM 5649 N N . CYS B 1 293 ? 13.148 -9.297 15.023 1 97.56 293 CYS B N 1
ATOM 5650 C CA . CYS B 1 293 ? 11.75 -8.938 15.234 1 97.56 293 CYS B CA 1
ATOM 5651 C C . CYS B 1 293 ? 10.938 -10.141 15.68 1 97.56 293 CYS B C 1
ATOM 5653 O O . CYS B 1 293 ? 11.031 -11.211 15.078 1 97.56 293 CYS B O 1
ATOM 5655 N N . ASN B 1 294 ? 10.164 -9.961 16.703 1 96.25 294 ASN B N 1
ATOM 5656 C CA . ASN B 1 294 ? 9.336 -11.07 17.172 1 96.25 294 ASN B CA 1
ATOM 5657 C C . ASN B 1 294 ? 7.859 -10.812 16.891 1 96.25 294 ASN B C 1
ATOM 5659 O O . ASN B 1 294 ? 6.996 -11.547 17.375 1 96.25 294 ASN B O 1
ATOM 5663 N N . GLY B 1 295 ? 7.527 -9.719 16.25 1 96.69 295 GLY B N 1
ATOM 5664 C CA . GLY B 1 295 ? 6.168 -9.453 15.82 1 96.69 295 GLY B CA 1
ATOM 5665 C C . GLY B 1 295 ? 5.262 -8.992 16.953 1 96.69 295 GLY B C 1
ATOM 5666 O O . GLY B 1 295 ? 4.039 -9.133 16.859 1 96.69 295 GLY B O 1
ATOM 5667 N N . CYS B 1 296 ? 5.738 -8.375 18.031 1 96.31 296 CYS B N 1
ATOM 5668 C CA . CYS B 1 296 ? 4.961 -8.039 19.219 1 96.31 296 CYS B CA 1
ATOM 5669 C C . CYS B 1 296 ? 3.967 -6.922 18.938 1 96.31 296 CYS B C 1
ATOM 5671 O O . CYS B 1 296 ? 2.967 -6.773 19.641 1 96.31 296 CYS B O 1
ATOM 5673 N N . GLY B 1 297 ? 4.273 -6.062 17.938 1 97.19 297 GLY B N 1
ATOM 5674 C CA . GLY B 1 297 ? 3.297 -5.094 17.469 1 97.19 297 GLY B CA 1
ATOM 5675 C C . GLY B 1 297 ? 3.383 -3.758 18.188 1 97.19 297 GLY B C 1
ATOM 5676 O O . GLY B 1 297 ? 2.619 -2.838 17.891 1 97.19 297 GLY B O 1
ATOM 5677 N N . LYS B 1 298 ? 4.309 -3.516 19.109 1 97.94 298 LYS B N 1
ATOM 5678 C CA . LYS B 1 298 ? 4.414 -2.254 19.828 1 97.94 298 LYS B CA 1
ATOM 5679 C C . LYS B 1 298 ? 4.73 -1.101 18.875 1 97.94 298 LYS B C 1
ATOM 5681 O O . LYS B 1 298 ? 4.219 0.008 19.047 1 97.94 298 LYS B O 1
ATOM 5686 N N . CYS B 1 299 ? 5.574 -1.41 17.891 1 98.19 299 CYS B N 1
ATOM 5687 C CA . CYS B 1 299 ? 5.91 -0.396 16.891 1 98.19 299 CYS B CA 1
ATOM 5688 C C . CYS B 1 299 ? 4.684 0.002 16.094 1 98.19 299 CYS B C 1
ATOM 5690 O O . CYS B 1 299 ? 4.473 1.184 15.812 1 98.19 299 CYS B O 1
ATOM 5692 N N . ALA B 1 300 ? 3.885 -1.029 15.734 1 98.25 300 ALA B N 1
ATOM 5693 C CA . ALA B 1 300 ? 2.66 -0.754 14.992 1 98.25 300 ALA B CA 1
ATOM 5694 C C . ALA B 1 300 ? 1.686 0.076 15.828 1 98.25 300 ALA B C 1
ATOM 5696 O O . ALA B 1 300 ? 1.073 1.019 15.32 1 98.25 300 ALA B O 1
ATOM 5697 N N . ALA B 1 301 ? 1.525 -0.184 17.062 1 97.81 301 ALA B N 1
ATOM 5698 C CA . ALA B 1 301 ? 0.633 0.548 17.953 1 97.81 301 ALA B CA 1
ATOM 5699 C C . ALA B 1 301 ? 1.065 2.004 18.094 1 97.81 301 ALA B C 1
ATOM 5701 O O . ALA B 1 301 ? 0.228 2.895 18.266 1 97.81 301 ALA B O 1
ATOM 5702 N N . ALA B 1 302 ? 2.336 2.227 17.969 1 97.88 302 ALA B N 1
ATOM 5703 C CA . ALA B 1 302 ? 2.896 3.553 18.234 1 97.88 302 ALA B CA 1
ATOM 5704 C C . ALA B 1 302 ? 2.793 4.438 16.984 1 97.88 302 ALA B C 1
ATOM 5706 O O . ALA B 1 302 ? 2.922 5.66 17.078 1 97.88 302 ALA B O 1
ATOM 5707 N N . CYS B 1 303 ? 2.664 3.873 15.836 1 98.31 303 CYS B N 1
ATOM 5708 C CA . CYS B 1 303 ? 2.715 4.633 14.594 1 98.31 303 CYS B CA 1
ATOM 5709 C C . CYS B 1 303 ? 1.479 5.512 14.445 1 98.31 303 CYS B C 1
ATOM 5711 O O . CYS B 1 303 ? 0.362 5.008 14.32 1 98.31 303 CYS B O 1
ATOM 5713 N N . PRO B 1 304 ? 1.664 6.793 14.367 1 97.44 304 PRO B N 1
ATOM 5714 C CA . PRO B 1 304 ? 0.499 7.68 14.344 1 97.44 304 PRO B CA 1
ATOM 5715 C C . PRO B 1 304 ? -0.239 7.641 13.008 1 97.44 304 PRO B C 1
ATOM 5717 O O . PRO B 1 304 ? -1.385 8.086 12.914 1 97.44 304 PRO B O 1
ATOM 5720 N N . VAL B 1 305 ? 0.388 7.105 11.953 1 97.94 305 VAL B N 1
ATOM 5721 C CA . VAL B 1 305 ? -0.219 7.238 10.633 1 97.94 305 VAL B CA 1
ATOM 5722 C C . VAL B 1 305 ? -0.453 5.852 10.031 1 97.94 305 VAL B C 1
ATOM 5724 O O . VAL B 1 305 ? -0.673 5.719 8.828 1 97.94 305 VAL B O 1
ATOM 5727 N N . GLU B 1 306 ? -0.256 4.82 10.805 1 97.5 306 GLU B N 1
ATOM 5728 C CA . GLU B 1 306 ? -0.541 3.443 10.422 1 97.5 306 GLU B CA 1
ATOM 5729 C C . GLU B 1 306 ? 0.382 2.986 9.297 1 97.5 306 GLU B C 1
ATOM 5731 O O . GLU B 1 306 ? -0.019 2.195 8.438 1 97.5 306 GLU B O 1
ATOM 5736 N N . ALA B 1 307 ? 1.57 3.541 9.234 1 97.75 307 ALA B N 1
ATOM 5737 C CA . ALA B 1 307 ? 2.562 3.127 8.242 1 97.75 307 ALA B CA 1
ATOM 5738 C C . ALA B 1 307 ? 3.285 1.859 8.695 1 97.75 307 ALA B C 1
ATOM 5740 O O . ALA B 1 307 ? 3.773 1.091 7.859 1 97.75 307 ALA B O 1
ATOM 5741 N N . MET B 1 308 ? 3.422 1.682 9.969 1 98.25 308 MET B N 1
ATOM 5742 C CA . MET B 1 308 ? 3.998 0.474 10.555 1 98.25 308 MET B CA 1
ATOM 5743 C C . MET B 1 308 ? 2.914 -0.549 10.867 1 98.25 308 MET B C 1
ATOM 5745 O O . MET B 1 308 ? 1.902 -0.215 11.492 1 98.25 308 MET B O 1
ATOM 5749 N N . SER B 1 309 ? 3.078 -1.825 10.438 1 98.38 309 SER B N 1
ATOM 5750 C CA . SER B 1 309 ? 2.076 -2.863 10.648 1 98.38 309 SER B CA 1
ATOM 5751 C C . SER B 1 309 ? 2.727 -4.199 11 1 98.38 309 SER B C 1
ATOM 5753 O O . SER B 1 309 ? 3.949 -4.336 10.922 1 98.38 309 SER B O 1
ATOM 5755 N N . ILE B 1 310 ? 1.919 -5.102 11.516 1 98.62 310 ILE B N 1
ATOM 5756 C CA . ILE B 1 310 ? 2.338 -6.473 11.773 1 98.62 310 ILE B CA 1
ATOM 5757 C C . ILE B 1 310 ? 1.696 -7.41 10.758 1 98.62 310 ILE B C 1
ATOM 5759 O O . ILE B 1 310 ? 0.484 -7.367 10.539 1 98.62 310 ILE B O 1
ATOM 5763 N N . VAL B 1 311 ? 2.525 -8.211 10.102 1 98.06 311 VAL B N 1
ATOM 5764 C CA . VAL B 1 311 ? 2.07 -9.172 9.102 1 98.06 311 VAL B CA 1
ATOM 5765 C C . VAL B 1 311 ? 2.664 -10.547 9.391 1 98.06 311 VAL B C 1
ATOM 5767 O O . VAL B 1 311 ? 3.506 -10.688 10.281 1 98.06 311 VAL B O 1
ATOM 5770 N N . SER B 1 312 ? 2.176 -11.531 8.633 1 97.5 312 SER B N 1
ATOM 5771 C CA . SER B 1 312 ? 2.771 -12.859 8.742 1 97.5 312 SER B CA 1
ATOM 5772 C C . SER B 1 312 ? 4.238 -12.844 8.328 1 97.5 312 SER B C 1
ATOM 5774 O O . SER B 1 312 ? 4.609 -12.172 7.363 1 97.5 312 SER B O 1
ATOM 5776 N N . ALA B 1 313 ? 5.027 -13.555 9.078 1 96 313 ALA B N 1
ATOM 5777 C CA . ALA B 1 313 ? 6.414 -13.711 8.648 1 96 313 ALA B CA 1
ATOM 5778 C C . ALA B 1 313 ? 6.539 -14.781 7.566 1 96 313 ALA B C 1
ATOM 5780 O O . ALA B 1 313 ? 7.602 -14.945 6.965 1 96 313 ALA B O 1
ATOM 5781 N N . ASN B 1 314 ? 5.422 -15.5 7.281 1 94.62 314 ASN B N 1
ATOM 5782 C CA . ASN B 1 314 ? 5.41 -16.625 6.344 1 94.62 314 ASN B CA 1
ATOM 5783 C C . ASN B 1 314 ? 6.598 -17.547 6.566 1 94.62 314 ASN B C 1
ATOM 5785 O O . ASN B 1 314 ? 7.273 -17.938 5.613 1 94.62 314 ASN B O 1
ATOM 5789 N N . ASP B 1 315 ? 6.914 -17.781 7.852 1 93.56 315 ASP B N 1
ATOM 5790 C CA . ASP B 1 315 ? 7.949 -18.719 8.273 1 93.56 315 ASP B CA 1
ATOM 5791 C C . ASP B 1 315 ? 7.43 -20.156 8.258 1 93.56 315 ASP B C 1
ATOM 5793 O O . ASP B 1 315 ? 6.496 -20.5 8.992 1 93.56 315 ASP B O 1
ATOM 5797 N N . PRO B 1 316 ? 8.047 -21.016 7.422 1 94.44 316 PRO B N 1
ATOM 5798 C CA . PRO B 1 316 ? 7.531 -22.391 7.324 1 94.44 316 PRO B CA 1
ATOM 5799 C C . PRO B 1 316 ? 7.664 -23.172 8.633 1 94.44 316 PRO B C 1
ATOM 5801 O O . PRO B 1 316 ? 6.855 -24.062 8.906 1 94.44 316 PRO B O 1
ATOM 5804 N N . LYS B 1 317 ? 8.617 -22.891 9.391 1 93.94 317 LYS B N 1
A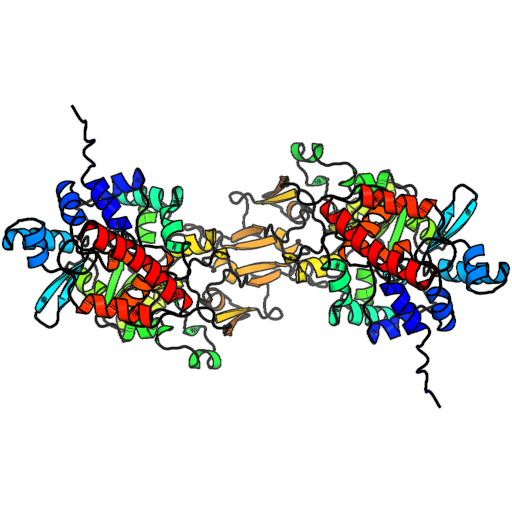TOM 5805 C CA . LYS B 1 317 ? 8.859 -23.625 10.633 1 93.94 317 LYS B CA 1
ATOM 5806 C C . LYS B 1 317 ? 8.031 -23.062 11.781 1 93.94 317 LYS B C 1
ATOM 5808 O O . LYS B 1 317 ? 7.781 -23.734 12.773 1 93.94 317 LYS B O 1
ATOM 5813 N N . GLN B 1 318 ? 7.664 -21.781 11.648 1 93.88 318 GLN B N 1
ATOM 5814 C CA . GLN B 1 318 ? 6.816 -21.109 12.625 1 93.88 318 GLN B CA 1
ATOM 5815 C C . GLN B 1 318 ? 5.641 -20.406 11.945 1 93.88 318 GLN B C 1
ATOM 5817 O O . GLN B 1 318 ? 5.652 -19.188 11.758 1 93.88 318 GLN B O 1
ATOM 5822 N N . PRO B 1 319 ? 4.598 -21.109 11.648 1 91.56 319 PRO B N 1
ATOM 5823 C CA . PRO B 1 319 ? 3.502 -20.609 10.812 1 91.56 319 PRO B CA 1
ATOM 5824 C C . PRO B 1 319 ? 2.764 -19.438 11.453 1 91.56 319 PRO B C 1
ATOM 5826 O O . PRO B 1 319 ? 2.111 -18.656 10.758 1 91.56 319 PRO B O 1
ATOM 5829 N N . LYS B 1 320 ? 2.852 -19.266 12.773 1 92.69 320 LYS B N 1
ATOM 5830 C CA . LYS B 1 320 ? 2.115 -18.188 13.445 1 92.69 320 LYS B CA 1
ATOM 5831 C C . LYS B 1 320 ? 3.012 -16.984 13.703 1 92.69 320 LYS B C 1
ATOM 5833 O O . LYS B 1 320 ? 2.557 -15.977 14.242 1 92.69 320 LYS B O 1
ATOM 5838 N N . ARG B 1 321 ? 4.293 -17.125 13.312 1 95.25 321 ARG B N 1
ATOM 5839 C CA . ARG B 1 321 ? 5.234 -16.031 13.531 1 95.25 321 ARG B CA 1
ATOM 5840 C C . ARG B 1 321 ? 4.859 -14.812 12.695 1 95.25 321 ARG B C 1
ATOM 5842 O O . ARG B 1 321 ? 4.496 -14.953 11.523 1 95.25 321 ARG B O 1
ATOM 5849 N N . LYS B 1 322 ? 4.914 -13.617 13.391 1 97.31 322 LYS B N 1
ATOM 5850 C CA . LYS B 1 322 ? 4.633 -12.352 12.727 1 97.31 322 LYS B CA 1
ATOM 5851 C C . LYS B 1 322 ? 5.875 -11.461 12.695 1 97.31 322 LYS B C 1
ATOM 5853 O O . LYS B 1 322 ? 6.883 -11.766 13.336 1 97.31 322 LYS B O 1
ATOM 5858 N N . LYS B 1 323 ? 5.824 -10.461 11.836 1 97.94 323 LYS B N 1
ATOM 5859 C CA . LYS B 1 323 ? 6.895 -9.477 11.727 1 97.94 323 LYS B CA 1
ATOM 5860 C C . LYS B 1 323 ? 6.34 -8.086 11.422 1 97.94 323 LYS B C 1
ATOM 5862 O O . LYS B 1 323 ? 5.219 -7.957 10.93 1 97.94 323 LYS B O 1
ATOM 5867 N N . ALA B 1 324 ? 7.133 -7.133 11.805 1 98.31 324 ALA B N 1
ATOM 5868 C CA . ALA B 1 324 ? 6.781 -5.758 11.461 1 98.31 324 ALA B CA 1
ATOM 5869 C C . ALA B 1 324 ? 7.07 -5.465 9.992 1 98.31 324 ALA B C 1
ATOM 5871 O O . ALA B 1 324 ? 8.031 -5.992 9.43 1 98.31 324 ALA B O 1
ATOM 5872 N N . ARG B 1 325 ? 6.238 -4.703 9.414 1 97.44 325 ARG B N 1
ATOM 5873 C CA . ARG B 1 325 ? 6.406 -4.273 8.031 1 97.44 325 ARG B CA 1
ATOM 5874 C C . ARG B 1 325 ? 6.082 -2.791 7.871 1 97.44 325 ARG B C 1
ATOM 5876 O O . ARG B 1 325 ? 5.066 -2.316 8.383 1 97.44 325 ARG B O 1
ATOM 5883 N N . VAL B 1 326 ? 6.938 -2.1 7.125 1 97.06 326 VAL B N 1
ATOM 5884 C CA . VAL B 1 326 ? 6.766 -0.666 6.918 1 97.06 326 VAL B CA 1
ATOM 5885 C C . VAL B 1 326 ? 6.172 -0.409 5.539 1 97.06 326 VAL B C 1
ATOM 5887 O O . VAL B 1 326 ? 6.625 -0.983 4.543 1 97.06 326 VAL B O 1
ATOM 5890 N N . ASP B 1 327 ? 5.129 0.316 5.473 1 95.5 327 ASP B N 1
ATOM 5891 C CA . ASP B 1 327 ? 4.688 0.893 4.207 1 95.5 327 ASP B CA 1
ATOM 5892 C C . ASP B 1 327 ? 5.484 2.15 3.867 1 95.5 327 ASP B C 1
ATOM 5894 O O . ASP B 1 327 ? 5.199 3.232 4.383 1 95.5 327 ASP B O 1
ATOM 5898 N N . GLU B 1 328 ? 6.387 2.049 2.984 1 93 328 GLU B N 1
ATOM 5899 C CA . GLU B 1 328 ? 7.34 3.117 2.697 1 93 328 GLU B CA 1
ATOM 5900 C C . GLU B 1 328 ? 6.656 4.289 1.997 1 93 328 GLU B C 1
ATOM 5902 O O . GLU B 1 328 ? 7.164 5.414 2.018 1 93 328 GLU B O 1
ATOM 5907 N N . ASN B 1 329 ? 5.527 4.059 1.44 1 89.94 329 ASN B N 1
ATOM 5908 C CA . ASN B 1 329 ? 4.84 5.109 0.698 1 89.94 329 ASN B CA 1
ATOM 5909 C C . ASN B 1 329 ? 4.191 6.125 1.635 1 89.94 329 ASN B C 1
ATOM 5911 O O . ASN B 1 329 ? 4.035 7.297 1.276 1 89.94 329 ASN B O 1
ATOM 5915 N N . ILE B 1 330 ? 3.857 5.727 2.824 1 94.19 330 ILE B N 1
ATOM 5916 C CA . ILE B 1 330 ? 3.107 6.633 3.688 1 94.19 330 ILE B CA 1
ATOM 5917 C C . ILE B 1 330 ? 3.928 6.953 4.934 1 94.19 330 ILE B C 1
ATOM 5919 O O . ILE B 1 330 ? 3.602 7.883 5.676 1 94.19 330 ILE B O 1
ATOM 5923 N N . CYS B 1 331 ? 5.023 6.211 5.16 1 96.69 331 CYS B N 1
ATOM 5924 C CA . CYS B 1 331 ? 5.859 6.406 6.34 1 96.69 331 CYS B CA 1
ATOM 5925 C C . CYS B 1 331 ? 6.43 7.816 6.379 1 96.69 331 CYS B C 1
ATOM 5927 O O . CYS B 1 331 ? 6.945 8.312 5.375 1 96.69 331 CYS B O 1
ATOM 5929 N N . LEU B 1 332 ? 6.371 8.383 7.539 1 96.88 332 LEU B N 1
ATOM 5930 C CA . LEU B 1 332 ? 6.852 9.758 7.703 1 96.88 332 LEU B CA 1
ATOM 5931 C C . LEU B 1 332 ? 8.344 9.773 8.008 1 96.88 332 LEU B C 1
ATOM 5933 O O . LEU B 1 332 ? 8.992 10.82 7.902 1 96.88 332 LEU B O 1
ATOM 5937 N N . GLY B 1 333 ? 8.891 8.672 8.469 1 96.62 333 GLY B N 1
ATOM 5938 C CA . GLY B 1 333 ? 10.305 8.594 8.828 1 96.62 333 GLY B CA 1
ATOM 5939 C C . GLY B 1 333 ? 10.617 9.273 10.148 1 96.62 333 GLY B C 1
ATOM 5940 O O . GLY B 1 333 ? 11.758 9.68 10.383 1 96.62 333 GLY B O 1
ATOM 5941 N N . CYS B 1 334 ? 9.719 9.383 11.047 1 97.69 334 CYS B N 1
ATOM 5942 C CA . CYS B 1 334 ? 9.859 10.188 12.258 1 97.69 334 CYS B CA 1
ATOM 5943 C C . CYS B 1 334 ? 10.664 9.438 13.312 1 97.69 334 CYS B C 1
ATOM 5945 O O . CYS B 1 334 ? 11.266 10.062 14.188 1 97.69 334 CYS B O 1
ATOM 5947 N N . GLY B 1 335 ? 10.586 8.109 13.305 1 97.81 335 GLY B N 1
ATOM 5948 C CA . GLY B 1 335 ? 11.383 7.328 14.242 1 97.81 335 GLY B CA 1
ATOM 5949 C C . GLY B 1 335 ? 10.617 6.922 15.484 1 97.81 335 GLY B C 1
ATOM 5950 O O . GLY B 1 335 ? 11.156 6.258 16.375 1 97.81 335 GLY B O 1
ATOM 5951 N N . VAL B 1 336 ? 9.344 7.219 15.609 1 98.38 336 VAL B N 1
ATOM 5952 C CA . VAL B 1 336 ? 8.539 6.879 16.781 1 98.38 336 VAL B CA 1
ATOM 5953 C C . VAL B 1 336 ? 8.508 5.363 16.953 1 98.38 336 VAL B C 1
ATOM 5955 O O . VAL B 1 336 ? 8.633 4.867 18.078 1 98.38 336 VAL B O 1
ATOM 5958 N N . CYS B 1 337 ? 8.422 4.613 15.891 1 98.25 337 CYS B N 1
ATOM 5959 C CA . CYS B 1 337 ? 8.352 3.156 15.945 1 98.25 337 CYS B CA 1
ATOM 5960 C C . CYS B 1 337 ? 9.672 2.566 16.422 1 98.25 337 CYS B C 1
ATOM 5962 O O . CYS B 1 337 ? 9.68 1.573 17.156 1 98.25 337 CYS B O 1
ATOM 5964 N N . VAL B 1 338 ? 10.797 3.178 16.016 1 98.19 338 VAL B N 1
ATOM 5965 C CA . VAL B 1 338 ? 12.109 2.723 16.453 1 98.19 338 VAL B CA 1
ATOM 5966 C C . VAL B 1 338 ? 12.234 2.861 17.969 1 98.19 338 VAL B C 1
ATOM 5968 O O . VAL B 1 338 ? 12.703 1.944 18.641 1 98.19 338 VAL B O 1
ATOM 5971 N N . ARG B 1 339 ? 11.75 3.967 18.484 1 96.81 339 ARG B N 1
ATOM 5972 C CA . ARG B 1 339 ? 11.789 4.219 19.922 1 96.81 339 ARG B CA 1
ATOM 5973 C C . ARG B 1 339 ? 10.906 3.225 20.672 1 96.81 339 ARG B C 1
ATOM 5975 O O . ARG B 1 339 ? 11.242 2.811 21.781 1 96.81 339 ARG B O 1
ATOM 5982 N N . ALA B 1 340 ? 9.852 2.787 20.078 1 97.38 340 ALA B N 1
ATOM 5983 C CA . ALA B 1 340 ? 8.844 1.952 20.719 1 97.38 340 ALA B CA 1
ATOM 5984 C C . ALA B 1 340 ? 9.258 0.484 20.719 1 97.38 340 ALA B C 1
ATOM 5986 O O . ALA B 1 340 ? 8.625 -0.352 21.359 1 97.38 340 ALA B O 1
ATOM 5987 N N . CYS B 1 341 ? 10.328 0.091 20.016 1 97.69 341 CYS B N 1
ATOM 5988 C CA . CYS B 1 341 ? 10.703 -1.308 19.844 1 97.69 341 CYS B CA 1
ATOM 5989 C C . CYS B 1 341 ? 11.562 -1.787 21 1 97.69 341 CYS B C 1
ATOM 5991 O O . CYS B 1 341 ? 12.734 -1.428 21.109 1 97.69 341 CYS B O 1
ATOM 5993 N N . PRO B 1 342 ? 11.039 -2.654 21.828 1 96.94 342 PRO B N 1
ATOM 5994 C CA . PRO B 1 342 ? 11.836 -3.119 22.953 1 96.94 342 PRO B CA 1
ATOM 5995 C C . PRO B 1 342 ? 12.969 -4.047 22.547 1 96.94 342 PRO B C 1
ATOM 5997 O O . PRO B 1 342 ? 13.984 -4.141 23.25 1 96.94 342 PRO B O 1
ATOM 6000 N N . GLU B 1 343 ? 12.859 -4.684 21.359 1 96.31 343 GLU B N 1
ATOM 6001 C CA . GLU B 1 343 ? 13.852 -5.641 20.891 1 96.31 343 GLU B CA 1
ATOM 6002 C C . GLU B 1 343 ? 14.969 -4.938 20.109 1 96.31 343 GLU B C 1
ATOM 6004 O O . GLU B 1 343 ? 15.953 -5.566 19.719 1 96.31 343 GLU B O 1
ATOM 6009 N N . LYS B 1 344 ? 14.758 -3.641 19.891 1 96.19 344 LYS B N 1
ATOM 6010 C CA . LYS B 1 344 ? 15.703 -2.879 19.078 1 96.19 344 LYS B CA 1
ATOM 6011 C C . LYS B 1 344 ? 15.938 -3.555 17.734 1 96.19 344 LYS B C 1
ATOM 6013 O O . LYS B 1 344 ? 17.078 -3.719 17.312 1 96.19 344 LYS B O 1
ATOM 6018 N N . ALA B 1 345 ? 14.805 -3.982 17.172 1 97.38 345 ALA B N 1
ATOM 6019 C CA . ALA B 1 345 ? 14.859 -4.719 15.906 1 97.38 345 ALA B CA 1
ATOM 6020 C C . ALA B 1 345 ? 14.773 -3.771 14.711 1 97.38 345 ALA B C 1
ATOM 6022 O O . ALA B 1 345 ? 14.586 -4.211 13.57 1 97.38 345 ALA B O 1
ATOM 6023 N N . MET B 1 346 ? 14.859 -2.461 14.922 1 96.69 346 MET B N 1
ATOM 6024 C CA . MET B 1 346 ? 14.711 -1.494 13.836 1 96.69 346 MET B CA 1
ATOM 6025 C C . MET B 1 346 ? 15.758 -0.396 13.945 1 96.69 346 MET B C 1
ATOM 6027 O O . MET B 1 346 ? 16.188 -0.044 15.039 1 96.69 346 MET B O 1
ATOM 6031 N N . LEU B 1 347 ? 16.109 0.099 12.844 1 96.62 347 LEU B N 1
ATOM 6032 C CA . LEU B 1 347 ? 16.984 1.26 12.742 1 96.62 347 LEU B CA 1
ATOM 6033 C C . LEU B 1 347 ? 16.531 2.188 11.617 1 96.62 347 LEU B C 1
ATOM 6035 O O . LEU B 1 347 ? 15.805 1.771 10.719 1 96.62 347 LEU B O 1
ATOM 6039 N N . LEU B 1 348 ? 16.922 3.441 11.711 1 96.31 348 LEU B N 1
ATOM 6040 C CA . LEU B 1 348 ? 16.625 4.398 10.648 1 96.31 348 LEU B CA 1
ATOM 6041 C C . LEU B 1 348 ? 17.719 4.395 9.594 1 96.31 348 LEU B C 1
ATOM 6043 O O . LEU B 1 348 ? 18.906 4.438 9.93 1 96.31 348 LEU B O 1
ATOM 6047 N N . LYS B 1 349 ? 17.25 4.262 8.383 1 94.31 349 LYS B N 1
ATOM 6048 C CA . LYS B 1 349 ? 18.172 4.367 7.25 1 94.31 349 LYS B CA 1
ATOM 6049 C C . LYS B 1 349 ? 17.797 5.543 6.355 1 94.31 349 LYS B C 1
ATOM 6051 O O . LYS B 1 349 ? 16.625 5.883 6.215 1 94.31 349 LYS B O 1
ATOM 6056 N N . SER B 1 350 ? 18.812 6.09 5.707 1 90.62 350 SER B N 1
ATOM 6057 C CA . SER B 1 350 ? 18.594 7.219 4.812 1 90.62 350 SER B CA 1
ATOM 6058 C C . SER B 1 350 ? 17.844 6.789 3.557 1 90.62 350 SER B C 1
ATOM 6060 O O . SER B 1 350 ? 18.078 5.707 3.02 1 90.62 350 SER B O 1
ATOM 6062 N N . ARG B 1 351 ? 16.922 7.484 3.178 1 86.5 351 ARG B N 1
ATOM 6063 C CA . ARG B 1 351 ? 16.266 7.246 1.901 1 86.5 351 ARG B CA 1
ATOM 6064 C C . ARG B 1 351 ? 16.672 8.281 0.864 1 86.5 351 ARG B C 1
ATOM 6066 O O . ARG B 1 351 ? 17.328 9.273 1.195 1 86.5 351 ARG B O 1
ATOM 6073 N N . GLU B 1 352 ? 16.375 7.914 -0.405 1 73.31 352 GLU B N 1
ATOM 6074 C CA . GLU B 1 352 ? 16.672 8.883 -1.458 1 73.31 352 GLU B CA 1
ATOM 6075 C C . GLU B 1 352 ? 15.859 10.156 -1.274 1 73.31 352 GLU B C 1
ATOM 6077 O O . GLU B 1 352 ? 14.703 10.109 -0.869 1 73.31 352 GLU B O 1
ATOM 6082 N N . LYS B 1 353 ? 16.656 11.195 -1.364 1 64.12 353 LYS B N 1
ATOM 6083 C CA . LYS B 1 353 ? 16.062 12.516 -1.154 1 64.12 353 LYS B CA 1
ATOM 6084 C C . LYS B 1 353 ? 14.844 12.727 -2.047 1 64.12 353 LYS B C 1
ATOM 6086 O O . LYS B 1 353 ? 14.898 12.477 -3.252 1 64.12 353 LYS B O 1
ATOM 6091 N N . ARG B 1 354 ? 13.688 13 -1.309 1 59.5 354 ARG B N 1
ATOM 6092 C CA . ARG B 1 354 ? 12.469 13.102 -2.096 1 59.5 354 ARG B CA 1
ATOM 6093 C C . ARG B 1 354 ? 12.172 14.555 -2.457 1 59.5 354 ARG B C 1
ATOM 6095 O O . ARG B 1 354 ? 11.609 14.836 -3.518 1 59.5 354 ARG B O 1
ATOM 6102 N N . VAL B 1 355 ? 12.336 15.547 -1.489 1 62 355 VAL B N 1
ATOM 6103 C CA . VAL B 1 355 ? 11.672 16.781 -1.896 1 62 355 VAL B CA 1
ATOM 6104 C C . VAL B 1 355 ? 12.469 17.984 -1.396 1 62 355 VAL B C 1
ATOM 6106 O O . VAL B 1 355 ? 13.117 17.906 -0.347 1 62 355 VAL B O 1
ATOM 6109 N N . ILE B 1 356 ? 12.5 19 -2.125 1 73.25 356 ILE B N 1
ATOM 6110 C CA . ILE B 1 356 ? 13.156 20.266 -1.811 1 73.25 356 ILE B CA 1
ATOM 6111 C C . ILE B 1 356 ? 12.297 21.062 -0.823 1 73.25 356 ILE B C 1
ATOM 6113 O O . ILE B 1 356 ? 11.102 21.266 -1.051 1 73.25 356 ILE B O 1
ATOM 6117 N N . THR B 1 357 ? 12.891 21.453 0.332 1 83.25 357 THR B N 1
ATOM 6118 C CA . THR B 1 357 ? 12.25 22.266 1.359 1 83.25 357 THR B CA 1
ATOM 6119 C C . THR B 1 357 ? 12.406 23.75 1.056 1 83.25 357 THR B C 1
ATOM 6121 O O . THR B 1 357 ? 13.516 24.234 0.82 1 83.25 357 THR B O 1
ATOM 6124 N N . PRO B 1 358 ? 11.344 24.516 1.08 1 82.5 358 PRO B N 1
ATOM 6125 C CA . PRO B 1 358 ? 11.43 25.953 0.856 1 82.5 358 PRO B CA 1
ATOM 6126 C C . PRO B 1 358 ? 12.344 26.656 1.863 1 82.5 358 PRO B C 1
ATOM 6128 O O . PRO B 1 358 ? 12.562 26.141 2.967 1 82.5 358 PRO B O 1
ATOM 6131 N N . LEU B 1 359 ? 12.844 27.812 1.463 1 83.06 359 LEU B N 1
ATOM 6132 C CA . LEU B 1 359 ? 13.82 28.547 2.268 1 83.06 359 LEU B CA 1
ATOM 6133 C C . LEU B 1 359 ? 13.18 29.078 3.545 1 83.06 359 LEU B C 1
ATOM 6135 O O . LEU B 1 359 ? 13.695 28.859 4.645 1 83.06 359 LEU B O 1
ATOM 6139 N N . ASN B 1 360 ? 12.172 29.781 3.365 1 86.06 360 ASN B N 1
ATOM 6140 C CA . ASN B 1 360 ? 11.438 30.406 4.465 1 86.06 360 ASN B CA 1
ATOM 6141 C C . ASN B 1 360 ? 9.945 30.484 4.164 1 86.06 360 ASN B C 1
ATOM 6143 O O . ASN B 1 360 ? 9.484 29.969 3.145 1 86.06 360 ASN B O 1
ATOM 6147 N N . SER B 1 361 ? 9.25 31.094 5.09 1 87.38 361 SER B N 1
ATOM 6148 C CA . SER B 1 361 ? 7.797 31.109 4.996 1 87.38 361 SER B CA 1
ATOM 6149 C C . SER B 1 361 ? 7.332 31.828 3.729 1 87.38 361 SER B C 1
ATOM 6151 O O . SER B 1 361 ? 6.352 31.422 3.102 1 87.38 361 SER B O 1
ATOM 6153 N N . VAL B 1 362 ? 7.949 32.906 3.404 1 80.69 362 VAL B N 1
ATOM 6154 C CA . VAL B 1 362 ? 7.59 33.656 2.201 1 80.69 362 VAL B CA 1
ATOM 6155 C C . VAL B 1 362 ? 7.797 32.75 0.97 1 80.69 362 VAL B C 1
ATOM 6157 O O . VAL B 1 362 ? 6.914 32.656 0.114 1 80.69 362 VAL B O 1
ATOM 6160 N N . HIS B 1 363 ? 8.984 32.188 0.9 1 82 363 HIS B N 1
ATOM 6161 C CA . HIS B 1 363 ? 9.289 31.266 -0.199 1 82 363 HIS B CA 1
ATOM 6162 C C . HIS B 1 363 ? 8.242 30.172 -0.312 1 82 363 HIS B C 1
ATOM 6164 O O . HIS B 1 363 ? 7.742 29.891 -1.405 1 82 363 HIS B O 1
ATOM 6170 N N . ARG B 1 364 ? 7.895 29.531 0.723 1 87.44 364 ARG B N 1
ATOM 6171 C CA . ARG B 1 364 ? 6.891 28.469 0.737 1 87.44 364 ARG B CA 1
ATOM 6172 C C . ARG B 1 364 ? 5.547 28.984 0.23 1 87.44 364 ARG B C 1
ATOM 6174 O O . ARG B 1 364 ? 4.906 28.328 -0.599 1 87.44 364 ARG B O 1
ATOM 6181 N N . THR B 1 365 ? 5.164 30.141 0.737 1 88.06 365 THR B N 1
ATOM 6182 C CA . THR B 1 365 ? 3.879 30.719 0.361 1 88.06 365 THR B CA 1
ATOM 6183 C C . THR B 1 365 ? 3.828 30.984 -1.139 1 88.06 365 THR B C 1
ATOM 6185 O O . THR B 1 365 ? 2.818 30.719 -1.791 1 88.06 365 THR B O 1
ATOM 6188 N N . VAL B 1 366 ? 4.848 31.484 -1.65 1 81.94 366 VAL B N 1
ATOM 6189 C CA . VAL B 1 366 ? 4.918 31.812 -3.07 1 81.94 366 VAL B CA 1
ATOM 6190 C C . VAL B 1 366 ? 4.809 30.547 -3.904 1 81.94 366 VAL B C 1
ATOM 6192 O O . VAL B 1 366 ? 4.039 30.484 -4.863 1 81.94 366 VAL B O 1
ATOM 6195 N N . VAL B 1 367 ? 5.547 29.562 -3.533 1 83.38 367 VAL B N 1
ATOM 6196 C CA . VAL B 1 367 ? 5.543 28.312 -4.293 1 83.38 367 VAL B CA 1
ATOM 6197 C C . VAL B 1 367 ? 4.164 27.656 -4.207 1 83.38 367 VAL B C 1
ATOM 6199 O O . VAL B 1 367 ? 3.645 27.172 -5.211 1 83.38 367 VAL B O 1
ATOM 6202 N N . MET B 1 368 ? 3.578 27.688 -3.055 1 87.75 368 MET B N 1
ATOM 6203 C CA . MET B 1 368 ? 2.236 27.125 -2.9 1 87.75 368 MET B CA 1
ATOM 6204 C C . MET B 1 368 ? 1.229 27.906 -3.746 1 87.75 368 MET B C 1
ATOM 6206 O O . MET B 1 368 ? 0.335 27.297 -4.352 1 87.75 368 MET B O 1
ATOM 6210 N N . ALA B 1 369 ? 1.403 29.203 -3.717 1 87.25 369 ALA B N 1
ATOM 6211 C CA . ALA B 1 369 ? 0.505 30.031 -4.516 1 87.25 369 ALA B CA 1
ATOM 6212 C C . ALA B 1 369 ? 0.621 29.703 -6 1 87.25 369 ALA B C 1
ATOM 6214 O O . ALA B 1 369 ? -0.387 29.641 -6.711 1 87.25 369 ALA B O 1
ATOM 6215 N N . LEU B 1 370 ? 1.808 29.531 -6.457 1 81.06 370 LEU B N 1
ATOM 6216 C CA . LEU B 1 370 ? 2.055 29.156 -7.84 1 81.06 370 LEU B CA 1
ATOM 6217 C C . LEU B 1 370 ? 1.379 27.828 -8.164 1 81.06 370 LEU B C 1
ATOM 6219 O O . LEU B 1 370 ? 0.675 27.719 -9.172 1 81.06 370 LEU B O 1
ATOM 6223 N N . GLU B 1 371 ? 1.529 26.859 -7.305 1 82.44 371 GLU B N 1
ATOM 6224 C CA . GLU B 1 371 ? 1.003 25.516 -7.52 1 82.44 371 GLU B CA 1
ATOM 6225 C C . GLU B 1 371 ? -0.523 25.516 -7.512 1 82.44 371 GLU B C 1
ATOM 6227 O O . GLU B 1 371 ? -1.151 24.688 -8.188 1 82.44 371 GLU B O 1
ATOM 6232 N N . ARG B 1 372 ? -1.088 26.469 -6.77 1 85.75 372 ARG B N 1
ATOM 6233 C CA . ARG B 1 372 ? -2.531 26.469 -6.551 1 85.75 372 ARG B CA 1
ATOM 6234 C C . ARG B 1 372 ? -3.215 27.547 -7.395 1 85.75 372 ARG B C 1
ATOM 6236 O O . ARG B 1 372 ? -4.402 27.828 -7.215 1 85.75 372 ARG B O 1
ATOM 6243 N N . GLY B 1 373 ? -2.488 28.25 -8.242 1 81.25 373 GLY B N 1
ATOM 6244 C CA . GLY B 1 373 ? -3.047 29.219 -9.172 1 81.25 373 GLY B CA 1
ATOM 6245 C C . GLY B 1 373 ? -3.445 30.516 -8.5 1 81.25 373 GLY B C 1
ATOM 6246 O O . GLY B 1 373 ? -4.43 31.156 -8.891 1 81.25 373 GLY B O 1
ATOM 6247 N N . LYS B 1 374 ? -2.781 30.875 -7.414 1 85.56 374 LYS B N 1
ATOM 6248 C CA . LYS B 1 374 ? -3.158 32.031 -6.625 1 85.56 374 LYS B CA 1
ATOM 6249 C C . LYS B 1 374 ? -2.033 33.062 -6.602 1 85.56 374 LYS B C 1
ATOM 6251 O O . LYS B 1 374 ? -2.07 34.031 -5.812 1 85.56 374 LYS B O 1
ATOM 6256 N N . LEU B 1 375 ? -1.013 32.906 -7.406 1 81.69 375 LEU B N 1
ATOM 6257 C CA . LEU B 1 375 ? 0.171 33.75 -7.359 1 81.69 375 LEU B CA 1
ATOM 6258 C C . LEU B 1 375 ? -0.194 35.219 -7.641 1 81.69 375 LEU B C 1
ATOM 6260 O O . LEU B 1 375 ? 0.403 36.125 -7.074 1 81.69 375 LEU B O 1
ATOM 6264 N N . GLN B 1 376 ? -1.174 35.438 -8.461 1 77.56 376 GLN B N 1
ATOM 6265 C CA . GLN B 1 376 ? -1.588 36.781 -8.852 1 77.56 376 GLN B CA 1
ATOM 6266 C C . GLN B 1 376 ? -2.064 37.594 -7.641 1 77.56 376 GLN B C 1
ATOM 6268 O O . GLN B 1 376 ? -1.9 38.812 -7.594 1 77.56 376 GLN B O 1
ATOM 6273 N N . HIS B 1 377 ? -2.6 36.969 -6.695 1 79.06 377 HIS B N 1
ATOM 6274 C CA . HIS B 1 377 ? -3.145 37.656 -5.531 1 79.06 377 HIS B CA 1
ATOM 6275 C C . HIS B 1 377 ? -2.033 38.125 -4.609 1 79.06 377 HIS B C 1
ATOM 6277 O O . HIS B 1 377 ? -2.242 39.062 -3.811 1 79.06 377 HIS B O 1
ATOM 6283 N N . LEU B 1 378 ? -0.895 37.438 -4.676 1 76.31 378 LEU B N 1
ATOM 6284 C CA . LEU B 1 378 ? 0.242 37.875 -3.869 1 76.31 378 LEU B CA 1
ATOM 6285 C C . LEU B 1 378 ? 0.909 39.094 -4.488 1 76.31 378 LEU B C 1
ATOM 6287 O O . LEU B 1 378 ? 1.557 39.875 -3.787 1 76.31 378 LEU B O 1
ATOM 6291 N N . PHE B 1 379 ? 0.767 39.156 -5.75 1 66.44 379 PHE B N 1
ATOM 6292 C CA . PHE B 1 379 ? 1.428 40.219 -6.48 1 66.44 379 PHE B CA 1
ATOM 6293 C C . PHE B 1 379 ? 0.533 41.438 -6.559 1 66.44 379 PHE B C 1
ATOM 6295 O O . PHE B 1 379 ? 1.01 42.562 -6.43 1 66.44 379 PHE B O 1
ATOM 6302 N N . PHE B 1 380 ? -0.648 41.125 -6.875 1 61.56 380 PHE B N 1
ATOM 6303 C CA . PHE B 1 380 ? -1.532 42.25 -7.184 1 61.56 380 PHE B CA 1
ATOM 6304 C C . PHE B 1 380 ? -2.43 42.562 -5.996 1 61.56 380 PHE B C 1
ATOM 6306 O O . PHE B 1 380 ? -3.475 43.188 -6.156 1 61.56 380 PHE B O 1
ATOM 6313 N N . ASP B 1 381 ? -1.891 41.812 -4.926 1 54.28 381 ASP B N 1
ATOM 6314 C CA . ASP B 1 381 ? -2.738 42.062 -3.762 1 54.28 381 ASP B CA 1
ATOM 6315 C C . ASP B 1 381 ? -2.887 43.562 -3.498 1 54.28 381 ASP B C 1
ATOM 6317 O O . ASP B 1 381 ? -1.996 44.344 -3.826 1 54.28 381 ASP B O 1
ATOM 6321 N N . ASN B 1 382 ? -2.508 44.375 -3.34 1 47.56 382 ASN B N 1
ATOM 6322 C CA . ASN B 1 382 ? -2.898 45.781 -3.354 1 47.56 382 ASN B CA 1
ATOM 6323 C C . ASN B 1 382 ? -3.521 46.188 -4.691 1 47.56 382 ASN B C 1
ATOM 6325 O O . ASN B 1 382 ? -2.861 46.125 -5.73 1 47.56 382 ASN B O 1
ATOM 6329 N N . ARG B 1 383 ? -4.723 46.156 -5.09 1 45.91 383 ARG B N 1
ATOM 6330 C CA . ARG B 1 383 ? -5.551 47.312 -5.418 1 45.91 383 ARG B CA 1
ATOM 6331 C C . ARG B 1 383 ? -4.828 48.625 -5.086 1 45.91 383 ARG B C 1
ATOM 6333 O O . ARG B 1 383 ? -5.316 49.719 -5.406 1 45.91 383 ARG B O 1
ATOM 6340 N N . VAL B 1 384 ? -4.414 48.75 -3.594 1 37.47 384 VAL B N 1
ATOM 6341 C CA . VAL B 1 384 ? -3.512 49.875 -3.377 1 37.47 384 VAL B CA 1
ATOM 6342 C C . VAL B 1 384 ? -2.111 49.531 -3.869 1 37.47 384 VAL B C 1
ATOM 6344 O O . VAL B 1 384 ? -1.761 48.344 -3.967 1 37.47 384 VAL B O 1
ATOM 6347 N N . LEU B 1 385 ? -1.072 50.438 -4.09 1 37.84 385 LEU B N 1
ATOM 6348 C CA . LEU B 1 385 ? 0.17 50.625 -4.832 1 37.84 385 LEU B CA 1
ATOM 6349 C C . LEU B 1 385 ? 1.269 49.719 -4.289 1 37.84 385 LEU B C 1
ATOM 6351 O O . LEU B 1 385 ? 1.501 49.656 -3.078 1 37.84 385 LEU B O 1
ATOM 6355 N N . TRP B 1 386 ? 1.706 48.531 -4.926 1 41.44 386 TRP B N 1
ATOM 6356 C CA . TRP B 1 386 ? 2.795 47.562 -4.789 1 41.44 386 TRP B CA 1
ATOM 6357 C C . TRP B 1 386 ? 4.086 48.281 -4.363 1 41.44 386 TRP B C 1
ATOM 6359 O O . TRP B 1 386 ? 4.461 49.281 -4.934 1 41.44 386 TRP B O 1
ATOM 6369 N N . ASN B 1 387 ? 4.469 48.031 -3.107 1 45.19 387 ASN B N 1
ATOM 6370 C CA . ASN B 1 387 ? 5.84 48.469 -2.877 1 45.19 387 ASN B CA 1
ATOM 6371 C C . ASN B 1 387 ? 6.852 47.531 -3.525 1 45.19 387 ASN B C 1
ATOM 6373 O O . ASN B 1 387 ? 6.559 46.375 -3.752 1 45.19 387 ASN B O 1
ATOM 6377 N N . HIS B 1 388 ? 7.879 48.031 -4.109 1 50.03 388 HIS B N 1
ATOM 6378 C CA . HIS B 1 388 ? 8.961 47.5 -4.93 1 50.03 388 HIS B CA 1
ATOM 6379 C C . HIS B 1 388 ? 9.672 46.344 -4.219 1 50.03 388 HIS B C 1
ATOM 6381 O O . HIS B 1 388 ? 10.094 45.406 -4.859 1 50.03 388 HIS B O 1
ATOM 6387 N N . ARG B 1 389 ? 9.695 46.281 -2.924 1 51.84 389 ARG B N 1
ATOM 6388 C CA . ARG B 1 389 ? 10.492 45.281 -2.213 1 51.84 389 ARG B CA 1
ATOM 6389 C C . ARG B 1 389 ? 9.781 43.938 -2.162 1 51.84 389 ARG B C 1
ATOM 6391 O O . ARG B 1 389 ? 10.398 42.875 -2.369 1 51.84 389 ARG B O 1
ATOM 6398 N N . ALA B 1 390 ? 8.5 43.969 -1.828 1 52.5 390 ALA B N 1
ATOM 6399 C CA . ALA B 1 390 ? 7.738 42.719 -1.79 1 52.5 390 ALA B CA 1
ATOM 6400 C C . ALA B 1 390 ? 7.695 42.062 -3.166 1 52.5 390 ALA B C 1
ATOM 6402 O O . ALA B 1 390 ? 7.871 40.844 -3.283 1 52.5 390 ALA B O 1
ATOM 6403 N N . LEU B 1 391 ? 7.648 42.875 -4.137 1 55.28 391 LEU B N 1
ATOM 6404 C CA . LEU B 1 391 ? 7.664 42.375 -5.504 1 55.28 391 LEU B CA 1
ATOM 6405 C C . LEU B 1 391 ? 9 41.719 -5.828 1 55.28 391 LEU B C 1
ATOM 6407 O O . LEU B 1 391 ? 9.039 40.656 -6.465 1 55.28 391 LEU B O 1
ATOM 6411 N N . ALA B 1 392 ? 9.977 42.344 -5.207 1 56.09 392 ALA B N 1
ATOM 6412 C CA . ALA B 1 392 ? 11.312 41.781 -5.441 1 56.09 392 ALA B CA 1
ATOM 6413 C C . ALA B 1 392 ? 11.461 40.406 -4.805 1 56.09 392 ALA B C 1
ATOM 6415 O O . ALA B 1 392 ? 12.062 39.5 -5.395 1 56.09 392 ALA B O 1
ATOM 6416 N N . ALA B 1 393 ? 10.875 40.281 -3.643 1 60.31 393 ALA B N 1
ATOM 6417 C CA . ALA B 1 393 ? 10.977 39 -2.953 1 60.31 393 ALA B CA 1
ATOM 6418 C C . ALA B 1 393 ? 10.219 37.906 -3.709 1 60.31 393 ALA B C 1
ATOM 6420 O O . ALA B 1 393 ? 10.727 36.781 -3.893 1 60.31 393 ALA B O 1
ATOM 6421 N N . VAL B 1 394 ? 9.125 38.25 -4.164 1 64 394 VAL B N 1
ATOM 6422 C CA . VAL B 1 394 ? 8.305 37.312 -4.926 1 64 394 VAL B CA 1
ATOM 6423 C C . VAL B 1 394 ? 9 36.969 -6.242 1 64 394 VAL B C 1
ATOM 6425 O O . VAL B 1 394 ? 9.102 35.781 -6.617 1 64 394 VAL B O 1
ATOM 6428 N N . LEU B 1 395 ? 9.469 38 -6.801 1 62.09 395 LEU B N 1
ATOM 6429 C CA . LEU B 1 395 ? 10.156 37.812 -8.07 1 62.09 395 LEU B CA 1
ATOM 6430 C C . LEU B 1 395 ? 11.422 37 -7.883 1 62.09 395 LEU B C 1
ATOM 6432 O O . LEU B 1 395 ? 11.766 36.156 -8.734 1 62.09 395 LEU B O 1
ATOM 6436 N N . GLY B 1 396 ? 12.008 37.219 -6.812 1 62.38 396 GLY B N 1
ATOM 6437 C CA . GLY B 1 396 ? 13.203 36.469 -6.504 1 62.38 396 GLY B CA 1
ATOM 6438 C C . GLY B 1 396 ? 12.93 34.969 -6.395 1 62.38 396 GLY B C 1
ATOM 6439 O O . GLY B 1 396 ? 13.719 34.156 -6.875 1 62.38 396 GLY B O 1
ATOM 6440 N N . VAL B 1 397 ? 11.82 34.719 -5.832 1 68.25 397 VAL B N 1
ATOM 6441 C CA . VAL B 1 397 ? 11.453 33.312 -5.715 1 68.25 397 VAL B CA 1
ATOM 6442 C C . VAL B 1 397 ? 11.148 32.719 -7.098 1 68.25 397 VAL B C 1
ATOM 6444 O O . VAL B 1 397 ? 11.617 31.641 -7.449 1 68.25 397 VAL B O 1
ATOM 6447 N N . ILE B 1 398 ? 10.461 33.438 -7.84 1 67.5 398 ILE B N 1
ATOM 6448 C CA . ILE B 1 398 ? 10.023 33 -9.156 1 67.5 398 ILE B CA 1
ATOM 6449 C C . ILE B 1 398 ? 11.242 32.75 -10.047 1 67.5 398 ILE B C 1
ATOM 6451 O O . ILE B 1 398 ? 11.305 31.75 -10.773 1 67.5 398 ILE B O 1
ATOM 6455 N N . LEU B 1 399 ? 12.156 33.625 -9.914 1 61.53 399 LEU B N 1
ATOM 6456 C CA . LEU B 1 399 ? 13.336 33.531 -10.773 1 61.53 399 LEU B CA 1
ATOM 6457 C C . LEU B 1 399 ? 14.203 32.344 -10.406 1 61.53 399 LEU B C 1
ATOM 6459 O O . LEU B 1 399 ? 15.023 31.891 -11.211 1 61.53 399 LEU B O 1
ATOM 6463 N N . LYS B 1 400 ? 13.93 31.875 -9.242 1 65.75 400 LYS B N 1
ATOM 6464 C CA . LYS B 1 400 ? 14.742 30.75 -8.797 1 65.75 400 LYS B CA 1
ATOM 6465 C C . LYS B 1 400 ? 14.031 29.422 -9.047 1 65.75 400 LYS B C 1
ATOM 6467 O O . LYS B 1 400 ? 14.602 28.359 -8.805 1 65.75 400 LYS B O 1
ATOM 6472 N N . LEU B 1 401 ? 12.875 29.516 -9.547 1 68.94 401 LEU B N 1
ATOM 6473 C CA . LEU B 1 401 ? 12.125 28.297 -9.844 1 68.94 401 LEU B CA 1
ATOM 6474 C C . LEU B 1 401 ? 12.609 27.672 -11.141 1 68.94 401 LEU B C 1
ATOM 6476 O O . LEU B 1 401 ? 13.18 28.344 -12 1 68.94 401 LEU B O 1
ATOM 6480 N N . PRO B 1 402 ? 12.438 26.391 -11.242 1 69 402 PRO B N 1
ATOM 6481 C CA . PRO B 1 402 ? 12.711 25.766 -12.539 1 69 402 PRO B CA 1
ATOM 6482 C C . PRO B 1 402 ? 11.906 26.406 -13.672 1 69 402 PRO B C 1
ATOM 6484 O O . PRO B 1 402 ? 10.828 26.953 -13.438 1 69 402 PRO B O 1
ATOM 6487 N N . PRO B 1 403 ? 12.523 26.344 -14.844 1 60.34 403 PRO B N 1
ATOM 6488 C CA . PRO B 1 403 ? 11.945 27.062 -15.984 1 60.34 403 PRO B CA 1
ATOM 6489 C C . PRO B 1 403 ? 10.461 26.75 -16.188 1 60.34 403 PRO B C 1
ATOM 6491 O O . PRO B 1 403 ? 9.672 27.656 -16.438 1 60.34 403 PRO B O 1
ATOM 6494 N N . VAL B 1 404 ? 10.18 25.531 -16.078 1 63.53 404 VAL B N 1
ATOM 6495 C CA . VAL B 1 404 ? 8.789 25.172 -16.297 1 63.53 404 VAL B CA 1
ATOM 6496 C C . VAL B 1 404 ? 7.898 25.875 -15.281 1 63.53 404 VAL B C 1
ATOM 6498 O O . VAL B 1 404 ? 6.812 26.359 -15.617 1 63.53 404 VAL B O 1
ATOM 6501 N N . LYS B 1 405 ? 8.336 26.016 -14.125 1 67.06 405 LYS B N 1
ATOM 6502 C CA . LYS B 1 405 ? 7.57 26.672 -13.078 1 67.06 405 LYS B CA 1
ATOM 6503 C C . LYS B 1 405 ? 7.594 28.188 -13.266 1 67.06 405 LYS B C 1
ATOM 6505 O O . LYS B 1 405 ? 6.637 28.875 -12.914 1 67.06 405 LYS B O 1
ATOM 6510 N N . GLN B 1 406 ? 8.695 28.578 -13.773 1 64.69 406 GLN B N 1
ATOM 6511 C CA . GLN B 1 406 ? 8.766 30 -14.086 1 64.69 406 GLN B CA 1
ATOM 6512 C C . GLN B 1 406 ? 7.715 30.391 -15.125 1 64.69 406 GLN B C 1
ATOM 6514 O O . GLN B 1 406 ? 7.055 31.422 -14.984 1 64.69 406 GLN B O 1
ATOM 6519 N N . ILE B 1 407 ? 7.594 29.516 -16.031 1 56.84 407 ILE B N 1
ATOM 6520 C CA . ILE B 1 407 ? 6.598 29.75 -17.062 1 56.84 407 ILE B CA 1
ATOM 6521 C C . ILE B 1 407 ? 5.199 29.75 -16.453 1 56.84 407 ILE B C 1
ATOM 6523 O O . ILE B 1 407 ? 4.379 30.609 -16.75 1 56.84 407 ILE B O 1
ATOM 6527 N N . MET B 1 408 ? 5 28.875 -15.586 1 63.56 408 MET B N 1
ATOM 6528 C CA . MET B 1 408 ? 3.705 28.797 -14.914 1 63.56 408 MET B CA 1
ATOM 6529 C C . MET B 1 408 ? 3.439 30.062 -14.102 1 63.56 408 MET B C 1
ATOM 6531 O O . MET B 1 408 ? 2.326 30.594 -14.125 1 63.56 408 MET B O 1
ATOM 6535 N N . ALA B 1 409 ? 4.461 30.422 -13.5 1 67.75 409 ALA B N 1
ATOM 6536 C CA . ALA B 1 409 ? 4.352 31.656 -12.703 1 67.75 409 ALA B CA 1
ATOM 6537 C C . ALA B 1 409 ? 4.031 32.844 -13.586 1 67.75 409 ALA B C 1
ATOM 6539 O O . ALA B 1 409 ? 3.184 33.688 -13.234 1 67.75 409 ALA B O 1
ATOM 6540 N N . THR B 1 410 ? 4.754 32.812 -14.695 1 56.22 410 THR B N 1
ATOM 6541 C CA . THR B 1 410 ? 4.559 33.938 -15.625 1 56.22 410 THR B CA 1
ATOM 6542 C C . THR B 1 410 ? 3.137 33.906 -16.188 1 56.22 410 THR B C 1
ATOM 6544 O O . THR B 1 410 ? 2.492 34.969 -16.281 1 56.22 410 THR B O 1
ATOM 6547 N N . ASP B 1 411 ? 2.65 32.812 -16.484 1 56.28 411 ASP B N 1
ATOM 6548 C CA . ASP B 1 411 ? 1.306 32.688 -17.047 1 56.28 411 ASP B CA 1
ATOM 6549 C C . ASP B 1 411 ? 0.253 33.156 -16.031 1 56.28 411 ASP B C 1
ATOM 6551 O O . ASP B 1 411 ? -0.74 33.781 -16.406 1 56.28 411 ASP B O 1
ATOM 6555 N N . GLN B 1 412 ? 0.537 32.875 -14.898 1 58.06 412 GLN B N 1
ATOM 6556 C CA . GLN B 1 412 ? -0.403 33.281 -13.859 1 58.06 412 GLN B CA 1
ATOM 6557 C C . GLN B 1 412 ? -0.392 34.812 -13.672 1 58.06 412 GLN B C 1
ATOM 6559 O O . GLN B 1 412 ? -1.437 35.406 -13.438 1 58.06 412 GLN B O 1
ATOM 6564 N N . VAL B 1 413 ? 0.834 35.219 -13.789 1 59 413 VAL B N 1
ATOM 6565 C CA . VAL B 1 413 ? 1.003 36.656 -13.547 1 59 413 VAL B CA 1
ATOM 6566 C C . VAL B 1 413 ? 0.585 37.438 -14.789 1 59 413 VAL B C 1
ATOM 6568 O O . VAL B 1 413 ? -0.067 38.5 -14.68 1 59 413 VAL B O 1
ATOM 6571 N N . LYS B 1 414 ? 1.032 36.938 -16.016 1 49.38 414 LYS B N 1
ATOM 6572 C CA . LYS B 1 414 ? 0.693 37.594 -17.281 1 49.38 414 LYS B CA 1
ATOM 6573 C C . LYS B 1 414 ? -0.819 37.656 -17.469 1 49.38 414 LYS B C 1
ATOM 6575 O O . LYS B 1 414 ? -1.354 38.688 -17.875 1 49.38 414 LYS B O 1
ATOM 6580 N N . SER B 1 415 ? -1.32 36.406 -17.266 1 49.12 415 SER B N 1
ATOM 6581 C CA . SER B 1 415 ? -2.754 36.438 -17.531 1 49.12 415 SER B CA 1
ATOM 6582 C C . SER B 1 415 ? -3.445 37.562 -16.75 1 49.12 415 SER B C 1
ATOM 6584 O O . SER B 1 415 ? -4.227 38.312 -17.312 1 49.12 415 SER B O 1
ATOM 6586 N N . ARG B 1 416 ? -3.162 37.719 -15.609 1 47.69 416 ARG B N 1
ATOM 6587 C CA . ARG B 1 416 ? -3.857 38.75 -14.812 1 47.69 416 ARG B CA 1
ATOM 6588 C C . ARG B 1 416 ? -3.225 40.125 -14.992 1 47.69 416 ARG B C 1
ATOM 6590 O O . ARG B 1 416 ? -3.904 41.125 -14.883 1 47.69 416 ARG B O 1
ATOM 6597 N N . PHE B 1 417 ? -1.838 40.062 -15.133 1 46.25 417 PHE B N 1
ATOM 6598 C CA . PHE B 1 417 ? -1.193 41.344 -15.453 1 46.25 417 PHE B CA 1
ATOM 6599 C C . PHE B 1 417 ? -1.804 41.938 -16.703 1 46.25 417 PHE B C 1
ATOM 6601 O O . PHE B 1 417 ? -2.107 43.156 -16.734 1 46.25 417 PHE B O 1
ATOM 6608 N N . MET B 1 418 ? -1.877 41.094 -17.625 1 46.94 418 MET B N 1
ATOM 6609 C CA . MET B 1 418 ? -2.553 41.594 -18.828 1 46.94 418 MET B CA 1
ATOM 6610 C C . MET B 1 418 ? -3.994 41.969 -18.531 1 46.94 418 MET B C 1
ATOM 6612 O O . MET B 1 418 ? -4.473 43 -19 1 46.94 418 MET B O 1
ATOM 6616 N N . GLU B 1 419 ? -4.586 41.062 -17.797 1 43.38 419 GLU B N 1
ATOM 6617 C CA . GLU B 1 419 ? -5.949 41.406 -17.422 1 43.38 419 GLU B CA 1
ATOM 6618 C C . GLU B 1 419 ? -5.984 42.719 -16.625 1 43.38 419 GLU B C 1
ATOM 6620 O O . GLU B 1 419 ? -6.848 43.562 -16.844 1 43.38 419 GLU B O 1
ATOM 6625 N N . TYR B 1 420 ? -5.09 42.812 -15.75 1 41.22 420 TYR B N 1
ATOM 6626 C CA . TYR B 1 420 ? -4.949 44.062 -14.992 1 41.22 420 TYR B CA 1
ATOM 6627 C C . TYR B 1 420 ? -4.648 45.25 -15.914 1 41.22 420 TYR B C 1
ATOM 6629 O O . TYR B 1 420 ? -5.266 46.312 -15.797 1 41.22 420 TYR B O 1
ATOM 6637 N N . LEU B 1 421 ? -3.682 45 -16.766 1 40.88 421 LEU B N 1
ATOM 6638 C CA . LEU B 1 421 ? -3.359 46.031 -17.719 1 40.88 421 LEU B CA 1
ATOM 6639 C C . LEU B 1 421 ? -4.57 46.375 -18.594 1 40.88 421 LEU B C 1
ATOM 6641 O O . LEU B 1 421 ? -4.859 47.562 -18.828 1 40.88 421 LEU B O 1
ATOM 6645 N N . VAL B 1 422 ? -5.203 45.312 -19 1 41.16 422 VAL B N 1
ATOM 6646 C CA . VAL B 1 422 ? -6.363 45.562 -19.859 1 41.16 422 VAL B CA 1
ATOM 6647 C C . VAL B 1 422 ? -7.461 46.25 -19.062 1 41.16 422 VAL B C 1
ATOM 6649 O O . VAL B 1 422 ? -8.156 47.125 -19.578 1 41.16 422 VAL B O 1
ATOM 6652 N N . ARG B 1 423 ? -7.602 45.906 -17.891 1 41.28 423 ARG B N 1
ATOM 6653 C CA . ARG B 1 423 ? -8.648 46.5 -17.047 1 41.28 423 ARG B CA 1
ATOM 6654 C C . ARG B 1 423 ? -8.289 47.938 -16.656 1 41.28 423 ARG B C 1
ATOM 6656 O O . ARG B 1 423 ? -9.164 48.781 -16.578 1 41.28 423 ARG B O 1
ATOM 6663 N N . LYS B 1 424 ? -7.066 48.094 -16.406 1 39.97 424 LYS B N 1
ATOM 6664 C CA . LYS B 1 424 ? -6.645 49.438 -16.016 1 39.97 424 LYS B CA 1
ATOM 6665 C C . LYS B 1 424 ? -6.445 50.312 -17.234 1 39.97 424 LYS B C 1
ATOM 6667 O O . LYS B 1 424 ? -6.641 51.531 -17.156 1 39.97 424 LYS B O 1
ATOM 6672 N N . PHE B 1 425 ? -5.898 49.688 -18.328 1 32.56 425 PHE B N 1
ATOM 6673 C CA . PHE B 1 425 ? -5.77 50.438 -19.578 1 32.56 425 PHE B CA 1
ATOM 6674 C C . PHE B 1 425 ? -6.582 49.781 -20.688 1 32.56 425 PHE B C 1
ATOM 6676 O O . PHE B 1 425 ? -6.074 48.906 -21.406 1 32.56 425 PHE B O 1
ATOM 6683 N N . PRO B 1 426 ? -7.867 49.906 -20.578 1 37.94 426 PRO B N 1
ATOM 6684 C CA . PRO B 1 426 ? -8.727 49.375 -21.625 1 37.94 426 PRO B CA 1
ATOM 6685 C C . PRO B 1 426 ? -8.172 49.625 -23.031 1 37.94 426 PRO B C 1
ATOM 6687 O O . PRO B 1 426 ? -7.715 50.75 -23.328 1 37.94 426 PRO B O 1
ATOM 6690 N N . VAL B 1 427 ? -7.895 48.656 -23.812 1 30.72 427 VAL B N 1
ATOM 6691 C CA . VAL B 1 427 ? -7.645 48.875 -25.234 1 30.72 427 VAL B CA 1
ATOM 6692 C C . VAL B 1 427 ? -8.969 48.906 -26 1 30.72 427 VAL B C 1
ATOM 6694 O O . VAL B 1 427 ? -9.875 48.125 -25.719 1 30.72 427 VAL B O 1
#

Organism: Desulfomicrobium norvegicum (strain DSM 1741 / NCIMB 8310) (NCBI:txid52561)

Secondary structure (DSSP, 8-state):
--------HHHHHHHHHTTSSS-----HHHHHHHHHHS-HHHHHHHHTS-SS-EEHHHHHHHHT--HHHHHHHHHHHHHTTSSEEEE-TTS-EEEE---IIIIIHHHTTSS--SSS-HHHHHHHHIIIIIII-HHHHHHHTSSSS-SEEEEP-GGGS-HHHHTT--GGG-HHHHHHH-S-EEEEE-HHHHHHHTTT---SS-SEEEEEEHHHHHHHHHTTSSEE--HHHHHHHHHHHHHTT-EEEEES-SSS--EEEEE-TTT-HHHHHHHHSGGG--SB--SEEEEE-TTT-----HHHHH-TTS-EEEEE---SS-TT-EEEEE-TTT-----HHHHH-TT--EEEEE-----PPPSSHHHHHHHHHHHTT-HHHHHS--SS---HHHHHHHHHHHHHS-HHHHHHHHHHHHHHHHHHHHHHS--/--------HHHHHHHHHTTSSS-----HHHHHHHHHHS-HHHHHHHHTS-SS-EEHHHHHHHHT--HHHHHHHHHHHHHTTSSEEEE-TTS-EEEE---IIIIIHHHTTSS--SSS-HHHHHHHHIIIIIII-HHHHHHHTSSSS-SEEEEP-GGGS-HHHHTT--GGG-HHHHHHH-S-EEEEE-HHHHHHHTTT---SS-SEEEEEEHHHHHHHHHTTSSEE--HHHHHHHHHHHHHTT-EEEEES-SSS--EEEEE-TTT-HHHHHHHHSGGG--SB--SEEEEE-TTT-----HHHHH-TTS-EEEEE---SS-TT-EEEEE-TTT-----HHHHH-TT--EEEEE-----PPPSSHHHHHHHHHHHTT-HHHHHS--SS---HHHHHHHHHHHHHS-HHHHHHHHHHHHHHHHHHHHHHS--

InterPro domains:
  IPR013283 RLI1 [PR01868] (298-313)
  IPR013283 RLI1 [PR01868] (328-352)
  IPR017896 4Fe-4S ferredoxin-type, iron-sulphur binding domain [PF12838] (293-345)
  IPR017896 4Fe-4S ferredoxin-type, iron-sulphur binding domain [PS51379] (284-313)
  IPR017896 4Fe-4S ferredoxin-type, iron-sulphur binding domain [PS51379] (322-351)
  IPR017900 4Fe-4S ferredoxin, iron-sulphur binding, conserved site [PS00198] (293-304)
  IPR017900 4Fe-4S ferredoxin, iron-sulphur binding, conserved site [PS00198] (331-342)

pLDDT: mean 88.56, std 15.8, range [24.62, 98.81]